Protein AF-E0U6F4-F1 (afdb_monomer)

Solvent-accessible surface area (backbone atoms only — not comparable to full-atom values): 63112 Å² total; per-residue (Å²): 134,92,77,87,82,88,82,84,79,82,86,85,80,95,78,66,59,63,45,90,44,36,33,41,37,25,64,38,93,84,60,49,73,65,60,54,51,50,53,28,57,75,46,37,35,45,78,77,49,63,48,92,89,78,60,41,27,37,28,41,39,76,64,57,58,63,68,59,51,50,57,51,46,71,68,35,89,57,45,70,44,67,48,76,34,64,51,83,83,76,87,81,72,73,57,19,74,41,46,86,61,33,36,54,38,57,22,83,30,82,89,71,41,43,56,75,39,32,19,46,38,73,66,26,58,81,78,39,46,3,49,85,30,28,34,35,38,47,30,32,6,26,37,57,82,24,78,43,30,40,89,25,42,32,64,43,91,56,42,64,78,83,46,76,31,42,61,66,66,86,82,52,42,28,31,25,46,26,32,14,53,67,82,72,43,38,66,15,55,24,76,62,32,69,24,20,26,31,47,21,40,20,17,9,38,57,61,73,64,41,53,45,58,18,68,6,38,47,19,24,38,31,18,25,10,22,21,42,70,81,79,49,67,51,72,64,30,51,34,50,52,47,48,48,50,38,42,38,33,75,77,67,69,42,55,44,44,34,37,39,30,51,50,57,56,74,70,96,48,70,66,52,52,52,44,56,51,48,26,36,75,74,42,22,26,35,30,18,6,39,29,69,75,50,41,51,30,73,81,56,63,37,27,71,20,50,59,98,49,72,26,57,44,13,16,17,16,17,33,47,67,56,36,64,32,89,41,30,14,37,7,48,84,38,16,43,35,26,19,57,15,51,65,47,57,26,38,27,52,88,74,39,70,47,64,48,68,36,14,28,50,8,19,23,49,52,47,9,44,48,30,27,49,35,47,76,42,78,84,58,47,23,48,54,54,48,50,14,45,54,53,14,32,47,80,28,83,65,33,58,78,36,18,56,54,14,17,32,46,21,39,32,41,21,72,56,10,68,9,51,7,30,45,29,30,40,30,31,42,33,87,85,57,80,41,67,96,53,100,84,54,52,30,43,53,70,46,49,35,35,41,32,83,86,70,82,82,64,65,52,81,86,53,60,66,37,56,17,37,84,71,4,40,35,55,48,70,55,34,43,60,43,79,39,32,37,30,65,64,78,50,81,37,49,44,69,45,50,58,94,79,78,58,44,81,41,80,34,53,71,62,31,77,50,72,72,58,61,44,26,32,38,80,53,81,57,19,34,42,30,30,38,31,32,39,34,87,83,69,77,57,63,96,53,100,82,52,50,38,40,50,75,43,46,36,32,37,37,86,87,72,82,85,64,91,57,60,74,52,63,63,48,60,18,36,90,67,3,37,44,68,50,73,58,34,56,61,44,77,41,34,39,37,62,68,84,52,94,60,51,44,78,45,18,47,82,76,67,48,44,85,44,79,39,52,80,76,32,76,50,67,77,60,50,38,25,26,39,76,53,57,47,12,32,46,30,24,40,28,32,42,31,79,56,52,83,43,65,96,56,104,80,54,52,30,40,55,69,44,47,37,32,40,45,85,82,77,77,87,62,96,55,101,85,57,59,70,37,58,18,36,88,67,3,40,33,64,50,69,76,36,69,46,80,44,74,44,37,40,39,61,64,81,50,92,76,43,45,77,21,18,63,48,82,71,44,74,38,52,19,35,33,40,44,79,40,61,37,48,51,63,41,41,73,60,97,84,53,91,82,43,78,43,52,44,87,86,60,23,92,48,72,90,65,62,62,63,33,39,38,30,41,41,80,59,80,91,87,73,88,92,82,94,80,83,88,77,88,54,49,44,42,42,36,42,49,84,46,74,31,65,84,34,77,47,23,30,38,35,29,34,34,36,48,48,72,75,87,85,79,95,56,67,42,35,34,64,28,38,16,57,70,83,49,74,72,41,70,57,93,73,99,56,89,46,58,73,86,40,91,76,41,72,40,80,52,76,43,85,36,44,95,48,45,66,34,38,34,27,51,30,44,42,36,37,44,69,81,88,75,87,94,71,55,43,35,41,37,41,32,67,40,29,30,38,47,86,64,93,70,55,62,47,79,48,72,37,51,79,51,35,72,50,68,77,57,50,36,24,25,26,56,47,59,45,71,56,52,84,40,63,40,79,47,73,43,26,74,43,57,29,34,38,35,30,53,19,31,45,24,40,40,36,33,49,25,44,49,23,38,40,33,32,42,32,35,46,19,38,40,34,33,38,34,30,50,19,39,39,36,30,40,40,27,51,20,37,40,34,30,51,13,15,53,20,39,40,35,30,41,31,48,45,22,38,41,35,32,41,17,16,49,20,38,41,34,29,37,28,42,48,22,37,42,35,35,36,34,30,53,20,39,40,35,26,47,37,25,49,22,40,41,36,33,39,44,37,53,22,39,40,36,33,32,36,41,50,23,38,39,35,31,45,30,45,49,26,39,40,37,26,47,38,39,47,26,38,41,36,31,40,37,34,49,19,37,41,35,30,44,31,41,43,18,39,40,35,33,44,36,31,53,20,39,40,36,28,32,44,28,46,19,38,40,35,33,41,33,47,48,21,39,42,33,31,43,35,48,46,25,39,40,35,31,44,28,46,48,22,38,40,35,32,35,44,27,53,20,37,41,35,34,36,41,38,46,21,39,40,36,32,36,35,46,46,23,40,40,34,32,34,40,34,50,20,37,41,33,31,37,46,26,53,18,38,43,29,46,37,45,29,51,17,41,39,35,48,72,43,80,40,26,32,44,51,44,52,88,78,27,36,51,23,36,36,60,64,80,48,87,93,57,30,35,40,27,24,26,95,83,47,53,80,92,47,53,45,76,47,71,57,95,50,19,22,36,38,21,38,62,89,77,72,43,52,43,34,33,37,44,74,38,52,55,90,73,69,54,85,81,40,45,45,76,100

Mean predicted aligned error: 22.3 Å

Structure (mmCIF, N/CA/C/O backbone):
data_AF-E0U6F4-F1
#
_entry.id   AF-E0U6F4-F1
#
loop_
_atom_site.group_PDB
_atom_site.id
_atom_site.type_symbol
_atom_site.label_atom_id
_atom_site.label_alt_id
_atom_site.label_comp_id
_atom_site.label_asym_id
_atom_site.label_entity_id
_atom_site.label_seq_id
_atom_site.pdbx_PDB_ins_code
_atom_site.Cartn_x
_atom_site.Cartn_y
_atom_site.Cartn_z
_atom_site.occupancy
_atom_site.B_iso_or_equiv
_atom_site.auth_seq_id
_atom_site.auth_comp_id
_atom_site.auth_asym_id
_atom_site.auth_atom_id
_atom_site.pdbx_PDB_model_num
ATOM 1 N N . MET A 1 1 ? -0.241 -56.692 47.247 1.00 28.78 1 MET A N 1
ATOM 2 C CA . MET A 1 1 ? -0.516 -56.316 45.843 1.00 28.78 1 MET A CA 1
ATOM 3 C C . MET A 1 1 ? -1.581 -55.247 45.913 1.00 28.78 1 MET A C 1
ATOM 5 O O . MET A 1 1 ? -2.548 -55.461 46.632 1.00 28.78 1 MET A O 1
ATOM 9 N N . ILE A 1 2 ? -1.262 -54.060 45.407 1.00 29.03 2 ILE A N 1
ATOM 10 C CA . ILE A 1 2 ? -1.659 -52.799 46.048 1.00 29.03 2 ILE A CA 1
ATOM 11 C C . ILE A 1 2 ? -3.108 -52.418 45.709 1.00 29.03 2 ILE A C 1
ATOM 13 O O . ILE A 1 2 ? -3.594 -52.671 44.612 1.00 29.03 2 ILE A O 1
ATOM 17 N N . THR A 1 3 ? -3.787 -51.848 46.700 1.00 27.48 3 THR A N 1
ATOM 18 C CA . THR A 1 3 ? -5.198 -51.449 46.700 1.00 27.48 3 THR A CA 1
ATOM 19 C C . THR A 1 3 ? -5.327 -50.032 47.235 1.00 27.48 3 THR A C 1
ATOM 21 O O . THR A 1 3 ? -4.679 -49.746 48.240 1.00 27.48 3 THR A O 1
ATOM 24 N N . MET A 1 4 ? -6.296 -49.280 46.689 1.00 25.78 4 MET A N 1
ATOM 25 C CA . MET A 1 4 ? -6.926 -48.083 47.285 1.00 25.78 4 MET A CA 1
ATOM 26 C C . MET A 1 4 ? -6.038 -46.816 47.368 1.00 25.78 4 MET A C 1
ATOM 28 O O . MET A 1 4 ? -4.841 -46.922 47.582 1.00 25.78 4 MET A O 1
ATOM 32 N N . ASN A 1 5 ? -6.551 -45.588 47.199 1.00 26.80 5 ASN A N 1
ATOM 33 C CA . ASN A 1 5 ? -7.936 -45.105 47.028 1.00 26.80 5 ASN A CA 1
ATOM 34 C C . ASN A 1 5 ? -8.022 -44.016 45.944 1.00 26.80 5 ASN A C 1
ATOM 36 O O . ASN A 1 5 ? -7.051 -43.310 45.703 1.00 26.80 5 ASN A O 1
ATOM 40 N N . ALA A 1 6 ? -9.212 -43.836 45.366 1.00 29.08 6 ALA A N 1
ATOM 41 C CA . ALA A 1 6 ? -9.537 -42.654 44.572 1.00 29.08 6 ALA A CA 1
ATOM 42 C C . ALA A 1 6 ? -10.033 -41.512 45.475 1.00 29.08 6 ALA A C 1
ATOM 44 O O . ALA A 1 6 ? -10.888 -41.744 46.334 1.00 29.08 6 ALA A O 1
ATOM 45 N N . THR A 1 7 ? -9.580 -40.287 45.204 1.00 25.05 7 THR A N 1
ATOM 46 C CA . THR A 1 7 ? -10.229 -39.051 45.660 1.00 25.05 7 THR A CA 1
ATOM 47 C C . THR A 1 7 ? -10.696 -38.301 44.420 1.00 25.05 7 THR A C 1
ATOM 49 O O . THR A 1 7 ? -9.898 -37.700 43.713 1.00 25.05 7 THR A O 1
ATOM 52 N N . ILE A 1 8 ? -11.994 -38.383 44.128 1.00 28.98 8 ILE A N 1
ATOM 53 C CA . ILE A 1 8 ? -12.619 -37.613 43.049 1.00 28.98 8 ILE A CA 1
ATOM 54 C C . ILE A 1 8 ? -12.890 -36.212 43.600 1.00 28.98 8 ILE A C 1
ATOM 56 O O . ILE A 1 8 ? -13.782 -36.053 44.440 1.00 28.98 8 ILE A O 1
ATOM 60 N N . TYR A 1 9 ? -12.143 -35.210 43.137 1.00 27.20 9 TYR A N 1
ATOM 61 C CA . TYR A 1 9 ? -12.512 -33.816 43.366 1.00 27.20 9 TYR A CA 1
ATOM 62 C C . TYR A 1 9 ? -13.683 -33.437 42.458 1.00 27.20 9 TYR A C 1
ATOM 64 O O . TYR A 1 9 ? -13.777 -33.851 41.304 1.00 27.20 9 TYR A O 1
ATOM 72 N N . ARG A 1 10 ? -14.648 -32.717 43.032 1.00 27.98 10 ARG A N 1
ATOM 73 C CA . ARG A 1 10 ? -15.892 -32.354 42.355 1.00 27.98 10 ARG A CA 1
ATOM 74 C C . ARG A 1 10 ? -15.667 -31.088 41.542 1.00 27.98 10 ARG A C 1
ATOM 76 O O . ARG A 1 10 ? -15.589 -30.017 42.133 1.00 27.98 10 ARG A O 1
ATOM 83 N N . ASN A 1 11 ? -15.659 -31.206 40.219 1.00 27.73 11 ASN A N 1
ATOM 84 C CA . ASN A 1 11 ? -15.976 -30.060 39.380 1.00 27.73 11 ASN A CA 1
ATOM 85 C C . ASN A 1 11 ? -17.477 -29.752 39.542 1.00 27.73 11 ASN A C 1
ATOM 87 O O . ASN A 1 11 ? -18.329 -30.617 39.326 1.00 27.73 11 ASN A O 1
ATOM 91 N N . THR A 1 12 ? -17.787 -28.527 39.957 1.00 33.91 12 THR A N 1
ATOM 92 C CA . THR A 1 12 ? -19.118 -27.939 39.826 1.00 33.91 12 THR A CA 1
ATOM 93 C C . THR A 1 12 ? -18.982 -26.551 39.219 1.00 33.91 12 THR A C 1
ATOM 95 O O . THR A 1 12 ? -18.988 -25.572 39.960 1.00 33.91 12 THR A O 1
ATOM 98 N N . ASN A 1 13 ? -18.887 -26.470 37.890 1.00 29.03 13 ASN A N 1
ATOM 99 C CA . ASN A 1 13 ? -19.859 -25.724 37.088 1.00 29.03 13 ASN A CA 1
ATOM 100 C C . ASN A 1 13 ? -19.804 -26.079 35.588 1.00 29.03 13 ASN A C 1
ATOM 102 O O . ASN A 1 13 ? -18.744 -26.247 35.006 1.00 29.03 13 ASN A O 1
ATOM 106 N N . ALA A 1 14 ? -21.001 -26.157 34.998 1.00 33.69 14 ALA A N 1
ATOM 107 C CA . ALA A 1 14 ? -21.310 -25.838 33.603 1.00 33.69 14 ALA A CA 1
ATOM 108 C C . ALA A 1 14 ? -20.493 -26.459 32.441 1.00 33.69 14 ALA A C 1
ATOM 110 O O . ALA A 1 14 ? -20.108 -25.725 31.545 1.00 33.69 14 ALA A O 1
ATOM 111 N N . ASP A 1 15 ? -20.401 -27.793 32.339 1.00 39.78 15 ASP A N 1
ATOM 112 C CA . ASP A 1 15 ? -20.545 -28.440 31.017 1.00 39.78 15 ASP A CA 1
ATOM 113 C C . ASP A 1 15 ? -20.923 -29.932 31.108 1.00 39.78 15 ASP A C 1
ATOM 115 O O . ASP A 1 15 ? -20.105 -30.811 31.369 1.00 39.78 15 ASP A O 1
ATOM 119 N N . SER A 1 16 ? -22.212 -30.246 30.933 1.00 45.25 16 SER A N 1
ATOM 120 C CA . SER A 1 16 ? -22.666 -31.637 30.768 1.00 45.25 16 SER A CA 1
ATOM 121 C C . SER A 1 16 ? -23.945 -31.706 29.932 1.00 45.25 16 SER A C 1
ATOM 123 O O . SER A 1 16 ? -25.029 -31.277 30.339 1.00 45.25 16 SER A O 1
ATOM 125 N N . ARG A 1 17 ? -23.831 -32.269 28.725 1.00 53.22 17 ARG A N 1
ATOM 126 C CA . ARG A 1 17 ? -24.962 -32.445 27.803 1.00 53.22 17 ARG A CA 1
ATOM 127 C C . ARG A 1 17 ? -25.693 -33.761 28.119 1.00 53.22 17 ARG A C 1
ATOM 129 O O . ARG A 1 17 ? -25.045 -34.808 28.189 1.00 53.22 17 ARG A O 1
ATOM 136 N N . PRO A 1 18 ? -27.026 -33.763 28.318 1.00 63.00 18 PRO A N 1
ATOM 137 C CA . PRO A 1 18 ? -27.768 -34.993 28.575 1.00 63.00 18 PRO A CA 1
ATOM 138 C C . PRO A 1 18 ? -27.880 -35.852 27.308 1.00 63.00 18 PRO A C 1
ATOM 140 O O . PRO A 1 18 ? -28.155 -35.349 26.218 1.00 63.00 18 PRO A O 1
ATOM 143 N N . VAL A 1 19 ? -27.722 -37.168 27.454 1.00 68.06 19 VAL A N 1
ATOM 144 C CA . VAL A 1 19 ? -27.826 -38.133 26.354 1.00 68.06 19 VAL A CA 1
ATOM 145 C C . VAL A 1 19 ? -29.266 -38.162 25.848 1.00 68.06 19 VAL A C 1
ATOM 147 O O . VAL A 1 19 ? -30.196 -38.547 26.566 1.00 68.06 19 VAL A O 1
ATOM 150 N N . SER A 1 20 ? -29.463 -37.769 24.589 1.00 68.75 20 SER A N 1
ATOM 151 C CA . SER A 1 20 ? -30.791 -37.651 23.994 1.00 68.75 20 SER A CA 1
ATOM 152 C C . SER A 1 20 ? -31.535 -38.988 24.048 1.00 68.75 20 SER A C 1
ATOM 154 O O . SER A 1 20 ? -31.150 -39.936 23.367 1.00 68.75 20 SER A O 1
ATOM 156 N N . ASN A 1 21 ? -32.630 -39.017 24.814 1.00 80.44 21 ASN A N 1
ATOM 157 C CA . ASN A 1 21 ? -33.533 -40.147 25.091 1.00 80.44 21 ASN A CA 1
ATOM 158 C C . ASN A 1 21 ? -33.233 -41.062 26.300 1.00 80.44 21 ASN A C 1
ATOM 160 O O . ASN A 1 21 ? -34.048 -41.950 26.551 1.00 80.44 21 ASN A O 1
ATOM 164 N N . GLN A 1 22 ? -32.167 -40.849 27.086 1.00 86.00 22 GLN A N 1
ATOM 165 C CA . GLN A 1 22 ? -31.794 -41.772 28.174 1.00 86.00 22 GLN A CA 1
ATOM 166 C C . GLN A 1 22 ? -31.990 -41.239 29.604 1.00 86.00 22 GLN A C 1
ATOM 168 O O . GLN A 1 22 ? -31.494 -40.173 29.969 1.00 86.00 22 GLN A O 1
ATOM 173 N N . LEU A 1 23 ? -32.648 -42.040 30.448 1.00 86.75 23 LEU A N 1
ATOM 174 C CA . LEU A 1 23 ? -32.844 -41.782 31.879 1.00 86.75 23 LEU A CA 1
ATOM 175 C C . LEU A 1 23 ? -32.221 -42.888 32.734 1.00 86.75 23 LEU A C 1
ATOM 177 O O . LEU A 1 23 ? -32.384 -44.072 32.433 1.00 86.75 23 LEU A O 1
ATOM 181 N N . ILE A 1 24 ? -31.586 -42.514 33.842 1.00 87.00 24 ILE A N 1
ATOM 182 C CA . ILE A 1 24 ? -31.187 -43.454 34.895 1.00 87.00 24 ILE A CA 1
ATOM 183 C C . ILE A 1 24 ? -32.350 -43.541 35.885 1.00 87.00 24 ILE A C 1
ATOM 185 O O . ILE A 1 24 ? -32.788 -42.530 36.434 1.00 87.00 24 ILE A O 1
ATOM 189 N N . VAL A 1 25 ? -32.878 -44.747 36.100 1.00 89.12 25 VAL A N 1
ATOM 190 C CA . VAL A 1 25 ? -34.073 -44.999 36.918 1.00 89.12 25 VAL A CA 1
ATOM 191 C C . VAL A 1 25 ? -33.793 -46.099 37.935 1.00 89.12 25 VAL A C 1
ATOM 193 O O . VAL A 1 25 ? -33.360 -47.198 37.587 1.00 89.12 25 VAL A O 1
ATOM 196 N N . LYS A 1 26 ? -34.107 -45.845 39.205 1.00 91.62 26 LYS A N 1
ATOM 197 C CA . LYS A 1 26 ? -34.155 -46.866 40.254 1.00 91.62 26 LYS A CA 1
ATOM 198 C C . LYS A 1 26 ? -35.589 -47.047 40.726 1.00 91.62 26 LYS A C 1
ATOM 200 O O . LYS A 1 26 ? -36.238 -46.098 41.163 1.00 91.62 26 LYS A O 1
ATOM 205 N N . LEU A 1 27 ? -36.076 -48.279 40.649 1.00 88.12 27 LEU A N 1
ATOM 206 C CA . LEU A 1 27 ? -37.361 -48.680 41.216 1.00 88.12 27 LEU A CA 1
ATOM 207 C C . LEU A 1 27 ? -37.162 -49.149 42.658 1.00 88.12 27 LEU A C 1
ATOM 209 O O . LEU A 1 27 ? -36.120 -49.724 42.978 1.00 88.12 27 LEU A O 1
ATOM 213 N N . LYS A 1 28 ? -38.166 -48.934 43.512 1.00 85.44 28 LYS A N 1
ATOM 214 C CA . LYS A 1 28 ? -38.112 -49.404 44.903 1.00 85.44 28 LYS A CA 1
ATOM 215 C C . LYS A 1 28 ? -38.070 -50.942 44.966 1.00 85.44 28 LYS A C 1
ATOM 217 O O . LYS A 1 28 ? -38.692 -51.589 44.117 1.00 85.44 28 LYS A O 1
ATOM 222 N N . PRO A 1 29 ? -37.398 -51.550 45.964 1.00 77.75 29 PRO A N 1
ATOM 223 C CA . PRO A 1 29 ? -37.215 -53.006 46.048 1.00 77.75 29 PRO A CA 1
ATOM 224 C C . PRO A 1 29 ? -38.507 -53.842 46.016 1.00 77.75 29 PRO A C 1
ATOM 226 O O . PRO A 1 29 ? -38.492 -54.993 45.585 1.00 77.75 29 PRO A O 1
ATOM 229 N N . GLU A 1 30 ? -39.623 -53.282 46.480 1.00 80.94 30 GLU A N 1
ATOM 230 C CA . GLU A 1 30 ? -40.940 -53.920 46.542 1.00 80.94 30 GLU A CA 1
ATOM 231 C C . GLU A 1 30 ? -41.725 -53.933 45.211 1.00 80.94 30 GLU A C 1
ATOM 233 O O . GLU A 1 30 ? -42.730 -54.648 45.100 1.00 80.94 30 GLU A O 1
ATOM 238 N N . VAL A 1 31 ? -41.285 -53.180 44.195 1.00 84.75 31 VAL A N 1
ATOM 239 C CA . VAL A 1 31 ? -41.995 -53.039 42.912 1.00 84.75 31 VAL A CA 1
ATOM 240 C C . VAL A 1 31 ? -41.980 -54.352 42.135 1.00 84.75 31 VAL A C 1
ATOM 242 O O . VAL A 1 31 ? -40.929 -54.894 41.794 1.00 84.75 31 VAL A O 1
ATOM 245 N N . GLN A 1 32 ? -43.166 -54.865 41.810 1.00 84.19 32 GLN A N 1
ATOM 246 C CA . GLN A 1 32 ? -43.292 -56.106 41.051 1.00 84.19 32 GLN A CA 1
ATOM 247 C C . GLN A 1 32 ? -42.926 -55.888 39.578 1.00 84.19 32 GLN A C 1
ATOM 249 O O . GLN A 1 32 ? -43.213 -54.841 38.995 1.00 84.19 32 GLN A O 1
ATOM 254 N N . SER A 1 33 ? -42.349 -56.907 38.937 1.00 77.88 33 SER A N 1
ATOM 255 C CA . SER A 1 33 ? -41.878 -56.825 37.545 1.00 77.88 33 SER A CA 1
ATOM 256 C C . SER A 1 33 ? -42.968 -56.440 36.536 1.00 77.88 33 SER A C 1
ATOM 258 O O . SER A 1 33 ? -42.675 -55.790 35.537 1.00 77.88 33 SER A O 1
ATOM 260 N N . THR A 1 34 ? -44.233 -56.772 36.806 1.00 77.69 34 THR A N 1
ATOM 261 C CA . THR A 1 34 ? -45.381 -56.325 36.002 1.00 77.69 34 THR A CA 1
ATOM 262 C C . THR A 1 34 ? -45.644 -54.823 36.134 1.00 77.69 34 THR A C 1
ATOM 264 O O . THR A 1 34 ? -45.869 -54.162 35.128 1.00 77.69 34 THR A O 1
ATOM 267 N N . GLN A 1 35 ? -45.543 -54.263 37.344 1.00 81.62 35 GLN A N 1
ATOM 268 C CA . GLN A 1 35 ? -45.728 -52.828 37.599 1.00 81.62 35 GLN A CA 1
ATOM 269 C C . GLN A 1 35 ? -44.607 -51.995 36.964 1.00 81.62 35 GLN A C 1
ATOM 271 O O . GLN A 1 35 ? -44.871 -50.933 36.404 1.00 81.62 35 GLN A O 1
ATOM 276 N N . ALA A 1 36 ? -43.370 -52.502 37.003 1.00 81.31 36 ALA A N 1
ATOM 277 C CA . ALA A 1 36 ? -42.236 -51.915 36.291 1.00 81.31 36 ALA A CA 1
ATOM 278 C C . ALA A 1 36 ? -42.485 -51.868 34.773 1.00 81.31 36 ALA A C 1
ATOM 280 O O . ALA A 1 36 ? -42.302 -50.827 34.145 1.00 81.31 36 ALA A O 1
ATOM 281 N N . LEU A 1 37 ? -42.961 -52.977 34.195 1.00 83.38 37 LEU A N 1
ATOM 282 C CA . LEU A 1 37 ? -43.221 -53.093 32.759 1.00 83.38 37 LEU A CA 1
ATOM 283 C C . LEU A 1 37 ? -44.384 -52.201 32.291 1.00 83.38 37 LEU A C 1
ATOM 285 O O . LEU A 1 37 ? -44.343 -51.663 31.186 1.00 83.38 37 LEU A O 1
ATOM 289 N N . ASP A 1 38 ? -45.424 -52.036 33.108 1.00 84.56 38 ASP A N 1
ATOM 290 C CA . ASP A 1 38 ? -46.554 -51.166 32.772 1.00 84.56 38 ASP A CA 1
ATOM 291 C C . ASP A 1 38 ? -46.176 -49.677 32.872 1.00 84.56 38 ASP A C 1
ATOM 293 O O . ASP A 1 38 ? -46.557 -48.897 31.997 1.00 84.56 38 ASP A O 1
ATOM 297 N N . LEU A 1 39 ? -45.336 -49.293 33.845 1.00 86.00 39 LEU A N 1
ATOM 298 C CA . LEU A 1 39 ? -44.743 -47.950 33.919 1.00 86.00 39 LEU A CA 1
ATOM 299 C C . LEU A 1 39 ? -43.857 -47.659 32.696 1.00 86.00 39 LEU A C 1
ATOM 301 O O . LEU A 1 39 ? -44.018 -46.619 32.058 1.00 86.00 39 LEU A O 1
ATOM 305 N N . GLN A 1 40 ? -42.996 -48.605 32.310 1.00 88.06 40 GLN A N 1
ATOM 306 C CA . GLN A 1 40 ? -42.169 -48.505 31.102 1.00 88.06 40 GLN A CA 1
ATOM 307 C C . GLN A 1 40 ? -43.028 -48.296 29.847 1.00 88.06 40 GLN A C 1
ATOM 309 O O . GLN A 1 40 ? -42.814 -47.339 29.105 1.00 88.06 40 GLN A O 1
ATOM 314 N N . LYS A 1 41 ? -44.074 -49.110 29.649 1.00 84.81 41 LYS A N 1
ATOM 315 C CA . LYS A 1 41 ? -45.011 -48.942 28.522 1.00 84.81 41 LYS A CA 1
ATOM 316 C C . LYS A 1 41 ? -45.724 -47.593 28.530 1.00 84.81 41 LYS A C 1
ATOM 318 O O . LYS A 1 41 ? -45.882 -47.010 27.464 1.00 84.81 41 LYS A O 1
ATOM 323 N N . SER A 1 42 ? -46.146 -47.098 29.697 1.00 83.12 42 SER A N 1
ATOM 324 C CA . SER A 1 42 ? -46.877 -45.826 29.800 1.00 83.12 42 SER A CA 1
ATOM 325 C C . SER A 1 42 ? -46.049 -44.607 29.372 1.00 83.12 42 SER A C 1
ATOM 327 O O . SER A 1 42 ? -46.614 -43.613 28.927 1.00 83.12 42 SER A O 1
ATOM 329 N N . LEU A 1 43 ? -44.717 -44.715 29.439 1.00 82.88 43 LEU A N 1
ATOM 330 C CA . LEU A 1 43 ? -43.769 -43.681 29.017 1.00 82.88 43 LEU A CA 1
ATOM 331 C C . LEU A 1 43 ? -43.159 -43.950 27.625 1.00 82.88 43 LEU A C 1
ATOM 333 O O . LEU A 1 43 ? -42.388 -43.138 27.120 1.00 82.88 43 LEU A O 1
ATOM 337 N N . GLY A 1 44 ? -43.462 -45.093 26.997 1.00 85.25 44 GLY A N 1
ATOM 338 C CA . GLY A 1 44 ? -42.767 -45.544 25.785 1.00 85.25 44 GLY A CA 1
ATOM 339 C C . GLY A 1 44 ? -41.279 -45.832 26.026 1.00 85.25 44 GLY A C 1
ATOM 340 O O . GLY A 1 44 ? -40.446 -45.534 25.167 1.00 85.25 44 GLY A O 1
ATOM 341 N N . ALA A 1 45 ? -40.948 -46.350 27.211 1.00 86.06 45 ALA A N 1
ATOM 342 C CA . ALA A 1 45 ? -39.591 -46.615 27.667 1.00 86.06 45 ALA A CA 1
ATOM 343 C C . ALA A 1 45 ? -39.200 -48.101 27.564 1.00 86.06 45 ALA A C 1
ATOM 345 O O . ALA A 1 45 ? -40.038 -48.992 27.718 1.00 86.06 45 ALA A O 1
ATOM 346 N N . SER A 1 46 ? -37.912 -48.375 27.357 1.00 88.25 46 SER A N 1
ATOM 347 C CA . SER A 1 46 ? -37.318 -49.718 27.357 1.00 88.25 46 SER A CA 1
ATOM 348 C C . SER A 1 46 ? -36.004 -49.738 28.144 1.00 88.25 46 SER A C 1
ATOM 350 O O . SER A 1 46 ? -35.258 -48.762 28.144 1.00 88.25 46 SER A O 1
ATOM 352 N N . VAL A 1 47 ? -35.711 -50.842 28.840 1.00 91.44 47 VAL A N 1
ATOM 353 C CA . VAL A 1 47 ? -34.451 -50.990 29.590 1.00 91.44 47 VAL A CA 1
ATOM 354 C C . VAL A 1 47 ? -33.320 -51.345 28.628 1.00 91.44 47 VAL A C 1
ATOM 356 O O . VAL A 1 47 ? -33.386 -52.380 27.965 1.00 91.44 47 VAL A O 1
ATOM 359 N N . ILE A 1 48 ? -32.280 -50.513 28.591 1.00 88.75 48 ILE A N 1
ATOM 360 C CA . ILE A 1 48 ? -31.021 -50.775 27.884 1.00 88.75 48 ILE A CA 1
ATOM 361 C C . ILE A 1 48 ? -30.170 -51.738 28.719 1.00 88.75 48 ILE A C 1
ATOM 363 O O . ILE A 1 48 ? -29.790 -52.810 28.255 1.00 88.75 48 ILE A O 1
ATOM 367 N N . GLU A 1 49 ? -29.910 -51.379 29.979 1.00 79.75 49 GLU A N 1
ATOM 368 C CA . GLU A 1 49 ? -29.095 -52.174 30.899 1.00 79.75 49 GLU A CA 1
ATOM 369 C C . GLU A 1 49 ? -29.471 -51.964 32.374 1.00 79.75 49 GLU A C 1
ATOM 371 O O . GLU A 1 49 ? -30.320 -51.144 32.723 1.00 79.75 49 GLU A O 1
ATOM 376 N N . THR A 1 50 ? -28.871 -52.758 33.266 1.00 86.69 50 THR A N 1
ATOM 377 C CA . THR A 1 50 ? -29.051 -52.660 34.722 1.00 86.69 50 THR A CA 1
ATOM 378 C C . THR A 1 50 ? -27.731 -52.879 35.446 1.00 86.69 50 THR A C 1
ATOM 380 O O . THR A 1 50 ? -27.040 -53.872 35.209 1.00 86.69 50 THR A O 1
ATOM 383 N N . THR A 1 51 ? -27.407 -51.991 36.384 1.00 67.12 51 THR A N 1
ATOM 384 C CA . THR A 1 51 ? -26.201 -52.102 37.212 1.00 67.12 51 THR A CA 1
ATOM 385 C C . THR A 1 51 ? -26.248 -53.354 38.096 1.00 67.12 51 THR A C 1
ATOM 387 O O . THR A 1 51 ? -27.174 -53.564 38.882 1.00 67.12 51 THR A O 1
ATOM 390 N N . LYS A 1 52 ? -25.214 -54.198 37.988 1.00 61.69 52 LYS A N 1
ATOM 391 C CA . LYS A 1 52 ? -25.188 -55.554 38.575 1.00 61.69 52 LYS A CA 1
ATOM 392 C C . LYS A 1 52 ? -25.249 -55.598 40.107 1.00 61.69 52 LYS A C 1
ATOM 394 O O . LYS A 1 52 ? -25.646 -56.622 40.652 1.00 61.69 52 LYS A O 1
ATOM 399 N N . GLN A 1 53 ? -24.831 -54.528 40.788 1.00 62.50 53 GLN A N 1
ATOM 400 C CA . GLN A 1 53 ? -24.734 -54.476 42.252 1.00 62.50 53 GLN A CA 1
ATOM 401 C C . GLN A 1 53 ? -25.829 -53.626 42.917 1.00 62.50 53 GLN A C 1
ATOM 403 O O . GLN A 1 53 ? -26.204 -53.916 44.052 1.00 62.50 53 GLN A O 1
ATOM 408 N N . TRP A 1 54 ? -26.345 -52.597 42.236 1.00 67.44 54 TRP A N 1
ATOM 409 C CA . TRP A 1 54 ? -27.192 -51.570 42.863 1.00 67.44 54 TRP A CA 1
ATOM 410 C C . TRP A 1 54 ? -28.591 -51.424 42.246 1.00 67.44 54 TRP A C 1
ATOM 412 O O . TRP A 1 54 ? -29.438 -50.743 42.823 1.00 67.44 54 TRP A O 1
ATOM 422 N N . GLY A 1 55 ? -28.862 -52.080 41.113 1.00 74.88 55 GLY A N 1
ATOM 423 C CA . GLY A 1 55 ? -30.204 -52.164 40.529 1.00 74.88 55 GLY A CA 1
ATOM 424 C C . GLY A 1 55 ? -30.696 -50.914 39.792 1.00 74.88 55 GLY A C 1
ATOM 425 O O . GLY A 1 55 ? -31.837 -50.919 39.336 1.00 74.88 55 GLY A O 1
ATOM 426 N N . TYR A 1 56 ? -29.866 -49.876 39.627 1.00 87.25 56 TYR A N 1
ATOM 427 C CA . TYR A 1 56 ? -30.149 -48.773 38.698 1.00 87.25 56 TYR A CA 1
ATOM 428 C C . TYR A 1 56 ? -30.302 -49.320 37.279 1.00 87.25 56 TYR A C 1
ATOM 430 O O . TYR A 1 56 ? -29.456 -50.101 36.834 1.00 87.25 56 TYR A O 1
ATOM 438 N N . GLN A 1 57 ? -31.359 -48.908 36.591 1.00 91.31 57 GLN A N 1
ATOM 439 C CA . GLN A 1 57 ? -31.683 -49.279 35.220 1.00 91.31 57 GLN A CA 1
ATOM 440 C C . GLN A 1 57 ? -31.476 -48.070 34.307 1.00 91.31 57 GLN A C 1
ATOM 442 O O . GLN A 1 57 ? -31.925 -46.975 34.635 1.00 91.31 57 GLN A O 1
ATOM 447 N N . LEU A 1 58 ? -30.854 -48.274 33.150 1.00 92.06 58 LEU A N 1
ATOM 448 C CA . LEU A 1 58 ? -30.781 -47.260 32.100 1.00 92.06 58 LEU A CA 1
ATOM 449 C C . LEU A 1 58 ? -31.965 -47.464 31.149 1.00 92.06 58 LEU A C 1
ATOM 451 O O . LEU A 1 58 ? -32.116 -48.549 30.585 1.00 92.06 58 LEU A O 1
ATOM 455 N N . TRP A 1 59 ? -32.837 -46.467 31.013 1.00 91.88 59 TRP A N 1
ATOM 456 C CA . TRP A 1 59 ? -34.053 -46.525 30.193 1.00 91.88 59 TRP A CA 1
ATOM 457 C C . TRP A 1 59 ? -33.911 -45.624 28.961 1.00 91.88 59 TRP A C 1
ATOM 459 O O . TRP A 1 59 ? -33.589 -44.449 29.109 1.00 91.88 59 TRP A O 1
ATOM 469 N N . SER A 1 60 ? -34.214 -46.139 27.766 1.00 89.56 60 SER A N 1
ATOM 470 C CA . SER A 1 60 ? -34.420 -45.326 26.556 1.00 89.56 60 SER A CA 1
ATOM 471 C C . SER A 1 60 ? -35.903 -44.999 26.404 1.00 89.56 60 SER A C 1
ATOM 473 O O . SER A 1 60 ? -36.732 -45.906 26.462 1.00 89.56 60 SER A O 1
ATOM 475 N N . VAL A 1 61 ? -36.248 -43.726 26.212 1.00 88.06 61 VAL A N 1
ATOM 476 C CA . VAL A 1 61 ? -37.627 -43.219 26.118 1.00 88.06 61 VAL A CA 1
ATOM 477 C C . VAL A 1 61 ? -37.919 -42.750 24.695 1.00 88.06 61 VAL A C 1
ATOM 479 O O . VAL A 1 61 ? -37.260 -41.849 24.190 1.00 88.06 61 VAL A O 1
ATOM 482 N N . THR A 1 62 ? -38.935 -43.324 24.049 1.00 77.19 62 THR A N 1
ATOM 483 C CA . THR A 1 62 ? -39.278 -43.018 22.641 1.00 77.19 62 THR A CA 1
ATOM 484 C C . THR A 1 62 ? -40.705 -42.497 22.437 1.00 77.19 62 THR A C 1
ATOM 486 O O . THR A 1 62 ? -41.049 -42.084 21.333 1.00 77.19 62 THR A O 1
ATOM 489 N N . GLY A 1 63 ? -41.541 -42.492 23.484 1.00 60.25 63 GLY A N 1
ATOM 490 C CA . GLY A 1 63 ? -42.954 -42.092 23.404 1.00 60.25 63 GLY A CA 1
ATOM 491 C C . GLY A 1 63 ? -43.275 -40.642 23.794 1.00 60.25 63 GLY A C 1
ATOM 492 O O . GLY A 1 63 ? -44.405 -40.208 23.587 1.00 60.25 63 GLY A O 1
ATOM 493 N N . MET A 1 64 ? -42.329 -39.902 24.383 1.00 76.25 64 MET A N 1
ATOM 494 C CA . MET A 1 64 ? -42.510 -38.519 24.857 1.00 76.25 64 MET A CA 1
ATOM 495 C C . MET A 1 64 ? -41.159 -37.815 25.065 1.00 76.25 64 MET A C 1
ATOM 497 O O . MET A 1 64 ? -40.112 -38.458 24.994 1.00 76.25 64 MET A O 1
ATOM 501 N N . SER A 1 65 ? -41.170 -36.504 25.342 1.00 78.50 65 SER A N 1
ATOM 502 C CA . SER A 1 65 ? -39.944 -35.760 25.659 1.00 78.50 65 SER A CA 1
ATOM 503 C C . SER A 1 65 ? -39.322 -36.208 26.985 1.00 78.50 65 SER A C 1
ATOM 505 O O . SER A 1 65 ? -40.007 -36.657 27.911 1.00 78.50 65 SER A O 1
ATOM 507 N N . ILE A 1 66 ? -38.001 -36.065 27.092 1.00 77.12 66 ILE A N 1
ATOM 508 C CA . ILE A 1 66 ? -37.246 -36.605 28.223 1.00 77.12 66 ILE A CA 1
ATOM 509 C C . ILE A 1 66 ? -37.538 -35.868 29.540 1.00 77.12 66 ILE A C 1
ATOM 511 O O . ILE A 1 66 ? -37.658 -36.518 30.579 1.00 77.12 66 ILE A O 1
ATOM 515 N N . GLN A 1 67 ? -37.768 -34.546 29.508 1.00 73.69 67 GLN A N 1
ATOM 516 C CA . GLN A 1 67 ? -38.230 -33.801 30.687 1.00 73.69 67 GLN A CA 1
ATOM 517 C C . GLN A 1 67 ? -39.631 -34.243 31.140 1.00 73.69 67 GLN A C 1
ATOM 519 O O . GLN A 1 67 ? -39.869 -34.330 32.343 1.00 73.69 67 GLN A O 1
ATOM 524 N N . ALA A 1 68 ? -40.547 -34.560 30.214 1.00 80.12 68 ALA A N 1
ATOM 525 C CA . ALA A 1 68 ? -41.888 -35.032 30.568 1.00 80.12 68 ALA A CA 1
ATOM 526 C C . ALA A 1 68 ? -41.837 -36.415 31.239 1.00 80.12 68 ALA A C 1
ATOM 528 O O . ALA A 1 68 ? -42.425 -36.603 32.306 1.00 80.12 68 ALA A O 1
ATOM 529 N N . ALA A 1 69 ? -41.060 -37.348 30.679 1.00 81.19 69 ALA A N 1
ATOM 530 C CA . ALA A 1 69 ? -40.844 -38.663 31.282 1.00 81.19 69 ALA A CA 1
ATOM 531 C C . ALA A 1 69 ? -40.180 -38.563 32.666 1.00 81.19 69 ALA A C 1
ATOM 533 O O . ALA A 1 69 ? -40.616 -39.222 33.610 1.00 81.19 69 ALA A O 1
ATOM 534 N N . LEU A 1 70 ? -39.173 -37.696 32.820 1.00 84.06 70 LEU A N 1
ATOM 535 C CA . LEU A 1 70 ? -38.504 -37.457 34.100 1.00 84.06 70 LEU A CA 1
ATOM 536 C C . LEU A 1 70 ? -39.446 -36.849 35.151 1.00 84.06 70 LEU A C 1
ATOM 538 O O . LEU A 1 70 ? -39.426 -37.267 36.310 1.00 84.06 70 LEU A O 1
ATOM 542 N N . ALA A 1 71 ? -40.282 -35.883 34.762 1.00 81.56 71 ALA A N 1
ATOM 543 C CA . ALA A 1 71 ? -41.256 -35.258 35.652 1.00 81.56 71 ALA A CA 1
ATOM 544 C C . ALA A 1 71 ? -42.326 -36.250 36.134 1.00 81.56 71 ALA A C 1
ATOM 546 O O . ALA A 1 71 ? -42.751 -36.173 37.287 1.00 81.56 71 ALA A O 1
ATOM 547 N N . GLU A 1 72 ? -42.739 -37.192 35.283 1.00 83.88 72 GLU A N 1
ATOM 548 C CA . GLU A 1 72 ? -43.714 -38.222 35.645 1.00 83.88 72 GLU A CA 1
ATOM 549 C C . GLU A 1 72 ? -43.090 -39.330 36.508 1.00 83.88 72 GLU A C 1
ATOM 551 O O . GLU A 1 72 ? -43.677 -39.748 37.508 1.00 83.88 72 GLU A O 1
ATOM 556 N N . LEU A 1 73 ? -41.848 -39.737 36.215 1.00 84.81 73 LEU A N 1
ATOM 557 C CA . LEU A 1 73 ? -41.091 -40.674 37.052 1.00 84.81 73 LEU A CA 1
ATOM 558 C C . LEU A 1 73 ? -40.837 -40.115 38.458 1.00 84.81 73 LEU A C 1
ATOM 560 O O . LEU A 1 73 ? -41.050 -40.833 39.432 1.00 84.81 73 LEU A O 1
ATOM 564 N N . LYS A 1 74 ? -40.474 -38.831 38.591 1.00 78.81 74 LYS A N 1
ATOM 565 C CA . LYS A 1 74 ? -40.272 -38.170 39.899 1.00 78.81 74 LYS A CA 1
ATOM 566 C C . LYS A 1 74 ? -41.543 -38.087 40.758 1.00 78.81 74 LYS A C 1
ATOM 568 O O . LYS A 1 74 ? -41.436 -37.960 41.974 1.00 78.81 74 LYS A O 1
ATOM 573 N N . LYS A 1 75 ? -42.736 -38.172 40.157 1.00 80.88 75 LYS A N 1
ATOM 574 C CA . LYS A 1 75 ? -44.029 -38.217 40.870 1.00 80.88 75 LYS A CA 1
ATOM 575 C C . LYS A 1 75 ? -44.498 -39.640 41.180 1.00 80.88 75 LYS A C 1
ATOM 577 O O . LYS A 1 75 ? -45.413 -39.819 41.984 1.00 80.88 75 LYS A O 1
ATOM 582 N N . ASN A 1 76 ? -43.928 -40.655 40.531 1.00 79.56 76 ASN A N 1
ATOM 583 C CA . ASN A 1 76 ? -44.442 -42.014 40.609 1.00 79.56 76 ASN A CA 1
ATOM 584 C C . ASN A 1 76 ? -44.021 -42.698 41.927 1.00 79.56 76 ASN A C 1
ATOM 586 O O . ASN A 1 76 ? -42.826 -42.842 42.185 1.00 79.56 76 ASN A O 1
ATOM 590 N N . PRO A 1 77 ? -44.958 -43.206 42.752 1.00 80.94 77 PRO A N 1
ATOM 591 C CA . PRO A 1 77 ? -44.633 -43.760 44.068 1.00 80.94 77 PRO A CA 1
ATOM 592 C C . PRO A 1 77 ? -43.772 -45.033 44.025 1.00 80.94 77 PRO A C 1
ATOM 594 O O . PRO A 1 77 ? -43.217 -45.406 45.059 1.00 80.94 77 PRO A O 1
ATOM 597 N N . ASN A 1 78 ? -43.644 -45.686 42.864 1.00 83.56 78 ASN A N 1
ATOM 598 C CA . ASN A 1 78 ? -42.816 -46.880 42.660 1.00 83.56 78 ASN A CA 1
ATOM 599 C C . ASN A 1 78 ? -41.348 -46.548 42.323 1.00 83.56 78 ASN A C 1
ATOM 601 O O . ASN A 1 78 ? -40.486 -47.426 42.374 1.00 83.56 78 ASN A O 1
ATOM 605 N N . VAL A 1 79 ? -41.047 -45.297 41.976 1.00 86.69 79 VAL A N 1
ATOM 606 C CA . VAL A 1 79 ? -39.690 -44.841 41.660 1.00 86.69 79 VAL A CA 1
ATOM 607 C C . VAL A 1 79 ? -38.999 -44.416 42.958 1.00 86.69 79 VAL A C 1
ATOM 609 O O . VAL A 1 79 ? -39.560 -43.691 43.778 1.00 86.69 79 VAL A O 1
ATOM 612 N N . GLU A 1 80 ? -37.790 -44.925 43.180 1.00 84.44 80 GLU A N 1
ATOM 613 C CA . GLU A 1 80 ? -36.890 -44.490 44.256 1.00 84.44 80 GLU A CA 1
ATOM 614 C C . GLU A 1 80 ? -36.070 -43.279 43.795 1.00 84.44 80 GLU A C 1
ATOM 616 O O . GLU A 1 80 ? -35.843 -42.350 44.566 1.00 84.44 80 GLU A O 1
ATOM 621 N N . TYR A 1 81 ? -35.645 -43.290 42.527 1.00 79.00 81 TYR A N 1
ATOM 622 C CA . TYR A 1 81 ? -34.787 -42.268 41.940 1.00 79.00 81 TYR A CA 1
ATOM 623 C C . TYR A 1 81 ? -34.943 -42.209 40.414 1.00 79.00 81 TYR A C 1
ATOM 625 O O . TYR A 1 81 ? -35.085 -43.254 39.776 1.00 79.00 81 TYR A O 1
ATOM 633 N N . ALA A 1 82 ? -34.902 -41.010 39.829 1.00 85.88 82 ALA A N 1
ATOM 634 C CA . ALA A 1 82 ? -34.849 -40.813 38.381 1.00 85.88 82 ALA A CA 1
ATOM 635 C C . ALA A 1 82 ? -34.096 -39.523 38.019 1.00 85.88 82 ALA A C 1
ATOM 637 O O . ALA A 1 82 ? -34.395 -38.456 38.570 1.00 85.88 82 ALA A O 1
ATOM 638 N N . GLU A 1 83 ? -33.166 -39.620 37.069 1.00 80.69 83 GLU A N 1
ATOM 639 C CA . GLU A 1 83 ? -32.334 -38.518 36.564 1.00 80.69 83 GLU A CA 1
ATOM 640 C C . GLU A 1 83 ? -32.012 -38.668 35.066 1.00 80.69 83 GLU A C 1
ATOM 642 O O . GLU A 1 83 ? -32.252 -39.719 34.465 1.00 80.69 83 GLU A O 1
ATOM 647 N N . LEU A 1 84 ? -31.485 -37.600 34.458 1.00 80.81 84 LEU A N 1
ATOM 648 C CA . LEU A 1 84 ? -30.944 -37.626 33.096 1.00 80.81 84 LEU A CA 1
ATOM 649 C C . LEU A 1 84 ? -29.607 -38.378 33.087 1.00 80.81 84 LEU A C 1
ATOM 651 O O . LEU A 1 84 ? -28.805 -38.208 34.000 1.00 80.81 84 LEU A O 1
ATOM 655 N N . ASN A 1 85 ? -29.351 -39.171 32.045 1.00 81.06 85 ASN A N 1
ATOM 656 C CA . ASN A 1 85 ? -27.997 -39.653 31.776 1.00 81.06 85 ASN A CA 1
ATOM 657 C C . ASN A 1 85 ? -27.188 -38.519 31.120 1.00 81.06 85 ASN A C 1
ATOM 659 O O . ASN A 1 85 ? -27.670 -37.934 30.150 1.00 81.06 85 ASN A O 1
ATOM 663 N N . TYR A 1 86 ? -25.990 -38.210 31.616 1.00 64.06 86 TYR A N 1
ATOM 664 C CA . TYR A 1 86 ? -25.159 -37.096 31.140 1.00 64.06 86 TYR A CA 1
ATOM 665 C C . TYR A 1 86 ? -23.861 -37.584 30.490 1.00 64.06 86 TYR A C 1
ATOM 667 O O . TYR A 1 86 ? -23.273 -38.572 30.926 1.00 64.06 86 TYR A O 1
ATOM 675 N N . LEU A 1 87 ? -23.408 -36.865 29.461 1.00 48.25 87 LEU A N 1
ATOM 676 C CA . LEU A 1 87 ? -22.031 -36.941 28.977 1.00 48.25 87 LEU A CA 1
ATOM 677 C C . LEU A 1 87 ? -21.100 -36.217 29.961 1.00 48.25 87 LEU A C 1
ATOM 679 O O . LEU A 1 87 ? -21.495 -35.222 30.572 1.00 48.25 87 LEU A O 1
ATOM 683 N N . LEU A 1 88 ? -19.879 -36.733 30.101 1.00 41.19 88 LEU A N 1
ATOM 684 C CA . LEU A 1 88 ? -18.802 -36.165 30.909 1.00 41.19 88 LEU A CA 1
ATOM 685 C C . LEU A 1 88 ? -17.565 -36.037 30.017 1.00 41.19 88 LEU A C 1
ATOM 687 O O . LEU A 1 88 ? -17.165 -37.025 29.398 1.00 41.19 88 LEU A O 1
ATOM 691 N N . GLU A 1 89 ? -16.974 -34.849 29.973 1.00 39.94 89 GLU A N 1
ATOM 692 C CA . GLU A 1 89 ? -15.769 -34.533 29.197 1.00 39.94 89 GLU A CA 1
ATOM 693 C C . GLU A 1 89 ? -14.657 -34.045 30.148 1.00 39.94 89 GLU A C 1
ATOM 695 O O . GLU A 1 89 ? -14.924 -33.672 31.294 1.00 39.94 89 GLU A O 1
ATOM 700 N N . THR A 1 90 ? -13.398 -34.138 29.719 1.00 35.19 90 THR A N 1
ATOM 701 C CA . THR A 1 90 ? -12.207 -33.797 30.519 1.00 35.19 90 THR A CA 1
ATOM 702 C C . THR A 1 90 ? -11.562 -32.517 30.006 1.00 35.19 90 THR A C 1
ATOM 704 O O . THR A 1 90 ? -11.540 -32.309 28.795 1.00 35.19 90 THR A O 1
ATOM 707 N N . SER A 1 91 ? -10.984 -31.714 30.903 1.00 47.19 91 SER A N 1
ATOM 708 C CA . SER A 1 91 ? -10.188 -30.532 30.547 1.00 47.19 91 SER A CA 1
ATOM 709 C C . SER A 1 91 ? -9.110 -30.866 29.509 1.00 47.19 91 SER A C 1
ATOM 711 O O . SER A 1 91 ? -8.456 -31.910 29.580 1.00 47.19 91 SER A O 1
ATOM 713 N N . SER A 1 92 ? -8.955 -29.989 28.518 1.00 54.72 92 SER A N 1
ATOM 714 C CA . SER A 1 92 ? -7.989 -30.147 27.435 1.00 54.72 92 SER A CA 1
ATOM 715 C C . SER A 1 92 ? -6.567 -29.910 27.936 1.00 54.72 92 SER A C 1
ATOM 717 O O . SER A 1 92 ? -6.250 -28.832 28.432 1.00 54.72 92 SER A O 1
ATOM 719 N N . ILE A 1 93 ? -5.707 -30.914 27.769 1.00 69.38 93 ILE A N 1
ATOM 720 C CA . ILE A 1 93 ? -4.253 -30.744 27.863 1.00 69.38 93 ILE A CA 1
ATOM 721 C C . ILE A 1 93 ? -3.824 -29.815 26.709 1.00 69.38 93 ILE A C 1
ATOM 723 O O . ILE A 1 93 ? -4.341 -30.017 25.603 1.00 69.38 93 ILE A O 1
ATOM 727 N N . PRO A 1 94 ? -2.912 -28.845 26.929 1.00 81.62 94 PRO A N 1
ATOM 728 C CA . PRO A 1 94 ? -2.377 -28.011 25.859 1.00 81.62 94 PRO A CA 1
ATOM 729 C C . PRO A 1 94 ? -1.834 -28.846 24.695 1.00 81.62 94 PRO A C 1
ATOM 731 O O . PRO A 1 94 ? -1.293 -29.938 24.896 1.00 81.62 94 PRO A O 1
ATOM 734 N N . ASN A 1 95 ? -2.052 -28.374 23.468 1.00 84.06 95 ASN A N 1
ATOM 735 C CA . ASN A 1 95 ? -1.794 -29.163 22.257 1.00 84.06 95 ASN A CA 1
ATOM 736 C C . ASN A 1 95 ? -0.328 -29.097 21.763 1.00 84.06 95 ASN A C 1
ATOM 738 O O . ASN A 1 95 ? 0.014 -29.743 20.769 1.00 84.06 95 ASN A O 1
ATOM 742 N N . ASP A 1 96 ? 0.514 -28.362 22.488 1.00 91.81 96 ASP A N 1
ATOM 743 C CA . ASP A 1 96 ? 1.891 -28.005 22.148 1.00 91.81 96 ASP A CA 1
ATOM 744 C C . ASP A 1 96 ? 2.817 -29.235 22.194 1.00 91.81 96 ASP A C 1
ATOM 746 O O . ASP A 1 96 ? 2.809 -30.038 23.138 1.00 91.81 96 ASP A O 1
ATOM 750 N N . VAL A 1 97 ? 3.618 -29.436 21.147 1.00 89.75 97 VAL A N 1
ATOM 751 C CA . VAL A 1 97 ? 4.227 -30.740 20.826 1.00 89.75 97 VAL A CA 1
ATOM 752 C C . VAL A 1 97 ? 5.288 -31.195 21.827 1.00 89.75 97 VAL A C 1
ATOM 754 O O . VAL A 1 97 ? 5.574 -32.394 21.910 1.00 89.75 97 VAL A O 1
ATOM 757 N N . ASN A 1 98 ? 5.856 -30.273 22.609 1.00 93.44 98 ASN A N 1
ATOM 758 C CA . ASN A 1 98 ? 6.800 -30.570 23.686 1.00 93.44 98 ASN A CA 1
ATOM 759 C C . ASN A 1 98 ? 6.216 -30.387 25.096 1.00 93.44 98 ASN A C 1
ATOM 761 O O . ASN A 1 98 ? 6.987 -30.463 26.054 1.00 93.44 98 ASN A O 1
ATOM 765 N N . PHE A 1 99 ? 4.896 -30.208 25.267 1.00 92.69 99 PHE A N 1
ATOM 766 C CA . PHE A 1 99 ? 4.265 -30.039 26.589 1.00 92.69 99 PHE A CA 1
ATOM 767 C C . PHE A 1 99 ? 4.693 -31.123 27.597 1.00 92.69 99 PHE A C 1
ATOM 769 O O . PHE A 1 99 ? 4.967 -30.851 28.763 1.00 92.69 99 PHE A O 1
ATOM 776 N N . ASN A 1 100 ? 4.866 -32.363 27.130 1.00 89.62 100 ASN A N 1
ATOM 777 C CA . ASN A 1 100 ? 5.317 -33.487 27.955 1.00 89.62 100 ASN A CA 1
ATOM 778 C C . ASN A 1 100 ? 6.751 -33.363 28.520 1.00 89.62 100 ASN A C 1
ATOM 780 O O . ASN A 1 100 ? 7.111 -34.157 29.387 1.00 89.62 100 ASN A O 1
ATOM 784 N N . LYS A 1 101 ? 7.569 -32.407 28.060 1.00 93.12 101 LYS A N 1
ATOM 785 C CA . LYS A 1 101 ? 8.901 -32.097 28.613 1.00 93.12 101 LYS A CA 1
ATOM 786 C C . LYS A 1 101 ? 8.854 -31.035 29.717 1.00 93.12 101 LYS A C 1
ATOM 788 O O . LYS A 1 101 ? 9.824 -30.903 30.461 1.00 93.12 101 LYS A O 1
ATOM 793 N N . LEU A 1 102 ? 7.746 -30.303 29.847 1.00 95.12 102 LEU A N 1
ATOM 794 C CA . LEU A 1 102 ? 7.590 -29.152 30.743 1.00 95.12 102 LEU A CA 1
ATOM 795 C C . LEU A 1 102 ? 7.251 -29.593 32.172 1.00 95.12 102 LEU A C 1
ATOM 797 O O . LEU A 1 102 ? 6.202 -29.256 32.716 1.00 95.12 102 LEU A O 1
ATOM 801 N N . TRP A 1 103 ? 8.150 -30.371 32.785 1.00 95.38 103 TRP A N 1
ATOM 802 C CA . TRP A 1 103 ? 7.950 -30.906 34.135 1.00 95.38 103 TRP A CA 1
ATOM 803 C C . TRP A 1 103 ? 7.641 -29.803 35.149 1.00 95.38 103 TRP A C 1
ATOM 805 O O . TRP A 1 103 ? 6.733 -29.964 35.943 1.00 95.38 103 TRP A O 1
ATOM 815 N N . ALA A 1 104 ? 8.302 -28.650 35.057 1.00 94.75 104 ALA A N 1
ATOM 816 C CA . ALA A 1 104 ? 8.086 -27.530 35.967 1.00 94.75 104 ALA A CA 1
ATOM 817 C C . ALA A 1 104 ? 6.691 -26.876 35.860 1.00 94.75 104 ALA A C 1
ATOM 819 O O . ALA A 1 104 ? 6.300 -26.171 36.785 1.00 94.75 104 ALA A O 1
ATOM 820 N N . ILE A 1 105 ? 5.939 -27.116 34.777 1.00 93.88 105 ILE A N 1
ATOM 821 C CA . ILE A 1 105 ? 4.537 -26.684 34.614 1.00 93.88 105 ILE A CA 1
ATOM 822 C C . ILE A 1 105 ? 3.561 -27.781 35.068 1.00 93.88 105 ILE A C 1
ATOM 824 O O . ILE A 1 105 ? 2.490 -27.464 35.581 1.00 93.88 105 ILE A O 1
ATOM 828 N N . ASN A 1 106 ? 3.917 -29.055 34.864 1.00 92.25 106 ASN A N 1
ATOM 829 C CA . ASN A 1 106 ? 3.129 -30.229 35.249 1.00 92.25 106 ASN A CA 1
ATOM 830 C C . ASN A 1 106 ? 4.042 -31.470 35.354 1.00 92.25 106 ASN A C 1
ATOM 832 O O . ASN A 1 106 ? 4.432 -32.058 34.334 1.00 92.25 106 ASN A O 1
ATOM 836 N N . ASN A 1 107 ? 4.384 -31.891 36.573 1.00 89.25 107 ASN A N 1
ATOM 837 C CA . ASN A 1 107 ? 5.273 -33.013 36.853 1.00 89.25 107 ASN A CA 1
ATOM 838 C C . ASN A 1 107 ? 4.461 -34.259 37.218 1.00 89.25 107 ASN A C 1
ATOM 840 O O . ASN A 1 107 ? 4.117 -34.540 38.364 1.00 89.25 107 ASN A O 1
ATOM 844 N N . THR A 1 108 ? 4.236 -35.093 36.212 1.00 88.38 108 THR A N 1
ATOM 845 C CA . THR A 1 108 ? 3.675 -36.444 36.349 1.00 88.38 108 THR A CA 1
ATOM 846 C C . THR A 1 108 ? 4.735 -37.504 36.702 1.00 88.38 108 THR A C 1
ATOM 848 O O . THR A 1 108 ? 4.437 -38.702 36.719 1.00 88.38 108 THR A O 1
ATOM 851 N N . GLY A 1 109 ? 5.979 -37.090 36.975 1.00 84.81 109 GLY A N 1
ATOM 852 C CA . GLY A 1 109 ? 7.156 -37.949 37.141 1.00 84.81 109 GLY A CA 1
ATOM 853 C C . GLY A 1 109 ? 7.885 -38.278 35.831 1.00 84.81 109 GLY A C 1
ATOM 854 O O . GLY A 1 109 ? 8.662 -39.234 35.790 1.00 84.81 109 GLY A O 1
ATOM 855 N N . GLN A 1 110 ? 7.639 -37.536 34.742 1.00 85.88 110 GLN A N 1
ATOM 856 C CA . GLN A 1 110 ? 8.144 -37.856 33.394 1.00 85.88 110 GLN A CA 1
ATOM 857 C C . GLN A 1 110 ? 9.676 -37.832 33.255 1.00 85.88 110 GLN A C 1
ATOM 859 O O . GLN A 1 110 ? 10.223 -38.549 32.417 1.00 85.88 110 GLN A O 1
ATOM 864 N N . THR A 1 111 ? 10.371 -37.046 34.077 1.00 85.12 111 THR A N 1
ATOM 865 C CA . THR A 1 111 ? 11.841 -36.948 34.133 1.00 85.12 111 THR A CA 1
ATOM 866 C C . THR A 1 111 ? 12.476 -38.014 35.031 1.00 85.12 111 THR A C 1
ATOM 868 O O . THR A 1 111 ? 13.691 -38.202 35.008 1.00 85.12 111 THR A O 1
ATOM 871 N N . GLY A 1 112 ? 11.668 -38.748 35.806 1.00 84.44 112 GLY A N 1
ATOM 872 C CA . GLY A 1 112 ? 12.122 -39.606 36.904 1.00 84.44 112 GLY A CA 1
ATOM 873 C C . GLY A 1 112 ? 12.139 -38.917 38.274 1.00 84.44 112 GLY A C 1
ATOM 874 O O . GLY A 1 112 ? 12.467 -39.578 39.262 1.00 84.44 112 GLY A O 1
ATOM 875 N N . GLY A 1 113 ? 11.767 -37.635 38.330 1.00 86.69 113 GLY A N 1
ATOM 876 C CA . GLY A 1 113 ? 11.590 -36.859 39.552 1.00 86.69 113 GLY A CA 1
ATOM 877 C C . GLY A 1 113 ? 10.342 -37.214 40.369 1.00 86.69 113 GLY A C 1
ATOM 878 O O . GLY A 1 113 ? 9.651 -38.208 40.120 1.00 86.69 113 GLY A O 1
ATOM 879 N N . THR A 1 114 ? 10.058 -36.392 41.378 1.00 90.12 114 THR A N 1
ATOM 880 C CA . THR A 1 114 ? 8.886 -36.532 42.254 1.00 90.12 114 THR A CA 1
ATOM 881 C C . THR A 1 114 ? 7.653 -35.949 41.553 1.00 90.12 114 THR A C 1
ATOM 883 O O . THR A 1 114 ? 7.674 -34.766 41.235 1.00 90.12 114 THR A O 1
ATOM 886 N N . PRO A 1 115 ? 6.569 -36.712 41.313 1.00 89.88 115 PRO A N 1
ATOM 887 C CA . PRO A 1 115 ? 5.329 -36.126 40.805 1.00 89.88 115 PRO A CA 1
ATOM 888 C C . PRO A 1 115 ? 4.781 -35.066 41.772 1.00 89.88 115 PRO A C 1
ATOM 890 O O . PRO A 1 115 ? 4.943 -35.255 42.980 1.00 89.88 115 PRO A O 1
ATOM 893 N N . ASP A 1 116 ? 4.108 -34.022 41.270 1.00 87.94 116 ASP A N 1
ATOM 894 C CA . ASP A 1 116 ? 3.631 -32.845 42.044 1.00 87.94 116 ASP A CA 1
ATOM 895 C C . ASP A 1 116 ? 4.769 -31.877 42.487 1.00 87.94 116 ASP A C 1
ATOM 897 O O . ASP A 1 116 ? 4.539 -30.873 43.170 1.00 87.94 116 ASP A O 1
ATOM 901 N N . ALA A 1 117 ? 6.027 -32.154 42.104 1.00 90.81 117 ALA A N 1
ATOM 902 C CA . ALA A 1 117 ? 7.143 -31.212 42.231 1.00 90.81 117 ALA A CA 1
ATOM 903 C C . ALA A 1 117 ? 7.192 -30.292 40.998 1.00 90.81 117 ALA A C 1
ATOM 905 O O . ALA A 1 117 ? 8.024 -30.478 40.108 1.00 90.81 117 ALA A O 1
ATOM 906 N N . ASP A 1 118 ? 6.252 -29.348 40.929 1.00 93.81 118 ASP A N 1
ATOM 907 C CA . ASP A 1 118 ? 6.066 -28.368 39.847 1.00 93.81 118 ASP A CA 1
ATOM 908 C C . ASP A 1 118 ? 5.276 -27.134 40.327 1.00 93.81 118 ASP A C 1
ATOM 910 O O . ASP A 1 118 ? 5.071 -26.954 41.524 1.00 93.81 118 ASP A O 1
ATOM 914 N N . ILE A 1 119 ? 4.883 -26.220 39.439 1.00 95.81 119 ILE A N 1
ATOM 915 C CA . ILE A 1 119 ? 4.165 -24.999 39.836 1.00 95.81 119 ILE A CA 1
ATOM 916 C C . ILE A 1 119 ? 2.627 -25.120 39.834 1.00 95.81 119 ILE A C 1
ATOM 918 O O . ILE A 1 119 ? 1.988 -24.090 39.996 1.00 95.81 119 ILE A O 1
ATOM 922 N N . ASP A 1 120 ? 1.997 -26.276 39.626 1.00 93.12 120 ASP A N 1
ATOM 923 C CA . ASP A 1 120 ? 0.546 -26.400 39.364 1.00 93.12 120 ASP A CA 1
ATOM 924 C C . ASP A 1 120 ? 0.107 -25.492 38.180 1.00 93.12 120 ASP A C 1
ATOM 926 O O . ASP A 1 120 ? -0.859 -24.720 38.253 1.00 93.12 120 ASP A O 1
ATOM 930 N N . GLY A 1 121 ? 0.883 -25.477 37.090 1.00 85.62 121 GLY A N 1
ATOM 931 C CA . GLY A 1 121 ? 0.683 -24.534 35.982 1.00 85.62 121 GLY A CA 1
ATOM 932 C C . GLY A 1 121 ? -0.545 -24.854 35.123 1.00 85.62 121 GLY A C 1
ATOM 933 O O . GLY A 1 121 ? -1.258 -23.950 34.688 1.00 85.62 121 GLY A O 1
ATOM 934 N N . LEU A 1 122 ? -0.846 -26.143 34.934 1.00 83.88 122 LEU A N 1
ATOM 935 C CA . LEU A 1 122 ? -2.018 -26.591 34.172 1.00 83.88 122 LEU A CA 1
ATOM 936 C C . LEU A 1 122 ? -3.338 -26.209 34.867 1.00 83.88 122 LEU A C 1
ATOM 938 O O . LEU A 1 122 ? -4.329 -25.869 34.217 1.00 83.88 122 LEU A O 1
ATOM 942 N N . GLU A 1 123 ? -3.347 -26.241 36.195 1.00 83.12 123 GLU A N 1
ATOM 943 C CA . GLU A 1 123 ? -4.446 -25.818 37.051 1.00 83.12 123 GLU A CA 1
ATOM 944 C C . GLU A 1 123 ? -4.656 -24.299 36.948 1.00 83.12 123 GLU A C 1
ATOM 946 O O . GLU A 1 123 ? -5.800 -23.847 36.813 1.00 83.12 123 GLU A O 1
ATOM 951 N N . ALA A 1 124 ? -3.562 -23.526 36.937 1.00 80.31 124 ALA A N 1
ATOM 952 C CA . ALA A 1 124 ? -3.557 -22.065 36.843 1.00 80.31 124 ALA A CA 1
ATOM 953 C C . ALA A 1 124 ? -4.173 -21.519 35.538 1.00 80.31 124 ALA A C 1
ATOM 955 O O . ALA A 1 124 ? -4.914 -20.535 35.599 1.00 80.31 124 ALA A O 1
ATOM 956 N N . TYR A 1 125 ? -3.965 -22.178 34.388 1.00 81.12 125 TYR A N 1
ATOM 957 C CA . TYR A 1 125 ? -4.515 -21.737 33.090 1.00 81.12 125 TYR A CA 1
ATOM 958 C C . TYR A 1 125 ? -6.052 -21.641 33.045 1.00 81.12 125 TYR A C 1
ATOM 960 O O . TYR A 1 125 ? -6.605 -20.940 32.203 1.00 81.12 125 TYR A O 1
ATOM 968 N N . ASN A 1 126 ? -6.767 -22.321 33.950 1.00 72.69 126 ASN A N 1
ATOM 969 C CA . ASN A 1 126 ? -8.231 -22.227 34.047 1.00 72.69 126 ASN A CA 1
ATOM 970 C C . ASN A 1 126 ? -8.707 -20.961 34.786 1.00 72.69 126 ASN A C 1
ATOM 972 O O . ASN A 1 126 ? -9.912 -20.725 34.876 1.00 72.69 126 ASN A O 1
ATOM 976 N N . LEU A 1 127 ? -7.782 -20.196 35.376 1.00 71.50 127 LEU A N 1
ATOM 977 C CA . LEU A 1 127 ? -8.058 -18.981 36.141 1.00 71.50 127 LEU A CA 1
ATOM 978 C C . LEU A 1 127 ? -7.597 -17.721 35.403 1.00 71.50 127 LEU A C 1
ATOM 980 O O . LEU A 1 127 ? -8.300 -16.717 35.451 1.00 71.50 127 LEU A O 1
ATOM 984 N N . ALA A 1 128 ? -6.433 -17.770 34.751 1.00 80.19 128 ALA A N 1
ATOM 985 C CA . ALA A 1 128 ? -5.802 -16.634 34.082 1.00 80.19 128 ALA A CA 1
ATOM 986 C C . ALA A 1 128 ? -4.876 -17.097 32.943 1.00 80.19 128 ALA A C 1
ATOM 988 O O . ALA A 1 128 ? -4.362 -18.214 32.974 1.00 80.19 128 ALA A O 1
ATOM 989 N N . ASN A 1 129 ? -4.628 -16.220 31.967 1.00 84.56 129 ASN A N 1
ATOM 990 C CA . ASN A 1 129 ? -3.768 -16.465 30.797 1.00 84.56 129 ASN A CA 1
ATOM 991 C C . ASN A 1 129 ? -2.613 -15.444 30.641 1.00 84.56 129 ASN A C 1
ATOM 993 O O . ASN A 1 129 ? -1.735 -15.659 29.806 1.00 84.56 129 ASN A O 1
ATOM 997 N N . GLY A 1 130 ? -2.596 -14.361 31.432 1.00 90.00 130 GLY A N 1
ATOM 998 C CA . GLY A 1 130 ? -1.584 -13.300 31.354 1.00 90.00 130 GLY A CA 1
ATOM 999 C C . GLY A 1 130 ? -1.874 -12.190 30.337 1.00 90.00 130 GLY A C 1
ATOM 1000 O O . GLY A 1 130 ? -0.996 -11.370 30.072 1.00 90.00 130 GLY A O 1
ATOM 1001 N N . GLU A 1 131 ? -3.073 -12.167 29.759 1.00 91.75 131 GLU A N 1
ATOM 1002 C CA . GLU A 1 131 ? -3.491 -11.194 28.748 1.00 91.75 131 GLU A CA 1
ATOM 1003 C C . GLU A 1 131 ? -3.455 -9.746 29.264 1.00 91.75 131 GLU A C 1
ATOM 1005 O O . GLU A 1 131 ? -3.722 -9.467 30.436 1.00 91.75 131 GLU A O 1
ATOM 1010 N N . GLY A 1 132 ? -3.078 -8.819 28.379 1.00 90.44 132 GLY A N 1
ATOM 1011 C CA . GLY A 1 132 ? -2.962 -7.389 28.680 1.00 90.44 132 GLY A CA 1
ATOM 1012 C C . GLY A 1 132 ? -1.744 -6.984 29.521 1.00 90.44 132 GLY A C 1
ATOM 1013 O O . GLY A 1 132 ? -1.570 -5.794 29.769 1.00 90.44 132 GLY A O 1
ATOM 1014 N N . VAL A 1 133 ? -0.894 -7.922 29.956 1.00 97.19 133 VAL A N 1
ATOM 1015 C CA . VAL A 1 133 ? 0.332 -7.642 30.727 1.00 97.19 133 VAL A CA 1
ATOM 1016 C C . VAL A 1 133 ? 1.555 -7.620 29.808 1.00 97.19 133 VAL A C 1
ATOM 1018 O O . VAL A 1 133 ? 1.721 -8.531 28.996 1.00 97.19 133 VAL A O 1
ATOM 1021 N N . VAL A 1 134 ? 2.434 -6.625 29.974 1.00 98.44 134 VAL A N 1
ATOM 1022 C CA . VAL A 1 134 ? 3.774 -6.596 29.362 1.00 98.44 134 VAL A CA 1
ATOM 1023 C C . VAL A 1 134 ? 4.839 -6.893 30.427 1.00 98.44 134 VAL A C 1
ATOM 1025 O O . VAL A 1 134 ? 4.765 -6.394 31.558 1.00 98.44 134 VAL A O 1
ATOM 1028 N N . VAL A 1 135 ? 5.835 -7.704 30.066 1.00 98.75 135 VAL A N 1
ATOM 1029 C CA . VAL A 1 135 ? 7.017 -8.025 30.880 1.00 98.75 135 VAL A CA 1
ATOM 1030 C C . VAL A 1 135 ? 8.268 -7.557 30.146 1.00 98.75 135 VAL A C 1
ATOM 1032 O O . VAL A 1 135 ? 8.538 -8.025 29.042 1.00 98.75 135 VAL A O 1
ATOM 1035 N N . GLY A 1 136 ? 9.046 -6.676 30.775 1.00 98.50 136 GLY A N 1
ATOM 1036 C CA . GLY A 1 136 ? 10.391 -6.331 30.311 1.00 98.50 136 GLY A CA 1
ATOM 1037 C C . GLY A 1 136 ? 11.374 -7.426 30.717 1.00 98.50 136 GLY A C 1
ATOM 1038 O O . GLY A 1 136 ? 11.535 -7.691 31.911 1.00 98.50 136 GLY A O 1
ATOM 1039 N N . VAL A 1 137 ? 12.010 -8.086 29.750 1.00 98.62 137 VAL A N 1
ATOM 1040 C CA . VAL A 1 137 ? 13.026 -9.126 29.975 1.00 98.62 137 VAL A CA 1
ATOM 1041 C C . VAL A 1 137 ? 14.405 -8.495 29.824 1.00 98.62 137 VAL A C 1
ATOM 1043 O O . VAL A 1 137 ? 14.875 -8.300 28.709 1.00 98.62 137 VAL A O 1
ATOM 1046 N N . ILE A 1 138 ? 15.027 -8.161 30.958 1.00 97.88 138 ILE A N 1
ATOM 1047 C CA . ILE A 1 138 ? 16.338 -7.505 31.036 1.00 97.88 138 ILE A CA 1
ATOM 1048 C C . ILE A 1 138 ? 17.417 -8.591 31.067 1.00 97.88 138 ILE A C 1
ATOM 1050 O O . ILE A 1 138 ? 17.686 -9.165 32.125 1.00 97.88 138 ILE A O 1
ATOM 1054 N N . ASP A 1 139 ? 17.976 -8.928 29.902 1.00 96.94 139 ASP A N 1
ATOM 1055 C CA . ASP A 1 139 ? 18.833 -10.107 29.706 1.00 96.94 139 ASP A CA 1
ATOM 1056 C C . ASP A 1 139 ? 19.781 -9.968 28.480 1.00 96.94 139 ASP A C 1
ATOM 1058 O O . ASP A 1 139 ? 20.339 -8.901 28.234 1.00 96.94 139 ASP A O 1
ATOM 1062 N N . THR A 1 140 ? 20.002 -11.050 27.729 1.00 96.06 140 THR A N 1
ATOM 1063 C CA . THR A 1 140 ? 20.847 -11.180 26.522 1.00 96.06 140 THR A CA 1
ATOM 1064 C C . THR A 1 140 ? 20.128 -10.849 25.209 1.00 96.06 140 THR A C 1
ATOM 1066 O O . THR A 1 140 ? 20.707 -11.005 24.137 1.00 96.06 140 THR A O 1
ATOM 1069 N N . GLY A 1 141 ? 18.877 -10.390 25.296 1.00 96.56 141 GLY A N 1
ATOM 1070 C CA . GLY A 1 141 ? 17.960 -10.253 24.165 1.00 96.56 141 GLY A CA 1
ATOM 1071 C C . GLY A 1 141 ? 16.921 -11.368 24.101 1.00 96.56 141 GLY A C 1
ATOM 1072 O O . GLY A 1 141 ? 16.877 -12.245 24.964 1.00 96.56 141 GLY A O 1
ATOM 1073 N N . VAL A 1 142 ? 16.068 -11.342 23.081 1.00 98.25 142 VAL A N 1
ATOM 1074 C CA . VAL A 1 142 ? 15.076 -12.385 22.789 1.00 98.25 142 VAL A CA 1
ATOM 1075 C C . VAL A 1 142 ? 15.048 -12.625 21.282 1.00 98.25 142 VAL A C 1
ATOM 1077 O O . VAL A 1 142 ? 14.964 -11.678 20.510 1.00 98.25 142 VAL A O 1
ATOM 1080 N N . ASP A 1 143 ? 15.071 -13.886 20.844 1.00 97.88 143 ASP A N 1
ATOM 1081 C CA . ASP A 1 143 ? 14.750 -14.258 19.461 1.00 97.88 143 ASP A CA 1
ATOM 1082 C C . ASP A 1 143 ? 13.261 -13.990 19.185 1.00 97.88 143 ASP A C 1
ATOM 1084 O O . ASP A 1 143 ? 12.407 -14.870 19.316 1.00 97.88 143 ASP A O 1
ATOM 1088 N N . TYR A 1 144 ? 12.948 -12.745 18.822 1.00 95.88 144 TYR A N 1
ATOM 1089 C CA . TYR A 1 144 ? 11.602 -12.286 18.481 1.00 95.88 144 TYR A CA 1
ATOM 1090 C C . TYR A 1 144 ? 11.059 -12.936 17.197 1.00 95.88 144 TYR A C 1
ATOM 1092 O O . TYR A 1 144 ? 9.847 -12.962 16.983 1.00 95.88 144 TYR A O 1
ATOM 1100 N N . THR A 1 145 ? 11.932 -13.537 16.377 1.00 96.50 145 THR A N 1
ATOM 1101 C CA . THR A 1 145 ? 11.550 -14.318 15.188 1.00 96.50 145 THR A CA 1
ATOM 1102 C C . THR A 1 145 ? 11.143 -15.756 15.525 1.00 96.50 145 THR A C 1
ATOM 1104 O O . THR A 1 145 ? 10.587 -16.468 14.681 1.00 96.50 145 THR A O 1
ATOM 1107 N N . HIS A 1 146 ? 11.398 -16.209 16.757 1.00 97.62 146 HIS A N 1
ATOM 1108 C CA . HIS A 1 146 ? 11.109 -17.569 17.183 1.00 97.62 146 HIS A CA 1
ATOM 1109 C C . HIS A 1 146 ? 9.594 -17.852 17.076 1.00 97.62 146 HIS A C 1
ATOM 1111 O O . HIS A 1 146 ? 8.805 -17.170 17.732 1.00 97.62 146 HIS A O 1
ATOM 1117 N N . PRO A 1 147 ? 9.139 -18.878 16.323 1.00 96.25 147 PRO A N 1
ATOM 1118 C CA . PRO A 1 147 ? 7.709 -19.055 16.020 1.00 96.25 147 PRO A CA 1
ATOM 1119 C C . PRO A 1 147 ? 6.793 -19.237 17.238 1.00 96.25 147 PRO A C 1
ATOM 1121 O O . PRO A 1 147 ? 5.607 -18.941 17.182 1.00 96.25 147 PRO A O 1
ATOM 1124 N N . ASP A 1 148 ? 7.358 -19.726 18.340 1.00 95.94 148 ASP A N 1
ATOM 1125 C CA . ASP A 1 148 ? 6.672 -19.935 19.621 1.00 95.94 148 ASP A CA 1
ATOM 1126 C C . ASP A 1 148 ? 6.598 -18.665 20.492 1.00 95.94 148 ASP A C 1
ATOM 1128 O O . ASP A 1 148 ? 6.002 -18.689 21.564 1.00 95.94 148 ASP A O 1
ATOM 1132 N N . LEU A 1 149 ? 7.244 -17.573 20.067 1.00 97.44 149 LEU A N 1
ATOM 1133 C CA . LEU A 1 149 ? 7.317 -16.288 20.773 1.00 97.44 149 LEU A CA 1
ATOM 1134 C C . LEU A 1 149 ? 6.784 -15.118 19.947 1.00 97.44 149 LEU A C 1
ATOM 1136 O O . LEU A 1 149 ? 6.213 -14.215 20.541 1.00 97.44 149 LEU A O 1
ATOM 1140 N N . VAL A 1 150 ? 6.913 -15.135 18.615 1.00 96.69 150 VAL A N 1
ATOM 1141 C CA . VAL A 1 150 ? 6.589 -14.001 17.724 1.00 96.69 150 VAL A CA 1
ATOM 1142 C C . VAL A 1 150 ? 5.217 -13.361 18.001 1.00 96.69 150 VAL A C 1
ATOM 1144 O O . VAL A 1 150 ? 5.114 -12.146 18.140 1.00 96.69 150 VAL A O 1
ATOM 1147 N N . ASN A 1 151 ? 4.167 -14.163 18.218 1.00 95.75 151 ASN A N 1
ATOM 1148 C CA . ASN A 1 151 ? 2.815 -13.665 18.523 1.00 95.75 151 ASN A CA 1
ATOM 1149 C C . ASN A 1 151 ? 2.683 -13.039 19.927 1.00 95.75 151 ASN A C 1
ATOM 1151 O O . ASN A 1 151 ? 1.773 -12.244 20.179 1.00 95.75 151 ASN A O 1
ATOM 1155 N N . ASN A 1 152 ? 3.596 -13.372 20.839 1.00 98.00 152 ASN A N 1
ATOM 1156 C CA . ASN A 1 152 ? 3.687 -12.868 22.207 1.00 98.00 152 ASN A CA 1
ATOM 1157 C C . ASN A 1 152 ? 4.846 -11.877 22.410 1.00 98.00 152 ASN A C 1
ATOM 1159 O O . ASN A 1 152 ? 5.025 -11.380 23.520 1.00 98.00 152 ASN A O 1
ATOM 1163 N N . MET A 1 153 ? 5.579 -11.495 21.364 1.00 98.25 153 MET A N 1
ATOM 1164 C CA . MET A 1 153 ? 6.438 -10.317 21.441 1.00 98.25 153 MET A CA 1
ATOM 1165 C C . MET A 1 153 ? 5.572 -9.067 21.618 1.00 98.25 153 MET A C 1
ATOM 1167 O O . MET A 1 153 ? 4.493 -8.935 21.022 1.00 98.25 153 MET A O 1
ATOM 1171 N N . TRP A 1 154 ? 6.004 -8.187 22.516 1.00 97.94 154 TRP A N 1
ATOM 1172 C CA . TRP A 1 154 ? 5.539 -6.810 22.554 1.00 97.94 154 TRP A CA 1
ATOM 1173 C C . TRP A 1 154 ? 6.081 -6.112 21.312 1.00 97.94 154 TRP A C 1
ATOM 1175 O O . TRP A 1 154 ? 7.239 -6.307 20.962 1.00 97.94 154 TRP A O 1
ATOM 1185 N N . THR A 1 155 ? 5.219 -5.347 20.659 1.00 96.94 155 THR A N 1
ATOM 1186 C CA . THR A 1 155 ? 5.578 -4.436 19.578 1.00 96.94 155 THR A CA 1
ATOM 1187 C C . THR A 1 155 ? 5.368 -3.025 20.108 1.00 96.94 155 THR A C 1
ATOM 1189 O O . THR A 1 155 ? 4.280 -2.782 20.649 1.00 96.94 155 THR A O 1
ATOM 1192 N N . ASN A 1 156 ? 6.340 -2.122 19.986 1.00 95.12 156 ASN A N 1
ATOM 1193 C CA . ASN A 1 156 ? 6.137 -0.730 20.365 1.00 95.12 156 ASN A CA 1
ATOM 1194 C C . ASN A 1 156 ? 5.064 -0.123 19.443 1.00 95.12 156 ASN A C 1
ATOM 1196 O O . ASN A 1 156 ? 5.272 -0.075 18.234 1.00 95.12 156 ASN A O 1
ATOM 1200 N N . PRO A 1 157 ? 3.884 0.283 19.957 1.00 90.44 157 PRO A N 1
ATOM 1201 C CA . PRO A 1 157 ? 2.853 0.892 19.120 1.00 90.44 157 PRO A CA 1
ATOM 1202 C C . PRO A 1 157 ? 3.214 2.311 18.659 1.00 90.44 157 PRO A C 1
ATOM 1204 O O . PRO A 1 157 ? 2.435 2.888 17.904 1.00 90.44 157 PRO A O 1
ATOM 1207 N N . GLY A 1 158 ? 4.318 2.877 19.157 1.00 89.44 158 GLY A N 1
ATOM 1208 C CA . GLY A 1 158 ? 4.850 4.166 18.732 1.00 89.44 158 GLY A CA 1
ATOM 1209 C C . GLY A 1 158 ? 5.898 4.102 17.613 1.00 89.44 158 GLY A C 1
ATOM 1210 O O . GLY A 1 158 ? 6.133 5.137 17.010 1.00 89.44 158 GLY A O 1
ATOM 1211 N N . GLU A 1 159 ? 6.451 2.923 17.295 1.00 91.31 159 GLU A N 1
ATOM 1212 C CA . GLU A 1 159 ? 7.554 2.758 16.327 1.00 91.31 159 GLU A CA 1
ATOM 1213 C C . GLU A 1 159 ? 7.109 2.191 14.972 1.00 91.31 159 GLU A C 1
ATOM 1215 O O . GLU A 1 159 ? 6.300 1.251 14.904 1.00 91.31 159 GLU A O 1
ATOM 1220 N N . VAL A 1 160 ? 7.722 2.682 13.892 1.00 89.81 160 VAL A N 1
ATOM 1221 C CA . VAL A 1 160 ? 7.637 2.138 12.531 1.00 89.81 160 VAL A CA 1
ATOM 1222 C C . VAL A 1 160 ? 8.891 1.292 12.250 1.00 89.81 160 VAL A C 1
ATOM 1224 O O . VAL A 1 160 ? 9.978 1.824 12.071 1.00 89.81 160 VAL A O 1
ATOM 1227 N N . PRO A 1 161 ? 8.782 -0.045 12.165 1.00 88.38 161 PRO A N 1
ATOM 1228 C CA . PRO A 1 161 ? 9.951 -0.917 12.252 1.00 88.38 161 PRO A CA 1
ATOM 1229 C C . PRO A 1 161 ? 10.888 -0.856 11.035 1.00 88.38 161 PRO A C 1
ATOM 1231 O O . PRO A 1 161 ? 10.494 -1.199 9.915 1.00 88.38 161 PRO A O 1
ATOM 1234 N N . ASN A 1 162 ? 12.178 -0.674 11.316 1.00 87.31 162 ASN A N 1
ATOM 1235 C CA . ASN A 1 162 ? 13.329 -0.591 10.406 1.00 87.31 162 ASN A CA 1
ATOM 1236 C C . ASN A 1 162 ? 13.413 0.721 9.597 1.00 87.31 162 ASN A C 1
ATOM 1238 O O . ASN A 1 162 ? 13.896 0.694 8.458 1.00 87.31 162 ASN A O 1
ATOM 1242 N N . ASN A 1 163 ? 12.948 1.850 10.140 1.00 91.44 163 ASN A N 1
ATOM 1243 C CA . ASN A 1 163 ? 13.072 3.159 9.484 1.00 91.44 163 ASN A CA 1
ATOM 1244 C C . ASN A 1 163 ? 14.334 3.951 9.888 1.00 91.44 163 ASN A C 1
ATOM 1246 O O . ASN A 1 163 ? 14.716 4.891 9.186 1.00 91.44 163 ASN A O 1
ATOM 1250 N N . GLY A 1 164 ? 15.023 3.548 10.959 1.00 86.88 164 GLY A N 1
ATOM 1251 C CA . GLY A 1 164 ? 16.195 4.222 11.518 1.00 86.88 164 GLY A CA 1
ATOM 1252 C C . GLY A 1 164 ? 15.881 5.450 12.380 1.00 86.88 164 GLY A C 1
ATOM 1253 O O . GLY A 1 164 ? 16.791 6.250 12.618 1.00 86.88 164 GLY A O 1
ATOM 1254 N N . ILE A 1 165 ? 14.633 5.614 12.826 1.00 89.25 165 ILE A N 1
ATOM 1255 C CA . ILE A 1 165 ? 14.111 6.756 13.592 1.00 89.25 165 ILE A CA 1
ATOM 1256 C C . ILE A 1 165 ? 13.638 6.275 14.982 1.00 89.25 165 ILE A C 1
ATOM 1258 O O . ILE A 1 165 ? 13.382 5.100 15.194 1.00 89.25 165 ILE A O 1
ATOM 1262 N N . ASP A 1 166 ? 13.621 7.187 15.952 1.00 88.44 166 ASP A N 1
ATOM 1263 C CA . ASP A 1 166 ? 13.006 7.057 17.286 1.00 88.44 166 ASP A CA 1
ATOM 1264 C C . ASP A 1 166 ? 11.640 7.756 17.191 1.00 88.44 166 ASP A C 1
ATOM 1266 O O . ASP A 1 166 ? 11.541 8.962 17.438 1.00 88.44 166 ASP A O 1
ATOM 1270 N N . ASP A 1 167 ? 10.632 7.052 16.667 1.00 91.38 167 ASP A N 1
ATOM 1271 C CA . ASP A 1 167 ? 9.360 7.643 16.217 1.00 91.38 167 ASP A CA 1
ATOM 1272 C C . ASP A 1 167 ? 8.488 8.103 17.392 1.00 91.38 167 ASP A C 1
ATOM 1274 O O . ASP A 1 167 ? 7.799 9.128 17.307 1.00 91.38 167 ASP A O 1
ATOM 1278 N N . ASP A 1 168 ? 8.525 7.378 18.513 1.00 89.62 168 ASP A N 1
ATOM 1279 C CA . ASP A 1 168 ? 7.845 7.800 19.740 1.00 89.62 168 ASP A CA 1
ATOM 1280 C C . ASP A 1 168 ? 8.664 8.823 20.563 1.00 89.62 168 ASP A C 1
ATOM 1282 O O . ASP A 1 168 ? 8.139 9.460 21.490 1.00 89.62 168 ASP A O 1
ATOM 1286 N N . GLY A 1 169 ? 9.925 9.056 20.184 1.00 89.94 169 GLY A N 1
ATOM 1287 C CA . GLY A 1 169 ? 10.824 10.026 20.803 1.00 89.94 169 GLY A CA 1
ATOM 1288 C C . GLY A 1 169 ? 11.202 9.662 22.240 1.00 89.94 169 GLY A C 1
ATOM 1289 O O . GLY A 1 169 ? 11.383 10.557 23.081 1.00 89.94 169 GLY A O 1
ATOM 1290 N N . ASN A 1 170 ? 11.234 8.371 22.570 1.00 88.00 170 ASN A N 1
ATOM 1291 C CA . ASN A 1 170 ? 11.616 7.852 23.879 1.00 88.00 170 ASN A CA 1
ATOM 1292 C C . ASN A 1 170 ? 13.145 7.851 24.106 1.00 88.00 170 ASN A C 1
ATOM 1294 O O . ASN A 1 170 ? 13.601 7.729 25.251 1.00 88.00 170 ASN A O 1
ATOM 1298 N N . GLY A 1 171 ? 13.928 8.085 23.051 1.00 89.94 171 GLY A N 1
ATOM 1299 C CA . GLY A 1 171 ? 15.389 8.143 23.048 1.00 89.94 171 GLY A CA 1
ATOM 1300 C C . GLY A 1 171 ? 16.061 6.896 22.470 1.00 89.94 171 GLY A C 1
ATOM 1301 O O . GLY A 1 171 ? 17.286 6.783 22.594 1.00 89.94 171 GLY A O 1
ATOM 1302 N N . TYR A 1 172 ? 15.293 5.968 21.893 1.00 91.50 172 TYR A N 1
ATOM 1303 C CA . TYR A 1 172 ? 15.741 4.647 21.464 1.00 91.50 172 TYR A CA 1
ATOM 1304 C C . TYR A 1 172 ? 15.177 4.328 20.070 1.00 91.50 172 TYR A C 1
ATOM 1306 O O . TYR A 1 172 ? 14.035 3.923 19.921 1.00 91.50 172 TYR A O 1
ATOM 1314 N N . ILE A 1 173 ? 16.021 4.512 19.051 1.00 91.00 173 ILE A N 1
ATOM 1315 C CA . ILE A 1 173 ? 15.695 4.301 17.630 1.00 91.00 173 ILE A CA 1
ATOM 1316 C C . ILE A 1 173 ? 15.192 2.873 17.370 1.00 91.00 173 ILE A C 1
ATOM 1318 O O . ILE A 1 173 ? 15.793 1.929 17.886 1.00 91.00 173 ILE A O 1
ATOM 1322 N N . ASP A 1 174 ? 14.183 2.724 16.505 1.00 88.69 174 ASP A N 1
ATOM 1323 C CA . ASP A 1 174 ? 13.657 1.470 15.944 1.00 88.69 174 ASP A CA 1
ATOM 1324 C C . ASP A 1 174 ? 13.287 0.410 17.005 1.00 88.69 174 ASP A C 1
ATOM 1326 O O . ASP A 1 174 ? 13.297 -0.793 16.720 1.00 88.69 174 ASP A O 1
ATOM 1330 N N . ASP A 1 175 ? 12.971 0.805 18.245 1.00 93.69 175 ASP A N 1
ATOM 1331 C CA . ASP A 1 175 ? 12.916 -0.081 19.425 1.00 93.69 175 ASP A CA 1
ATOM 1332 C C . ASP A 1 175 ? 11.682 -1.008 19.485 1.00 93.69 175 ASP A C 1
ATOM 1334 O O . ASP A 1 175 ? 11.207 -1.444 20.539 1.00 93.69 175 ASP A O 1
ATOM 1338 N N . TYR A 1 176 ? 11.183 -1.372 18.309 1.00 96.25 176 TYR A N 1
ATOM 1339 C CA . TYR A 1 176 ? 9.940 -2.061 18.030 1.00 96.25 176 TYR A CA 1
ATOM 1340 C C . TYR A 1 176 ? 9.719 -3.328 18.862 1.00 96.25 176 TYR A C 1
ATOM 1342 O O . TYR A 1 176 ? 8.587 -3.594 19.246 1.00 96.25 176 TYR A O 1
ATOM 1350 N N . TYR A 1 177 ? 10.752 -4.113 19.185 1.00 97.44 177 TYR A N 1
ATOM 1351 C CA . TYR A 1 177 ? 10.635 -5.281 20.083 1.00 97.44 177 TYR A CA 1
ATOM 1352 C C . TYR A 1 177 ? 11.224 -5.043 21.491 1.00 97.44 177 TYR A C 1
ATOM 1354 O O . TYR A 1 177 ? 11.207 -5.944 22.339 1.00 97.44 177 TYR A O 1
ATOM 1362 N N . GLY A 1 178 ? 11.713 -3.833 21.754 1.00 96.38 178 GLY A N 1
ATOM 1363 C CA . GLY A 1 178 ? 12.641 -3.425 22.806 1.00 96.38 178 GLY A CA 1
ATOM 1364 C C . GLY A 1 178 ? 14.021 -3.073 22.218 1.00 96.38 178 GLY A C 1
ATOM 1365 O O . GLY A 1 178 ? 14.144 -2.913 21.010 1.00 96.38 178 GLY A O 1
ATOM 1366 N N . TYR A 1 179 ? 15.064 -2.968 23.053 1.00 97.62 179 TYR A N 1
ATOM 1367 C CA . TYR A 1 179 ? 16.342 -2.332 22.679 1.00 97.62 179 TYR A CA 1
ATOM 1368 C C . TYR A 1 179 ? 17.602 -3.095 23.135 1.00 97.62 179 TYR A C 1
ATOM 1370 O O . TYR A 1 179 ? 17.581 -3.783 24.168 1.00 97.62 179 TYR A O 1
ATOM 1378 N N . ASP A 1 180 ? 18.717 -2.929 22.410 1.00 96.69 180 ASP A N 1
ATOM 1379 C CA . ASP A 1 180 ? 20.066 -3.402 22.758 1.00 96.69 180 ASP A CA 1
ATOM 1380 C C . ASP A 1 180 ? 20.947 -2.284 23.344 1.00 96.69 180 ASP A C 1
ATOM 1382 O O . ASP A 1 180 ? 21.643 -1.533 22.663 1.00 96.69 180 ASP A O 1
ATOM 1386 N N . PHE A 1 181 ? 20.994 -2.244 24.673 1.00 94.62 181 PHE A N 1
ATOM 1387 C CA . PHE A 1 181 ? 21.822 -1.347 25.479 1.00 94.62 181 PHE A CA 1
ATOM 1388 C C . PHE A 1 181 ? 23.318 -1.720 25.499 1.00 94.62 181 PHE A C 1
ATOM 1390 O O . PHE A 1 181 ? 24.094 -1.040 26.170 1.00 94.62 181 PHE A O 1
ATOM 1397 N N . VAL A 1 182 ? 23.739 -2.807 24.841 1.00 91.12 182 VAL A N 1
ATOM 1398 C CA . VAL A 1 182 ? 25.155 -3.205 24.719 1.00 91.12 182 VAL A CA 1
ATOM 1399 C C . VAL A 1 182 ? 25.785 -2.641 23.459 1.00 91.12 182 VAL A C 1
ATOM 1401 O O . VAL A 1 182 ? 26.921 -2.162 23.503 1.00 91.12 182 VAL A O 1
ATOM 1404 N N . ASN A 1 183 ? 25.062 -2.743 22.347 1.00 91.12 183 ASN A N 1
ATOM 1405 C CA . ASN A 1 183 ? 25.484 -2.193 21.062 1.00 91.12 183 ASN A CA 1
ATOM 1406 C C . ASN A 1 183 ? 24.978 -0.757 20.855 1.00 91.12 183 ASN A C 1
ATOM 1408 O O . ASN A 1 183 ? 25.493 -0.065 19.982 1.00 9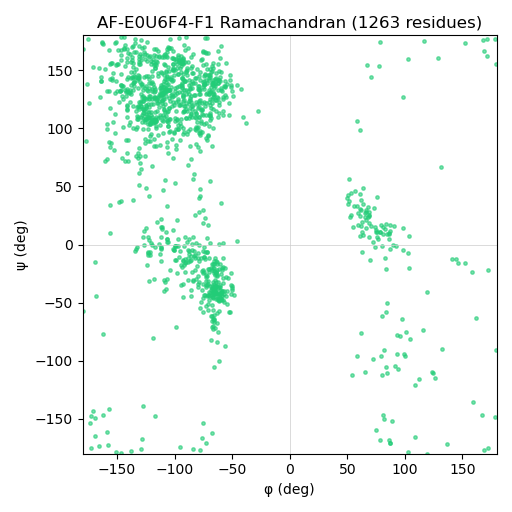1.12 183 ASN A O 1
ATOM 1412 N N . GLU A 1 184 ? 24.045 -0.316 21.706 1.00 91.12 184 GLU A N 1
ATOM 1413 C CA . GLU A 1 184 ? 23.309 0.944 21.599 1.00 91.12 184 GLU A CA 1
ATOM 1414 C C . GLU A 1 184 ? 22.479 0.994 20.300 1.00 91.12 184 GLU A C 1
ATOM 1416 O O . GLU A 1 184 ? 22.438 2.027 19.637 1.00 91.12 184 GLU A O 1
ATOM 1421 N N . ASP A 1 185 ? 21.806 -0.115 19.957 1.00 93.25 185 ASP A N 1
ATOM 1422 C CA . ASP A 1 185 ? 20.989 -0.275 18.743 1.00 93.25 185 ASP A CA 1
ATOM 1423 C C . ASP A 1 185 ? 19.612 -0.933 18.988 1.00 93.25 185 ASP A C 1
ATOM 1425 O O . ASP A 1 185 ? 19.275 -1.368 20.093 1.00 93.25 185 ASP A O 1
ATOM 1429 N N . SER A 1 186 ? 18.808 -0.958 17.926 1.00 92.38 186 SER A N 1
ATOM 1430 C CA . SER A 1 186 ? 17.405 -1.370 17.900 1.00 92.38 186 SER A CA 1
ATOM 1431 C C . SER A 1 186 ? 17.164 -2.879 17.837 1.00 92.38 186 SER A C 1
ATOM 1433 O O . SER A 1 186 ? 16.012 -3.310 17.776 1.00 92.38 186 SER A O 1
ATOM 1435 N N . ASP A 1 187 ? 18.221 -3.701 17.829 1.00 94.94 187 ASP A N 1
ATOM 1436 C CA . ASP A 1 187 ? 18.113 -5.143 17.611 1.00 94.94 187 ASP A CA 1
ATOM 1437 C C . ASP A 1 187 ? 18.341 -5.942 18.913 1.00 94.94 187 ASP A C 1
ATOM 1439 O O . ASP A 1 187 ? 19.431 -6.480 19.167 1.00 94.94 187 ASP A O 1
ATOM 1443 N N . PRO A 1 188 ? 17.305 -6.118 19.761 1.00 96.19 188 PRO A N 1
ATOM 1444 C CA . PRO A 1 188 ? 17.402 -6.924 20.967 1.00 96.19 188 PRO A CA 1
ATOM 1445 C C . PRO A 1 188 ? 17.444 -8.436 20.667 1.00 96.19 188 PRO A C 1
ATOM 1447 O O . PRO A 1 188 ? 17.092 -9.228 21.545 1.00 96.19 188 PRO A O 1
ATOM 1450 N N . LEU A 1 189 ? 17.849 -8.882 19.469 1.00 96.56 189 LEU A N 1
ATOM 1451 C CA . LEU A 1 189 ? 17.988 -10.298 19.131 1.00 96.56 189 LEU A CA 1
ATOM 1452 C C . LEU A 1 189 ? 19.003 -11.003 20.044 1.00 96.56 189 LEU A C 1
ATOM 1454 O O . LEU A 1 189 ? 20.116 -10.531 20.305 1.00 96.56 189 LEU A O 1
ATOM 1458 N N . ASP A 1 190 ? 18.614 -12.188 20.513 1.00 95.19 190 ASP A N 1
ATOM 1459 C CA . ASP A 1 190 ? 19.450 -13.054 21.341 1.00 95.19 190 ASP A CA 1
ATOM 1460 C C . ASP A 1 190 ? 20.438 -13.864 20.492 1.00 95.19 190 ASP A C 1
ATOM 1462 O O . ASP A 1 190 ? 20.113 -14.908 19.920 1.00 95.19 190 ASP A O 1
ATOM 1466 N N . GLU A 1 191 ? 21.685 -13.405 20.461 1.00 87.19 191 GLU A N 1
ATOM 1467 C CA . GLU A 1 191 ? 22.791 -14.087 19.784 1.00 87.19 191 GLU A CA 1
ATOM 1468 C C . GLU A 1 191 ? 23.294 -15.349 20.517 1.00 87.19 191 GLU A C 1
ATOM 1470 O O . GLU A 1 191 ? 24.177 -16.048 20.008 1.00 87.19 191 GLU A O 1
ATOM 1475 N N . ASN A 1 192 ? 22.796 -15.637 21.726 1.00 83.81 192 ASN A N 1
ATOM 1476 C CA . ASN A 1 192 ? 23.298 -16.707 22.588 1.00 83.81 192 ASN A CA 1
ATOM 1477 C C . ASN A 1 192 ? 22.219 -17.761 22.883 1.00 83.81 192 ASN A C 1
ATOM 1479 O O . ASN A 1 192 ? 22.258 -18.834 22.274 1.00 83.81 192 ASN A O 1
ATOM 1483 N N . TYR A 1 193 ? 21.314 -17.483 23.834 1.00 91.88 193 TYR A N 1
ATOM 1484 C CA . TYR A 1 193 ? 20.118 -18.280 24.178 1.00 91.88 193 TYR A CA 1
ATOM 1485 C C . TYR A 1 193 ? 19.370 -17.804 25.432 1.00 91.88 193 TYR A C 1
ATOM 1487 O O . TYR A 1 193 ? 18.239 -18.245 25.665 1.00 91.88 193 TYR A O 1
ATOM 1495 N N . HIS A 1 194 ? 20.031 -17.068 26.328 1.00 94.94 194 HIS A N 1
ATOM 1496 C CA . HIS A 1 194 ? 19.628 -17.033 27.734 1.00 94.94 194 HIS A CA 1
ATOM 1497 C C . HIS A 1 194 ? 18.313 -16.260 27.934 1.00 94.94 194 HIS A C 1
ATOM 1499 O O . HIS A 1 194 ? 17.405 -16.765 28.603 1.00 94.94 194 HIS A O 1
ATOM 1505 N N . GLY A 1 195 ? 18.157 -15.111 27.276 1.00 96.12 195 GLY A N 1
ATOM 1506 C CA . GLY A 1 195 ? 16.948 -14.297 27.343 1.00 96.12 195 GLY A CA 1
ATOM 1507 C C . GLY A 1 195 ? 15.796 -14.881 26.522 1.00 96.12 195 GLY A C 1
ATOM 1508 O O . GLY A 1 195 ? 14.661 -14.886 26.999 1.00 96.12 195 GLY A O 1
ATOM 1509 N N . THR A 1 196 ? 16.071 -15.526 25.381 1.00 98.25 196 THR A N 1
ATOM 1510 C CA . THR A 1 196 ? 15.067 -16.313 24.634 1.00 98.25 196 THR A CA 1
ATOM 1511 C C . THR A 1 196 ? 14.511 -17.454 25.473 1.00 98.25 196 THR A C 1
ATOM 1513 O O . THR A 1 196 ? 13.304 -17.698 25.472 1.00 98.25 196 THR A O 1
ATOM 1516 N N . HIS A 1 197 ? 15.375 -18.161 26.208 1.00 98.38 197 HIS A N 1
ATOM 1517 C CA . HIS A 1 197 ? 14.984 -19.280 27.069 1.00 98.38 197 HIS A CA 1
ATOM 1518 C C . HIS A 1 197 ? 14.082 -18.811 28.216 1.00 98.38 197 HIS A C 1
ATOM 1520 O O . HIS A 1 197 ? 13.046 -19.430 28.484 1.00 98.38 197 HIS A O 1
ATOM 1526 N N . VAL A 1 198 ? 14.434 -17.677 28.832 1.00 97.94 198 VAL A N 1
ATOM 1527 C CA . VAL A 1 198 ? 13.641 -16.968 29.850 1.00 97.94 198 VAL A CA 1
ATOM 1528 C C . VAL A 1 198 ? 12.290 -16.506 29.291 1.00 97.94 198 VAL A C 1
ATOM 1530 O O . VAL A 1 198 ? 11.260 -16.778 29.913 1.00 97.94 198 VAL A O 1
ATOM 1533 N N . ALA A 1 199 ? 12.261 -15.884 28.109 1.00 98.50 199 ALA A N 1
ATOM 1534 C CA . ALA A 1 199 ? 11.037 -15.421 27.455 1.00 98.50 199 ALA A CA 1
ATOM 1535 C C . ALA A 1 199 ? 10.050 -16.572 27.195 1.00 98.50 199 ALA A C 1
ATOM 1537 O O . ALA A 1 199 ? 8.867 -16.442 27.512 1.00 98.50 199 ALA A O 1
ATOM 1538 N N . GLY A 1 200 ? 10.526 -17.732 26.725 1.00 98.12 200 GLY A N 1
ATOM 1539 C CA . GLY A 1 200 ? 9.679 -18.913 26.514 1.00 98.12 200 GLY A CA 1
ATOM 1540 C C . GLY A 1 200 ? 9.066 -19.481 27.792 1.00 98.12 200 GLY A C 1
ATOM 1541 O O . GLY A 1 200 ? 7.905 -19.890 27.785 1.00 98.12 200 GLY A O 1
ATOM 1542 N N . ILE A 1 201 ? 9.793 -19.440 28.916 1.00 98.62 201 ILE A N 1
ATOM 1543 C CA . ILE A 1 201 ? 9.250 -19.847 30.223 1.00 98.62 201 ILE A CA 1
ATOM 1544 C C . ILE A 1 201 ? 8.109 -18.907 30.629 1.00 98.62 201 ILE A C 1
ATOM 1546 O O . ILE A 1 201 ? 7.091 -19.364 31.150 1.00 98.62 201 ILE A O 1
ATOM 1550 N N . ILE A 1 202 ? 8.257 -17.603 30.386 1.00 98.62 202 ILE A N 1
ATOM 1551 C CA . ILE A 1 202 ? 7.248 -16.601 30.740 1.00 98.62 202 ILE A CA 1
ATOM 1552 C C . ILE A 1 202 ? 6.025 -16.735 29.822 1.00 98.62 202 ILE A C 1
ATOM 1554 O O . ILE A 1 202 ? 4.923 -16.939 30.330 1.00 98.62 202 ILE A O 1
ATOM 1558 N N . ALA A 1 203 ? 6.209 -16.658 28.500 1.00 97.81 203 ALA A N 1
ATOM 1559 C CA . ALA A 1 203 ? 5.122 -16.437 27.546 1.00 97.81 203 ALA A CA 1
ATOM 1560 C C . ALA A 1 203 ? 5.306 -17.103 26.163 1.00 97.81 203 ALA A C 1
ATOM 1562 O O . ALA A 1 203 ? 4.856 -16.543 25.165 1.00 97.81 203 ALA A O 1
ATOM 1563 N N . ALA A 1 204 ? 5.891 -18.305 26.061 1.00 97.88 204 ALA A N 1
ATOM 1564 C CA . ALA A 1 204 ? 5.710 -19.093 24.833 1.00 97.88 204 ALA A CA 1
ATOM 1565 C C . ALA A 1 204 ? 4.208 -19.309 24.545 1.00 97.88 204 ALA A C 1
ATOM 1567 O O . ALA A 1 204 ? 3.421 -19.565 25.468 1.00 97.88 204 ALA A O 1
ATOM 1568 N N . GLU A 1 205 ? 3.798 -19.152 23.286 1.00 94.94 205 GLU A N 1
ATOM 1569 C CA . GLU A 1 205 ? 2.391 -19.198 22.895 1.00 94.94 205 GLU A CA 1
ATOM 1570 C C . GLU A 1 205 ? 1.793 -20.593 23.108 1.00 94.94 205 GLU A C 1
ATOM 1572 O O . GLU A 1 205 ? 2.298 -21.593 22.620 1.00 94.94 205 GLU A O 1
ATOM 1577 N N . GLY A 1 206 ? 0.669 -20.647 23.823 1.00 88.88 206 GLY A N 1
ATOM 1578 C CA . GLY A 1 206 ? -0.016 -21.897 24.130 1.00 88.88 206 GLY A CA 1
ATOM 1579 C C . GLY A 1 206 ? -1.124 -22.267 23.152 1.00 88.88 206 GLY A C 1
ATOM 1580 O O . GLY A 1 206 ? -1.946 -21.429 22.779 1.00 88.88 206 GLY A O 1
ATOM 1581 N N . ASN A 1 207 ? -1.250 -23.566 22.893 1.00 87.12 207 ASN A N 1
ATOM 1582 C CA . ASN A 1 207 ? -2.210 -24.211 21.995 1.00 87.12 207 ASN A CA 1
ATOM 1583 C C . ASN A 1 207 ? -1.998 -23.935 20.494 1.00 87.12 207 ASN A C 1
ATOM 1585 O O . ASN A 1 207 ? -2.951 -24.054 19.712 1.00 87.12 207 ASN A O 1
ATOM 1589 N N . ASN A 1 208 ? -0.770 -23.620 20.080 1.00 88.50 208 ASN A N 1
ATOM 1590 C CA . ASN A 1 208 ? -0.412 -23.281 18.695 1.00 88.50 208 ASN A CA 1
ATOM 1591 C C . ASN A 1 208 ? -0.008 -24.504 17.831 1.00 88.50 208 ASN A C 1
ATOM 1593 O O . ASN A 1 208 ? 0.312 -24.345 16.655 1.00 88.50 208 ASN A O 1
ATOM 1597 N N . LEU A 1 209 ? -0.052 -25.728 18.382 1.00 88.50 209 LEU A N 1
ATOM 1598 C CA . LEU A 1 209 ? 0.449 -26.984 17.786 1.00 88.50 209 LEU A CA 1
ATOM 1599 C C . LEU A 1 209 ? 1.966 -26.989 17.505 1.00 88.50 209 LEU A C 1
ATOM 1601 O O . LEU A 1 209 ? 2.461 -27.857 16.778 1.00 88.50 209 LEU A O 1
ATOM 1605 N N . GLN A 1 210 ? 2.698 -26.054 18.101 1.00 88.62 210 GLN A N 1
ATOM 1606 C CA . GLN A 1 210 ? 4.141 -25.886 18.024 1.00 88.62 210 GLN A CA 1
ATOM 1607 C C . GLN A 1 210 ? 4.748 -26.065 19.426 1.00 88.62 210 GLN A C 1
ATOM 1609 O O . GLN A 1 210 ? 4.346 -26.977 20.144 1.00 88.62 210 GLN A O 1
ATOM 1614 N N . GLY A 1 211 ? 5.826 -25.363 19.744 1.00 93.50 211 GLY A N 1
ATOM 1615 C CA . GLY A 1 211 ? 6.910 -25.789 20.611 1.00 93.50 211 GLY A CA 1
ATOM 1616 C C . GLY A 1 211 ? 6.521 -26.227 22.015 1.00 93.50 211 GLY A C 1
ATOM 1617 O O . GLY A 1 211 ? 6.432 -27.429 22.291 1.00 93.50 211 GLY A O 1
ATOM 1618 N N . VAL A 1 212 ? 6.450 -25.260 22.916 1.00 96.25 212 VAL A N 1
ATOM 1619 C CA . VAL A 1 212 ? 6.202 -25.355 24.356 1.00 96.25 212 VAL A CA 1
ATOM 1620 C C . VAL A 1 212 ? 5.070 -24.383 24.720 1.00 96.25 212 VAL A C 1
ATOM 1622 O O . VAL A 1 212 ? 4.468 -23.776 23.852 1.00 96.25 212 VAL A O 1
ATOM 1625 N N . ILE A 1 213 ? 4.744 -24.246 26.004 1.00 96.19 213 ILE A N 1
ATOM 1626 C CA . ILE A 1 213 ? 3.786 -23.244 26.484 1.00 96.19 213 ILE A CA 1
ATOM 1627 C C . ILE A 1 213 ? 4.398 -22.516 27.678 1.00 96.19 213 ILE A C 1
ATOM 1629 O O . ILE A 1 213 ? 4.981 -23.153 28.560 1.00 96.19 213 ILE A O 1
ATOM 1633 N N . GLY A 1 214 ? 4.282 -21.190 27.696 1.00 97.00 214 GLY A N 1
ATOM 1634 C CA . GLY A 1 214 ? 4.731 -20.355 28.804 1.00 97.00 214 GLY A CA 1
ATOM 1635 C C . GLY A 1 214 ? 3.788 -20.430 30.004 1.00 97.00 214 GLY A C 1
ATOM 1636 O O . GLY A 1 214 ? 2.648 -20.891 29.915 1.00 97.00 214 GLY A O 1
ATOM 1637 N N . VAL A 1 215 ? 4.238 -19.938 31.155 1.00 97.69 215 VAL A N 1
ATOM 1638 C CA . VAL A 1 215 ? 3.395 -19.811 32.358 1.00 97.69 215 VAL A CA 1
ATOM 1639 C C . VAL A 1 215 ? 2.221 -18.851 32.125 1.00 97.69 215 VAL A C 1
ATOM 1641 O O . VAL A 1 215 ? 1.148 -19.054 32.683 1.00 97.69 215 VAL A O 1
ATOM 1644 N N . ALA A 1 216 ? 2.411 -17.830 31.291 1.00 97.31 216 ALA A N 1
ATOM 1645 C CA . ALA A 1 216 ? 1.439 -16.795 30.970 1.00 97.31 216 ALA A CA 1
ATOM 1646 C C . ALA A 1 216 ? 1.331 -16.628 29.434 1.00 97.31 216 ALA A C 1
ATOM 1648 O O . ALA A 1 216 ? 1.886 -15.692 28.862 1.00 97.31 216 ALA A O 1
ATOM 1649 N N . PRO A 1 217 ? 0.648 -17.553 28.729 1.00 96.06 217 PRO A N 1
ATOM 1650 C CA . PRO A 1 217 ? 0.726 -17.709 27.270 1.00 96.06 217 PRO A CA 1
ATOM 1651 C C . PRO A 1 217 ? 0.048 -16.601 26.440 1.00 96.06 217 PRO A C 1
ATOM 1653 O O . PRO A 1 217 ? -0.038 -16.740 25.218 1.00 96.06 217 PRO A O 1
ATOM 1656 N N . LYS A 1 218 ? -0.458 -15.532 27.072 1.00 95.69 218 LYS A N 1
ATOM 1657 C CA . LYS A 1 218 ? -0.952 -14.302 26.418 1.00 95.69 218 LYS A CA 1
ATOM 1658 C C . LYS A 1 218 ? -0.315 -13.012 26.958 1.00 95.69 218 LYS A C 1
ATOM 1660 O O . LYS A 1 218 ? -0.773 -11.918 26.638 1.00 95.69 218 LYS A O 1
ATOM 1665 N N . THR A 1 219 ? 0.743 -13.132 27.758 1.00 98.06 219 THR A N 1
ATOM 1666 C CA . THR A 1 219 ? 1.593 -12.005 28.164 1.00 98.06 219 THR A CA 1
ATOM 1667 C C . THR A 1 219 ? 2.495 -11.568 27.015 1.00 98.06 219 THR A C 1
ATOM 1669 O O . THR A 1 219 ? 2.951 -12.397 26.232 1.00 98.06 219 THR A O 1
ATOM 1672 N N . LYS A 1 220 ? 2.759 -10.262 26.926 1.00 98.38 220 LYS A N 1
ATOM 1673 C CA . LYS A 1 220 ? 3.654 -9.672 25.929 1.00 98.38 220 LYS A CA 1
ATOM 1674 C C . LYS A 1 220 ? 5.076 -9.496 26.479 1.00 98.38 220 LYS A C 1
ATOM 1676 O O . LYS A 1 220 ? 5.242 -9.064 27.619 1.00 98.38 220 LYS A O 1
ATOM 1681 N N . ILE A 1 221 ? 6.089 -9.817 25.677 1.00 98.75 221 ILE A N 1
ATOM 1682 C CA . ILE A 1 221 ? 7.514 -9.738 26.038 1.00 98.75 221 ILE A CA 1
ATOM 1683 C C . ILE A 1 221 ? 8.175 -8.536 25.364 1.00 98.75 221 ILE A C 1
ATOM 1685 O O . ILE A 1 221 ? 8.260 -8.502 24.144 1.00 98.75 221 ILE A O 1
ATOM 1689 N N . MET A 1 222 ? 8.671 -7.592 26.160 1.00 98.56 222 MET A N 1
ATOM 1690 C CA . MET A 1 222 ? 9.542 -6.491 25.735 1.00 98.56 222 MET A CA 1
ATOM 1691 C C . MET A 1 222 ? 10.995 -6.927 25.974 1.00 98.56 222 MET A C 1
ATOM 1693 O O . MET A 1 222 ? 11.355 -7.267 27.106 1.00 98.56 222 MET A O 1
ATOM 1697 N N . ALA A 1 223 ? 11.812 -6.987 24.924 1.00 98.38 223 ALA A N 1
ATOM 1698 C CA . ALA A 1 223 ? 13.165 -7.539 24.963 1.00 98.38 223 ALA A CA 1
ATOM 1699 C C . ALA A 1 223 ? 14.200 -6.446 25.270 1.00 98.38 223 ALA A C 1
ATOM 1701 O O . ALA A 1 223 ? 14.385 -5.524 24.491 1.00 98.38 223 ALA A O 1
ATOM 1702 N N . LEU A 1 224 ? 14.879 -6.533 26.415 1.00 98.12 224 LEU A N 1
ATOM 1703 C CA . LEU A 1 224 ? 15.791 -5.488 26.889 1.00 98.12 224 LEU A CA 1
ATOM 1704 C C . LEU A 1 224 ? 17.185 -6.083 27.052 1.00 98.12 224 LEU A C 1
ATOM 1706 O O . LEU A 1 224 ? 17.511 -6.721 28.057 1.00 98.12 224 LEU A O 1
ATOM 1710 N N . LYS A 1 225 ? 18.005 -5.929 26.020 1.00 97.44 225 LYS A N 1
ATOM 1711 C CA . LYS A 1 225 ? 19.304 -6.581 25.925 1.00 97.44 225 LYS A CA 1
ATOM 1712 C C . LYS A 1 225 ? 20.381 -5.705 26.550 1.00 97.44 225 LYS A C 1
ATOM 1714 O O . LYS A 1 225 ? 20.661 -4.614 26.084 1.00 97.44 225 LYS A O 1
ATOM 1719 N N . PHE A 1 226 ? 20.980 -6.184 27.634 1.00 94.62 226 PHE A N 1
ATOM 1720 C CA . PHE A 1 226 ? 22.087 -5.512 28.329 1.00 94.62 226 PHE A CA 1
ATOM 1721 C C . PHE A 1 226 ? 23.309 -6.436 28.511 1.00 94.62 226 PHE A C 1
ATOM 1723 O O . PHE A 1 226 ? 24.326 -6.035 29.077 1.00 94.62 226 PHE A O 1
ATOM 1730 N N . LEU A 1 227 ? 23.220 -7.684 28.039 1.00 92.44 227 LEU A N 1
ATOM 1731 C CA . LEU A 1 227 ? 24.309 -8.657 27.981 1.00 92.44 227 LEU A CA 1
ATOM 1732 C C . LEU A 1 227 ? 24.544 -9.065 26.520 1.00 92.44 227 LEU A C 1
ATOM 1734 O O . LEU A 1 227 ? 23.605 -9.428 25.820 1.00 92.44 227 LEU A O 1
ATOM 1738 N N . ASN A 1 228 ? 25.795 -9.058 26.063 1.00 87.25 228 ASN A N 1
ATOM 1739 C CA . ASN A 1 228 ? 26.142 -9.531 24.718 1.00 87.25 228 ASN A CA 1
ATOM 1740 C C . ASN A 1 228 ? 26.074 -11.062 24.591 1.00 87.25 228 ASN A C 1
ATOM 1742 O O . ASN A 1 228 ? 25.923 -11.789 25.580 1.00 87.25 228 ASN A O 1
ATOM 1746 N N . GLY A 1 229 ? 26.331 -11.568 23.379 1.00 78.81 229 GLY A N 1
ATOM 1747 C CA . GLY A 1 229 ? 26.444 -12.997 23.078 1.00 78.81 229 GLY A CA 1
ATOM 1748 C C . GLY A 1 229 ? 27.514 -13.792 23.859 1.00 78.81 229 GLY A C 1
ATOM 1749 O O . GLY A 1 229 ? 27.676 -14.987 23.619 1.00 78.81 229 GLY A O 1
ATOM 1750 N N . GLN A 1 230 ? 28.264 -13.179 24.788 1.00 82.94 230 GLN A N 1
ATOM 1751 C CA . GLN A 1 230 ? 29.131 -13.877 25.754 1.00 82.94 230 GLN A CA 1
ATOM 1752 C C . GLN A 1 230 ? 28.637 -13.791 27.214 1.00 82.94 230 GLN A C 1
ATOM 1754 O O . GLN A 1 230 ? 29.413 -14.083 28.126 1.00 82.94 230 GLN A O 1
ATOM 1759 N N . GLU A 1 231 ? 27.380 -13.394 27.448 1.00 82.06 231 GLU A N 1
ATOM 1760 C CA . GLU A 1 231 ? 26.790 -13.144 28.779 1.00 82.06 231 GLU A CA 1
ATOM 1761 C C . GLU A 1 231 ? 27.560 -12.064 29.567 1.00 82.06 231 GLU A C 1
ATOM 1763 O O . GLU A 1 231 ? 27.669 -12.110 30.796 1.00 82.06 231 GLU A O 1
ATOM 1768 N N . THR A 1 232 ? 28.125 -11.075 28.861 1.00 81.75 232 THR A N 1
ATOM 1769 C CA . THR A 1 232 ? 28.841 -9.946 29.472 1.00 81.75 232 THR A CA 1
ATOM 1770 C C . THR A 1 232 ? 28.190 -8.612 29.134 1.00 81.75 232 THR A C 1
ATOM 1772 O O . THR A 1 232 ? 27.803 -8.362 28.001 1.00 81.75 232 THR A O 1
ATOM 1775 N N . GLY A 1 233 ? 28.097 -7.748 30.136 1.00 85.00 233 GLY A N 1
ATOM 1776 C CA . GLY A 1 233 ? 27.504 -6.418 30.054 1.00 85.00 233 GLY A CA 1
ATOM 1777 C C . GLY A 1 233 ? 27.749 -5.674 31.358 1.00 85.00 233 GLY A C 1
ATOM 1778 O O . GLY A 1 233 ? 28.475 -6.182 32.230 1.00 85.00 233 GLY A O 1
ATOM 1779 N N . ASN A 1 234 ? 27.200 -4.469 31.509 1.00 86.44 234 ASN A N 1
ATOM 1780 C CA . ASN A 1 234 ? 27.519 -3.634 32.661 1.00 86.44 234 ASN A CA 1
ATOM 1781 C C . ASN A 1 234 ? 26.288 -3.074 33.400 1.00 86.44 234 ASN A C 1
ATOM 1783 O O . ASN A 1 234 ? 25.150 -3.143 32.950 1.00 86.44 234 ASN A O 1
ATOM 1787 N N . ILE A 1 235 ? 26.517 -2.591 34.628 1.00 86.56 235 ILE A N 1
ATOM 1788 C CA . ILE A 1 235 ? 25.439 -2.158 35.535 1.00 86.56 235 ILE A CA 1
ATOM 1789 C C . ILE A 1 235 ? 24.759 -0.870 35.045 1.00 86.56 235 ILE A C 1
ATOM 1791 O O . ILE A 1 235 ? 23.624 -0.619 35.433 1.00 86.56 235 ILE A O 1
ATOM 1795 N N . PHE A 1 236 ? 25.429 -0.053 34.229 1.00 87.94 236 PHE A N 1
ATOM 1796 C CA . PHE A 1 236 ? 24.823 1.128 33.619 1.00 87.94 236 PHE A CA 1
ATOM 1797 C C . PHE A 1 236 ? 23.788 0.721 32.565 1.00 87.94 236 PHE A C 1
ATOM 1799 O O . PHE A 1 236 ? 22.651 1.153 32.668 1.00 87.94 236 PHE A O 1
ATOM 1806 N N . ASP A 1 237 ? 24.121 -0.209 31.672 1.00 91.00 237 ASP A N 1
ATOM 1807 C CA . ASP A 1 237 ? 23.208 -0.766 30.660 1.00 91.00 237 ASP A CA 1
ATOM 1808 C C . ASP A 1 237 ? 21.963 -1.379 31.329 1.00 91.00 237 ASP A C 1
ATOM 1810 O O . ASP A 1 237 ? 20.831 -1.107 30.942 1.00 91.00 237 ASP A O 1
ATOM 1814 N N . ALA A 1 238 ? 22.161 -2.112 32.433 1.00 90.12 238 ALA A N 1
ATOM 1815 C CA . ALA A 1 238 ? 21.064 -2.627 33.254 1.00 90.12 238 ALA A CA 1
ATOM 1816 C C . ALA A 1 238 ? 20.210 -1.525 33.913 1.00 90.12 238 ALA A C 1
ATOM 1818 O O . ALA A 1 238 ? 19.018 -1.725 34.129 1.00 90.12 238 ALA A O 1
ATOM 1819 N N . ILE A 1 239 ? 20.798 -0.375 34.270 1.00 93.00 239 ILE A N 1
ATOM 1820 C CA . ILE A 1 239 ? 20.051 0.791 34.767 1.00 93.00 239 ILE A CA 1
ATOM 1821 C C . ILE A 1 239 ? 19.242 1.416 33.630 1.00 93.00 239 ILE A C 1
ATOM 1823 O O . ILE A 1 239 ? 18.065 1.681 33.846 1.00 93.00 239 ILE A O 1
ATOM 1827 N N . GLN A 1 240 ? 19.831 1.586 32.443 1.00 94.38 240 GLN A N 1
ATOM 1828 C CA . GLN A 1 240 ? 19.146 2.129 31.266 1.00 94.38 240 GLN A CA 1
ATOM 1829 C C . GLN A 1 240 ? 17.960 1.243 30.862 1.00 94.38 240 GLN A C 1
ATOM 1831 O O . GLN A 1 240 ? 16.865 1.757 30.689 1.00 94.38 240 GLN A O 1
ATOM 1836 N N . ALA A 1 241 ? 18.110 -0.085 30.867 1.00 96.44 241 ALA A N 1
ATOM 1837 C CA . ALA A 1 241 ? 17.005 -1.018 30.624 1.00 96.44 241 ALA A CA 1
ATOM 1838 C C . ALA A 1 241 ? 15.855 -0.899 31.652 1.00 96.44 241 ALA A C 1
ATOM 1840 O O . ALA A 1 241 ? 14.680 -1.022 31.303 1.00 96.44 241 ALA A O 1
ATOM 1841 N N . ILE A 1 242 ? 16.167 -0.641 32.930 1.00 97.50 242 ILE A N 1
ATOM 1842 C CA . ILE A 1 242 ? 15.153 -0.394 33.973 1.00 97.50 242 ILE A CA 1
ATOM 1843 C C . ILE A 1 242 ? 14.493 0.972 33.775 1.00 97.50 242 ILE A C 1
ATOM 1845 O O . ILE A 1 242 ? 13.275 1.086 33.907 1.00 97.50 242 ILE A O 1
ATOM 1849 N N . GLU A 1 243 ? 15.286 2.003 33.485 1.00 96.00 243 GLU A N 1
ATOM 1850 C CA . GLU A 1 243 ? 14.830 3.371 33.246 1.00 96.00 243 GLU A CA 1
ATOM 1851 C C . GLU A 1 243 ? 13.904 3.425 32.031 1.00 96.00 243 GLU A C 1
ATOM 1853 O O . GLU A 1 243 ? 12.783 3.907 32.166 1.00 96.00 243 GLU A O 1
ATOM 1858 N N . TYR A 1 244 ? 14.300 2.797 30.924 1.00 97.38 244 TYR A N 1
ATOM 1859 C CA . TYR A 1 244 ? 13.492 2.584 29.731 1.00 97.38 244 TYR A CA 1
ATOM 1860 C C . TYR A 1 244 ? 12.146 1.931 30.060 1.00 97.38 244 TYR A C 1
ATOM 1862 O O . TYR A 1 244 ? 11.089 2.523 29.861 1.00 97.38 244 TYR A O 1
ATOM 1870 N N . ALA A 1 245 ? 12.150 0.749 30.678 1.00 97.44 245 ALA A N 1
ATOM 1871 C CA . ALA A 1 245 ? 10.907 0.042 30.978 1.00 97.44 245 ALA A CA 1
ATOM 1872 C C . ALA A 1 245 ? 10.011 0.790 31.990 1.00 97.44 245 ALA A C 1
ATOM 1874 O O . ALA A 1 245 ? 8.787 0.620 31.994 1.00 97.44 245 ALA A O 1
ATOM 1875 N N . THR A 1 246 ? 10.600 1.625 32.853 1.00 96.69 246 THR A N 1
ATOM 1876 C CA . THR A 1 246 ? 9.875 2.524 33.769 1.00 96.69 246 THR A CA 1
ATOM 1877 C C . THR A 1 246 ? 9.267 3.706 33.008 1.00 96.69 246 THR A C 1
ATOM 1879 O O . THR A 1 246 ? 8.106 4.054 33.228 1.00 96.69 246 THR A O 1
ATOM 1882 N N . MET A 1 247 ? 10.030 4.297 32.090 1.00 95.19 247 MET A N 1
ATOM 1883 C CA . MET A 1 247 ? 9.634 5.391 31.208 1.00 95.19 247 MET A CA 1
ATOM 1884 C C . MET A 1 247 ? 8.489 4.967 30.286 1.00 95.19 247 MET A C 1
ATOM 1886 O O . MET A 1 247 ? 7.467 5.651 30.261 1.00 95.19 247 MET A O 1
ATOM 1890 N N . MET A 1 248 ? 8.579 3.804 29.635 1.00 95.06 248 MET A N 1
ATOM 1891 C CA . MET A 1 248 ? 7.514 3.280 28.771 1.00 95.06 248 MET A CA 1
ATOM 1892 C C . MET A 1 248 ? 6.184 3.114 29.514 1.00 95.06 248 MET A C 1
ATOM 1894 O O . MET A 1 248 ? 5.116 3.369 28.957 1.00 95.06 248 MET A O 1
ATOM 1898 N N . LYS A 1 249 ? 6.224 2.786 30.811 1.00 94.50 249 LYS A N 1
ATOM 1899 C CA . LYS A 1 249 ? 5.024 2.744 31.658 1.00 94.50 249 LYS A CA 1
ATOM 1900 C C . LYS A 1 249 ? 4.505 4.127 32.054 1.00 94.50 249 LYS A C 1
ATOM 1902 O O . LYS A 1 249 ? 3.295 4.348 32.040 1.00 94.50 249 LYS A O 1
ATOM 1907 N N . LEU A 1 250 ? 5.388 5.027 32.489 1.00 92.56 250 LEU A N 1
ATOM 1908 C CA . LEU A 1 250 ? 4.997 6.324 33.058 1.00 92.56 250 LEU A CA 1
ATOM 1909 C C . LEU A 1 250 ? 4.634 7.372 32.002 1.00 92.56 250 LEU A C 1
ATOM 1911 O O . LEU A 1 250 ? 3.734 8.177 32.243 1.00 92.56 250 LEU A O 1
ATOM 1915 N N . ASN A 1 251 ? 5.336 7.362 30.871 1.00 90.75 251 ASN A N 1
ATOM 1916 C CA . ASN A 1 251 ? 5.287 8.408 29.854 1.00 90.75 251 ASN A CA 1
ATOM 1917 C C . ASN A 1 251 ? 4.542 7.937 28.593 1.00 90.75 251 ASN A C 1
ATOM 1919 O O . ASN A 1 251 ? 3.750 8.704 28.054 1.00 90.75 251 ASN A O 1
ATOM 1923 N N . TYR A 1 252 ? 4.723 6.671 28.193 1.00 88.94 252 TYR A N 1
ATOM 1924 C CA . TYR A 1 252 ? 4.189 6.104 26.940 1.00 88.94 252 TYR A CA 1
ATOM 1925 C C . TYR A 1 252 ? 2.996 5.149 27.138 1.00 88.94 252 TYR A C 1
ATOM 1927 O O . TYR A 1 252 ? 2.488 4.549 26.197 1.00 88.94 252 TYR A O 1
ATOM 1935 N N . GLY A 1 253 ? 2.504 5.005 28.374 1.00 87.38 253 GLY A N 1
ATOM 1936 C CA . GLY A 1 253 ? 1.280 4.253 28.683 1.00 87.38 253 GLY A CA 1
ATOM 1937 C C . GLY A 1 253 ? 1.367 2.730 28.501 1.00 87.38 253 GLY A C 1
ATOM 1938 O O . GLY A 1 253 ? 0.358 2.040 28.666 1.00 87.38 253 GLY A O 1
ATOM 1939 N N . VAL A 1 254 ? 2.548 2.179 28.209 1.00 92.75 254 VAL A N 1
ATOM 1940 C CA . VAL A 1 254 ? 2.752 0.741 28.005 1.00 92.75 254 VAL A CA 1
ATOM 1941 C C . VAL A 1 254 ? 2.529 -0.005 29.322 1.00 92.75 254 VAL A C 1
ATOM 1943 O O . VAL A 1 254 ? 3.092 0.338 30.363 1.00 92.75 254 VAL A O 1
ATOM 1946 N N . ASN A 1 255 ? 1.737 -1.083 29.309 1.00 92.94 255 ASN A N 1
ATOM 1947 C CA . ASN A 1 255 ? 1.408 -1.829 30.530 1.00 92.94 255 ASN A CA 1
ATOM 1948 C C . ASN A 1 255 ? 2.539 -2.770 31.009 1.00 92.94 255 ASN A C 1
ATOM 1950 O O . ASN A 1 255 ? 2.297 -3.936 31.338 1.00 92.94 255 ASN A O 1
ATOM 1954 N N . VAL A 1 256 ? 3.779 -2.271 31.070 1.00 96.38 256 VAL A N 1
ATOM 1955 C CA . VAL A 1 256 ? 4.927 -2.983 31.645 1.00 96.38 256 VAL A CA 1
ATOM 1956 C C . VAL A 1 256 ? 4.734 -3.064 33.155 1.00 96.38 256 VAL A C 1
ATOM 1958 O O . VAL A 1 256 ? 4.899 -2.076 33.874 1.00 96.38 256 VAL A O 1
ATOM 1961 N N . GLN A 1 257 ? 4.305 -4.222 33.655 1.00 96.88 257 GLN A N 1
ATOM 1962 C CA . GLN A 1 257 ? 4.031 -4.441 35.085 1.00 96.88 257 GLN A CA 1
ATOM 1963 C C . GLN A 1 257 ? 5.192 -5.120 35.812 1.00 96.88 257 GLN A C 1
ATOM 1965 O O . GLN A 1 257 ? 5.317 -4.988 37.029 1.00 96.88 257 GLN A O 1
ATOM 1970 N N . ILE A 1 258 ? 6.032 -5.861 35.088 1.00 98.62 258 ILE A N 1
ATOM 1971 C CA . ILE A 1 258 ? 7.077 -6.709 35.665 1.00 98.62 258 ILE A CA 1
ATOM 1972 C C . ILE A 1 258 ? 8.374 -6.525 34.884 1.00 98.62 258 ILE A C 1
ATOM 1974 O O . ILE A 1 258 ? 8.368 -6.560 33.655 1.00 98.62 258 ILE A O 1
ATOM 1978 N N . LEU A 1 259 ? 9.482 -6.408 35.613 1.00 98.62 259 LEU A N 1
ATOM 1979 C CA . LEU A 1 259 ? 10.841 -6.461 35.086 1.00 98.62 259 LEU A CA 1
ATOM 1980 C C . LEU A 1 259 ? 11.476 -7.797 35.503 1.00 98.62 259 LEU A C 1
ATOM 1982 O O . LEU A 1 259 ? 11.748 -8.039 36.690 1.00 98.62 259 LEU A O 1
ATOM 1986 N N . ASN A 1 260 ? 11.694 -8.690 34.538 1.00 98.69 260 ASN A N 1
ATOM 1987 C CA . ASN A 1 260 ? 12.447 -9.923 34.739 1.00 98.69 260 ASN A CA 1
ATOM 1988 C C . ASN A 1 260 ? 13.948 -9.630 34.658 1.00 98.69 260 ASN A C 1
ATOM 1990 O O . ASN A 1 260 ? 14.432 -9.115 33.658 1.00 98.69 260 ASN A O 1
ATOM 1994 N N . ASN A 1 261 ? 14.668 -9.963 35.728 1.00 97.50 261 ASN A N 1
ATOM 1995 C CA . ASN A 1 261 ? 16.098 -9.729 35.876 1.00 97.50 261 ASN A CA 1
ATOM 1996 C C . ASN A 1 261 ? 16.771 -11.057 36.227 1.00 97.50 261 ASN A C 1
ATOM 1998 O O . ASN A 1 261 ? 17.120 -11.347 37.378 1.00 97.50 261 ASN A O 1
ATOM 2002 N N . SER A 1 262 ? 16.922 -11.897 35.206 1.00 95.75 262 SER A N 1
ATOM 2003 C CA . SER A 1 262 ? 17.465 -13.257 35.305 1.00 95.75 262 SER A CA 1
ATOM 2004 C C .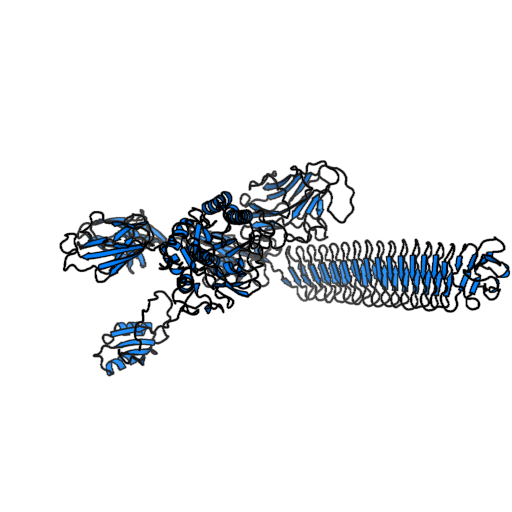 SER A 1 262 ? 19.001 -13.303 35.409 1.00 95.75 262 SER A C 1
ATOM 2006 O O . SER A 1 262 ? 19.638 -14.292 35.062 1.00 95.75 262 SER A O 1
ATOM 2008 N N . TRP A 1 263 ? 19.598 -12.247 35.961 1.00 93.25 263 TRP A N 1
ATOM 2009 C CA . TRP A 1 263 ? 21.036 -12.025 36.105 1.00 93.25 263 TRP A CA 1
ATOM 2010 C C . TRP A 1 263 ? 21.401 -11.680 37.555 1.00 93.25 263 TRP A C 1
ATOM 2012 O O . TRP A 1 263 ? 20.548 -11.332 38.375 1.00 93.25 263 TRP A O 1
ATOM 2022 N N . SER A 1 264 ? 22.683 -11.816 37.904 1.00 86.12 264 SER A N 1
ATOM 2023 C CA . SER A 1 264 ? 23.189 -11.510 39.248 1.00 86.12 264 SER A CA 1
ATOM 2024 C C . SER A 1 264 ? 24.691 -11.215 39.205 1.00 86.12 264 SER A C 1
ATOM 2026 O O . SER A 1 264 ? 25.447 -12.004 38.633 1.00 86.12 264 SER A O 1
ATOM 2028 N N . GLY A 1 265 ? 25.154 -10.131 39.828 1.00 78.44 265 GLY A N 1
ATOM 2029 C CA . GLY A 1 265 ? 26.578 -9.794 39.851 1.00 78.44 265 GLY A CA 1
ATOM 2030 C C . GLY A 1 265 ? 26.902 -8.388 40.361 1.00 78.44 265 GLY A C 1
ATOM 2031 O O . GLY A 1 265 ? 26.041 -7.524 40.484 1.00 78.44 265 GLY A O 1
ATOM 2032 N N . GLY A 1 266 ? 28.185 -8.156 40.652 1.00 73.94 266 GLY A N 1
ATOM 2033 C CA . GLY A 1 266 ? 28.698 -6.847 41.071 1.00 73.94 266 GLY A CA 1
ATOM 2034 C C . GLY A 1 266 ? 28.632 -6.563 42.578 1.00 73.94 266 GLY A C 1
ATOM 2035 O O . GLY A 1 266 ? 28.401 -7.444 43.404 1.00 73.94 266 GLY A O 1
ATOM 2036 N N . GLN A 1 267 ? 28.916 -5.310 42.938 1.00 82.00 267 GLN A N 1
ATOM 2037 C CA . GLN A 1 267 ? 28.797 -4.776 44.302 1.00 82.00 267 GLN A CA 1
ATOM 2038 C C . GLN A 1 267 ? 27.563 -3.868 44.407 1.00 82.00 267 GLN A C 1
ATOM 2040 O O . GLN A 1 267 ? 26.972 -3.515 43.390 1.00 82.00 267 GLN A O 1
ATOM 2045 N N . TYR A 1 268 ? 27.200 -3.462 45.629 1.00 90.38 268 TYR A N 1
ATOM 2046 C CA . TYR A 1 268 ? 26.116 -2.502 45.861 1.00 90.38 268 TYR A CA 1
ATOM 2047 C C . TYR A 1 268 ? 26.335 -1.230 45.027 1.00 90.38 268 TYR A C 1
ATOM 2049 O O . TYR A 1 268 ? 27.351 -0.548 45.186 1.00 90.38 268 TYR A O 1
ATOM 2057 N N . SER A 1 269 ? 25.364 -0.897 44.179 1.00 90.00 269 SER A N 1
ATOM 2058 C CA . SER A 1 269 ? 25.306 0.338 43.401 1.00 90.00 269 SER A CA 1
ATOM 2059 C C . SER A 1 269 ? 24.098 1.149 43.854 1.00 90.00 269 SER A C 1
ATOM 2061 O O . SER A 1 269 ? 22.964 0.685 43.766 1.00 90.00 269 SER A O 1
ATOM 2063 N N . GLN A 1 270 ? 24.330 2.381 44.316 1.00 91.69 270 GLN A N 1
ATOM 2064 C CA . GLN A 1 270 ? 23.229 3.269 44.697 1.00 91.69 270 GLN A CA 1
ATOM 2065 C C . GLN A 1 270 ? 22.357 3.628 43.484 1.00 91.69 270 GLN A C 1
ATOM 2067 O O . GLN A 1 270 ? 21.146 3.694 43.618 1.00 91.69 270 GLN A O 1
ATOM 2072 N N . ALA A 1 271 ? 22.949 3.785 42.295 1.00 82.94 271 ALA A N 1
ATOM 2073 C CA . ALA A 1 271 ? 22.196 4.112 41.085 1.00 82.94 271 ALA A CA 1
ATOM 2074 C C . ALA A 1 271 ? 21.260 2.967 40.657 1.00 82.94 271 ALA A C 1
ATOM 2076 O O . ALA A 1 271 ? 20.105 3.214 40.337 1.00 82.94 271 ALA A O 1
ATOM 2077 N N . LEU A 1 272 ? 21.718 1.709 40.741 1.00 92.44 272 LEU A N 1
ATOM 2078 C CA . LEU A 1 272 ? 20.871 0.546 40.445 1.00 92.44 272 LEU A CA 1
ATOM 2079 C C . LEU A 1 272 ? 19.766 0.375 41.496 1.00 92.44 272 LEU A C 1
ATOM 2081 O O . LEU A 1 272 ? 18.630 0.082 41.147 1.00 92.44 272 LEU A O 1
ATOM 2085 N N . HIS A 1 273 ? 20.076 0.606 42.774 1.00 94.44 273 HIS A N 1
ATOM 2086 C CA . HIS A 1 273 ? 19.062 0.665 43.825 1.00 94.44 273 HIS A CA 1
ATOM 2087 C C . HIS A 1 273 ? 17.998 1.738 43.534 1.00 94.44 273 HIS A C 1
ATOM 2089 O O . HIS A 1 273 ? 16.804 1.464 43.625 1.00 94.44 273 HIS A O 1
ATOM 2095 N N . ASP A 1 274 ? 18.418 2.948 43.167 1.00 90.94 274 ASP A N 1
ATOM 2096 C CA . ASP A 1 274 ? 17.512 4.077 42.958 1.00 90.94 274 ASP A CA 1
ATOM 2097 C C . ASP A 1 274 ? 16.660 3.904 41.686 1.00 90.94 274 ASP A C 1
ATOM 2099 O O . ASP A 1 274 ? 15.478 4.243 41.711 1.00 90.94 274 ASP A O 1
ATOM 2103 N N . ALA A 1 275 ? 17.194 3.277 40.631 1.00 92.44 275 ALA A N 1
ATOM 2104 C CA . ALA A 1 275 ? 16.429 2.872 39.447 1.00 92.44 275 ALA A CA 1
ATOM 2105 C C . ALA A 1 275 ? 15.341 1.833 39.786 1.00 92.44 275 ALA A C 1
ATOM 2107 O O . ALA A 1 275 ? 14.178 2.003 39.425 1.00 92.44 275 ALA A O 1
ATOM 2108 N N . ILE A 1 276 ? 15.667 0.798 40.572 1.00 96.62 276 ILE A N 1
ATOM 2109 C CA . ILE A 1 276 ? 14.675 -0.202 41.014 1.00 96.62 276 ILE A CA 1
ATOM 2110 C C . ILE A 1 276 ? 13.628 0.428 41.954 1.00 96.62 276 ILE A C 1
ATOM 2112 O O . ILE A 1 276 ? 12.457 0.040 41.940 1.00 96.62 276 ILE A O 1
ATOM 2116 N N . ALA A 1 277 ? 14.018 1.432 42.746 1.00 92.75 277 ALA A N 1
ATOM 2117 C CA . ALA A 1 277 ? 13.099 2.211 43.573 1.00 92.75 277 ALA A CA 1
ATOM 2118 C C . ALA A 1 277 ? 12.195 3.148 42.745 1.00 92.75 277 ALA A C 1
ATOM 2120 O O . ALA A 1 277 ? 11.046 3.368 43.132 1.00 92.75 277 ALA A O 1
ATOM 2121 N N . ALA A 1 278 ? 12.664 3.660 41.602 1.00 93.00 278 ALA A N 1
ATOM 2122 C CA . ALA A 1 278 ? 11.837 4.392 40.642 1.00 93.00 278 ALA A CA 1
ATOM 2123 C C . ALA A 1 278 ? 10.806 3.463 39.977 1.00 93.00 278 ALA A C 1
ATOM 2125 O O . ALA A 1 278 ? 9.616 3.778 39.990 1.00 93.00 278 ALA A O 1
ATOM 2126 N N . ALA A 1 279 ? 11.223 2.270 39.539 1.00 95.62 279 ALA A N 1
ATOM 2127 C CA . ALA A 1 279 ? 10.318 1.223 39.060 1.00 95.62 279 ALA A CA 1
ATOM 2128 C C . ALA A 1 279 ? 9.265 0.840 40.128 1.00 95.62 279 ALA A C 1
ATOM 2130 O O . ALA A 1 279 ? 8.079 0.715 39.823 1.00 95.62 279 ALA A O 1
ATOM 2131 N N . ASN A 1 280 ? 9.649 0.754 41.412 1.00 92.81 280 ASN A N 1
ATOM 2132 C CA . ASN A 1 280 ? 8.706 0.552 42.526 1.00 92.81 280 ASN A CA 1
ATOM 2133 C C . ASN A 1 280 ? 7.663 1.680 42.609 1.00 92.81 280 ASN A C 1
ATOM 2135 O O . ASN A 1 280 ? 6.467 1.420 42.733 1.00 92.81 280 ASN A O 1
ATOM 2139 N N . ALA A 1 281 ? 8.106 2.938 42.515 1.00 92.56 281 ALA A N 1
ATOM 2140 C CA . ALA A 1 281 ? 7.227 4.106 42.545 1.00 92.56 281 ALA A CA 1
ATOM 2141 C C . ALA A 1 281 ? 6.282 4.167 41.330 1.00 92.56 281 ALA A C 1
ATOM 2143 O O . ALA A 1 281 ? 5.151 4.631 41.468 1.00 92.56 281 ALA A O 1
ATOM 2144 N N . ALA A 1 282 ? 6.709 3.638 40.179 1.00 93.00 282 ALA A N 1
ATOM 2145 C CA . ALA A 1 282 ? 5.878 3.420 38.995 1.00 93.00 282 ALA A CA 1
ATOM 2146 C C . ALA A 1 282 ? 4.921 2.214 39.119 1.00 93.00 282 ALA A C 1
ATOM 2148 O O . ALA A 1 282 ? 4.094 1.987 38.239 1.00 93.00 282 ALA A O 1
ATOM 2149 N N . GLY A 1 283 ? 5.007 1.434 40.202 1.00 94.19 283 GLY A N 1
ATOM 2150 C CA . GLY A 1 283 ? 4.170 0.259 40.445 1.00 94.19 283 GLY A CA 1
ATOM 2151 C C . GLY A 1 283 ? 4.657 -1.027 39.772 1.00 94.19 283 GLY A C 1
ATOM 2152 O O . GLY A 1 283 ? 3.874 -1.967 39.659 1.00 94.19 283 GLY A O 1
ATOM 2153 N N . GLN A 1 284 ? 5.920 -1.095 39.342 1.00 97.50 284 GLN A N 1
ATOM 2154 C CA . GLN A 1 284 ? 6.503 -2.263 38.674 1.00 97.50 284 GLN A CA 1
ATOM 2155 C C . GLN A 1 284 ? 7.142 -3.252 39.654 1.00 97.50 284 GLN A C 1
ATOM 2157 O O . GLN A 1 284 ? 7.930 -2.886 40.536 1.00 97.50 284 GLN A O 1
ATOM 2162 N N . LEU A 1 285 ? 6.825 -4.532 39.463 1.00 98.25 285 LEU A N 1
ATOM 2163 C CA . LEU A 1 285 ? 7.434 -5.649 40.177 1.00 98.25 285 LEU A CA 1
ATOM 2164 C C . LEU A 1 285 ? 8.806 -5.982 39.586 1.00 98.25 285 LEU A C 1
ATOM 2166 O O . LEU A 1 285 ? 8.956 -6.082 38.373 1.00 98.25 285 LEU A O 1
ATOM 2170 N N . PHE A 1 286 ? 9.798 -6.218 40.440 1.00 98.38 286 PHE A N 1
ATOM 2171 C CA . PHE A 1 286 ? 11.165 -6.513 40.024 1.00 98.38 286 PHE A CA 1
ATOM 2172 C C . PHE A 1 286 ? 11.550 -7.932 40.454 1.00 98.38 286 PHE A C 1
ATOM 2174 O O . PHE A 1 286 ? 11.770 -8.206 41.628 1.00 98.38 286 PHE A O 1
ATOM 2181 N N . THR A 1 287 ? 11.625 -8.878 39.525 1.00 98.38 287 THR A N 1
ATOM 2182 C CA . THR A 1 287 ? 11.982 -10.276 39.845 1.00 98.38 287 THR A CA 1
ATOM 2183 C C . THR A 1 287 ? 13.458 -10.518 39.553 1.00 98.38 287 THR A C 1
ATOM 2185 O O . THR A 1 287 ? 13.875 -10.297 38.421 1.00 98.38 287 THR A O 1
ATOM 2188 N N . ALA A 1 288 ? 14.239 -10.956 40.545 1.00 97.44 288 ALA A N 1
ATOM 2189 C CA . ALA A 1 288 ? 15.701 -11.018 40.497 1.00 97.44 288 ALA A CA 1
ATOM 2190 C C . ALA A 1 288 ? 16.261 -12.397 40.884 1.00 97.44 288 ALA A C 1
ATOM 2192 O O . ALA A 1 288 ? 15.841 -13.002 41.874 1.00 97.44 288 ALA A O 1
ATOM 2193 N N . SER A 1 289 ? 17.274 -12.867 40.154 1.00 96.69 289 SER A N 1
ATOM 2194 C CA . SER A 1 289 ? 17.897 -14.168 40.424 1.00 96.69 289 SER A CA 1
ATOM 2195 C C . SER A 1 289 ? 18.890 -14.123 41.602 1.00 96.69 289 SER A C 1
ATOM 2197 O O . SER A 1 289 ? 19.744 -13.240 41.686 1.00 96.69 289 SER A O 1
ATOM 2199 N N . ALA A 1 290 ? 18.812 -15.087 42.529 1.00 96.25 290 ALA A N 1
ATOM 2200 C CA . ALA A 1 290 ? 19.662 -15.108 43.730 1.00 96.25 290 ALA A CA 1
ATOM 2201 C C . ALA A 1 290 ? 21.159 -15.349 43.430 1.00 96.25 290 ALA A C 1
ATOM 2203 O O . ALA A 1 290 ? 22.017 -15.008 44.255 1.00 96.25 290 ALA A O 1
ATOM 2204 N N . GLY A 1 291 ? 21.462 -15.940 42.269 1.00 94.31 291 GLY A N 1
ATOM 2205 C CA . GLY A 1 291 ? 22.797 -16.243 41.755 1.00 94.31 291 GLY A CA 1
ATOM 2206 C C . GLY A 1 291 ? 23.213 -17.713 41.898 1.00 94.31 291 GLY A C 1
ATOM 2207 O O . GLY A 1 291 ? 22.688 -18.460 42.720 1.00 94.31 291 GLY A O 1
ATOM 2208 N N . ASN A 1 292 ? 24.198 -18.127 41.095 1.00 94.88 292 ASN A N 1
ATOM 2209 C CA . ASN A 1 292 ? 24.559 -19.537 40.868 1.00 94.88 292 ASN A CA 1
ATOM 2210 C C . ASN A 1 292 ? 25.881 -19.972 41.553 1.00 94.88 292 ASN A C 1
ATOM 2212 O O . ASN A 1 292 ? 26.644 -20.767 41.004 1.00 94.88 292 ASN A O 1
ATOM 2216 N N . GLY A 1 293 ? 26.205 -19.415 42.728 1.00 92.12 293 GLY A N 1
ATOM 2217 C CA . GLY A 1 293 ? 27.479 -19.652 43.427 1.00 92.12 293 GLY A CA 1
ATOM 2218 C C . GLY A 1 293 ? 27.419 -20.544 44.676 1.00 92.12 293 GLY A C 1
ATOM 2219 O O . GLY A 1 293 ? 28.446 -20.701 45.336 1.00 92.12 293 GLY A O 1
ATOM 2220 N N . HIS A 1 294 ? 26.248 -21.080 45.030 1.00 93.94 294 HIS A N 1
ATOM 2221 C CA . HIS A 1 294 ? 25.959 -21.790 46.286 1.00 93.94 294 HIS A CA 1
ATOM 2222 C C . HIS A 1 294 ? 26.380 -21.035 47.571 1.00 93.94 294 HIS A C 1
ATOM 2224 O O . HIS A 1 294 ? 26.821 -21.620 48.565 1.00 93.94 294 HIS A O 1
ATOM 2230 N N . ASN A 1 295 ? 26.265 -19.704 47.550 1.00 93.19 295 ASN A N 1
ATOM 2231 C CA . ASN A 1 295 ? 26.603 -18.817 48.664 1.00 93.19 295 ASN A CA 1
ATOM 2232 C C . ASN A 1 295 ? 25.374 -18.446 49.504 1.00 93.19 295 ASN A C 1
ATOM 2234 O O . ASN A 1 295 ? 24.241 -18.478 49.030 1.00 93.19 295 ASN A O 1
ATOM 2238 N N . ASN A 1 296 ? 25.626 -18.035 50.751 1.00 95.62 296 ASN A N 1
ATOM 2239 C CA . ASN A 1 296 ? 24.621 -17.395 51.594 1.00 95.62 296 ASN A CA 1
ATOM 2240 C C . ASN A 1 296 ? 24.660 -15.868 51.390 1.00 95.62 296 ASN A C 1
ATOM 2242 O O . ASN A 1 296 ? 25.593 -15.210 51.866 1.00 95.62 296 ASN A O 1
ATOM 2246 N N . ASN A 1 297 ? 23.642 -15.318 50.734 1.00 95.50 297 ASN A N 1
ATOM 2247 C CA . ASN A 1 297 ? 23.499 -13.899 50.414 1.00 95.50 297 ASN A CA 1
ATOM 2248 C C . ASN A 1 297 ? 23.336 -13.012 51.668 1.00 95.50 297 ASN A C 1
ATOM 2250 O O . ASN A 1 297 ? 23.752 -11.857 51.639 1.00 95.50 297 ASN A O 1
ATOM 2254 N N . ASP A 1 298 ? 22.887 -13.549 52.814 1.00 94.88 298 ASP A N 1
ATOM 2255 C CA . ASP A 1 298 ? 22.865 -12.803 54.090 1.00 94.88 298 ASP A CA 1
ATOM 2256 C C . ASP A 1 298 ? 24.290 -12.484 54.603 1.00 94.88 298 ASP A C 1
ATOM 2258 O O . ASP A 1 298 ? 24.484 -11.614 55.454 1.00 94.88 298 ASP A O 1
ATOM 2262 N N . LEU A 1 299 ? 25.300 -13.227 54.127 1.00 94.12 299 LEU A N 1
ATOM 2263 C CA . LEU A 1 299 ? 26.717 -13.057 54.478 1.00 94.12 299 LEU A CA 1
ATOM 2264 C C . LEU A 1 299 ? 27.544 -12.467 53.329 1.00 94.12 299 LEU A C 1
ATOM 2266 O O . LEU A 1 299 ? 28.530 -11.772 53.580 1.00 94.12 299 LEU A O 1
ATOM 2270 N N . LEU A 1 300 ? 27.169 -12.778 52.088 1.00 92.56 300 LEU A N 1
ATOM 2271 C CA . LEU A 1 300 ? 27.826 -12.357 50.853 1.00 92.56 300 LEU A CA 1
ATOM 2272 C C . LEU A 1 300 ? 26.762 -11.849 49.858 1.00 92.56 300 LEU A C 1
ATOM 2274 O O . LEU A 1 300 ? 26.423 -12.583 48.932 1.00 92.56 300 LEU A O 1
ATOM 2278 N N . PRO A 1 301 ? 26.219 -10.630 50.049 1.00 91.31 301 PRO A N 1
ATOM 2279 C CA . PRO A 1 301 ? 25.136 -10.106 49.218 1.00 91.31 301 PRO A CA 1
ATOM 2280 C C . PRO A 1 301 ? 25.481 -10.085 47.727 1.00 91.31 301 PRO A C 1
ATOM 2282 O O . PRO A 1 301 ? 26.563 -9.634 47.341 1.00 91.31 301 PRO A O 1
ATOM 2285 N N . VAL A 1 302 ? 24.529 -10.522 46.904 1.00 91.56 302 VAL A N 1
ATOM 2286 C CA . VAL A 1 302 ? 24.594 -10.493 45.437 1.00 91.56 302 VAL A CA 1
ATOM 2287 C C . VAL A 1 302 ? 23.468 -9.606 44.914 1.00 91.56 302 VAL A C 1
ATOM 2289 O O . VAL A 1 302 ? 22.306 -9.782 45.280 1.00 91.56 302 VAL A O 1
ATOM 2292 N N . TYR A 1 303 ? 23.812 -8.635 44.073 1.00 92.88 303 TYR A N 1
ATOM 2293 C CA . TYR A 1 303 ? 22.877 -7.649 43.533 1.00 92.88 303 TYR A CA 1
ATOM 2294 C C . TYR A 1 303 ? 22.440 -8.041 42.107 1.00 92.88 303 TYR A C 1
ATOM 2296 O O . TYR A 1 303 ? 23.205 -8.725 41.423 1.00 92.88 303 TYR A O 1
ATOM 2304 N N . PRO A 1 304 ? 21.220 -7.674 41.665 1.00 95.19 304 PRO A N 1
ATOM 2305 C CA . PRO A 1 304 ? 20.237 -6.828 42.355 1.00 95.19 304 PRO A CA 1
ATOM 2306 C C . PRO A 1 304 ? 19.434 -7.541 43.458 1.00 95.19 304 PRO A C 1
ATOM 2308 O O . PRO A 1 304 ? 18.849 -6.876 44.306 1.00 95.19 304 PRO A O 1
ATOM 2311 N N . ALA A 1 305 ? 19.461 -8.874 43.508 1.00 94.62 305 ALA A N 1
ATOM 2312 C CA . ALA A 1 305 ? 18.612 -9.696 44.376 1.00 94.62 305 ALA A CA 1
ATOM 2313 C C . ALA A 1 305 ? 18.712 -9.430 45.897 1.00 94.62 305 ALA A C 1
ATOM 2315 O O . ALA A 1 305 ? 17.803 -9.794 46.633 1.00 94.62 305 ALA A O 1
ATOM 2316 N N . SER A 1 306 ? 19.790 -8.799 46.379 1.00 94.69 306 SER A N 1
ATOM 2317 C CA . SER A 1 306 ? 19.990 -8.464 47.803 1.00 94.69 306 SER A CA 1
ATOM 2318 C C . SER A 1 306 ? 19.700 -6.995 48.168 1.00 94.69 306 SER A C 1
ATOM 2320 O O . SER A 1 306 ? 20.104 -6.559 49.247 1.00 94.69 306 SER A O 1
ATOM 2322 N N . TYR A 1 307 ? 19.067 -6.199 47.296 1.00 95.12 307 TYR A N 1
ATOM 2323 C CA . TYR A 1 307 ? 18.579 -4.864 47.677 1.00 95.12 307 TYR A CA 1
ATOM 2324 C C . TYR A 1 307 ? 17.307 -4.959 48.538 1.00 95.12 307 TYR A C 1
ATOM 2326 O O . TYR A 1 307 ? 16.416 -5.758 48.267 1.00 95.12 307 TYR A O 1
ATOM 2334 N N . ASP A 1 308 ? 17.211 -4.104 49.558 1.00 90.75 308 ASP A N 1
ATOM 2335 C CA . ASP A 1 308 ? 16.086 -4.043 50.503 1.00 90.75 308 ASP A CA 1
ATOM 2336 C C . ASP A 1 308 ? 14.978 -3.111 49.970 1.00 90.75 308 ASP A C 1
ATOM 2338 O O . ASP A 1 308 ? 14.786 -1.995 50.456 1.00 90.75 308 ASP A O 1
ATOM 2342 N N . LEU A 1 309 ? 14.307 -3.541 48.894 1.00 93.62 309 LEU A N 1
ATOM 2343 C CA . LEU A 1 309 ? 13.218 -2.810 48.233 1.00 93.62 309 LEU A CA 1
ATOM 2344 C C . LEU A 1 309 ? 11.955 -3.676 48.128 1.00 93.62 309 LEU A C 1
ATOM 2346 O O . LEU A 1 309 ? 12.008 -4.841 47.736 1.00 93.62 309 LEU A O 1
ATOM 2350 N N . GLU A 1 310 ? 10.799 -3.092 48.456 1.00 89.19 310 GLU A N 1
ATOM 2351 C CA . GLU A 1 310 ? 9.531 -3.829 48.607 1.00 89.19 310 GLU A CA 1
ATOM 2352 C C . GLU A 1 310 ? 8.990 -4.445 47.300 1.00 89.19 310 GLU A C 1
ATOM 2354 O O . GLU A 1 310 ? 8.198 -5.387 47.362 1.00 89.19 310 GLU A O 1
ATOM 2359 N N . ASN A 1 311 ? 9.424 -3.964 46.127 1.00 95.12 311 ASN A N 1
ATOM 2360 C CA . ASN A 1 311 ? 9.069 -4.536 44.823 1.00 95.12 311 ASN A CA 1
ATOM 2361 C C . ASN A 1 311 ? 9.986 -5.671 44.347 1.00 95.12 311 ASN A C 1
ATOM 2363 O O . ASN A 1 311 ? 9.668 -6.285 43.328 1.00 95.12 311 ASN A O 1
ATOM 2367 N N . ILE A 1 312 ? 11.101 -5.955 45.027 1.00 97.50 312 ILE A N 1
ATOM 2368 C CA . ILE A 1 312 ? 12.021 -7.014 44.597 1.00 97.50 312 ILE A CA 1
ATOM 2369 C C . ILE A 1 312 ? 11.519 -8.375 45.072 1.00 97.50 312 ILE A C 1
ATOM 2371 O O . ILE A 1 312 ? 11.292 -8.551 46.265 1.00 97.50 312 ILE A O 1
ATOM 2375 N N . ILE A 1 313 ? 11.423 -9.361 44.178 1.00 98.12 313 ILE A N 1
ATOM 2376 C CA . ILE A 1 313 ? 11.331 -10.783 44.537 1.00 98.12 313 ILE A CA 1
ATOM 2377 C C . ILE A 1 313 ? 12.647 -11.471 44.172 1.00 98.12 313 ILE A C 1
ATOM 2379 O O . ILE A 1 313 ? 12.979 -11.593 42.996 1.00 98.12 313 ILE A O 1
ATOM 2383 N N . SER A 1 314 ? 13.379 -11.931 45.182 1.00 97.94 314 SER A N 1
ATOM 2384 C CA . SER A 1 314 ? 14.665 -12.625 45.068 1.00 97.94 314 SER A CA 1
ATOM 2385 C C . SER A 1 314 ? 14.462 -14.146 45.012 1.00 97.94 314 SER A C 1
ATOM 2387 O O . SER A 1 314 ? 13.822 -14.719 45.900 1.00 97.94 314 SER A O 1
ATOM 2389 N N . VAL A 1 315 ? 14.970 -14.808 43.963 1.00 98.38 315 VAL A N 1
ATOM 2390 C CA . VAL A 1 315 ? 14.558 -16.176 43.582 1.00 98.38 315 VAL A CA 1
ATOM 2391 C C . VAL A 1 315 ? 15.727 -17.172 43.527 1.00 98.38 315 VAL A C 1
ATOM 2393 O O . VAL A 1 315 ? 16.670 -17.015 42.750 1.00 98.38 315 VAL A O 1
ATOM 2396 N N . ALA A 1 316 ? 15.637 -18.237 44.329 1.00 98.06 316 ALA A N 1
ATOM 2397 C CA . ALA A 1 316 ? 16.500 -19.424 44.285 1.00 98.06 316 ALA A CA 1
ATOM 2398 C C . ALA A 1 316 ? 15.972 -20.512 43.320 1.00 98.06 316 ALA A C 1
ATOM 2400 O O . ALA A 1 316 ? 14.827 -20.466 42.874 1.00 98.06 316 ALA A O 1
ATOM 2401 N N . ALA A 1 317 ? 16.793 -21.525 43.033 1.00 98.12 317 ALA A N 1
ATOM 2402 C CA . ALA A 1 317 ? 16.451 -22.634 42.137 1.00 98.12 317 ALA A CA 1
ATOM 2403 C C . ALA A 1 317 ? 16.214 -23.962 42.871 1.00 98.12 317 ALA A C 1
ATOM 2405 O O . ALA A 1 317 ? 16.955 -24.314 43.794 1.00 98.12 317 ALA A O 1
ATOM 2406 N N . THR A 1 318 ? 15.235 -24.738 42.398 1.00 97.75 318 THR A N 1
ATOM 2407 C CA . THR A 1 318 ? 14.992 -26.137 42.791 1.00 97.75 318 THR A CA 1
ATOM 2408 C C . THR A 1 318 ? 15.095 -27.119 41.625 1.00 97.75 318 THR A C 1
ATOM 2410 O O . THR A 1 318 ? 14.918 -26.754 40.460 1.00 97.75 318 THR A O 1
ATOM 2413 N N . ASP A 1 319 ? 15.365 -28.384 41.945 1.00 95.94 319 ASP A N 1
ATOM 2414 C CA . ASP A 1 319 ? 15.306 -29.510 41.008 1.00 95.94 319 ASP A CA 1
ATOM 2415 C C . ASP A 1 319 ? 13.923 -30.188 40.952 1.00 95.94 319 ASP A C 1
ATOM 2417 O O . ASP A 1 319 ? 12.995 -29.825 41.679 1.00 95.94 319 ASP A O 1
ATOM 2421 N N . ASP A 1 320 ? 13.788 -31.200 40.090 1.00 93.56 320 ASP A N 1
ATOM 2422 C CA . ASP A 1 320 ? 12.578 -32.015 39.930 1.00 93.56 320 ASP A CA 1
ATOM 2423 C C . ASP A 1 320 ? 12.374 -33.038 41.071 1.00 93.56 320 ASP A C 1
ATOM 2425 O O . ASP A 1 320 ? 11.656 -34.031 40.926 1.00 93.56 320 ASP A O 1
ATOM 2429 N N . GLN A 1 321 ? 13.036 -32.843 42.216 1.00 93.00 321 GLN A N 1
ATOM 2430 C CA . GLN A 1 321 ? 12.842 -33.567 43.474 1.00 93.00 321 GLN A CA 1
ATOM 2431 C C . GLN A 1 321 ? 12.540 -32.617 44.656 1.00 93.00 321 GLN A C 1
ATOM 2433 O O . GLN A 1 321 ? 12.610 -33.055 45.811 1.00 93.00 321 GLN A O 1
ATOM 2438 N N . ASP A 1 322 ? 12.206 -31.344 44.408 1.00 92.00 322 ASP A N 1
ATOM 2439 C CA . ASP A 1 322 ? 12.035 -30.300 45.437 1.00 92.00 322 ASP A CA 1
ATOM 2440 C C . ASP A 1 322 ? 13.281 -30.120 46.338 1.00 92.00 322 ASP A C 1
ATOM 2442 O O . ASP A 1 322 ? 13.193 -29.822 47.536 1.00 92.00 322 ASP A O 1
ATOM 2446 N N . GLN A 1 323 ? 14.487 -30.321 45.806 1.00 94.38 323 GLN A N 1
ATOM 2447 C CA . GLN A 1 323 ? 15.723 -29.945 46.498 1.00 94.38 323 GLN A CA 1
ATOM 2448 C C . GLN A 1 323 ? 16.213 -28.588 45.997 1.00 94.38 323 GLN A C 1
ATOM 2450 O O . GLN A 1 323 ? 16.042 -28.260 44.825 1.00 94.38 323 GLN A O 1
ATOM 2455 N N . LEU A 1 324 ? 16.835 -27.794 46.877 1.00 95.69 324 LEU A N 1
ATOM 2456 C CA . LEU A 1 324 ? 17.627 -26.639 46.450 1.00 95.69 324 LEU A CA 1
ATOM 2457 C C . LEU A 1 324 ? 18.693 -27.128 45.462 1.00 95.69 324 LEU A C 1
ATOM 2459 O O . LEU A 1 324 ? 19.453 -28.039 45.790 1.00 95.69 324 LEU A O 1
ATOM 2463 N N . ALA A 1 325 ? 18.769 -26.514 44.284 1.00 96.50 325 ALA A N 1
ATOM 2464 C CA . ALA A 1 325 ? 19.766 -26.875 43.290 1.00 96.50 325 ALA A CA 1
ATOM 2465 C C . ALA A 1 325 ? 21.190 -26.626 43.825 1.00 96.50 325 ALA A C 1
ATOM 2467 O O . ALA A 1 325 ? 21.460 -25.583 44.423 1.00 96.50 325 ALA A O 1
ATOM 2468 N N . ASP A 1 326 ? 22.122 -27.548 43.554 1.00 94.94 326 ASP A N 1
ATOM 2469 C CA . ASP A 1 326 ? 23.506 -27.514 44.069 1.00 94.94 326 ASP A CA 1
ATOM 2470 C C . ASP A 1 326 ? 24.284 -26.223 43.728 1.00 94.94 326 ASP A C 1
ATOM 2472 O O . ASP A 1 326 ? 25.274 -25.909 44.385 1.00 94.94 326 ASP A O 1
ATOM 2476 N N . PHE A 1 327 ? 23.857 -25.462 42.714 1.00 96.19 327 PHE A N 1
ATOM 2477 C CA . PHE A 1 327 ? 24.435 -24.162 42.353 1.00 96.19 327 PHE A CA 1
ATOM 2478 C C . PHE A 1 327 ? 23.726 -22.963 43.002 1.00 96.19 327 PHE A C 1
ATOM 2480 O O . PHE A 1 327 ? 24.309 -21.883 43.064 1.00 96.19 327 PHE A O 1
ATOM 2487 N N . SER A 1 328 ? 22.486 -23.102 43.476 1.00 97.44 328 SER A N 1
ATOM 2488 C CA . SER A 1 328 ? 21.679 -21.958 43.911 1.00 97.44 328 SER A CA 1
ATOM 2489 C C . SER A 1 328 ? 22.278 -21.299 45.148 1.00 97.44 328 SER A C 1
ATOM 2491 O O . SER A 1 328 ? 22.477 -21.945 46.180 1.00 97.44 328 SER A O 1
ATOM 2493 N N . ASN A 1 329 ? 22.498 -19.989 45.071 1.00 97.56 329 ASN A N 1
ATOM 2494 C CA . ASN A 1 329 ? 22.602 -19.148 46.255 1.00 97.56 329 ASN A CA 1
ATOM 2495 C C . ASN A 1 329 ? 21.285 -19.202 47.049 1.00 97.56 329 ASN A C 1
ATOM 2497 O O . ASN A 1 329 ? 20.224 -19.570 46.532 1.00 97.56 329 ASN A O 1
ATOM 2501 N N . TYR A 1 330 ? 21.372 -18.826 48.317 1.00 96.81 330 TYR A N 1
ATOM 2502 C CA . TYR A 1 330 ? 20.269 -18.810 49.271 1.00 96.81 330 TYR A CA 1
ATOM 2503 C C . TYR A 1 330 ? 20.490 -17.683 50.291 1.00 96.81 330 TYR A C 1
ATOM 2505 O O . TYR A 1 330 ? 21.580 -17.125 50.376 1.00 96.81 330 TYR A O 1
ATOM 2513 N N . GLY A 1 331 ? 19.486 -17.340 51.086 1.00 96.06 331 GLY A N 1
ATOM 2514 C CA . GLY A 1 331 ? 19.577 -16.322 52.130 1.00 96.06 331 GLY A CA 1
ATOM 2515 C C . GLY A 1 331 ? 18.286 -16.274 52.935 1.00 96.06 331 GLY A C 1
ATOM 2516 O O . GLY A 1 331 ? 17.215 -16.044 52.381 1.00 96.06 331 GLY A O 1
ATOM 2517 N N . ALA A 1 332 ? 18.369 -16.486 54.247 1.00 92.25 332 ALA A N 1
ATOM 2518 C CA . ALA A 1 332 ? 17.209 -16.544 55.135 1.00 92.25 332 ALA A CA 1
ATOM 2519 C C . ALA A 1 332 ? 16.499 -15.187 55.289 1.00 92.25 332 ALA A C 1
ATOM 2521 O O . ALA A 1 332 ? 15.366 -15.143 55.766 1.00 92.25 332 ALA A O 1
ATOM 2522 N N . THR A 1 333 ? 17.166 -14.091 54.911 1.00 91.62 333 THR A N 1
ATOM 2523 C CA . THR A 1 333 ? 16.597 -12.733 54.873 1.00 91.62 333 THR A CA 1
ATOM 2524 C C . THR A 1 333 ? 16.693 -12.052 53.507 1.00 91.62 333 THR A C 1
ATOM 2526 O O . THR A 1 333 ? 15.979 -11.086 53.276 1.00 91.62 333 THR A O 1
ATOM 2529 N N . THR A 1 334 ? 17.553 -12.544 52.611 1.00 92.50 334 THR A N 1
ATOM 2530 C CA . THR A 1 334 ? 17.888 -11.912 51.316 1.00 92.50 334 THR A CA 1
ATOM 2531 C C . THR A 1 334 ? 17.390 -12.676 50.082 1.00 92.50 334 THR A C 1
ATOM 2533 O O . THR A 1 334 ? 17.569 -12.202 48.961 1.00 92.50 334 THR A O 1
ATOM 2536 N N . VAL A 1 335 ? 16.780 -13.855 50.253 1.00 97.25 335 VAL A N 1
ATOM 2537 C CA . VAL A 1 335 ? 16.183 -14.639 49.158 1.00 97.25 335 VAL A CA 1
ATOM 2538 C C . VAL A 1 335 ? 14.771 -15.056 49.538 1.00 97.25 335 VAL A C 1
ATOM 2540 O O . VAL A 1 335 ? 14.570 -15.760 50.527 1.00 97.25 335 VAL A O 1
ATOM 2543 N N . ASP A 1 336 ? 13.781 -14.616 48.767 1.00 97.81 336 ASP A N 1
ATOM 2544 C CA . ASP A 1 336 ? 12.381 -14.677 49.174 1.00 97.81 336 ASP A CA 1
ATOM 2545 C C . ASP A 1 336 ? 11.783 -16.086 49.035 1.00 97.81 336 ASP A C 1
ATOM 2547 O O . ASP A 1 336 ? 11.191 -16.615 49.981 1.00 97.81 336 ASP A O 1
ATOM 2551 N N . LEU A 1 337 ? 11.966 -16.728 47.879 1.00 97.81 337 LEU A N 1
ATOM 2552 C CA . LEU A 1 337 ? 11.498 -18.091 47.590 1.00 97.81 337 LEU A CA 1
ATOM 2553 C C . LEU A 1 337 ? 12.456 -18.839 46.656 1.00 97.81 337 LEU A C 1
ATOM 2555 O O . LEU A 1 337 ? 13.461 -18.286 46.213 1.00 97.81 337 LEU A O 1
ATOM 2559 N N . ALA A 1 338 ? 12.122 -20.086 46.325 1.00 97.88 338 ALA A N 1
ATOM 2560 C CA . ALA A 1 338 ? 12.704 -20.771 45.174 1.00 97.88 338 ALA A CA 1
ATOM 2561 C C . ALA A 1 338 ? 11.637 -21.147 44.133 1.00 97.88 338 ALA A C 1
ATOM 2563 O O . ALA A 1 338 ? 10.450 -21.196 44.449 1.00 97.88 338 ALA A O 1
ATOM 2564 N N . ALA A 1 339 ? 12.045 -21.454 42.907 1.00 98.19 339 ALA A N 1
ATOM 2565 C CA . ALA A 1 339 ? 11.189 -22.024 41.864 1.00 98.19 339 ALA A CA 1
ATOM 2566 C C . ALA A 1 339 ? 11.975 -23.079 41.054 1.00 98.19 339 ALA A C 1
ATOM 2568 O O . ALA A 1 339 ? 13.198 -23.150 41.195 1.00 98.19 339 ALA A O 1
ATOM 2569 N N . PRO A 1 340 ? 11.328 -23.901 40.205 1.00 98.31 340 PRO A N 1
ATOM 2570 C CA . PRO A 1 340 ? 12.030 -24.847 39.337 1.00 98.31 340 PRO A CA 1
ATOM 2571 C C . PRO A 1 340 ? 13.156 -24.189 38.525 1.00 98.31 340 PRO A C 1
ATOM 2573 O O . PRO A 1 340 ? 12.988 -23.097 37.987 1.00 98.31 340 PRO A O 1
ATOM 2576 N N . GLY A 1 341 ? 14.327 -24.823 38.457 1.00 96.75 341 GLY A N 1
ATOM 2577 C CA . GLY A 1 341 ? 15.516 -24.233 37.827 1.00 96.75 341 GLY A CA 1
ATOM 2578 C C . GLY A 1 341 ? 16.559 -25.223 37.318 1.00 96.75 341 GLY A C 1
ATOM 2579 O O . GLY A 1 341 ? 17.653 -24.800 36.955 1.00 96.75 341 GLY A O 1
ATOM 2580 N N . VAL A 1 342 ? 16.263 -26.525 37.285 1.00 97.50 342 VAL A N 1
ATOM 2581 C CA . VAL A 1 342 ? 17.183 -27.565 36.788 1.00 97.50 342 VAL A CA 1
ATOM 2582 C C . VAL A 1 342 ? 16.586 -28.262 35.568 1.00 97.50 342 VAL A C 1
ATOM 2584 O O . VAL A 1 342 ? 15.469 -28.762 35.615 1.00 97.50 342 VAL A O 1
ATOM 2587 N N . GLN A 1 343 ? 17.343 -28.323 34.472 1.00 95.88 343 GLN A N 1
ATOM 2588 C CA . GLN A 1 343 ? 16.929 -28.931 33.199 1.00 95.88 343 GLN A CA 1
ATOM 2589 C C . GLN A 1 343 ? 15.563 -28.425 32.691 1.00 95.88 343 GLN A C 1
ATOM 2591 O O . GLN A 1 343 ? 14.739 -29.197 32.198 1.00 95.88 343 GLN A O 1
ATOM 2596 N N . ILE A 1 344 ? 15.324 -27.118 32.795 1.00 98.06 344 ILE A N 1
ATOM 2597 C CA . ILE A 1 344 ? 14.099 -26.475 32.314 1.00 98.06 344 ILE A CA 1
ATOM 2598 C C . ILE A 1 344 ? 14.136 -26.420 30.789 1.00 98.06 344 ILE A C 1
ATOM 2600 O O . ILE A 1 344 ? 15.056 -25.835 30.222 1.00 98.06 344 ILE A O 1
ATOM 2604 N N . TYR A 1 345 ? 13.165 -27.055 30.130 1.00 97.69 345 TYR A N 1
ATOM 2605 C CA . TYR A 1 345 ? 13.031 -27.053 28.673 1.00 97.69 345 TYR A CA 1
ATOM 2606 C C . TYR A 1 345 ? 12.238 -25.824 28.222 1.00 97.69 345 TYR A C 1
ATOM 2608 O O . TYR A 1 345 ? 11.133 -25.613 28.713 1.00 97.69 345 TYR A O 1
ATOM 2616 N N . SER A 1 346 ? 12.796 -25.036 27.306 1.00 98.38 346 SER A N 1
ATOM 2617 C CA . SER A 1 346 ? 12.173 -23.823 26.761 1.00 98.38 346 SER A CA 1
ATOM 2618 C C . SER A 1 346 ? 12.667 -23.571 25.332 1.00 98.38 346 SER A C 1
ATOM 2620 O O . SER A 1 346 ? 13.450 -24.364 24.793 1.00 98.38 346 SER A O 1
ATOM 2622 N N . THR A 1 347 ? 12.199 -22.480 24.735 1.00 98.00 347 THR A N 1
ATOM 2623 C CA . THR A 1 347 ? 12.653 -21.899 23.464 1.00 98.00 347 THR A CA 1
ATOM 2624 C C . THR A 1 347 ? 14.158 -21.609 23.461 1.00 98.00 347 THR A C 1
ATOM 2626 O O . THR A 1 347 ? 14.798 -21.475 24.506 1.00 98.00 347 THR A O 1
ATOM 2629 N N . TRP A 1 348 ? 14.742 -21.559 22.268 1.00 96.56 348 TRP A N 1
ATOM 2630 C CA . TRP A 1 348 ? 16.170 -21.349 22.028 1.00 96.56 348 TRP A CA 1
ATOM 2631 C C . TRP A 1 348 ? 16.349 -20.740 20.626 1.00 96.56 348 TRP A C 1
ATOM 2633 O O . TRP A 1 348 ? 15.622 -21.162 19.720 1.00 96.56 348 TRP A O 1
ATOM 2643 N N . PRO A 1 349 ? 17.299 -19.811 20.403 1.00 94.94 349 PRO A N 1
ATOM 2644 C CA . PRO A 1 349 ? 17.413 -19.090 19.139 1.00 94.94 349 PRO A CA 1
ATOM 2645 C C . PRO A 1 349 ? 17.456 -19.971 17.882 1.00 94.94 349 PRO A C 1
ATOM 2647 O O . PRO A 1 349 ? 17.996 -21.090 17.875 1.00 94.94 349 PRO A O 1
ATOM 2650 N N . GLY A 1 350 ? 16.874 -19.456 16.800 1.00 92.25 350 GLY A N 1
ATOM 2651 C CA . GLY A 1 350 ? 16.802 -20.115 15.498 1.00 92.25 350 GLY A CA 1
ATOM 2652 C C . GLY A 1 350 ? 15.770 -21.245 15.437 1.00 92.25 350 GLY A C 1
ATOM 2653 O O . GLY A 1 350 ? 16.055 -22.290 14.847 1.00 92.25 350 GLY A O 1
ATOM 2654 N N . ASN A 1 351 ? 14.591 -21.054 16.048 1.00 93.56 351 ASN A N 1
ATOM 2655 C CA . ASN A 1 351 ? 13.494 -22.042 16.115 1.00 93.56 351 ASN A CA 1
ATOM 2656 C C . ASN A 1 351 ? 13.925 -23.386 16.750 1.00 93.56 351 ASN A C 1
ATOM 2658 O O . ASN A 1 351 ? 13.653 -24.471 16.223 1.00 93.56 351 ASN A O 1
ATOM 2662 N N . ASN A 1 352 ? 14.642 -23.317 17.875 1.00 95.31 352 ASN A N 1
ATOM 2663 C CA . ASN A 1 352 ? 15.145 -24.473 18.615 1.00 95.31 352 ASN A CA 1
ATOM 2664 C C . ASN A 1 352 ? 14.550 -24.544 20.029 1.00 95.31 352 ASN A C 1
ATOM 2666 O O . ASN A 1 352 ? 13.932 -23.613 20.526 1.00 95.31 352 ASN A O 1
ATOM 2670 N N . TYR A 1 353 ? 14.752 -25.676 20.708 1.00 97.44 353 TYR A N 1
ATOM 2671 C CA . TYR A 1 353 ? 14.285 -25.868 22.084 1.00 97.44 353 TYR A CA 1
ATOM 2672 C C . TYR A 1 353 ? 15.277 -26.726 22.862 1.00 97.44 353 TYR A C 1
ATOM 2674 O O . TYR A 1 353 ? 15.574 -27.859 22.451 1.00 97.44 353 TYR A O 1
ATOM 2682 N N . ALA A 1 354 ? 15.758 -26.233 24.001 1.00 97.00 354 ALA A N 1
ATOM 2683 C CA . ALA A 1 354 ? 16.750 -26.935 24.810 1.00 97.00 354 ALA A CA 1
ATOM 2684 C C . ALA A 1 354 ? 16.545 -26.753 26.322 1.00 97.00 354 ALA A C 1
ATOM 2686 O O . ALA A 1 354 ? 15.719 -25.967 26.790 1.00 97.00 354 ALA A O 1
ATOM 2687 N N . SER A 1 355 ? 17.286 -27.553 27.091 1.00 96.62 355 SER A N 1
ATOM 2688 C CA . SER A 1 355 ? 17.258 -27.539 28.553 1.00 96.62 355 SER A CA 1
ATOM 2689 C C . SER A 1 355 ? 18.392 -26.690 29.119 1.00 96.62 355 SER A C 1
ATOM 2691 O O . SER A 1 355 ? 19.553 -27.003 28.862 1.00 96.62 355 SER A O 1
ATOM 2693 N N . SER A 1 356 ? 18.069 -25.706 29.961 1.00 96.50 356 SER A N 1
ATOM 2694 C CA . SER A 1 356 ? 19.053 -24.950 30.754 1.00 96.50 356 SER A CA 1
ATOM 2695 C C . SER A 1 356 ? 18.861 -25.175 32.261 1.00 96.50 356 SER A C 1
ATOM 2697 O O . SER A 1 356 ? 17.886 -25.798 32.690 1.00 96.50 356 SER A O 1
ATOM 2699 N N . SER A 1 357 ? 19.829 -24.753 33.077 1.00 97.12 357 SER A N 1
ATOM 2700 C CA . SER A 1 357 ? 19.760 -24.815 34.546 1.00 97.12 357 SER A CA 1
ATOM 2701 C C . SER A 1 357 ? 20.390 -23.574 35.177 1.00 97.12 357 SER A C 1
ATOM 2703 O O . SER A 1 357 ? 21.545 -23.269 34.894 1.00 97.12 357 SER A O 1
ATOM 2705 N N . GLY A 1 358 ? 19.663 -22.902 36.068 1.00 96.38 358 GLY A N 1
ATOM 2706 C CA . GLY A 1 358 ? 20.108 -21.680 36.740 1.00 96.38 358 GLY A CA 1
ATOM 2707 C C . GLY A 1 358 ? 18.989 -21.024 37.551 1.00 96.38 358 GLY A C 1
ATOM 2708 O O . GLY A 1 358 ? 17.809 -21.281 37.311 1.00 96.38 358 GLY A O 1
ATOM 2709 N N . THR A 1 359 ? 19.342 -20.131 38.484 1.00 96.50 359 THR A N 1
ATOM 2710 C CA . THR A 1 359 ? 18.364 -19.256 39.170 1.00 96.50 359 THR A CA 1
ATOM 2711 C C . THR A 1 359 ? 17.631 -18.323 38.200 1.00 96.50 359 THR A C 1
ATOM 2713 O O . THR A 1 359 ? 16.530 -17.865 38.497 1.00 96.50 359 THR A O 1
ATOM 2716 N N . SER A 1 360 ? 18.209 -18.085 37.023 1.00 96.38 360 SER A N 1
ATOM 2717 C CA . SER A 1 360 ? 17.616 -17.405 35.871 1.00 96.38 360 SER A CA 1
ATOM 2718 C C . SER A 1 360 ? 16.262 -18.009 35.471 1.00 96.38 360 SER A C 1
ATOM 2720 O O . SER A 1 360 ? 15.226 -17.354 35.567 1.00 96.38 360 SER A O 1
ATOM 2722 N N . MET A 1 361 ? 16.237 -19.309 35.150 1.00 97.38 361 MET A N 1
ATOM 2723 C CA . MET A 1 361 ? 15.015 -20.027 34.764 1.00 97.38 361 MET A CA 1
ATOM 2724 C C . MET A 1 361 ? 13.963 -20.002 35.884 1.00 97.38 361 MET A C 1
ATOM 2726 O O . MET A 1 361 ? 12.770 -19.882 35.620 1.00 97.38 361 MET A O 1
ATOM 2730 N N . SER A 1 362 ? 14.396 -20.047 37.146 1.00 97.75 362 SER A N 1
ATOM 2731 C CA . SER A 1 362 ? 13.511 -19.929 38.312 1.00 97.75 362 SER A CA 1
ATOM 2732 C C . SER A 1 362 ? 12.883 -18.541 38.440 1.00 97.75 362 SER A C 1
ATOM 2734 O O . SER A 1 362 ? 11.708 -18.425 38.785 1.00 97.75 362 SER A O 1
ATOM 2736 N N . THR A 1 363 ? 13.636 -17.488 38.119 1.00 98.44 363 THR A N 1
ATOM 2737 C CA . THR A 1 363 ? 13.143 -16.102 38.116 1.00 98.44 363 THR A CA 1
ATOM 2738 C C . THR A 1 363 ? 12.067 -15.915 37.045 1.00 98.44 363 THR A C 1
ATOM 2740 O O . THR A 1 363 ? 11.022 -15.333 37.329 1.00 98.44 363 THR A O 1
ATOM 2743 N N . ALA A 1 364 ? 12.265 -16.497 35.856 1.00 98.38 364 ALA A N 1
ATOM 2744 C CA . ALA A 1 364 ? 11.288 -16.503 34.764 1.00 98.38 364 ALA A CA 1
ATOM 2745 C C . ALA A 1 364 ? 9.922 -17.087 35.180 1.00 98.38 364 ALA A C 1
ATOM 2747 O O . ALA A 1 364 ? 8.883 -16.473 34.933 1.00 98.38 364 ALA A O 1
ATOM 2748 N N . TYR A 1 365 ? 9.909 -18.215 35.904 1.00 98.56 365 TYR A N 1
ATOM 2749 C CA . TYR A 1 365 ? 8.669 -18.786 36.449 1.00 98.56 365 TYR A CA 1
ATOM 2750 C C . TYR A 1 365 ? 7.929 -17.820 37.390 1.00 98.56 365 TYR A C 1
ATOM 2752 O O . TYR A 1 365 ? 6.702 -17.723 37.330 1.00 98.56 365 TYR A O 1
ATOM 2760 N N . VAL A 1 366 ? 8.652 -17.074 38.233 1.00 98.38 366 VAL A N 1
ATOM 2761 C CA . VAL A 1 366 ? 8.053 -16.082 39.145 1.00 98.38 366 VAL A CA 1
ATOM 2762 C C . VAL A 1 366 ? 7.441 -14.910 38.370 1.00 98.38 366 VAL A C 1
ATOM 2764 O O . VAL A 1 366 ? 6.331 -14.492 38.703 1.00 98.38 366 VAL A O 1
ATOM 2767 N N . SER A 1 367 ? 8.094 -14.416 37.312 1.00 98.56 367 SER A N 1
ATOM 2768 C CA . SER A 1 367 ? 7.538 -13.362 36.443 1.00 98.56 367 SER A CA 1
ATOM 2769 C C . SER A 1 367 ? 6.277 -13.826 35.705 1.00 98.56 367 SER A C 1
ATOM 2771 O O . SER A 1 367 ? 5.295 -13.087 35.633 1.00 98.56 367 SER A O 1
ATOM 2773 N N . GLY A 1 368 ? 6.255 -15.069 35.217 1.00 98.00 368 GLY A N 1
ATOM 2774 C CA . GLY A 1 368 ? 5.063 -15.663 34.608 1.00 98.00 368 GLY A CA 1
ATOM 2775 C C . GLY A 1 368 ? 3.878 -15.726 35.579 1.00 98.00 368 GLY A C 1
ATOM 2776 O O . GLY A 1 368 ? 2.787 -15.258 35.261 1.00 98.00 368 GLY A O 1
ATOM 2777 N N . VAL A 1 369 ? 4.094 -16.207 36.809 1.00 97.81 369 VAL A N 1
ATOM 2778 C CA . VAL A 1 369 ? 3.040 -16.244 37.843 1.00 97.81 369 VAL A CA 1
ATOM 2779 C C . VAL A 1 369 ? 2.586 -14.840 38.251 1.00 97.81 369 VAL A C 1
ATOM 2781 O O . VAL A 1 369 ? 1.389 -14.616 38.433 1.00 97.81 369 VAL A O 1
ATOM 2784 N N . ALA A 1 370 ? 3.504 -13.876 38.343 1.00 97.44 370 ALA A N 1
ATOM 2785 C CA . ALA A 1 370 ? 3.144 -12.478 38.561 1.00 97.44 370 ALA A CA 1
ATOM 2786 C C . ALA A 1 370 ? 2.257 -11.937 37.426 1.00 97.44 370 ALA A C 1
ATOM 2788 O O . ALA A 1 370 ? 1.288 -11.235 37.706 1.00 97.44 370 ALA A O 1
ATOM 2789 N N . SER A 1 371 ? 2.521 -12.308 36.169 1.00 97.75 371 SER A N 1
ATOM 2790 C CA . SER A 1 371 ? 1.717 -11.880 35.014 1.00 97.75 371 SER A CA 1
ATOM 2791 C C . SER A 1 371 ? 0.292 -12.432 35.079 1.00 97.75 371 SER A C 1
ATOM 2793 O O . SER A 1 371 ? -0.668 -11.695 34.856 1.00 97.75 371 SER A O 1
ATOM 2795 N N . LEU A 1 372 ? 0.126 -13.694 35.497 1.00 94.31 372 LEU A N 1
ATOM 2796 C CA . LEU A 1 372 ? -1.197 -14.265 35.772 1.00 94.31 372 LEU A CA 1
ATOM 2797 C C . LEU A 1 372 ? -1.942 -13.465 36.861 1.00 94.31 372 LEU A C 1
ATOM 2799 O O . LEU A 1 372 ? -3.113 -13.134 36.681 1.00 94.31 372 LEU A O 1
ATOM 2803 N N . ILE A 1 373 ? -1.265 -13.091 37.954 1.00 92.12 373 ILE A N 1
ATOM 2804 C CA . ILE A 1 373 ? -1.849 -12.280 39.040 1.00 92.12 373 ILE A CA 1
ATOM 2805 C C . ILE A 1 373 ? -2.248 -10.878 38.544 1.00 92.12 373 ILE A C 1
ATOM 2807 O O . ILE A 1 373 ? -3.368 -10.436 38.810 1.00 92.12 373 ILE A O 1
ATOM 2811 N N . TYR A 1 374 ? -1.377 -10.192 37.798 1.00 91.50 374 TYR A N 1
ATOM 2812 C CA . TYR A 1 374 ? -1.664 -8.863 37.245 1.00 91.50 374 TYR A CA 1
ATOM 2813 C C . TYR A 1 374 ? -2.794 -8.887 36.204 1.00 91.50 374 TYR A C 1
ATOM 2815 O O . TYR A 1 374 ? -3.595 -7.957 36.184 1.00 91.50 374 TYR A O 1
ATOM 2823 N N . SER A 1 375 ? -2.937 -9.954 35.407 1.00 88.12 375 SER A N 1
ATOM 2824 C CA . SER A 1 375 ? -4.068 -10.091 34.469 1.00 88.12 375 SER A CA 1
ATOM 2825 C C . SER A 1 375 ? -5.432 -10.226 35.172 1.00 88.12 375 SER A C 1
ATOM 2827 O O . SER A 1 375 ? -6.455 -9.839 34.615 1.00 88.12 375 SER A O 1
ATOM 2829 N N . LEU A 1 376 ? -5.460 -10.700 36.427 1.00 82.50 376 LEU A N 1
ATOM 2830 C CA . LEU A 1 376 ? -6.673 -10.729 37.257 1.00 82.50 376 LEU A CA 1
ATOM 2831 C C . LEU A 1 376 ? -6.943 -9.407 37.986 1.00 82.50 376 LEU A C 1
ATOM 2833 O O . LEU A 1 376 ? -8.098 -9.083 38.267 1.00 82.50 376 LEU A O 1
ATOM 2837 N N . ASN A 1 377 ? -5.896 -8.661 38.344 1.00 81.44 377 ASN A N 1
ATOM 2838 C CA . ASN A 1 377 ? -6.022 -7.342 38.956 1.00 81.44 377 ASN A CA 1
ATOM 2839 C C . ASN A 1 377 ? -4.799 -6.459 38.629 1.00 81.44 377 ASN A C 1
ATOM 2841 O O . ASN A 1 377 ? -3.803 -6.502 39.359 1.00 81.44 377 ASN A O 1
ATOM 2845 N N . PRO A 1 378 ? -4.879 -5.603 37.592 1.00 83.38 378 PRO A N 1
ATOM 2846 C CA . PRO A 1 378 ? -3.750 -4.783 37.149 1.00 83.38 378 PRO A CA 1
ATOM 2847 C C . PRO A 1 378 ? -3.404 -3.632 38.110 1.00 83.38 378 PRO A C 1
ATOM 2849 O O . PRO A 1 378 ? -2.397 -2.957 37.915 1.00 83.38 378 PRO A O 1
ATOM 2852 N N . ASN A 1 379 ? -4.217 -3.404 39.151 1.00 82.88 379 ASN A N 1
ATOM 2853 C CA . ASN A 1 379 ? -4.054 -2.312 40.118 1.00 82.88 379 ASN A CA 1
ATOM 2854 C C . ASN A 1 379 ? -3.327 -2.729 41.413 1.00 82.88 379 ASN A C 1
ATOM 2856 O O . ASN A 1 379 ? -3.273 -1.944 42.363 1.00 82.88 379 ASN A O 1
ATOM 2860 N N . LEU A 1 380 ? -2.827 -3.967 41.507 1.00 84.88 380 LEU A N 1
ATOM 2861 C CA . LEU A 1 380 ? -2.067 -4.425 42.674 1.00 84.88 380 LEU A CA 1
ATOM 2862 C C . LEU A 1 380 ? -0.699 -3.741 42.742 1.00 84.88 380 LEU A C 1
ATOM 2864 O O . LEU A 1 380 ? -0.019 -3.581 41.731 1.00 84.88 380 LEU A O 1
ATOM 2868 N N . THR A 1 381 ? -0.253 -3.389 43.948 1.00 90.31 381 THR A N 1
ATOM 2869 C CA . THR A 1 381 ? 1.121 -2.904 44.128 1.00 90.31 381 THR A CA 1
ATOM 2870 C C . THR A 1 381 ? 2.120 -4.067 44.053 1.00 90.31 381 THR A C 1
ATOM 2872 O O . THR A 1 381 ? 1.774 -5.197 44.419 1.00 90.31 381 THR A O 1
ATOM 2875 N N . PRO A 1 382 ? 3.387 -3.817 43.674 1.00 91.50 382 PRO A N 1
ATOM 2876 C CA . PRO A 1 382 ? 4.431 -4.843 43.666 1.00 91.50 382 PRO A CA 1
ATOM 2877 C C . PRO A 1 382 ? 4.548 -5.619 44.982 1.00 91.50 382 PRO A C 1
ATOM 2879 O O . PRO A 1 382 ? 4.626 -6.846 44.983 1.00 91.50 382 PRO A O 1
ATOM 2882 N N . ALA A 1 383 ? 4.468 -4.917 46.117 1.00 88.25 383 ALA A N 1
ATOM 2883 C CA . ALA A 1 383 ? 4.499 -5.528 47.442 1.00 88.25 383 ALA A CA 1
ATOM 2884 C C . ALA A 1 383 ? 3.319 -6.494 47.680 1.00 88.25 383 ALA A C 1
ATOM 2886 O O . ALA A 1 383 ? 3.500 -7.544 48.294 1.00 88.25 383 ALA A O 1
ATOM 2887 N N . GLN A 1 384 ? 2.122 -6.189 47.161 1.00 87.06 384 GLN A N 1
ATOM 2888 C CA . GLN A 1 384 ? 0.960 -7.082 47.254 1.00 87.06 384 GLN A CA 1
ATOM 2889 C C . GLN A 1 384 ? 1.143 -8.342 46.400 1.00 87.06 384 GLN A C 1
ATOM 2891 O O . GLN A 1 384 ? 0.878 -9.443 46.883 1.00 87.06 384 GLN A O 1
ATOM 2896 N N . VAL A 1 385 ? 1.645 -8.205 45.167 1.00 91.12 385 VAL A N 1
ATOM 2897 C CA . VAL A 1 385 ? 1.928 -9.355 44.287 1.00 91.12 385 VAL A CA 1
ATOM 2898 C C . VAL A 1 385 ? 3.039 -10.231 44.872 1.00 91.12 385 VAL A C 1
ATOM 2900 O O . VAL A 1 385 ? 2.887 -11.454 44.924 1.00 91.12 385 VAL A O 1
ATOM 2903 N N . LYS A 1 386 ? 4.098 -9.624 45.428 1.00 93.31 386 LYS A N 1
ATOM 2904 C CA . LYS A 1 386 ? 5.128 -10.323 46.211 1.00 93.31 386 LYS A CA 1
ATOM 2905 C C . LYS A 1 386 ? 4.511 -11.122 47.361 1.00 93.31 386 LYS A C 1
ATOM 2907 O O . LYS A 1 386 ? 4.770 -12.319 47.464 1.00 93.31 386 LYS A O 1
ATOM 2912 N N . SER A 1 387 ? 3.655 -10.517 48.188 1.00 88.50 387 SER A N 1
ATOM 2913 C CA . SER A 1 387 ? 2.972 -11.233 49.277 1.00 88.50 387 SER A CA 1
ATOM 2914 C C . SER A 1 387 ? 2.116 -12.406 48.781 1.00 88.50 387 SER A C 1
ATOM 2916 O O . SER A 1 387 ? 2.132 -13.473 49.394 1.00 88.50 387 SER A O 1
ATOM 2918 N N . TYR A 1 388 ? 1.398 -12.265 47.662 1.00 86.00 388 TYR A N 1
ATOM 2919 C CA . TYR A 1 388 ? 0.568 -13.350 47.110 1.00 86.00 388 TYR A CA 1
ATOM 2920 C C . TYR A 1 388 ? 1.410 -14.540 46.632 1.00 86.00 388 TYR A C 1
ATOM 2922 O O . TYR A 1 388 ? 1.065 -15.692 46.897 1.00 86.00 388 TYR A O 1
ATOM 2930 N N . ILE A 1 389 ? 2.552 -14.269 45.997 1.00 93.38 389 ILE A N 1
ATOM 2931 C CA . ILE A 1 389 ? 3.501 -15.301 45.565 1.00 93.38 389 ILE A CA 1
ATOM 2932 C C . ILE A 1 389 ? 4.132 -16.004 46.776 1.00 93.38 389 ILE A C 1
ATOM 2934 O O . ILE A 1 389 ? 4.168 -17.233 46.817 1.00 93.38 389 ILE A O 1
ATOM 2938 N N . LEU A 1 390 ? 4.582 -15.255 47.790 1.00 91.19 390 LEU A N 1
ATOM 2939 C CA . LEU A 1 390 ? 5.272 -15.821 48.959 1.00 91.19 390 LEU A CA 1
ATOM 2940 C C . LEU A 1 390 ? 4.358 -16.579 49.921 1.00 91.19 390 LEU A C 1
ATOM 2942 O O . LEU A 1 390 ? 4.795 -17.553 50.529 1.00 91.19 390 LEU A O 1
ATOM 2946 N N . SER A 1 391 ? 3.095 -16.179 50.045 1.00 83.75 391 SER A N 1
ATOM 2947 C CA . SER A 1 391 ? 2.105 -16.943 50.811 1.00 83.75 391 SER A CA 1
ATOM 2948 C C . SER A 1 391 ? 1.622 -18.198 50.074 1.00 83.75 391 SER A C 1
ATOM 2950 O O . SER A 1 391 ? 1.193 -19.152 50.724 1.00 83.75 391 SER A O 1
ATOM 2952 N N . GLY A 1 392 ? 1.718 -18.214 48.738 1.00 84.50 392 GLY A N 1
ATOM 2953 C CA . GLY A 1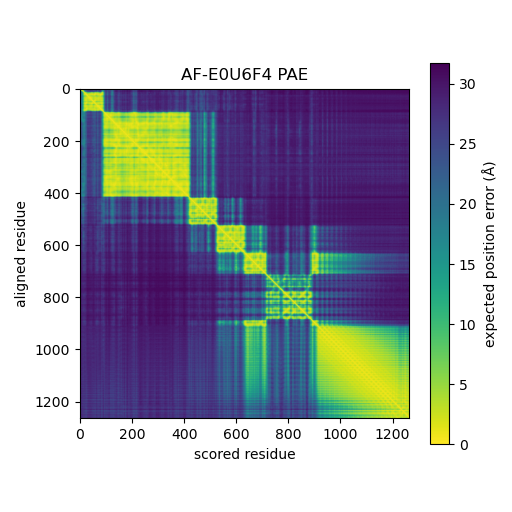 392 ? 1.265 -19.311 47.881 1.00 84.50 392 GLY A CA 1
ATOM 2954 C C . GLY A 1 392 ? 2.262 -20.449 47.681 1.00 84.50 392 GLY A C 1
ATOM 2955 O O . GLY A 1 392 ? 1.911 -21.436 47.040 1.00 84.50 392 GLY A O 1
ATOM 2956 N N . VAL A 1 393 ? 3.485 -20.343 48.207 1.00 90.75 393 VAL A N 1
ATOM 2957 C CA . VAL A 1 393 ? 4.519 -21.371 48.018 1.00 90.75 393 VAL A CA 1
ATOM 2958 C C . VAL A 1 393 ? 4.122 -22.735 48.598 1.00 90.75 393 VAL A C 1
ATOM 2960 O O . VAL A 1 393 ? 3.460 -22.832 49.633 1.00 90.75 393 VAL A O 1
ATOM 2963 N N . GLU A 1 394 ? 4.610 -23.809 47.981 1.00 91.62 394 GLU A N 1
ATOM 2964 C CA . GLU A 1 394 ? 4.649 -25.132 48.599 1.00 91.62 394 GLU A CA 1
ATOM 2965 C C . GLU A 1 394 ? 5.798 -25.187 49.624 1.00 91.62 394 GLU A C 1
ATOM 2967 O O . GLU A 1 394 ? 6.953 -24.968 49.245 1.00 91.62 394 GLU A O 1
ATOM 2972 N N . PRO A 1 395 ? 5.556 -25.479 50.916 1.00 90.56 395 PRO A N 1
ATOM 2973 C CA . PRO A 1 395 ? 6.628 -25.569 51.904 1.00 90.56 395 PRO A CA 1
ATOM 2974 C C . PRO A 1 395 ? 7.536 -26.778 51.652 1.00 90.56 395 PRO A C 1
ATOM 2976 O O . PRO A 1 395 ? 7.126 -27.931 51.794 1.00 90.56 395 PRO A O 1
ATOM 2979 N N . VAL A 1 396 ? 8.812 -26.519 51.373 1.00 90.06 396 VAL A N 1
ATOM 2980 C CA . VAL A 1 396 ? 9.780 -27.538 50.956 1.00 90.06 396 VAL A CA 1
ATOM 2981 C C . VAL A 1 396 ? 10.885 -27.666 52.003 1.00 90.06 396 VAL A C 1
ATOM 2983 O O . VAL A 1 396 ? 11.546 -26.698 52.374 1.00 90.06 396 VAL A O 1
ATOM 2986 N N . SER A 1 397 ? 11.123 -28.884 52.502 1.00 87.56 397 SER A N 1
ATOM 2987 C CA . SER A 1 397 ? 12.024 -29.105 53.647 1.00 87.56 397 SER A CA 1
ATOM 2988 C C . SER A 1 397 ? 13.486 -28.728 53.396 1.00 87.56 397 SER A C 1
ATOM 2990 O O . SER A 1 397 ? 14.207 -28.478 54.358 1.00 87.56 397 SER A O 1
ATOM 2992 N N . SER A 1 398 ? 13.928 -28.706 52.135 1.00 87.06 398 SER A N 1
ATOM 2993 C CA . SER A 1 398 ? 15.288 -28.308 51.747 1.00 87.06 398 SER A CA 1
ATOM 2994 C C . SER A 1 398 ? 15.509 -26.787 51.820 1.00 87.06 398 SER A C 1
ATOM 2996 O O . SER A 1 398 ? 16.648 -26.360 51.978 1.00 87.06 398 SER A O 1
ATOM 2998 N N . LEU A 1 399 ? 14.437 -25.983 51.776 1.00 93.06 399 LEU A N 1
ATOM 2999 C CA . LEU A 1 399 ? 14.472 -24.513 51.734 1.00 93.06 399 LEU A CA 1
ATOM 3000 C C . LEU A 1 399 ? 14.240 -23.846 53.105 1.00 93.06 399 LEU A C 1
ATOM 3002 O O . LEU A 1 399 ? 14.484 -22.650 53.278 1.00 93.06 399 LEU A O 1
ATOM 3006 N N . GLN A 1 400 ? 13.775 -24.599 54.106 1.00 92.38 400 GLN A N 1
ATOM 3007 C CA . GLN A 1 400 ? 13.412 -24.046 55.416 1.00 92.38 400 GLN A CA 1
ATOM 3008 C C . GLN A 1 400 ? 14.602 -23.399 56.137 1.00 92.38 400 GLN A C 1
ATOM 3010 O O . GLN A 1 400 ? 15.580 -24.060 56.484 1.00 92.38 400 GLN A O 1
ATOM 3015 N N . GLY A 1 401 ? 14.478 -22.102 56.433 1.00 89.19 401 GLY A N 1
ATOM 3016 C CA . GLY A 1 401 ? 15.508 -21.334 57.137 1.00 89.19 401 GLY A CA 1
ATOM 3017 C C . GLY A 1 401 ? 16.724 -20.972 56.281 1.00 89.19 401 GLY A C 1
ATOM 3018 O O . GLY A 1 401 ? 17.720 -20.513 56.839 1.00 89.19 401 GLY A O 1
ATOM 3019 N N . ILE A 1 402 ? 16.647 -21.174 54.961 1.00 92.81 402 ILE A N 1
ATOM 3020 C CA . ILE A 1 402 ? 17.622 -20.681 53.978 1.00 92.81 402 ILE A CA 1
ATOM 3021 C C . ILE A 1 402 ? 16.987 -19.799 52.888 1.00 92.81 402 ILE A C 1
ATOM 3023 O O . ILE A 1 402 ? 17.717 -19.193 52.118 1.00 92.81 402 ILE A O 1
ATOM 3027 N N . THR A 1 403 ? 15.661 -19.677 52.849 1.00 96.00 403 THR A N 1
ATOM 3028 C CA . THR A 1 403 ? 14.913 -18.608 52.163 1.00 96.00 403 THR A CA 1
ATOM 3029 C C . THR A 1 403 ? 13.874 -18.025 53.127 1.00 96.00 403 THR A C 1
ATOM 3031 O O . THR A 1 403 ? 13.556 -18.659 54.140 1.00 96.00 403 THR A O 1
ATOM 3034 N N . VAL A 1 404 ? 13.343 -16.832 52.838 1.00 92.50 404 VAL A N 1
ATOM 3035 C CA . VAL A 1 404 ? 12.344 -16.141 53.679 1.00 92.50 404 VAL A CA 1
ATOM 3036 C C . VAL A 1 404 ? 11.057 -16.963 53.800 1.00 92.50 404 VAL A C 1
ATOM 3038 O O . VAL A 1 404 ? 10.563 -17.180 54.906 1.00 92.50 404 VAL A O 1
ATOM 3041 N N . SER A 1 405 ? 10.526 -17.453 52.676 1.00 92.88 405 SER A N 1
ATOM 3042 C CA . SER A 1 405 ? 9.298 -18.264 52.638 1.00 92.88 405 SER A CA 1
ATOM 3043 C C . SER A 1 405 ? 9.518 -19.734 53.019 1.00 92.88 405 SER A C 1
ATOM 3045 O O . SER A 1 405 ? 8.601 -20.393 53.509 1.00 92.88 405 SER A O 1
ATOM 3047 N N . GLY A 1 406 ? 10.725 -20.274 52.807 1.00 92.12 406 GLY A N 1
ATOM 3048 C CA . GLY A 1 406 ? 11.022 -21.694 53.012 1.00 92.12 406 GLY A CA 1
ATOM 3049 C C . GLY A 1 406 ? 10.276 -22.639 52.060 1.00 92.12 406 GLY A C 1
ATOM 3050 O O . GLY A 1 406 ? 10.074 -23.806 52.408 1.00 92.12 406 GLY A O 1
ATOM 3051 N N . GLY A 1 407 ? 9.842 -22.154 50.890 1.00 93.62 407 GLY A N 1
ATOM 3052 C CA . GLY A 1 407 ? 9.039 -22.921 49.937 1.00 93.62 407 GLY A CA 1
ATOM 3053 C C . GLY A 1 407 ? 9.335 -22.650 48.459 1.00 93.62 407 GLY A C 1
ATOM 3054 O O . GLY A 1 407 ? 10.054 -21.711 48.105 1.00 93.62 407 GLY A O 1
ATOM 3055 N N . ARG A 1 408 ? 8.784 -23.526 47.613 1.00 96.19 408 ARG A N 1
ATOM 3056 C CA . ARG A 1 408 ? 8.823 -23.472 46.147 1.00 96.19 408 ARG A CA 1
ATOM 3057 C C . ARG A 1 408 ? 7.595 -22.730 45.616 1.00 96.19 408 ARG A C 1
ATOM 3059 O O . ARG A 1 408 ? 6.491 -22.952 46.102 1.00 96.19 408 ARG A O 1
ATOM 3066 N N . LEU A 1 409 ? 7.766 -21.914 44.581 1.00 97.69 409 LEU A N 1
ATOM 3067 C CA . LEU A 1 409 ? 6.683 -21.343 43.784 1.00 97.69 409 LEU A CA 1
ATOM 3068 C C . LEU A 1 409 ? 5.620 -22.390 43.412 1.00 97.69 409 LEU A C 1
ATOM 3070 O O . LEU A 1 409 ? 5.933 -23.505 42.991 1.00 97.69 409 LEU A O 1
ATOM 3074 N N . ASN A 1 410 ? 4.361 -21.984 43.518 1.00 95.56 410 ASN A N 1
ATOM 3075 C CA . ASN A 1 410 ? 3.209 -22.707 43.010 1.00 95.56 410 ASN A CA 1
ATOM 3076 C C . ASN A 1 410 ? 2.235 -21.654 42.450 1.00 95.56 410 ASN A C 1
ATOM 3078 O O . ASN A 1 410 ? 1.798 -20.771 43.179 1.00 95.56 410 ASN A O 1
ATOM 3082 N N . ALA A 1 411 ? 1.976 -21.693 41.145 1.00 92.38 411 ALA A N 1
ATOM 3083 C CA . ALA A 1 411 ? 1.166 -20.765 40.366 1.00 92.38 411 ALA A CA 1
ATOM 3084 C C . ALA A 1 411 ? -0.316 -20.833 40.743 1.00 92.38 411 ALA A C 1
ATOM 3086 O O . ALA A 1 411 ? -0.907 -19.807 41.078 1.00 92.38 411 ALA A O 1
ATOM 3087 N N . TYR A 1 412 ? -0.913 -22.030 40.745 1.00 85.25 412 TYR A N 1
ATOM 3088 C CA . TYR A 1 412 ? -2.314 -22.202 41.134 1.00 85.25 412 TYR A CA 1
ATOM 3089 C C . TYR A 1 412 ? -2.534 -21.744 42.572 1.00 85.25 412 TYR A C 1
ATOM 3091 O O . TYR A 1 412 ? -3.444 -20.962 42.847 1.00 85.25 412 TYR A O 1
ATOM 3099 N N . LYS A 1 413 ? -1.652 -22.145 43.493 1.00 82.75 413 LYS A N 1
ATOM 3100 C CA . LYS A 1 413 ? -1.688 -21.654 44.867 1.00 82.75 413 LYS A CA 1
ATOM 3101 C C . LYS A 1 413 ? -1.390 -20.175 44.956 1.00 82.75 413 LYS A C 1
ATOM 3103 O O . LYS A 1 413 ? -2.090 -19.557 45.726 1.00 82.75 413 LYS A O 1
ATOM 3108 N N . ALA A 1 414 ? -0.477 -19.574 44.199 1.00 84.19 414 ALA A N 1
ATOM 3109 C CA . ALA A 1 414 ? -0.252 -18.123 44.224 1.00 84.19 414 ALA A CA 1
ATOM 3110 C C . ALA A 1 414 ? -1.481 -17.330 43.742 1.00 84.19 414 ALA A C 1
ATOM 3112 O O . ALA A 1 414 ? -1.806 -16.310 44.341 1.00 84.19 414 ALA A O 1
ATOM 3113 N N . LEU A 1 415 ? -2.225 -17.837 42.752 1.00 74.06 415 LEU A N 1
ATOM 3114 C CA . LEU A 1 415 ? -3.520 -17.292 42.308 1.00 74.06 415 LEU A CA 1
ATOM 3115 C C . LEU A 1 415 ? -4.652 -17.551 43.318 1.00 74.06 415 LEU A C 1
ATOM 3117 O O . LEU A 1 415 ? -5.588 -16.761 43.431 1.00 74.06 415 LEU A O 1
ATOM 3121 N N . LEU A 1 416 ? -4.546 -18.620 44.112 1.00 67.00 416 LEU A N 1
ATOM 3122 C CA . LEU A 1 416 ? -5.377 -18.868 45.293 1.00 67.00 416 LEU A CA 1
ATOM 3123 C C . LEU A 1 416 ? -4.829 -18.225 46.584 1.00 67.00 416 LEU A C 1
ATOM 3125 O O . LEU A 1 416 ? -5.506 -18.304 47.604 1.00 67.00 416 LEU A O 1
ATOM 3129 N N . SER A 1 417 ? -3.643 -17.611 46.570 1.00 53.25 417 SER A N 1
ATOM 3130 C CA . SER A 1 417 ? -2.918 -17.058 47.716 1.00 53.25 417 SER A CA 1
ATOM 3131 C C . SER A 1 417 ? -2.782 -15.525 47.763 1.00 53.25 417 SER A C 1
ATOM 3133 O O . SER A 1 417 ? -2.181 -15.018 48.710 1.00 53.25 417 SER A O 1
ATOM 3135 N N . PRO A 1 418 ? -3.642 -14.752 47.078 1.00 48.12 418 PRO A N 1
ATOM 3136 C CA . PRO A 1 418 ? -4.391 -13.697 47.762 1.00 48.12 418 PRO A CA 1
ATOM 3137 C C . PRO A 1 418 ? -5.030 -14.103 49.109 1.00 48.12 418 PRO A C 1
ATOM 3139 O O . PRO A 1 418 ? -5.768 -13.307 49.683 1.00 48.12 418 PRO A O 1
ATOM 3142 N N . LEU A 1 419 ? -4.846 -15.328 49.618 1.00 47.88 419 LEU A N 1
ATOM 3143 C CA . LEU A 1 419 ? -5.688 -15.942 50.619 1.00 47.88 419 LEU A CA 1
ATOM 3144 C C . LEU A 1 419 ? -5.027 -17.065 51.488 1.00 47.88 419 LEU A C 1
ATOM 3146 O O . LEU A 1 419 ? -5.740 -17.984 51.831 1.00 47.88 419 LEU A O 1
ATOM 3150 N N . ALA A 1 420 ? -3.753 -17.129 51.900 1.00 52.62 420 ALA A N 1
ATOM 3151 C CA . ALA A 1 420 ? -3.255 -18.360 52.596 1.00 52.62 420 ALA A CA 1
ATOM 3152 C C . ALA A 1 420 ? -3.877 -18.769 53.979 1.00 52.62 420 ALA A C 1
ATOM 3154 O O . ALA A 1 420 ? -3.705 -19.909 54.422 1.00 52.62 420 ALA A O 1
ATOM 3155 N N . ALA A 1 421 ? -4.583 -17.898 54.712 1.00 55.34 421 ALA A N 1
ATOM 3156 C CA . ALA A 1 421 ? -4.978 -18.098 56.122 1.00 55.34 421 ALA A CA 1
ATOM 3157 C C . ALA A 1 421 ? -6.366 -18.760 56.342 1.00 55.34 421 ALA A C 1
ATOM 3159 O O . ALA A 1 421 ? -7.132 -18.969 55.401 1.00 55.34 421 ALA A O 1
ATOM 3160 N N . LYS A 1 422 ? -6.733 -19.127 57.586 1.00 69.88 422 LYS A N 1
ATOM 3161 C CA . LYS A 1 422 ? -8.072 -19.690 57.882 1.00 69.88 422 LYS A CA 1
ATOM 3162 C C . LYS A 1 422 ? -8.673 -19.318 59.236 1.00 69.88 422 LYS A C 1
ATOM 3164 O O . LYS A 1 422 ? -8.037 -19.447 60.281 1.00 69.88 422 LYS A O 1
ATOM 3169 N N . ILE A 1 423 ? -9.963 -18.988 59.226 1.00 83.12 423 ILE A N 1
ATOM 3170 C CA . ILE A 1 423 ? -10.785 -18.844 60.436 1.00 83.12 423 ILE A CA 1
ATOM 3171 C C . ILE A 1 423 ? -11.665 -20.086 60.581 1.00 83.12 423 ILE A C 1
ATOM 3173 O O . ILE A 1 423 ? -12.362 -20.467 59.641 1.00 83.12 423 ILE A O 1
ATOM 3177 N N . THR A 1 424 ? -11.654 -20.726 61.751 1.00 81.94 424 THR A N 1
ATOM 3178 C CA . THR A 1 424 ? -12.449 -21.930 62.031 1.00 81.94 424 THR A CA 1
ATOM 3179 C C . THR A 1 424 ? -13.298 -21.783 63.287 1.00 81.94 424 THR A C 1
ATOM 3181 O O . THR A 1 424 ? -12.906 -21.159 64.280 1.00 81.94 424 THR A O 1
ATOM 3184 N N . GLY A 1 425 ? -14.486 -22.376 63.238 1.00 87.56 425 GLY A N 1
ATOM 3185 C CA . GLY A 1 425 ? -15.526 -22.103 64.212 1.00 87.56 425 GLY A CA 1
ATOM 3186 C C . GLY A 1 425 ? -16.634 -23.139 64.251 1.00 87.56 425 GLY A C 1
ATOM 3187 O O . GLY A 1 425 ? -16.681 -24.052 63.426 1.00 87.56 425 GLY A O 1
ATOM 3188 N N . SER A 1 426 ? -17.535 -22.995 65.218 1.00 86.50 426 SER A N 1
ATOM 3189 C CA . SER A 1 426 ? -18.738 -23.818 65.320 1.00 86.50 426 SER A CA 1
ATOM 3190 C C . SER A 1 426 ? -19.948 -23.009 65.779 1.00 86.50 426 SER A C 1
ATOM 3192 O O . SER A 1 426 ? -19.828 -22.116 66.617 1.00 86.50 426 SER A O 1
ATOM 3194 N N . LEU A 1 427 ? -21.109 -23.331 65.213 1.00 89.12 427 LEU A N 1
ATOM 3195 C CA . LEU A 1 427 ? -22.395 -22.705 65.496 1.00 89.12 427 LEU A CA 1
ATOM 3196 C C . LEU A 1 427 ? -23.364 -23.762 66.038 1.00 89.12 427 LEU A C 1
ATOM 3198 O O . LEU A 1 427 ? -23.570 -24.811 65.417 1.00 89.12 427 LEU A O 1
ATOM 3202 N N . TRP A 1 428 ? -23.946 -23.519 67.208 1.00 87.88 428 TRP A N 1
ATOM 3203 C CA . TRP A 1 428 ? -24.867 -24.445 67.869 1.00 87.88 428 TRP A CA 1
ATOM 3204 C C . TRP A 1 428 ? -26.146 -23.750 68.322 1.00 87.88 428 TRP A C 1
ATOM 3206 O O . TRP A 1 428 ? -26.202 -22.534 68.506 1.00 87.88 428 TRP A O 1
ATOM 3216 N N . ASN A 1 429 ? -27.191 -24.559 68.471 1.00 84.75 429 ASN A N 1
ATOM 3217 C CA . ASN A 1 429 ? -28.429 -24.127 69.096 1.00 84.75 429 ASN A CA 1
ATOM 3218 C C . ASN A 1 429 ? -28.186 -24.102 70.604 1.00 84.75 429 ASN A C 1
ATOM 3220 O O . ASN A 1 429 ? -28.060 -25.170 71.205 1.00 84.75 429 ASN A O 1
ATOM 3224 N N . ASP A 1 430 ? -28.071 -22.903 71.166 1.00 81.88 430 ASP A N 1
ATOM 3225 C CA . ASP A 1 430 ? -27.891 -22.692 72.598 1.00 81.88 430 ASP A CA 1
ATOM 3226 C C . ASP A 1 430 ? -29.269 -22.784 73.262 1.00 81.88 430 ASP A C 1
ATOM 3228 O O . ASP A 1 430 ? -30.103 -21.873 73.186 1.00 81.88 430 ASP A O 1
ATOM 3232 N N . LEU A 1 431 ? -29.545 -23.960 73.823 1.00 75.75 431 LEU A N 1
ATOM 3233 C CA . LEU A 1 431 ? -30.882 -24.352 74.260 1.00 75.75 431 LEU A CA 1
ATOM 3234 C C . LEU A 1 431 ? -31.237 -23.809 75.646 1.00 75.75 431 LEU A C 1
ATOM 3236 O O . LEU A 1 431 ? -32.428 -23.733 75.967 1.00 75.75 431 LEU A O 1
ATOM 3240 N N . ASP A 1 432 ? -30.244 -23.460 76.465 1.00 77.12 432 ASP A N 1
ATOM 3241 C CA . ASP A 1 432 ? -30.440 -22.882 77.800 1.00 77.12 432 ASP A CA 1
ATOM 3242 C C . ASP A 1 432 ? -30.002 -21.406 77.913 1.00 77.12 432 ASP A C 1
ATOM 3244 O O . ASP A 1 432 ? -30.265 -20.768 78.936 1.00 77.12 432 ASP A O 1
ATOM 3248 N N . GLN A 1 433 ? -29.468 -20.850 76.821 1.00 77.31 433 GLN A N 1
ATOM 3249 C CA . GLN A 1 433 ? -29.038 -19.464 76.629 1.00 77.31 433 GLN A CA 1
ATOM 3250 C C . GLN A 1 433 ? -27.842 -19.070 77.508 1.00 77.31 433 GLN A C 1
ATOM 3252 O O . GLN A 1 433 ? -27.701 -17.899 77.876 1.00 77.31 433 GLN A O 1
ATOM 3257 N N . ASN A 1 434 ? -26.990 -20.035 77.876 1.00 78.56 434 ASN A N 1
ATOM 3258 C CA . ASN A 1 434 ? -25.861 -19.808 78.783 1.00 78.56 434 ASN A CA 1
ATOM 3259 C C . ASN A 1 434 ? -24.578 -19.296 78.088 1.00 78.56 434 ASN A C 1
ATOM 3261 O O . ASN A 1 434 ? -23.676 -18.795 78.768 1.00 78.56 434 ASN A O 1
ATOM 3265 N N . GLY A 1 435 ? -24.507 -19.372 76.757 1.00 74.94 435 GLY A N 1
ATOM 3266 C CA . GLY A 1 435 ? -23.390 -18.903 75.936 1.00 74.94 435 GLY A CA 1
ATOM 3267 C C . GLY A 1 435 ? -22.226 -19.895 75.783 1.00 74.94 435 GLY A C 1
ATOM 3268 O O . GLY A 1 435 ? -21.171 -19.530 75.259 1.00 74.94 435 GLY A O 1
ATOM 3269 N N . VAL A 1 436 ? -22.367 -21.141 76.233 1.00 81.44 436 VAL A N 1
ATOM 3270 C CA . VAL A 1 436 ? -21.325 -22.179 76.219 1.00 81.44 436 VAL A CA 1
ATOM 3271 C C . VAL A 1 436 ? -21.878 -23.446 75.574 1.00 81.44 436 VAL A C 1
ATOM 3273 O O . VAL A 1 436 ? -22.986 -23.862 75.870 1.00 81.44 436 VAL A O 1
ATOM 3276 N N . ARG A 1 437 ? -21.094 -24.087 74.696 1.00 80.75 437 ARG A N 1
ATOM 3277 C CA . ARG A 1 437 ? -21.518 -25.313 74.005 1.00 80.75 437 ARG A CA 1
ATOM 3278 C C . ARG A 1 437 ? -21.483 -26.524 74.936 1.00 80.75 437 ARG A C 1
ATOM 3280 O O . ARG A 1 437 ? -20.409 -27.085 75.179 1.00 80.75 437 ARG A O 1
ATOM 3287 N N . ASP A 1 438 ? -22.648 -26.960 75.398 1.00 80.75 438 ASP A N 1
ATOM 3288 C CA . ASP A 1 438 ? -22.795 -28.067 76.345 1.00 80.75 438 ASP A CA 1
ATOM 3289 C C . ASP A 1 438 ? -23.048 -29.438 75.682 1.00 80.75 438 ASP A C 1
ATOM 3291 O O . ASP A 1 438 ? -23.415 -29.583 74.509 1.00 80.75 438 ASP A O 1
ATOM 3295 N N . ALA A 1 439 ? -22.820 -30.509 76.450 1.00 70.69 439 ALA A N 1
ATOM 3296 C CA . ALA A 1 439 ? -22.915 -31.887 75.965 1.00 70.69 439 ALA A CA 1
ATOM 3297 C C . ALA A 1 439 ? -24.373 -32.327 75.716 1.00 70.69 439 ALA A C 1
ATOM 3299 O O . ALA A 1 439 ? -25.029 -32.910 76.581 1.00 70.69 439 ALA A O 1
ATOM 3300 N N . GLY A 1 440 ? -24.854 -32.099 74.496 1.00 69.31 440 GLY A N 1
ATOM 3301 C CA . GLY A 1 440 ? -26.215 -32.420 74.053 1.00 69.31 440 GLY A CA 1
ATOM 3302 C C . GLY A 1 440 ? -26.790 -31.394 73.079 1.00 69.31 440 GLY A C 1
ATOM 3303 O O . GLY A 1 440 ? -27.798 -31.674 72.431 1.00 69.31 440 GLY A O 1
ATOM 3304 N N . GLU A 1 441 ? -26.137 -30.241 72.943 1.00 85.56 441 GLU A N 1
ATOM 3305 C CA . GLU A 1 441 ? -26.575 -29.162 72.069 1.00 85.56 441 GLU A CA 1
ATOM 3306 C C . GLU A 1 441 ? -26.241 -29.449 70.597 1.00 85.56 441 GLU A C 1
ATOM 3308 O O . GLU A 1 441 ? -25.082 -29.728 70.252 1.00 85.56 441 GLU A O 1
ATOM 3313 N N . PRO A 1 442 ? -27.242 -29.431 69.698 1.00 79.88 442 PRO A N 1
ATOM 3314 C CA . PRO A 1 442 ? -27.024 -29.749 68.301 1.00 79.88 442 PRO A CA 1
ATOM 3315 C C . PRO A 1 442 ? -26.319 -28.593 67.588 1.00 79.88 442 PRO A C 1
ATOM 3317 O O . PRO A 1 442 ? -26.682 -27.425 67.737 1.00 79.88 442 PRO A O 1
ATOM 3320 N N . GLY A 1 443 ? -25.349 -28.941 66.743 1.00 82.00 443 GLY A N 1
ATOM 3321 C CA . GLY A 1 443 ? -24.823 -28.005 65.758 1.00 82.00 443 GLY A CA 1
ATOM 3322 C C . GLY A 1 443 ? -25.914 -27.575 64.780 1.00 82.00 443 GLY A C 1
ATOM 3323 O O . GLY A 1 443 ? -26.723 -28.398 64.339 1.00 82.00 443 GLY A O 1
ATOM 3324 N N . LEU A 1 444 ? -25.939 -26.291 64.442 1.00 80.81 444 LEU A N 1
ATOM 3325 C CA . LEU A 1 444 ? -26.881 -25.722 63.485 1.00 80.81 444 LEU A CA 1
ATOM 3326 C C . LEU A 1 444 ? -26.245 -25.764 62.096 1.00 80.81 444 LEU A C 1
ATOM 3328 O O . LEU A 1 444 ? -25.225 -25.127 61.859 1.00 80.81 444 LEU A O 1
ATOM 3332 N N . ALA A 1 445 ? -26.831 -26.554 61.196 1.00 80.38 445 ALA A N 1
ATOM 3333 C CA . ALA A 1 445 ? -26.288 -26.846 59.870 1.00 80.38 445 ALA A CA 1
ATOM 3334 C C . ALA A 1 445 ? -26.895 -25.952 58.778 1.00 80.38 445 ALA A C 1
ATOM 3336 O O . ALA A 1 445 ? -28.085 -25.641 58.827 1.00 80.38 445 ALA A O 1
ATOM 3337 N N . GLY A 1 446 ? -26.104 -25.606 57.760 1.00 78.44 446 GLY A N 1
ATOM 3338 C CA . GLY A 1 446 ? -26.530 -24.773 56.631 1.00 78.44 446 GLY A CA 1
ATOM 3339 C C . GLY A 1 446 ? -26.647 -23.278 56.945 1.00 78.44 446 GLY A C 1
ATOM 3340 O O . GLY A 1 446 ? -27.183 -22.534 56.130 1.00 78.44 446 GLY A O 1
ATOM 3341 N N . TRP A 1 447 ? -26.157 -22.833 58.103 1.00 84.00 447 TRP A N 1
ATOM 3342 C CA . TRP A 1 447 ? -26.117 -21.420 58.474 1.00 84.00 447 TRP A CA 1
ATOM 3343 C C . TRP A 1 447 ? -24.945 -20.737 57.779 1.00 84.00 447 TRP A C 1
ATOM 3345 O O . TRP A 1 447 ? -23.838 -21.279 57.770 1.00 84.00 447 TRP A O 1
ATOM 3355 N N . LYS A 1 448 ? -25.190 -19.560 57.195 1.00 86.69 448 LYS A N 1
ATOM 3356 C CA . LYS A 1 448 ? -24.164 -18.784 56.499 1.00 86.69 448 LYS A CA 1
ATOM 3357 C C . LYS A 1 448 ? -23.401 -17.908 57.492 1.00 86.69 448 LYS A C 1
ATOM 3359 O O . LYS A 1 448 ? -23.993 -17.067 58.165 1.00 86.69 448 LYS A O 1
ATOM 3364 N N . ILE A 1 449 ? -22.087 -18.089 57.533 1.00 88.81 449 ILE A N 1
ATOM 3365 C CA . ILE A 1 449 ? -21.137 -17.170 58.164 1.00 88.81 449 ILE A CA 1
ATOM 3366 C C . ILE A 1 449 ? -20.464 -16.388 57.039 1.00 88.81 449 ILE A C 1
ATOM 3368 O O . ILE A 1 449 ? -20.196 -16.959 55.980 1.00 88.81 449 ILE A O 1
ATOM 3372 N N . TYR A 1 450 ? -20.159 -15.116 57.258 1.00 88.94 450 TYR A N 1
ATOM 3373 C CA . TYR A 1 450 ? -19.446 -14.267 56.309 1.00 88.94 450 TYR A CA 1
ATOM 3374 C C . TYR A 1 450 ? -18.362 -13.421 56.982 1.00 88.94 450 TYR A C 1
ATOM 3376 O O . TYR A 1 450 ? -18.216 -13.405 58.211 1.00 88.94 450 TYR A O 1
ATOM 3384 N N . LEU A 1 451 ? -17.563 -12.775 56.140 1.00 86.56 451 LEU A N 1
ATOM 3385 C CA . LEU A 1 451 ? -16.544 -11.816 56.526 1.00 86.56 451 LEU A CA 1
ATOM 3386 C C . LEU A 1 451 ? -17.011 -10.449 56.051 1.00 86.56 451 LEU A C 1
ATOM 3388 O O . LEU A 1 451 ? -16.995 -10.191 54.855 1.00 86.56 451 LEU A O 1
ATOM 3392 N N . ASP A 1 452 ? -17.430 -9.637 57.013 1.00 81.44 452 ASP A N 1
ATOM 3393 C CA . ASP A 1 452 ? -17.888 -8.261 56.859 1.00 81.44 452 ASP A CA 1
ATOM 3394 C C . ASP A 1 452 ? -16.668 -7.384 56.532 1.00 81.44 452 ASP A C 1
ATOM 3396 O O . ASP A 1 452 ? -15.893 -7.003 57.420 1.00 81.44 452 ASP A O 1
ATOM 3400 N N . GLN A 1 453 ? -16.417 -7.170 55.239 1.00 76.69 453 GLN A N 1
ATOM 3401 C CA . GLN A 1 453 ? -15.218 -6.493 54.735 1.00 76.69 453 GLN A CA 1
ATOM 3402 C C . GLN A 1 453 ? -15.330 -4.972 54.870 1.00 76.69 453 GLN A C 1
ATOM 3404 O O . GLN A 1 453 ? -14.324 -4.298 55.102 1.00 76.69 453 GLN A O 1
ATOM 3409 N N . ASN A 1 454 ? -16.542 -4.427 54.762 1.00 76.81 454 ASN A N 1
ATOM 3410 C CA . ASN A 1 454 ? -16.806 -2.989 54.865 1.00 76.81 454 ASN A CA 1
ATOM 3411 C C . ASN A 1 454 ? -17.230 -2.546 56.288 1.00 76.81 454 ASN A C 1
ATOM 3413 O O . ASN A 1 454 ? -17.281 -1.348 56.568 1.00 76.81 454 ASN A O 1
ATOM 3417 N N . ASN A 1 455 ? -17.414 -3.493 57.214 1.00 79.56 455 ASN A N 1
ATOM 3418 C CA . ASN A 1 455 ? -17.847 -3.315 58.605 1.00 79.56 455 ASN A CA 1
ATOM 3419 C C . ASN A 1 455 ? -19.293 -2.791 58.777 1.00 79.56 455 ASN A C 1
ATOM 3421 O O . ASN A 1 455 ? -19.621 -2.255 59.844 1.00 79.56 455 ASN A O 1
ATOM 3425 N N . ASN A 1 456 ? -20.166 -2.938 57.771 1.00 78.69 456 ASN A N 1
ATOM 3426 C CA . ASN A 1 456 ? -21.553 -2.451 57.812 1.00 78.69 456 ASN A CA 1
ATOM 3427 C C . ASN A 1 456 ? -22.492 -3.338 58.662 1.00 78.69 456 ASN A C 1
ATOM 3429 O O . ASN A 1 456 ? -23.483 -2.841 59.201 1.00 78.69 456 ASN A O 1
ATOM 3433 N N . GLY A 1 457 ? -22.149 -4.614 58.869 1.00 75.25 457 GLY A N 1
ATOM 3434 C CA . GLY A 1 457 ? -22.946 -5.581 59.627 1.00 75.25 457 GLY A CA 1
ATOM 3435 C C . GLY A 1 457 ? -24.040 -6.326 58.855 1.00 75.25 457 GLY A C 1
ATOM 3436 O O . GLY A 1 457 ? -24.822 -7.045 59.488 1.00 75.25 457 GLY A O 1
ATOM 3437 N N . THR A 1 458 ? -24.072 -6.200 57.531 1.00 74.38 458 THR A N 1
ATOM 3438 C CA . THR A 1 458 ? -24.893 -6.969 56.584 1.00 74.38 458 THR A CA 1
ATOM 3439 C C . THR A 1 458 ? -23.996 -7.793 55.657 1.00 74.38 458 THR A C 1
ATOM 3441 O O . THR A 1 458 ? -22.812 -7.518 55.541 1.00 74.38 458 THR A O 1
ATOM 3444 N N . PHE A 1 459 ? -24.533 -8.857 55.051 1.00 77.88 459 PHE A N 1
ATOM 3445 C CA . PHE A 1 459 ? -23.774 -9.692 54.113 1.00 77.88 459 PHE A CA 1
ATOM 3446 C C . PHE A 1 459 ? -24.015 -9.220 52.682 1.00 77.88 459 PHE A C 1
ATOM 3448 O O . PHE A 1 459 ? -25.158 -9.278 52.227 1.00 77.88 459 PHE A O 1
ATOM 3455 N N . ASP A 1 460 ? -22.950 -8.838 51.982 1.00 74.69 460 ASP A N 1
ATOM 3456 C CA . ASP A 1 460 ? -23.036 -8.180 50.674 1.00 74.69 460 ASP A CA 1
ATOM 3457 C C . ASP A 1 460 ? -22.578 -9.092 49.505 1.00 74.69 460 ASP A C 1
ATOM 3459 O O . ASP A 1 460 ? -21.800 -10.040 49.693 1.00 74.69 460 ASP A O 1
ATOM 3463 N N . PRO A 1 461 ? -23.041 -8.859 48.257 1.00 59.62 461 PRO A N 1
ATOM 3464 C CA . PRO A 1 461 ? -22.596 -9.643 47.105 1.00 59.62 461 PRO A CA 1
ATOM 3465 C C . PRO A 1 461 ? -21.106 -9.431 46.822 1.00 59.62 461 PRO A C 1
ATOM 3467 O O . PRO A 1 461 ? -20.655 -8.315 46.592 1.00 59.62 461 PRO A O 1
ATOM 3470 N N . GLY A 1 462 ? -20.351 -10.530 46.795 1.00 55.44 462 GLY A N 1
ATOM 3471 C CA . GLY A 1 462 ? -18.891 -10.522 46.659 1.00 55.44 462 GLY A CA 1
ATOM 3472 C C . GLY A 1 462 ? -18.163 -10.785 47.978 1.00 55.44 462 GLY A C 1
ATOM 3473 O O . GLY A 1 462 ? -17.035 -11.278 47.952 1.00 55.44 462 GLY A O 1
ATOM 3474 N N . GLU A 1 463 ? -18.817 -10.585 49.127 1.00 78.50 463 GLU A N 1
ATOM 3475 C CA . GLU A 1 463 ? -18.221 -10.943 50.409 1.00 78.50 463 GLU A CA 1
ATOM 3476 C C . GLU A 1 463 ? -18.052 -12.456 50.556 1.00 78.50 463 GLU A C 1
ATOM 3478 O O . GLU A 1 463 ? -18.891 -13.289 50.179 1.00 78.50 463 GLU A O 1
ATOM 3483 N N . ARG A 1 464 ? -16.930 -12.836 51.164 1.00 76.75 464 ARG A N 1
ATOM 3484 C CA . ARG A 1 464 ? -16.577 -14.241 51.332 1.00 76.75 464 ARG A CA 1
ATOM 3485 C C . ARG A 1 464 ? -17.444 -14.865 52.424 1.00 76.75 464 ARG A C 1
ATOM 3487 O O . ARG A 1 464 ? -17.425 -14.430 53.574 1.00 76.75 464 ARG A O 1
ATOM 3494 N N . SER A 1 465 ? -18.168 -15.929 52.078 1.00 83.31 465 SER A N 1
ATOM 3495 C CA . SER A 1 465 ? -19.037 -16.668 53.001 1.00 83.31 465 SER A CA 1
ATOM 3496 C C . SER A 1 465 ? -18.786 -18.176 52.988 1.00 83.31 465 SER A C 1
ATOM 3498 O O . SER A 1 465 ? -18.218 -18.736 52.053 1.00 83.31 465 SER A O 1
ATOM 3500 N N . THR A 1 466 ? -19.196 -18.844 54.063 1.00 80.62 466 THR A N 1
ATOM 3501 C CA . THR A 1 466 ? -19.121 -20.299 54.247 1.00 80.62 466 THR A CA 1
ATOM 3502 C C . THR A 1 466 ? -20.382 -20.789 54.958 1.00 80.62 466 THR A C 1
ATOM 3504 O O . THR A 1 466 ? -21.090 -20.002 55.590 1.00 80.62 466 THR A O 1
ATOM 3507 N N . VAL A 1 467 ? -20.690 -22.083 54.858 1.00 80.44 467 VAL A N 1
ATOM 3508 C CA . VAL A 1 467 ? -21.880 -22.681 55.484 1.00 80.44 467 VAL A CA 1
ATOM 3509 C C . VAL A 1 467 ? -21.513 -23.778 56.473 1.00 80.44 467 VAL A C 1
ATOM 3511 O O . VAL A 1 467 ? -20.641 -24.609 56.216 1.00 80.44 467 VAL A O 1
ATOM 3514 N N . THR A 1 468 ? -22.202 -23.799 57.611 1.00 83.00 468 THR A N 1
ATOM 3515 C CA . THR A 1 468 ? -21.964 -24.776 58.678 1.00 83.00 468 THR A CA 1
ATOM 3516 C C . THR A 1 468 ? -22.339 -26.201 58.258 1.00 83.00 468 THR A C 1
ATOM 3518 O O . THR A 1 468 ? -23.357 -26.453 57.603 1.00 83.00 468 THR A O 1
ATOM 3521 N N . ASN A 1 469 ? -21.521 -27.173 58.661 1.00 73.19 469 ASN A N 1
ATOM 3522 C CA . ASN A 1 469 ? -21.749 -28.592 58.395 1.00 73.19 469 ASN A CA 1
ATOM 3523 C C . ASN A 1 469 ? -22.821 -29.197 59.340 1.00 73.19 469 ASN A C 1
ATOM 3525 O O . ASN A 1 469 ? -23.400 -28.519 60.188 1.00 73.19 469 ASN A O 1
ATOM 3529 N N . LYS A 1 470 ? -23.077 -30.513 59.243 1.00 70.00 470 LYS A N 1
ATOM 3530 C CA . LYS A 1 470 ? -24.063 -31.225 60.093 1.00 70.00 470 LYS A CA 1
ATOM 3531 C C . LYS A 1 470 ? -23.741 -31.245 61.596 1.00 70.00 470 LYS A C 1
ATOM 3533 O O . LYS A 1 470 ? -24.607 -31.602 62.389 1.00 70.00 470 LYS A O 1
ATOM 3538 N N . GLN A 1 471 ? -22.512 -30.923 61.976 1.00 79.50 471 GLN A N 1
ATOM 3539 C CA . GLN A 1 471 ? -22.016 -30.833 63.346 1.00 79.50 471 GLN A CA 1
ATOM 3540 C C . GLN A 1 471 ? -21.988 -29.378 63.850 1.00 79.50 471 GLN A C 1
ATOM 3542 O O . GLN A 1 471 ? -21.684 -29.155 65.024 1.00 79.50 471 GLN A O 1
ATOM 3547 N N . GLY A 1 472 ? -22.377 -28.415 63.004 1.00 79.88 472 GLY A N 1
ATOM 3548 C CA . GLY A 1 472 ? -22.343 -26.977 63.268 1.00 79.88 472 GLY A CA 1
ATOM 3549 C C . GLY A 1 472 ? -21.010 -26.316 62.921 1.00 79.88 472 GLY A C 1
ATOM 3550 O O . GLY A 1 472 ? -20.892 -25.101 63.032 1.00 79.88 472 GLY A O 1
ATOM 3551 N N . ASP A 1 473 ? -20.001 -27.079 62.502 1.00 86.06 473 ASP A N 1
ATOM 3552 C CA . ASP A 1 473 ? -18.654 -26.550 62.300 1.00 86.06 473 ASP A CA 1
ATOM 3553 C C . ASP A 1 473 ? -18.532 -25.873 60.930 1.00 86.06 473 ASP A C 1
ATOM 3555 O O . ASP A 1 473 ? -19.097 -26.341 59.935 1.00 86.06 473 ASP A O 1
ATOM 3559 N N . TYR A 1 474 ? -17.767 -24.787 60.871 1.00 84.56 474 TYR A N 1
ATOM 3560 C CA . TYR A 1 474 ? -17.478 -24.043 59.652 1.00 84.56 474 TYR A CA 1
ATOM 3561 C C . TYR A 1 474 ? -15.998 -23.658 59.572 1.00 84.56 474 TYR A C 1
ATOM 3563 O O . TYR A 1 474 ? -15.278 -23.584 60.573 1.00 84.56 474 TYR A O 1
ATOM 3571 N N . ALA A 1 475 ? -15.550 -23.391 58.350 1.00 77.12 475 ALA A N 1
ATOM 3572 C CA . ALA A 1 475 ? -14.231 -22.849 58.087 1.00 77.12 475 ALA A CA 1
ATOM 3573 C C . ALA A 1 475 ? -14.307 -21.839 56.945 1.00 77.12 475 ALA A C 1
ATOM 3575 O O . ALA A 1 475 ? -14.854 -22.133 55.879 1.00 77.12 475 ALA A O 1
ATOM 3576 N N . PHE A 1 476 ? -13.708 -20.677 57.165 1.00 70.00 476 PHE A N 1
ATOM 3577 C CA . PHE A 1 476 ? -13.179 -19.862 56.089 1.00 70.00 476 PHE A CA 1
ATOM 3578 C C . PHE A 1 476 ? -11.818 -20.421 55.757 1.00 70.00 476 PHE A C 1
ATOM 3580 O O . PHE A 1 476 ? -10.853 -20.192 56.483 1.00 70.00 476 PHE A O 1
ATOM 3587 N N . LEU A 1 477 ? -11.778 -21.220 54.700 1.00 61.34 477 LEU A N 1
ATOM 3588 C CA . LEU A 1 477 ? -10.523 -21.607 54.097 1.00 61.34 477 LEU A CA 1
ATOM 3589 C C . LEU A 1 477 ? -10.116 -20.524 53.120 1.00 61.34 477 LEU A C 1
ATOM 3591 O O . LEU A 1 477 ? -10.940 -19.997 52.365 1.00 61.34 477 LEU A O 1
ATOM 3595 N N . LEU A 1 478 ? -8.822 -20.276 53.145 1.00 61.25 478 LEU A N 1
ATOM 3596 C CA . LEU A 1 478 ? -8.137 -19.303 52.346 1.00 61.25 478 LEU A CA 1
ATOM 3597 C C . LEU A 1 478 ? -8.639 -17.861 52.623 1.00 61.25 478 LEU A C 1
ATOM 3599 O O . LEU A 1 478 ? -9.662 -17.451 52.077 1.00 61.25 478 LEU A O 1
ATOM 3603 N N . LEU A 1 479 ? -7.920 -17.094 53.451 1.00 62.38 479 LEU A N 1
ATOM 3604 C CA . LEU A 1 479 ? -8.074 -15.654 53.718 1.00 62.38 479 LEU A CA 1
ATOM 3605 C C . LEU A 1 479 ? -6.730 -14.926 53.625 1.00 62.38 479 LEU A C 1
ATOM 3607 O O . LEU A 1 479 ? -5.708 -15.476 54.021 1.00 62.38 479 LEU A O 1
ATOM 3611 N N . SER A 1 480 ? -6.711 -13.699 53.111 1.00 56.69 480 SER A N 1
ATOM 3612 C CA . SER A 1 480 ? -5.503 -12.862 53.055 1.00 56.69 480 SER A CA 1
ATOM 3613 C C . SER A 1 480 ? -4.975 -12.560 54.471 1.00 56.69 480 SER A C 1
ATOM 3615 O O . SER A 1 480 ? -5.703 -12.732 55.452 1.00 56.69 480 SER A O 1
ATOM 3617 N N . PRO A 1 481 ? -3.742 -12.055 54.629 1.00 64.25 481 PRO A N 1
ATOM 3618 C CA . PRO A 1 481 ? -3.358 -11.365 55.856 1.00 64.25 481 PRO A CA 1
ATOM 3619 C C . PRO A 1 481 ? -4.245 -10.121 56.021 1.00 64.25 481 PRO A C 1
ATOM 3621 O O . PRO A 1 481 ? -4.338 -9.303 55.106 1.00 64.25 481 PRO A O 1
ATOM 3624 N N . GLY A 1 482 ? -4.919 -9.957 57.159 1.00 67.75 482 GLY A N 1
ATOM 3625 C CA . GLY A 1 482 ? -5.825 -8.828 57.349 1.00 67.75 482 GLY A CA 1
ATOM 3626 C C . GLY A 1 482 ? -6.736 -8.901 58.569 1.00 67.75 482 GLY A C 1
ATOM 3627 O O . GLY A 1 482 ? -6.689 -9.815 59.396 1.00 67.75 482 GLY A O 1
ATOM 3628 N N . ASN A 1 483 ? -7.589 -7.884 58.670 1.00 79.75 483 ASN A N 1
ATOM 3629 C CA . ASN A 1 483 ? -8.482 -7.671 59.799 1.00 79.75 483 ASN A CA 1
ATOM 3630 C C . ASN A 1 483 ? -9.906 -8.036 59.398 1.00 79.75 483 ASN A C 1
ATOM 3632 O O . ASN A 1 483 ? -10.584 -7.267 58.724 1.00 79.75 483 ASN A O 1
ATOM 3636 N N . TYR A 1 484 ? -10.351 -9.210 59.828 1.00 84.44 484 TYR A N 1
ATOM 3637 C CA . TYR A 1 484 ? -11.634 -9.774 59.442 1.00 84.44 484 TYR A CA 1
ATOM 3638 C C . TYR A 1 484 ? -12.672 -9.568 60.527 1.00 84.44 484 TYR A C 1
ATOM 3640 O O . TYR A 1 484 ? -12.530 -10.095 61.630 1.00 84.44 484 TYR A O 1
ATOM 3648 N N . THR A 1 485 ? -13.754 -8.872 60.207 1.00 89.62 485 THR A N 1
ATOM 3649 C CA . THR A 1 485 ? -14.945 -8.854 61.053 1.00 89.62 485 THR A CA 1
ATOM 3650 C C . THR A 1 485 ? -15.811 -10.049 60.664 1.00 89.62 485 THR A C 1
ATOM 3652 O O . THR A 1 485 ? -16.493 -10.060 59.649 1.00 89.62 485 THR A O 1
ATOM 3655 N N . VAL A 1 486 ? -15.726 -11.129 61.439 1.00 89.00 486 VAL A N 1
ATOM 3656 C CA . VAL A 1 486 ? -16.494 -12.356 61.199 1.00 89.00 486 VAL A CA 1
ATOM 3657 C C . VAL A 1 486 ? -17.883 -12.191 61.790 1.00 89.00 486 VAL A C 1
ATOM 3659 O O . VAL A 1 486 ? -18.016 -11.882 62.980 1.00 89.00 486 VAL A O 1
ATOM 3662 N N . ARG A 1 487 ? -18.908 -12.462 60.984 1.00 87.56 487 ARG A N 1
ATOM 3663 C CA . ARG A 1 487 ? -20.313 -12.420 61.393 1.00 87.56 487 ARG A CA 1
ATOM 3664 C C . ARG A 1 487 ? -21.067 -13.632 60.886 1.00 87.56 487 ARG A C 1
ATOM 3666 O O . ARG A 1 487 ? -20.789 -14.157 59.814 1.00 87.56 487 ARG A O 1
ATOM 3673 N N . GLU A 1 488 ? -22.063 -14.070 61.636 1.00 87.50 488 GLU A N 1
ATOM 3674 C CA . GLU A 1 488 ? -23.141 -14.863 61.051 1.00 87.50 488 GLU A CA 1
ATOM 3675 C C . GLU A 1 488 ? -24.116 -13.957 60.292 1.00 87.50 488 GLU A C 1
ATOM 3677 O O . GLU A 1 488 ? -24.369 -12.819 60.695 1.00 87.50 488 GLU A O 1
ATOM 3682 N N . VAL A 1 489 ? -24.725 -14.470 59.221 1.00 84.56 489 VAL A N 1
ATOM 3683 C CA . VAL A 1 489 ? -25.931 -13.841 58.675 1.00 84.56 489 VAL A CA 1
ATOM 3684 C C . VAL A 1 489 ? -27.045 -14.068 59.684 1.00 84.56 489 VAL A C 1
ATOM 3686 O O . VAL A 1 489 ? -27.534 -15.195 59.820 1.00 84.56 489 VAL A O 1
ATOM 3689 N N . LYS A 1 490 ? -27.427 -13.004 60.395 1.00 73.50 490 LYS A N 1
ATOM 3690 C CA . LYS A 1 490 ? -28.456 -13.035 61.435 1.00 73.50 490 LYS A CA 1
ATOM 3691 C C . LYS A 1 490 ? -29.736 -13.660 60.887 1.00 73.50 490 LYS A C 1
ATOM 3693 O O . LYS A 1 490 ? -30.423 -13.080 60.050 1.00 73.50 490 LYS A O 1
ATOM 3698 N N . GLN A 1 491 ? -30.072 -14.851 61.371 1.00 73.69 491 GLN A N 1
ATOM 3699 C CA . GLN A 1 491 ? -31.285 -15.529 60.933 1.00 73.69 491 GLN A CA 1
ATOM 3700 C C . GLN A 1 491 ? -32.507 -14.868 61.567 1.00 73.69 491 GLN A C 1
ATOM 3702 O O . GLN A 1 491 ? -32.539 -14.600 62.768 1.00 73.69 491 GLN A O 1
ATOM 3707 N N . LEU A 1 492 ? -33.530 -14.606 60.757 1.00 55.47 492 LEU A N 1
ATOM 3708 C CA . LEU A 1 492 ? -34.740 -13.911 61.184 1.00 55.47 492 LEU A CA 1
ATOM 3709 C C . LEU A 1 492 ? -35.415 -14.660 62.350 1.00 55.47 492 LEU A C 1
ATOM 3711 O O . LEU A 1 492 ? -35.673 -15.861 62.276 1.00 55.47 492 LEU A O 1
ATOM 3715 N N . GLY A 1 493 ? -35.643 -13.946 63.454 1.00 59.56 493 GLY A N 1
ATOM 3716 C CA . GLY A 1 493 ? -36.125 -14.504 64.721 1.00 59.56 493 GLY A CA 1
ATOM 3717 C C . GLY A 1 493 ? -35.038 -15.095 65.631 1.00 59.56 493 GLY A C 1
ATOM 3718 O O . GLY A 1 493 ? -35.268 -15.182 66.836 1.00 59.56 493 GLY A O 1
ATOM 3719 N N . TRP A 1 494 ? -33.857 -15.463 65.131 1.00 72.44 494 TRP A N 1
ATOM 3720 C CA . TRP A 1 494 ? -32.769 -15.959 65.979 1.00 72.44 494 TRP A CA 1
ATOM 3721 C C . TRP A 1 494 ? -32.002 -14.819 66.667 1.00 72.44 494 TRP A C 1
ATOM 3723 O O . TRP A 1 494 ? -31.958 -13.679 66.201 1.00 72.44 494 TRP A O 1
ATOM 3733 N N . THR A 1 495 ? -31.452 -15.124 67.840 1.00 77.56 495 THR A N 1
ATOM 3734 C CA . THR A 1 495 ? -30.734 -14.206 68.727 1.00 77.56 495 THR A CA 1
ATOM 3735 C C . THR A 1 495 ? -29.516 -14.917 69.310 1.00 77.56 495 THR A C 1
ATOM 3737 O O . THR A 1 495 ? -29.640 -16.019 69.850 1.00 77.56 495 THR A O 1
ATOM 3740 N N . GLN A 1 496 ? -28.360 -14.261 69.226 1.00 80.44 496 GLN A N 1
ATOM 3741 C CA . GLN A 1 496 ? -27.093 -14.754 69.761 1.00 80.44 496 GLN A CA 1
ATOM 3742 C C . GLN A 1 496 ? -27.075 -14.716 71.294 1.00 80.44 496 GLN A C 1
ATOM 3744 O O . GLN A 1 496 ? -27.644 -13.815 71.914 1.00 80.44 496 GLN A O 1
ATOM 3749 N N . THR A 1 497 ? -26.398 -15.686 71.904 1.00 78.12 497 THR A N 1
ATOM 3750 C CA . THR A 1 497 ? -26.338 -15.878 73.364 1.00 78.12 497 THR A CA 1
ATOM 3751 C C . THR A 1 497 ? -24.929 -15.741 73.932 1.00 78.12 497 THR A C 1
ATOM 3753 O O . THR A 1 497 ? -24.763 -15.328 75.078 1.00 78.12 497 THR A O 1
ATOM 3756 N N . ASN A 1 498 ? -23.903 -16.070 73.144 1.00 66.50 498 ASN A N 1
ATOM 3757 C CA . ASN A 1 498 ? -22.522 -16.188 73.612 1.00 66.50 498 ASN A CA 1
ATOM 3758 C C . ASN A 1 498 ? -21.633 -14.967 73.318 1.00 66.50 498 ASN A C 1
ATOM 3760 O O . ASN A 1 498 ? -20.461 -14.967 73.698 1.00 66.50 498 ASN A O 1
ATOM 3764 N N . GLN A 1 499 ? -22.166 -13.933 72.662 1.00 60.28 499 GLN A N 1
ATOM 3765 C CA . GLN A 1 499 ? -21.426 -12.717 72.332 1.00 60.28 499 GLN A CA 1
ATOM 3766 C C . GLN A 1 499 ? -22.331 -11.479 72.392 1.00 60.28 499 GLN A C 1
ATOM 3768 O O . GLN A 1 499 ? -23.462 -11.500 71.916 1.00 60.28 499 GLN A O 1
ATOM 3773 N N . THR A 1 500 ? -21.840 -10.389 72.989 1.00 57.03 500 THR A N 1
ATOM 3774 C CA . THR A 1 500 ? -22.599 -9.133 73.145 1.00 57.03 500 THR A CA 1
ATOM 3775 C C . THR A 1 500 ? -22.525 -8.210 71.934 1.00 57.03 500 THR A C 1
ATOM 3777 O O . THR A 1 500 ? -23.413 -7.381 71.751 1.00 57.03 500 THR A O 1
ATOM 3780 N N . ASP A 1 501 ? -21.472 -8.346 71.127 1.00 57.16 501 ASP A N 1
ATOM 3781 C CA . ASP A 1 501 ? -21.069 -7.312 70.168 1.00 57.16 501 ASP A CA 1
ATOM 3782 C C . ASP A 1 501 ? -21.515 -7.632 68.725 1.00 57.16 501 ASP A C 1
ATOM 3784 O O . ASP A 1 501 ? -21.361 -6.801 67.839 1.00 57.16 501 ASP A O 1
ATOM 3788 N N . LEU A 1 502 ? -22.130 -8.802 68.492 1.00 71.38 502 LEU A N 1
ATOM 3789 C CA . LEU A 1 502 ? -22.632 -9.304 67.196 1.00 71.38 502 LEU A CA 1
ATOM 3790 C C . LEU A 1 502 ? -21.574 -9.564 66.101 1.00 71.38 502 LEU A C 1
ATOM 3792 O O . LEU A 1 502 ? -21.935 -9.835 64.954 1.00 71.38 502 LEU A O 1
ATOM 3796 N N . TYR A 1 503 ? -20.282 -9.482 66.425 1.00 79.25 503 TYR A N 1
ATOM 3797 C CA . TYR A 1 503 ? -19.179 -9.803 65.517 1.00 79.25 503 TYR A CA 1
ATOM 3798 C C . TYR A 1 503 ? -17.907 -10.208 66.268 1.00 79.25 503 TYR A C 1
ATOM 3800 O O . TYR A 1 503 ? -17.665 -9.780 67.396 1.00 79.25 503 TYR A O 1
ATOM 3808 N N . TYR A 1 504 ? -17.035 -10.967 65.604 1.00 82.69 504 TYR A N 1
ATOM 3809 C CA . TYR A 1 504 ? -15.644 -11.147 66.022 1.00 82.69 504 TYR A CA 1
ATOM 3810 C C . TYR A 1 504 ? -14.721 -10.345 65.108 1.00 82.69 504 TYR A C 1
ATOM 3812 O O . TYR A 1 504 ? -14.570 -10.706 63.946 1.00 82.69 504 TYR A O 1
ATOM 3820 N N . THR A 1 505 ? -14.026 -9.325 65.618 1.00 84.19 505 THR A N 1
ATOM 3821 C CA . THR A 1 505 ? -12.861 -8.787 64.896 1.00 84.19 505 THR A CA 1
ATOM 3822 C C . THR A 1 505 ? -11.676 -9.712 65.124 1.00 84.19 505 THR A C 1
ATOM 3824 O O . THR A 1 505 ? -11.125 -9.803 66.222 1.00 84.19 505 THR A O 1
ATOM 3827 N N . VAL A 1 506 ? -11.286 -10.408 64.067 1.00 82.75 506 VAL A N 1
ATOM 3828 C CA . VAL A 1 506 ? -10.191 -11.362 64.035 1.00 82.75 506 VAL A CA 1
ATOM 3829 C C . VAL A 1 506 ? -9.053 -10.752 63.229 1.00 82.75 506 VAL A C 1
ATOM 3831 O O . VAL A 1 506 ? -9.145 -10.603 62.015 1.00 82.75 506 VAL A O 1
ATOM 3834 N N . GLN A 1 507 ? -7.966 -10.392 63.910 1.00 81.56 507 GLN A N 1
ATOM 3835 C CA . GLN A 1 507 ? -6.692 -10.169 63.229 1.00 81.56 507 GLN A CA 1
ATOM 3836 C C . GLN A 1 507 ? -6.207 -11.539 62.745 1.00 81.56 507 GLN A C 1
ATOM 3838 O O . GLN A 1 507 ? -6.029 -12.446 63.564 1.00 81.56 507 GLN A O 1
ATOM 3843 N N . VAL A 1 508 ? -6.033 -11.699 61.439 1.00 69.62 508 VAL A N 1
ATOM 3844 C CA . VAL A 1 508 ? -5.500 -12.912 60.822 1.00 69.62 508 VAL A CA 1
ATOM 3845 C C . VAL A 1 508 ? -4.201 -12.527 60.135 1.00 69.62 508 VAL A C 1
ATOM 3847 O O . VAL A 1 508 ? -4.204 -11.843 59.118 1.00 69.62 508 VAL A O 1
ATOM 3850 N N . ALA A 1 509 ? -3.079 -12.936 60.711 1.00 65.62 509 ALA A N 1
ATOM 3851 C CA . ALA A 1 509 ? -1.790 -12.843 60.047 1.00 65.62 509 ALA A CA 1
ATOM 3852 C C . ALA A 1 509 ? -1.698 -13.857 58.894 1.00 65.62 509 ALA A C 1
ATOM 3854 O O . ALA A 1 509 ? -2.476 -14.811 58.803 1.00 65.62 509 ALA A O 1
ATOM 3855 N N . GLU A 1 510 ? -0.708 -13.659 58.033 1.00 55.72 510 GLU A N 1
ATOM 3856 C CA . GLU A 1 510 ? -0.386 -14.551 56.923 1.00 55.72 510 GLU A CA 1
ATOM 3857 C C . GLU A 1 510 ? -0.281 -16.014 57.381 1.00 55.72 510 GLU A C 1
ATOM 3859 O O . GLU A 1 510 ? 0.310 -16.323 58.420 1.00 55.72 510 GLU A O 1
ATOM 3864 N N . SER A 1 511 ? -0.941 -16.914 56.646 1.00 56.09 511 SER A N 1
ATOM 3865 C CA . SER A 1 511 ? -1.011 -18.357 56.935 1.00 56.09 511 SER A CA 1
ATOM 3866 C C . SER A 1 511 ? -1.525 -18.743 58.342 1.00 56.09 511 SER A C 1
ATOM 3868 O O . SER A 1 511 ? -1.404 -19.897 58.768 1.00 56.09 511 SER A O 1
ATOM 3870 N N . GLN A 1 512 ? -2.153 -17.823 59.087 1.00 69.12 512 GLN A N 1
ATOM 3871 C CA . GLN A 1 512 ? -2.637 -18.088 60.443 1.00 69.12 512 GLN A CA 1
ATOM 3872 C C . GLN A 1 512 ? -3.922 -18.934 60.452 1.00 69.12 512 GLN A C 1
ATOM 3874 O O . GLN A 1 512 ? -4.894 -18.656 59.754 1.00 69.12 512 GLN A O 1
ATOM 3879 N N . THR A 1 513 ? -3.977 -19.935 61.337 1.00 73.56 513 THR A N 1
ATOM 3880 C CA . THR A 1 513 ? -5.247 -20.559 61.745 1.00 73.56 513 THR A CA 1
ATOM 3881 C C . THR A 1 513 ? -5.782 -19.871 62.996 1.00 73.56 513 THR A C 1
ATOM 3883 O O . THR A 1 513 ? -5.188 -20.016 64.065 1.00 73.56 513 THR A O 1
ATOM 3886 N N . VAL A 1 514 ? -6.922 -19.184 62.899 1.00 77.12 514 VAL A N 1
ATOM 3887 C CA . VAL A 1 514 ? -7.650 -18.682 64.072 1.00 77.12 514 VAL A CA 1
ATOM 3888 C C . VAL A 1 514 ? -8.873 -19.552 64.331 1.00 77.12 514 VAL A C 1
ATOM 3890 O O . VAL A 1 514 ? -9.852 -19.515 63.592 1.00 77.12 514 VAL A O 1
ATOM 3893 N N . SER A 1 515 ? -8.806 -20.354 65.390 1.00 82.56 515 SER A N 1
ATOM 3894 C CA . SER A 1 515 ? -9.855 -21.297 65.780 1.00 82.56 515 SER A CA 1
ATOM 3895 C C . SER A 1 515 ? -10.617 -20.847 67.021 1.00 82.56 515 SER A C 1
ATOM 3897 O O . SER A 1 515 ? -10.018 -20.285 67.937 1.00 82.56 515 SER A O 1
ATOM 3899 N N . GLY A 1 516 ? -11.895 -21.215 67.113 1.00 78.19 516 GLY A N 1
ATOM 3900 C CA . GLY A 1 516 ? -12.733 -20.953 68.291 1.00 78.19 516 GLY A CA 1
ATOM 3901 C C . GLY A 1 516 ? -13.624 -19.719 68.159 1.00 78.19 516 GLY A C 1
ATOM 3902 O O . GLY A 1 516 ? -14.183 -19.270 69.157 1.00 78.19 516 GLY A O 1
ATOM 3903 N N . ILE A 1 517 ? -13.774 -19.203 66.937 1.00 89.12 517 ILE A N 1
ATOM 3904 C CA . ILE A 1 517 ? -14.786 -18.206 66.581 1.00 89.12 517 ILE A CA 1
ATOM 3905 C C . ILE A 1 517 ? -16.129 -18.941 66.566 1.00 89.12 517 ILE A C 1
ATOM 3907 O O . ILE A 1 517 ? -16.367 -19.799 65.727 1.00 89.12 517 ILE A O 1
ATOM 3911 N N . ASN A 1 518 ? -16.946 -18.736 67.588 1.00 88.50 518 ASN A N 1
ATOM 3912 C CA . ASN A 1 518 ? -17.966 -19.697 67.999 1.00 88.50 518 ASN A CA 1
ATOM 3913 C C . ASN A 1 518 ? -19.283 -18.962 68.248 1.00 88.50 518 ASN A C 1
ATOM 3915 O O . ASN A 1 518 ? -19.255 -17.854 68.765 1.00 88.50 518 ASN A O 1
ATOM 3919 N N . TRP A 1 519 ? -20.425 -19.571 67.933 1.00 84.88 519 TRP A N 1
ATOM 3920 C CA . TRP A 1 519 ? -21.725 -18.888 67.972 1.00 84.88 519 TRP A CA 1
ATOM 3921 C C . TRP A 1 519 ? -22.805 -19.768 68.614 1.00 84.88 519 TRP A C 1
ATOM 3923 O O . TRP A 1 519 ? -23.135 -20.841 68.103 1.00 84.88 519 TRP A O 1
ATOM 3933 N N . GLY A 1 520 ? -23.379 -19.295 69.716 1.00 83.88 520 GLY A N 1
ATOM 3934 C CA . GLY A 1 520 ? -24.575 -19.854 70.343 1.00 83.88 520 GLY A CA 1
ATOM 3935 C C . GLY A 1 520 ? -25.794 -19.022 69.955 1.00 83.88 520 GLY A C 1
ATOM 3936 O O . GLY A 1 520 ? -25.743 -17.793 70.024 1.00 83.88 520 GLY A O 1
ATOM 3937 N N . ASN A 1 521 ? -26.874 -19.676 69.524 1.00 80.19 521 ASN A N 1
ATOM 3938 C CA . ASN A 1 521 ? -28.084 -19.011 69.030 1.00 80.19 521 ASN A CA 1
ATOM 3939 C C . ASN A 1 521 ? -29.377 -19.666 69.523 1.00 80.19 521 ASN A C 1
ATOM 3941 O O . ASN A 1 521 ? -29.476 -20.892 69.532 1.00 80.19 521 ASN A O 1
ATOM 3945 N N . PHE A 1 522 ? -30.402 -18.853 69.806 1.00 77.94 522 PHE A N 1
ATOM 3946 C CA . PHE A 1 522 ? -31.768 -19.299 70.130 1.00 77.94 522 PHE A CA 1
ATOM 3947 C C . PHE A 1 522 ? -32.838 -18.566 69.294 1.00 77.94 522 PHE A C 1
ATOM 3949 O O . PHE A 1 522 ? -32.611 -17.447 68.848 1.00 77.94 522 PHE A O 1
ATOM 3956 N N . LEU A 1 523 ? -34.020 -19.168 69.093 1.00 68.31 523 LEU A N 1
ATOM 3957 C CA . LEU A 1 523 ? -35.107 -18.632 68.246 1.00 68.31 523 LEU A CA 1
ATOM 3958 C C . LEU A 1 523 ? -36.263 -17.983 69.043 1.00 68.31 523 LEU A C 1
ATOM 3960 O O . LEU A 1 523 ? -36.851 -18.615 69.924 1.00 68.31 523 LEU A O 1
ATOM 3964 N N . ALA A 1 524 ? -36.647 -16.760 68.663 1.00 56.06 524 ALA A N 1
ATOM 3965 C CA . ALA A 1 524 ? -37.829 -15.999 69.091 1.00 56.06 524 ALA A CA 1
ATOM 3966 C C . ALA A 1 524 ? -38.877 -15.845 67.948 1.00 56.06 524 ALA A C 1
ATOM 3968 O O . ALA A 1 524 ? -38.574 -16.079 66.782 1.00 56.06 524 ALA A O 1
ATOM 3969 N N . GLN A 1 525 ? -40.140 -15.523 68.276 1.00 56.91 525 GLN A N 1
ATOM 3970 C CA . GLN A 1 525 ? -41.323 -15.809 67.421 1.00 56.91 525 GLN A CA 1
ATOM 3971 C C . GLN A 1 525 ? -41.834 -14.612 66.555 1.00 56.91 525 GLN A C 1
ATOM 3973 O O . GLN A 1 525 ? -41.497 -13.476 66.894 1.00 56.91 525 GLN A O 1
ATOM 3978 N N . PRO A 1 526 ? -42.611 -14.821 65.452 1.00 57.03 526 PRO A N 1
ATOM 3979 C CA . PRO A 1 526 ? -42.599 -13.888 64.300 1.00 57.03 526 PRO A CA 1
ATOM 3980 C C . PRO A 1 526 ? -43.963 -13.324 63.749 1.00 57.03 526 PRO A C 1
ATOM 3982 O O . PRO A 1 526 ? -45.034 -13.819 64.086 1.00 57.03 526 PRO A O 1
ATOM 3985 N N . ALA A 1 527 ? -43.911 -12.309 62.856 1.00 65.62 527 ALA A N 1
ATOM 3986 C CA . ALA A 1 527 ? -44.979 -11.380 62.373 1.00 65.62 527 ALA A CA 1
ATOM 3987 C C . ALA A 1 527 ? -45.118 -11.279 60.809 1.00 65.62 527 ALA A C 1
ATOM 3989 O O . ALA A 1 527 ? -44.596 -12.147 60.106 1.00 65.62 527 ALA A O 1
ATOM 3990 N N . THR A 1 528 ? -45.853 -10.315 60.195 1.00 83.69 528 THR A N 1
ATOM 3991 C CA . THR A 1 528 ? -46.091 -10.247 58.704 1.00 83.69 528 THR A CA 1
ATOM 3992 C C . THR A 1 528 ? -46.383 -8.846 58.084 1.00 83.69 528 THR A C 1
ATOM 3994 O O . THR A 1 528 ? -47.073 -8.026 58.684 1.00 83.69 528 THR A O 1
ATOM 3997 N N . ILE A 1 529 ? -45.957 -8.610 56.825 1.00 90.00 529 ILE A N 1
ATOM 3998 C CA . ILE A 1 529 ? -46.332 -7.467 55.939 1.00 90.00 529 ILE A CA 1
ATOM 3999 C C . ILE A 1 529 ? -46.936 -7.976 54.608 1.00 90.00 529 ILE A C 1
ATOM 4001 O O . ILE A 1 529 ? -46.467 -8.981 54.076 1.00 90.00 529 ILE A O 1
ATOM 4005 N N . SER A 1 530 ? -47.920 -7.289 54.007 1.00 90.50 530 SER A N 1
ATOM 4006 C CA . SER A 1 530 ? -48.420 -7.597 52.650 1.00 90.50 530 SER A CA 1
ATOM 4007 C C . SER A 1 530 ? -48.893 -6.389 51.823 1.00 90.50 530 SER A C 1
ATOM 4009 O O . SER A 1 530 ? -49.207 -5.316 52.349 1.00 90.50 530 SER A O 1
ATOM 4011 N N . GLY A 1 531 ? -49.005 -6.591 50.505 1.00 92.56 531 GLY A N 1
ATOM 4012 C CA . GLY A 1 531 ? -49.227 -5.508 49.548 1.00 92.56 531 GLY A CA 1
ATOM 4013 C C . GLY A 1 531 ? -49.666 -5.923 48.141 1.00 92.56 531 GLY A C 1
ATOM 4014 O O . GLY A 1 531 ? -49.976 -7.088 47.875 1.00 92.56 531 GLY A O 1
ATOM 4015 N N . THR A 1 532 ? -49.737 -4.954 47.226 1.00 93.06 532 THR A N 1
ATOM 4016 C CA . THR A 1 532 ? -50.074 -5.158 45.802 1.00 93.06 532 THR A CA 1
ATOM 4017 C C . THR A 1 532 ? -49.324 -4.179 44.892 1.00 93.06 532 THR A C 1
ATOM 4019 O O . THR A 1 532 ? -49.389 -2.967 45.082 1.00 93.06 532 THR A O 1
ATOM 4022 N N . LYS A 1 533 ? -48.637 -4.699 43.873 1.00 93.31 533 LYS A N 1
ATOM 4023 C CA . LYS A 1 533 ? -48.071 -3.966 42.735 1.00 93.31 533 LYS A CA 1
ATOM 4024 C C . LYS A 1 533 ? -49.122 -3.861 41.630 1.00 93.31 533 LYS A C 1
ATOM 4026 O O . LYS A 1 533 ? -49.697 -4.876 41.243 1.00 93.31 533 LYS A O 1
ATOM 4031 N N . TRP A 1 534 ? -49.330 -2.674 41.067 1.00 93.00 534 TRP A N 1
ATOM 4032 C CA . TRP A 1 534 ? -50.237 -2.483 39.930 1.00 93.00 534 TRP A CA 1
ATOM 4033 C C . TRP A 1 534 ? -49.653 -1.586 38.837 1.00 93.00 534 TRP A C 1
ATOM 4035 O O . TRP A 1 534 ? -48.624 -0.926 39.040 1.00 93.00 534 TRP A O 1
ATOM 4045 N N . ASN A 1 535 ? -50.308 -1.624 37.675 1.00 90.56 535 ASN A N 1
ATOM 4046 C CA . ASN A 1 535 ? -50.085 -0.720 36.555 1.00 90.56 535 ASN A CA 1
ATOM 4047 C C . ASN A 1 535 ? -51.019 0.486 36.709 1.00 90.56 535 ASN A C 1
ATOM 4049 O O . ASN A 1 535 ? -52.232 0.342 36.565 1.00 90.56 535 ASN A O 1
ATOM 4053 N N . ASP A 1 536 ? -50.447 1.640 37.032 1.00 88.25 536 ASP A N 1
ATOM 4054 C CA . ASP A 1 536 ? -51.146 2.914 37.181 1.00 88.25 536 ASP A CA 1
ATOM 4055 C C . ASP A 1 536 ? -51.387 3.502 35.784 1.00 88.25 536 ASP A C 1
ATOM 4057 O O . ASP A 1 536 ? -50.597 4.284 35.246 1.00 88.25 536 ASP A O 1
ATOM 4061 N N . LEU A 1 537 ? -52.468 3.039 35.154 1.00 83.88 537 LEU A N 1
ATOM 4062 C CA . LEU A 1 537 ? -52.771 3.290 33.743 1.00 83.88 537 LEU A CA 1
ATOM 4063 C C . LEU A 1 537 ? -53.147 4.750 33.478 1.00 83.88 537 LEU A C 1
ATOM 4065 O O . LEU A 1 537 ? -53.104 5.199 32.331 1.00 83.88 537 LEU A O 1
ATOM 4069 N N . ASN A 1 538 ? -53.563 5.473 34.517 1.00 81.75 538 ASN A N 1
ATOM 4070 C CA . ASN A 1 538 ? -53.997 6.863 34.427 1.00 81.75 538 ASN A CA 1
ATOM 4071 C C . ASN A 1 538 ? -53.030 7.854 35.122 1.00 81.75 538 ASN A C 1
ATOM 4073 O O . ASN A 1 538 ? -53.227 9.065 35.005 1.00 81.75 538 ASN A O 1
ATOM 4077 N N . GLN A 1 539 ? -51.968 7.341 35.756 1.00 83.00 539 GLN A N 1
ATOM 4078 C CA . GLN A 1 539 ? -50.893 8.063 36.446 1.00 83.00 539 GLN A CA 1
ATOM 4079 C C . GLN A 1 539 ? -51.367 8.914 37.640 1.00 83.00 539 GLN A C 1
ATOM 4081 O O . GLN A 1 539 ? -50.770 9.951 37.943 1.00 83.00 539 GLN A O 1
ATOM 4086 N N . ASN A 1 540 ? -52.447 8.512 38.323 1.00 86.88 540 ASN A N 1
ATOM 4087 C CA . ASN A 1 540 ? -53.015 9.263 39.452 1.00 86.88 540 ASN A CA 1
ATOM 4088 C C . ASN A 1 540 ? -52.478 8.845 40.838 1.00 86.88 540 ASN A C 1
ATOM 4090 O O . ASN A 1 540 ? -52.868 9.463 41.833 1.00 86.88 540 ASN A O 1
ATOM 4094 N N . ALA A 1 541 ? -51.592 7.842 40.911 1.00 84.81 541 ALA A N 1
ATOM 4095 C CA . ALA A 1 541 ? -51.020 7.269 42.135 1.00 84.81 541 ALA A CA 1
ATOM 4096 C C . ALA A 1 541 ? -52.035 6.592 43.092 1.00 84.81 541 ALA A C 1
ATOM 4098 O O . ALA A 1 541 ? -51.738 6.366 44.272 1.00 84.81 541 ALA A O 1
ATOM 4099 N N . VAL A 1 542 ? -53.225 6.225 42.603 1.00 86.56 542 VAL A N 1
ATOM 4100 C CA . VAL A 1 542 ? -54.313 5.569 43.348 1.00 86.56 542 VAL A CA 1
ATOM 4101 C C . VAL A 1 542 ? -54.725 4.281 42.636 1.00 86.56 542 VAL A C 1
ATOM 4103 O O . VAL A 1 542 ? -55.101 4.310 41.478 1.00 86.56 542 VAL A O 1
ATOM 4106 N N . LEU A 1 543 ? -54.720 3.152 43.353 1.00 85.12 543 LEU A N 1
ATOM 4107 C CA . LEU A 1 543 ? -55.180 1.866 42.817 1.00 85.12 543 LEU A CA 1
ATOM 4108 C C . LEU A 1 543 ? -56.692 1.897 42.532 1.00 85.12 543 LEU A C 1
ATOM 4110 O O . LEU A 1 543 ? -57.511 1.737 43.445 1.00 85.12 543 LEU A O 1
ATOM 4114 N N . ASP A 1 544 ? -57.049 2.085 41.263 1.00 85.62 544 ASP A N 1
ATOM 4115 C CA . ASP A 1 544 ? -58.427 2.218 40.792 1.00 85.62 544 ASP A CA 1
ATOM 4116 C C . ASP A 1 544 ? -59.054 0.879 40.352 1.00 85.62 544 ASP A C 1
ATOM 4118 O O . ASP A 1 544 ? -58.397 -0.087 39.953 1.00 85.62 544 ASP A O 1
ATOM 4122 N N . SER A 1 545 ? -60.390 0.809 40.391 1.00 78.44 545 SER A N 1
ATOM 4123 C CA . SER A 1 545 ? -61.137 -0.383 39.967 1.00 78.44 545 SER A CA 1
ATOM 4124 C C . SER A 1 545 ? -61.090 -0.568 38.445 1.00 78.44 545 SER A C 1
ATOM 4126 O O . SER A 1 545 ? -61.953 -0.066 37.723 1.00 78.44 545 SER A O 1
ATOM 4128 N N . GLY A 1 546 ? -60.132 -1.363 37.977 1.00 76.56 546 GLY A N 1
ATOM 4129 C CA . GLY A 1 546 ? -59.896 -1.655 36.560 1.00 76.56 546 GLY A CA 1
ATOM 4130 C C . GLY A 1 546 ? -58.411 -1.731 36.209 1.00 76.56 546 GLY A C 1
ATOM 4131 O O . GLY A 1 546 ? -58.069 -2.222 35.136 1.00 76.56 546 GLY A O 1
ATOM 4132 N N . GLU A 1 547 ? -57.541 -1.287 37.113 1.00 89.62 547 GLU A N 1
ATOM 4133 C CA . GLU A 1 547 ? -56.096 -1.349 36.937 1.00 89.62 547 GLU A CA 1
ATOM 4134 C C . GLU A 1 547 ? -55.559 -2.759 37.230 1.00 89.62 547 GLU A C 1
ATOM 4136 O O . GLU A 1 547 ? -55.909 -3.354 38.257 1.00 89.62 547 GLU A O 1
ATOM 4141 N N . PRO A 1 548 ? -54.745 -3.345 36.333 1.00 88.19 548 PRO A N 1
ATOM 4142 C CA . PRO A 1 548 ? -54.242 -4.696 36.516 1.00 88.19 548 PRO A CA 1
ATOM 4143 C C . PRO A 1 548 ? -53.090 -4.726 37.526 1.00 88.19 548 PRO A C 1
ATOM 4145 O O . PRO A 1 548 ? -52.202 -3.870 37.521 1.00 88.19 548 PRO A O 1
ATOM 4148 N N . GLY A 1 549 ? -53.073 -5.771 38.354 1.00 87.38 549 GLY A N 1
ATOM 4149 C CA . GLY A 1 549 ? -51.888 -6.128 39.126 1.00 87.38 549 GLY A CA 1
ATOM 4150 C C . GLY A 1 549 ? -50.733 -6.508 38.196 1.00 87.38 549 GLY A C 1
ATOM 4151 O O . GLY A 1 549 ? -50.953 -7.145 37.165 1.00 87.38 549 GLY A O 1
ATOM 4152 N N . LEU A 1 550 ? -49.509 -6.114 38.546 1.00 88.81 550 LEU A N 1
ATOM 4153 C CA . LEU A 1 550 ? -48.311 -6.446 37.772 1.00 88.81 550 LEU A CA 1
ATOM 4154 C C . LEU A 1 550 ? -47.597 -7.640 38.407 1.00 88.81 550 LEU A C 1
ATOM 4156 O O . LEU A 1 550 ? -47.094 -7.540 39.527 1.00 88.81 550 LEU A O 1
ATOM 4160 N N . ALA A 1 551 ? -47.559 -8.754 37.682 1.00 88.31 551 ALA A N 1
ATOM 4161 C CA . ALA A 1 551 ? -46.918 -10.004 38.084 1.00 88.31 551 ALA A CA 1
ATOM 4162 C C . ALA A 1 551 ? -45.417 -10.012 37.760 1.00 88.31 551 ALA A C 1
ATOM 4164 O O . ALA A 1 551 ? -44.990 -9.356 36.811 1.00 88.31 551 ALA A O 1
ATOM 4165 N N . GLY A 1 552 ? -44.623 -10.784 38.505 1.00 87.94 552 GLY A N 1
ATOM 4166 C CA . GLY A 1 552 ? -43.187 -10.929 38.234 1.00 87.94 552 GLY A CA 1
ATOM 4167 C C . GLY A 1 552 ? -42.316 -9.760 38.712 1.00 87.94 552 GLY A C 1
ATOM 4168 O O . GLY A 1 552 ? -41.141 -9.703 38.363 1.00 87.94 552 GLY A O 1
ATOM 4169 N N . TRP A 1 553 ? -42.861 -8.833 39.504 1.00 92.00 553 TRP A N 1
ATOM 4170 C CA . TRP A 1 553 ? -42.113 -7.708 40.067 1.00 92.00 553 TRP A CA 1
ATOM 4171 C C . TRP A 1 553 ? -41.510 -8.082 41.417 1.00 92.00 553 TRP A C 1
ATOM 4173 O O . TRP A 1 553 ? -42.217 -8.566 42.302 1.00 92.00 553 TRP A O 1
ATOM 4183 N N . THR A 1 554 ? -40.214 -7.825 41.584 1.00 93.44 554 THR A N 1
ATOM 4184 C CA . THR A 1 554 ? -39.502 -8.075 42.840 1.00 93.44 554 THR A CA 1
ATOM 4185 C C . THR A 1 554 ? -39.723 -6.921 43.811 1.00 93.44 554 THR A C 1
ATOM 4187 O O . THR A 1 554 ? -39.285 -5.796 43.569 1.00 93.44 554 THR A O 1
ATOM 4190 N N . ILE A 1 555 ? -40.394 -7.216 44.920 1.00 93.00 555 ILE A N 1
ATOM 4191 C CA . ILE A 1 555 ? -40.541 -6.331 46.077 1.00 93.00 555 ILE A CA 1
ATOM 4192 C C . ILE A 1 555 ? -39.572 -6.818 47.150 1.00 93.00 555 ILE A C 1
ATOM 4194 O O . ILE A 1 555 ? -39.436 -8.027 47.344 1.00 93.00 555 ILE A O 1
ATOM 4198 N N . TYR A 1 556 ? -38.924 -5.909 47.868 1.00 93.50 556 TYR A N 1
ATOM 4199 C CA . TYR A 1 556 ? -37.938 -6.250 48.889 1.00 93.50 556 TYR A CA 1
ATOM 4200 C C . TYR A 1 556 ? -38.041 -5.364 50.129 1.00 93.50 556 TYR A C 1
ATOM 4202 O O . TYR A 1 556 ? -38.750 -4.351 50.139 1.00 93.50 556 TYR A O 1
ATOM 4210 N N . LEU A 1 557 ? -37.394 -5.815 51.201 1.00 91.06 557 LEU A N 1
ATOM 4211 C CA . LEU A 1 557 ? -37.206 -5.056 52.427 1.00 91.06 557 LEU A CA 1
ATOM 4212 C C . LEU A 1 557 ? -35.810 -4.435 52.390 1.00 91.06 557 LEU A C 1
ATOM 4214 O O . LEU A 1 557 ? -34.828 -5.155 52.506 1.00 91.06 557 LEU A O 1
ATOM 4218 N N . ASP A 1 558 ? -35.780 -3.121 52.191 1.00 87.31 558 ASP A N 1
ATOM 4219 C CA . ASP A 1 558 ? -34.589 -2.283 52.022 1.00 87.31 558 ASP A CA 1
ATOM 4220 C C . ASP A 1 558 ? -33.993 -2.019 53.422 1.00 87.31 558 ASP A C 1
ATOM 4222 O O . ASP A 1 558 ? -34.511 -1.208 54.202 1.00 87.31 558 ASP A O 1
ATOM 4226 N N . GLU A 1 559 ? -33.000 -2.819 53.821 1.00 79.81 559 GLU A N 1
ATOM 4227 C CA . GLU A 1 559 ? -32.467 -2.837 55.193 1.00 79.81 559 GLU A CA 1
ATOM 4228 C C . GLU A 1 559 ? -31.458 -1.707 55.438 1.00 79.81 559 GLU A C 1
ATOM 4230 O O . GLU A 1 559 ? -31.362 -1.205 56.563 1.00 79.81 559 GLU A O 1
ATOM 4235 N N . ASN A 1 560 ? -30.743 -1.269 54.396 1.00 78.69 560 ASN A N 1
ATOM 4236 C CA . ASN A 1 560 ? -29.721 -0.221 54.484 1.00 78.69 560 ASN A CA 1
ATOM 4237 C C . ASN A 1 560 ? -30.210 1.173 54.021 1.00 78.69 560 ASN A C 1
ATOM 4239 O O . ASN A 1 560 ? -29.579 2.184 54.345 1.00 78.69 560 ASN A O 1
ATOM 4243 N N . GLY A 1 561 ? -31.361 1.260 53.347 1.00 79.56 561 GLY A N 1
ATOM 4244 C CA . GLY A 1 561 ? -31.980 2.501 52.882 1.00 79.56 561 GLY A CA 1
ATOM 4245 C C . GLY A 1 561 ? -31.434 3.039 51.554 1.00 79.56 561 GLY A C 1
ATOM 4246 O O . GLY A 1 561 ? -31.687 4.209 51.248 1.00 79.56 561 GLY A O 1
ATOM 4247 N N . ASN A 1 562 ? -30.666 2.256 50.788 1.00 81.88 562 ASN A N 1
ATOM 4248 C CA . ASN A 1 562 ? -29.998 2.705 49.559 1.00 81.88 562 ASN A CA 1
ATOM 4249 C C . ASN A 1 562 ? -30.901 2.687 48.305 1.00 81.88 562 ASN A C 1
ATOM 4251 O O . ASN A 1 562 ? -30.525 3.257 47.278 1.00 81.88 562 ASN A O 1
ATOM 4255 N N . SER A 1 563 ? -32.097 2.090 48.388 1.00 81.19 563 SER A N 1
ATOM 4256 C CA . SER A 1 563 ? -33.027 1.901 47.263 1.00 81.19 563 SER A CA 1
ATOM 4257 C C . SER A 1 563 ? -32.509 1.054 46.087 1.00 81.19 563 SER A C 1
ATOM 4259 O O . SER A 1 563 ? -32.951 1.235 44.948 1.00 81.19 563 SER A O 1
ATOM 4261 N N . GLN A 1 564 ? -31.628 0.097 46.367 1.00 84.00 564 GLN A N 1
ATOM 4262 C CA . GLN A 1 564 ? -31.235 -1.025 45.512 1.00 84.00 564 GLN A CA 1
ATOM 4263 C C . GLN A 1 564 ? -31.551 -2.346 46.227 1.00 84.00 564 GLN A C 1
ATOM 4265 O O . GLN A 1 564 ? -31.628 -2.376 47.445 1.00 84.00 564 GLN A O 1
ATOM 4270 N N . LEU A 1 565 ? -31.754 -3.434 45.474 1.00 84.75 565 LEU A N 1
ATOM 4271 C CA . LEU A 1 565 ? -31.915 -4.766 46.067 1.00 84.75 565 LEU A CA 1
ATOM 4272 C C . LEU A 1 565 ? -30.541 -5.404 46.274 1.00 84.75 565 LEU A C 1
ATOM 4274 O O . LEU A 1 565 ? -29.909 -5.820 45.298 1.00 84.75 565 LEU A O 1
ATOM 4278 N N . ASP A 1 566 ? -30.130 -5.551 47.528 1.00 82.44 566 ASP A N 1
ATOM 4279 C CA . ASP A 1 566 ? -28.841 -6.138 47.890 1.00 82.44 566 ASP A CA 1
ATOM 4280 C C . ASP A 1 566 ? -28.923 -7.647 48.200 1.00 82.44 566 ASP A C 1
ATOM 4282 O O . ASP A 1 566 ? -29.970 -8.218 48.529 1.00 82.44 566 ASP A O 1
ATOM 4286 N N . THR A 1 567 ? -27.791 -8.350 48.058 1.00 71.81 567 THR A N 1
ATOM 4287 C CA . THR A 1 567 ? -27.738 -9.826 48.148 1.00 71.81 567 THR A CA 1
ATOM 4288 C C . THR A 1 567 ? -27.790 -10.331 49.588 1.00 71.81 567 THR A C 1
ATOM 4290 O O . THR A 1 567 ? -26.804 -10.757 50.176 1.00 71.81 567 THR A O 1
ATOM 4293 N N . GLY A 1 568 ? -28.998 -10.383 50.127 1.00 69.94 568 GLY A N 1
ATOM 4294 C CA . GLY A 1 568 ? -29.271 -10.835 51.490 1.00 69.94 568 GLY A CA 1
ATOM 4295 C C . GLY A 1 568 ? -30.604 -10.309 52.004 1.00 69.94 568 GLY A C 1
ATOM 4296 O O . GLY A 1 568 ? -31.223 -10.945 52.857 1.00 69.94 568 GLY A O 1
ATOM 4297 N N . GLU A 1 569 ? -31.071 -9.205 51.423 1.00 86.38 569 GLU A N 1
ATOM 4298 C CA . GLU A 1 569 ? -32.351 -8.591 51.734 1.00 86.38 569 GLU A CA 1
ATOM 4299 C C . GLU A 1 569 ? -33.527 -9.512 51.414 1.00 86.38 569 GLU A C 1
ATOM 4301 O O . GLU A 1 569 ? -33.564 -10.239 50.410 1.00 86.38 569 GLU A O 1
ATOM 4306 N N . LEU A 1 570 ? -34.534 -9.477 52.287 1.00 83.62 570 LEU A N 1
ATOM 4307 C CA . LEU A 1 570 ? -35.709 -10.312 52.121 1.00 83.62 570 LEU A CA 1
ATOM 4308 C C . LEU A 1 570 ? -36.557 -9.780 50.962 1.00 83.62 570 LEU A C 1
ATOM 4310 O O . LEU A 1 570 ? -37.192 -8.733 51.069 1.00 83.62 570 LEU A O 1
ATOM 4314 N N . SER A 1 571 ? -36.610 -10.543 49.873 1.00 90.88 571 SER A N 1
ATOM 4315 C CA . SER A 1 571 ? -37.380 -10.222 48.673 1.00 90.88 571 SER A CA 1
ATOM 4316 C C . SER A 1 571 ? -38.456 -11.264 48.363 1.00 90.88 571 SER A C 1
ATOM 4318 O O . SER A 1 571 ? -38.448 -12.398 48.847 1.00 90.88 571 SER A O 1
ATOM 4320 N N . THR A 1 572 ? -39.447 -10.849 47.581 1.00 91.12 572 THR A N 1
ATOM 4321 C CA . THR A 1 572 ? -40.557 -11.675 47.109 1.00 91.12 572 THR A CA 1
ATOM 4322 C C . THR A 1 572 ? -41.016 -11.178 45.741 1.00 91.12 572 THR A C 1
ATOM 4324 O O . THR A 1 572 ? -40.826 -10.011 45.399 1.00 91.12 572 THR A O 1
ATOM 4327 N N . VAL A 1 573 ? -41.622 -12.055 44.947 1.00 91.00 573 VAL A N 1
ATOM 4328 C CA . VAL A 1 573 ? -42.073 -11.738 43.587 1.00 91.00 573 VAL A CA 1
ATOM 4329 C C . VAL A 1 573 ? -43.595 -11.702 43.557 1.00 91.00 573 VAL A C 1
ATOM 4331 O O . VAL A 1 573 ? -44.252 -12.573 44.128 1.00 91.00 573 VAL A O 1
ATOM 4334 N N . THR A 1 574 ? -44.161 -10.692 42.901 1.00 92.62 574 THR A N 1
ATOM 4335 C CA . THR A 1 574 ? -45.613 -10.509 42.825 1.00 92.62 574 THR A CA 1
ATOM 4336 C C . THR A 1 574 ? -46.304 -11.607 42.016 1.00 92.62 574 THR A C 1
ATOM 4338 O O . THR A 1 574 ? -45.826 -12.021 40.956 1.00 92.62 574 THR A O 1
ATOM 4341 N N . ASP A 1 575 ? -47.457 -12.064 42.510 1.00 86.31 575 ASP A N 1
ATOM 4342 C CA . ASP A 1 575 ? -48.276 -13.083 41.846 1.00 86.31 575 ASP A CA 1
ATOM 4343 C C . ASP A 1 575 ? -48.998 -12.559 40.586 1.00 86.31 575 ASP A C 1
ATOM 4345 O O . ASP A 1 575 ? -48.933 -11.379 40.243 1.00 86.31 575 ASP A O 1
ATOM 4349 N N . GLU A 1 576 ? -49.731 -13.438 39.895 1.00 84.12 576 GLU A N 1
ATOM 4350 C CA . GLU A 1 576 ? -50.545 -13.109 38.709 1.00 84.12 576 GLU A CA 1
ATOM 4351 C C . GLU A 1 576 ? -51.619 -12.020 38.943 1.00 84.12 576 GLU A C 1
ATOM 4353 O O . GLU A 1 576 ? -52.245 -11.551 37.992 1.00 84.12 576 GLU A O 1
ATOM 4358 N N . GLN A 1 577 ? -51.893 -11.637 40.193 1.00 85.94 577 GLN A N 1
ATOM 4359 C CA . GLN A 1 577 ? -52.791 -10.543 40.573 1.00 85.94 577 GLN A CA 1
ATOM 4360 C C . GLN A 1 577 ? -52.029 -9.353 41.187 1.00 85.94 577 GLN A C 1
ATOM 4362 O O . GLN A 1 577 ? -52.647 -8.458 41.769 1.00 85.94 577 GLN A O 1
ATOM 4367 N N . GLY A 1 578 ? -50.702 -9.325 41.048 1.00 88.19 578 GLY A N 1
ATOM 4368 C CA . GLY A 1 578 ? -49.810 -8.288 41.555 1.00 88.19 578 GLY A CA 1
ATOM 4369 C C . GLY A 1 578 ? -49.553 -8.343 43.061 1.00 88.19 578 GLY A C 1
ATOM 4370 O O . GLY A 1 578 ? -48.944 -7.423 43.602 1.00 88.19 578 GLY A O 1
ATOM 4371 N N . LYS A 1 579 ? -50.020 -9.361 43.785 1.00 92.12 579 LYS A N 1
ATOM 4372 C CA . LYS A 1 579 ? -49.938 -9.392 45.253 1.00 92.12 579 LYS A CA 1
ATOM 4373 C C . LYS A 1 579 ? -48.612 -9.936 45.743 1.00 92.12 579 LYS A C 1
ATOM 4375 O O . LYS A 1 579 ? -48.003 -10.787 45.104 1.00 92.12 579 LYS A O 1
ATOM 4380 N N . TYR A 1 580 ? -48.211 -9.480 46.924 1.00 93.00 580 TYR A N 1
ATOM 4381 C CA . TYR A 1 580 ? -47.014 -9.958 47.604 1.00 93.00 580 TYR A CA 1
ATOM 4382 C C . TYR A 1 580 ? -47.188 -9.962 49.129 1.00 93.00 580 TYR A C 1
ATOM 4384 O O . TYR A 1 580 ? -48.028 -9.241 49.680 1.00 93.00 580 TYR A O 1
ATOM 4392 N N . SER A 1 581 ? -46.376 -10.762 49.824 1.00 90.94 581 SER A N 1
ATOM 4393 C CA . SER A 1 581 ? -46.343 -10.803 51.290 1.00 90.94 581 SER A CA 1
ATOM 4394 C C . SER A 1 581 ? -45.001 -11.281 51.838 1.00 90.94 581 SER A C 1
ATOM 4396 O O . SER A 1 581 ? -44.442 -12.255 51.336 1.00 90.94 581 SER A O 1
ATOM 4398 N N . PHE A 1 582 ? -44.567 -10.660 52.930 1.00 85.69 582 PHE A N 1
ATOM 4399 C CA . PHE A 1 582 ? -43.433 -11.055 53.756 1.00 85.69 582 PHE A CA 1
ATOM 4400 C C . PHE A 1 582 ? -43.944 -11.642 55.071 1.00 85.69 582 PHE A C 1
ATOM 4402 O O . PHE A 1 582 ? -44.443 -10.918 55.933 1.00 85.69 582 PHE A O 1
ATOM 4409 N N . THR A 1 583 ? -43.843 -12.960 55.226 1.00 78.50 583 THR A N 1
ATOM 4410 C CA . THR A 1 583 ? -44.259 -13.675 56.441 1.00 78.50 583 THR A CA 1
ATOM 4411 C C . THR A 1 583 ? -43.067 -14.031 57.322 1.00 78.50 583 THR A C 1
ATOM 4413 O O . THR A 1 583 ? -41.975 -14.266 56.816 1.00 78.50 583 THR A O 1
ATOM 4416 N N . ASN A 1 584 ? -43.319 -14.203 58.618 1.00 70.38 584 ASN A N 1
ATOM 4417 C CA . ASN A 1 584 ? -42.347 -14.529 59.664 1.00 70.38 584 ASN A CA 1
ATOM 4418 C C . ASN A 1 584 ? -41.327 -13.414 59.994 1.00 70.38 584 ASN A C 1
ATOM 4420 O O . ASN A 1 584 ? -40.200 -13.705 60.387 1.00 70.38 584 ASN A O 1
ATOM 4424 N N . LEU A 1 585 ? -41.729 -12.147 59.884 1.00 70.94 585 LEU A N 1
ATOM 4425 C CA . LEU A 1 585 ? -40.892 -10.986 60.206 1.00 70.94 585 LEU A CA 1
ATOM 4426 C C . LEU A 1 585 ? -40.614 -10.839 61.708 1.00 70.94 585 LEU A C 1
ATOM 4428 O O . LEU A 1 585 ? -41.428 -11.227 62.543 1.00 70.94 585 LEU A O 1
ATOM 4432 N N . ALA A 1 586 ? -39.477 -10.252 62.070 1.00 63.31 586 ALA A N 1
ATOM 4433 C CA . ALA A 1 586 ? -39.233 -9.854 63.451 1.00 63.31 586 ALA A CA 1
ATOM 4434 C C . ALA A 1 586 ? -40.015 -8.560 63.777 1.00 63.31 586 ALA A C 1
ATOM 4436 O O . ALA A 1 586 ? -40.359 -7.801 62.870 1.00 63.31 586 ALA A O 1
ATOM 4437 N N . PRO A 1 587 ? -40.291 -8.257 65.056 1.00 65.88 587 PRO A N 1
ATOM 4438 C CA . PRO A 1 587 ? -40.745 -6.925 65.451 1.00 65.88 587 PRO A CA 1
ATOM 4439 C C . PRO A 1 587 ? -39.649 -5.891 65.153 1.00 65.88 587 PRO A C 1
ATOM 4441 O O . PRO A 1 587 ? -38.509 -6.062 65.590 1.00 65.88 587 PRO A O 1
ATOM 4444 N N . GLY A 1 588 ? -39.974 -4.825 64.423 1.00 73.88 588 GLY A N 1
ATOM 4445 C CA . GLY A 1 588 ? -38.991 -3.865 63.918 1.00 73.88 588 GLY A CA 1
ATOM 4446 C C . GLY A 1 588 ? -39.579 -2.857 62.931 1.00 73.88 588 GLY A C 1
ATOM 4447 O O . GLY A 1 588 ? -40.757 -2.926 62.589 1.00 73.88 588 GLY A O 1
ATOM 4448 N N . ASN A 1 589 ? -38.754 -1.911 62.479 1.00 82.69 589 ASN A N 1
ATOM 4449 C CA . ASN A 1 589 ? -39.099 -1.000 61.388 1.00 82.69 589 ASN A CA 1
ATOM 4450 C C . ASN A 1 589 ? -38.464 -1.514 60.095 1.00 82.69 589 ASN A C 1
ATOM 4452 O O . ASN A 1 589 ? -37.283 -1.845 60.095 1.00 82.69 589 ASN A O 1
ATOM 4456 N N . TYR A 1 590 ? -39.233 -1.517 59.014 1.00 86.00 590 TYR A N 1
ATOM 4457 C CA . TYR A 1 590 ? -38.842 -1.988 57.692 1.00 86.00 590 TYR A CA 1
ATOM 4458 C C . TYR A 1 590 ? -39.065 -0.875 56.670 1.00 86.00 590 TYR A C 1
ATOM 4460 O O . TYR A 1 590 ? -40.123 -0.243 56.693 1.00 86.00 590 TYR A O 1
ATOM 4468 N N . GLN A 1 591 ? -38.121 -0.649 55.756 1.00 90.88 591 GLN A N 1
ATOM 4469 C CA . GLN A 1 591 ? -38.456 -0.010 54.485 1.00 90.88 591 GLN A CA 1
ATOM 4470 C C . GLN A 1 591 ? -38.899 -1.107 53.523 1.00 90.88 591 GLN A C 1
ATOM 4472 O O . GLN A 1 591 ? -38.274 -2.157 53.442 1.00 90.88 591 GLN A O 1
ATOM 4477 N N . VAL A 1 592 ? -39.995 -0.885 52.811 1.00 92.19 592 VAL A N 1
ATOM 4478 C CA . VAL A 1 592 ? -40.439 -1.745 51.715 1.00 92.19 592 VAL A CA 1
ATOM 4479 C C . VAL A 1 592 ? -40.190 -0.981 50.427 1.00 92.19 592 VAL A C 1
ATOM 4481 O O . VAL A 1 592 ? -40.570 0.191 50.331 1.00 92.19 592 VAL A O 1
ATOM 4484 N N . ASN A 1 593 ? -39.563 -1.635 49.455 1.00 92.56 593 ASN A N 1
ATOM 4485 C CA . ASN A 1 593 ? -39.120 -1.036 48.200 1.00 92.56 593 ASN A CA 1
ATOM 4486 C C . ASN A 1 593 ? -39.293 -2.029 47.030 1.00 92.56 593 ASN A C 1
ATOM 4488 O O . ASN A 1 593 ? -39.667 -3.187 47.235 1.00 92.56 593 ASN A O 1
ATOM 4492 N N . VAL A 1 594 ? -39.091 -1.584 45.791 1.00 91.62 594 VAL A N 1
ATOM 4493 C CA . VAL A 1 594 ? -39.319 -2.371 44.567 1.00 91.62 594 VAL A CA 1
ATOM 4494 C C . VAL A 1 594 ? -38.160 -2.206 43.596 1.00 91.62 594 VAL A C 1
ATOM 4496 O O . VAL A 1 594 ? -37.620 -1.115 43.436 1.00 91.62 594 VAL A O 1
ATOM 4499 N N . VAL A 1 595 ? -37.757 -3.299 42.946 1.00 89.50 595 VAL A N 1
ATOM 4500 C CA . VAL A 1 595 ? -36.704 -3.251 41.925 1.00 89.50 595 VAL A CA 1
ATOM 4501 C C . VAL A 1 595 ? -37.241 -2.511 40.703 1.00 89.50 595 VAL A C 1
ATOM 4503 O O . VAL A 1 595 ? -38.152 -2.994 40.024 1.00 89.50 595 VAL A O 1
ATOM 4506 N N . ASN A 1 596 ? -36.677 -1.334 40.429 1.00 80.44 596 ASN A N 1
ATOM 4507 C CA . ASN A 1 596 ? -37.016 -0.540 39.252 1.00 80.44 596 ASN A CA 1
ATOM 4508 C C . ASN A 1 596 ? -36.660 -1.307 37.969 1.00 80.44 596 ASN A C 1
ATOM 4510 O O . ASN A 1 596 ? -35.565 -1.848 37.838 1.00 80.44 596 ASN A O 1
ATOM 4514 N N . GLN A 1 597 ? -37.585 -1.337 37.008 1.00 79.69 597 GLN A N 1
ATOM 4515 C CA . GLN A 1 597 ? -37.381 -1.988 35.712 1.00 79.69 597 GLN A CA 1
ATOM 4516 C C . GLN A 1 597 ? -37.111 -0.946 34.623 1.00 79.69 597 GLN A C 1
ATOM 4518 O O . GLN A 1 597 ? -37.824 0.056 34.524 1.00 79.69 597 GLN A O 1
ATOM 4523 N N . ASN A 1 598 ? -36.114 -1.199 33.769 1.00 66.31 598 ASN A N 1
ATOM 4524 C CA . ASN A 1 598 ? -35.802 -0.324 32.639 1.00 66.31 598 ASN A CA 1
ATOM 4525 C C . ASN A 1 598 ? -37.021 -0.163 31.722 1.00 66.31 598 ASN A C 1
ATOM 4527 O O . ASN A 1 598 ? -37.608 -1.136 31.250 1.00 66.31 598 ASN A O 1
ATOM 4531 N N . GLY A 1 599 ? -37.393 1.088 31.456 1.00 67.56 599 GLY A N 1
ATOM 4532 C CA . GLY A 1 599 ? -38.614 1.409 30.723 1.00 67.56 599 GLY A CA 1
ATOM 4533 C C . GLY A 1 599 ? -39.876 1.518 31.583 1.00 67.56 599 GLY A C 1
ATOM 4534 O O . GLY A 1 599 ? -40.949 1.609 31.006 1.00 67.56 599 GLY A O 1
ATOM 4535 N N . TRP A 1 600 ? -39.791 1.561 32.915 1.00 80.81 600 TRP A N 1
ATOM 4536 C CA . TRP A 1 600 ? -40.924 1.860 33.803 1.00 80.81 600 TRP A CA 1
ATOM 4537 C C . TRP A 1 600 ? -40.606 3.017 34.764 1.00 80.81 600 TRP A C 1
ATOM 4539 O O . TRP A 1 600 ? -39.448 3.365 34.997 1.00 80.81 600 TRP A O 1
ATOM 4549 N N . GLN A 1 601 ? -41.650 3.643 35.307 1.00 84.50 601 GLN A N 1
ATOM 4550 C CA . GLN A 1 601 ? -41.575 4.714 36.304 1.00 84.50 601 GLN A CA 1
ATOM 4551 C C . GLN A 1 601 ? -42.592 4.492 37.416 1.00 84.50 601 GLN A C 1
ATOM 4553 O O . GLN A 1 601 ? -43.747 4.144 37.164 1.00 84.50 601 GLN A O 1
ATOM 4558 N N . GLN A 1 602 ? -42.174 4.749 38.651 1.00 88.56 602 GLN A N 1
ATOM 4559 C CA . GLN A 1 602 ? -43.028 4.657 39.826 1.00 88.56 602 GLN A CA 1
ATOM 4560 C C . GLN A 1 602 ? -43.919 5.895 39.988 1.00 88.56 602 GLN A C 1
ATOM 4562 O O . GLN A 1 602 ? -43.457 7.026 39.873 1.00 88.56 602 GLN A O 1
ATOM 4567 N N . THR A 1 603 ? -45.193 5.679 40.322 1.00 87.12 603 THR A N 1
ATOM 4568 C CA . THR A 1 603 ? -46.143 6.737 40.717 1.00 87.12 603 THR A CA 1
ATOM 4569 C C . THR A 1 603 ? -46.488 6.692 42.197 1.00 87.12 603 THR A C 1
ATOM 4571 O O . THR A 1 603 ? -46.745 7.734 42.795 1.00 87.12 603 THR A O 1
ATOM 4574 N N . GLN A 1 604 ? -46.472 5.504 42.809 1.00 89.25 604 GLN A N 1
ATOM 4575 C CA . GLN A 1 604 ? -46.805 5.322 44.218 1.00 89.25 604 GLN A CA 1
ATOM 4576 C C . GLN A 1 604 ? -45.905 4.245 44.852 1.00 89.25 604 GLN A C 1
ATOM 4578 O O . GLN A 1 604 ? -45.779 3.170 44.260 1.00 89.25 604 GLN A O 1
ATOM 4583 N N . PRO A 1 605 ? -45.313 4.490 46.038 1.00 86.69 605 PRO A N 1
ATOM 4584 C CA . PRO A 1 605 ? -45.313 5.755 46.771 1.00 86.69 605 PRO A CA 1
ATOM 4585 C C . PRO A 1 605 ? -44.451 6.820 46.078 1.00 86.69 605 PRO A C 1
ATOM 4587 O O . PRO A 1 605 ? -43.373 6.525 45.569 1.00 86.69 605 PRO A O 1
ATOM 4590 N N . VAL A 1 606 ? -44.888 8.082 46.109 1.00 78.56 606 VAL A N 1
ATOM 4591 C CA . VAL A 1 606 ? -44.123 9.225 45.553 1.00 78.56 606 VAL A CA 1
ATOM 4592 C C . VAL A 1 606 ? -42.736 9.382 46.212 1.00 78.56 606 VAL A C 1
ATOM 4594 O O . VAL A 1 606 ? -41.829 9.958 45.625 1.00 78.56 606 VAL A O 1
ATOM 4597 N N . SER A 1 607 ? -42.550 8.844 47.422 1.00 77.75 607 SER A N 1
ATOM 4598 C CA . SER A 1 607 ? -41.283 8.819 48.166 1.00 77.75 607 SER A CA 1
ATOM 4599 C C . SER A 1 607 ? -40.278 7.747 47.721 1.00 77.75 607 SER A C 1
ATOM 4601 O O . SER A 1 607 ? -39.227 7.641 48.344 1.00 77.75 607 SER A O 1
ATOM 4603 N N . GLY A 1 608 ? -40.585 6.917 46.720 1.00 80.25 608 GLY A N 1
ATOM 4604 C CA . GLY A 1 608 ? -39.760 5.757 46.349 1.00 80.25 608 GLY A CA 1
ATOM 4605 C C . GLY A 1 608 ? -40.077 4.512 47.188 1.00 80.25 608 GLY A C 1
ATOM 4606 O O . GLY A 1 608 ? -40.403 3.467 46.637 1.00 80.25 608 GLY A O 1
ATOM 4607 N N . SER A 1 609 ? -40.111 4.635 48.515 1.00 88.62 609 SER A N 1
ATOM 4608 C CA . SER A 1 609 ? -40.329 3.507 49.436 1.00 88.62 609 SER A CA 1
ATOM 4609 C C . SER A 1 609 ? -41.406 3.773 50.502 1.00 88.62 609 SER A C 1
ATOM 4611 O O . SER A 1 609 ? -41.911 4.895 50.650 1.00 88.62 609 SER A O 1
ATOM 4613 N N . TYR A 1 610 ? -41.779 2.716 51.236 1.00 90.25 610 TYR A N 1
ATOM 4614 C CA . TYR A 1 610 ? -42.693 2.747 52.386 1.00 90.25 610 TYR A CA 1
ATOM 4615 C C . TYR A 1 610 ? -41.993 2.352 53.686 1.00 90.25 610 TYR A C 1
ATOM 4617 O O . TYR A 1 610 ? -41.529 1.224 53.805 1.00 90.25 610 TYR A O 1
ATOM 4625 N N . SER A 1 611 ? -42.066 3.196 54.716 1.00 89.38 611 SER A N 1
ATOM 4626 C CA . SER A 1 611 ? -41.637 2.826 56.072 1.00 89.38 611 SER A CA 1
ATOM 4627 C C . SER A 1 611 ? -42.775 2.167 56.862 1.00 89.38 611 SER A C 1
ATOM 4629 O O . SER A 1 611 ? -43.836 2.768 57.047 1.00 89.38 611 SER A O 1
ATOM 4631 N N . VAL A 1 612 ? -42.555 0.951 57.364 1.00 87.81 612 VAL A N 1
ATOM 4632 C CA . VAL A 1 612 ? -43.545 0.121 58.073 1.00 87.81 612 VAL A CA 1
ATOM 4633 C C . VAL A 1 612 ? -42.987 -0.343 59.418 1.00 87.81 612 VAL A C 1
ATOM 4635 O O . VAL A 1 612 ? -41.951 -0.996 59.470 1.00 87.81 612 VAL A O 1
ATOM 4638 N N . ALA A 1 613 ? -43.683 -0.039 60.513 1.00 83.12 613 ALA A N 1
ATOM 4639 C CA . ALA A 1 613 ? -43.342 -0.522 61.853 1.00 83.12 613 ALA A CA 1
ATOM 4640 C C . ALA A 1 613 ? -44.168 -1.770 62.212 1.00 83.12 613 ALA A C 1
ATOM 4642 O O . ALA A 1 613 ? -45.376 -1.780 61.975 1.00 83.12 613 ALA A O 1
ATOM 4643 N N . LEU A 1 614 ? -43.531 -2.786 62.803 1.00 77.38 614 LEU A N 1
ATOM 4644 C CA . LEU A 1 614 ? -44.151 -4.030 63.270 1.00 77.38 614 LEU A CA 1
ATOM 4645 C C . LEU A 1 614 ? -43.908 -4.283 64.760 1.00 77.38 614 LEU A C 1
ATOM 4647 O O . LEU A 1 614 ? -42.773 -4.280 65.243 1.00 77.38 614 LEU A O 1
ATOM 4651 N N . SER A 1 615 ? -44.984 -4.616 65.460 1.00 70.25 615 SER A N 1
ATOM 4652 C CA . SER A 1 615 ? -44.992 -5.168 66.816 1.00 70.25 615 SER A CA 1
ATOM 4653 C C . SER A 1 615 ? -44.958 -6.711 66.793 1.00 70.25 615 SER A C 1
ATOM 4655 O O . SER A 1 615 ? -45.209 -7.320 65.750 1.00 70.25 615 SER A O 1
ATOM 4657 N N . PRO A 1 616 ? -44.700 -7.388 67.932 1.00 59.84 616 PRO A N 1
ATOM 4658 C CA . PRO A 1 616 ? -44.918 -8.833 68.045 1.00 59.84 616 PRO A CA 1
ATOM 4659 C C . PRO A 1 616 ? -46.358 -9.222 67.671 1.00 59.84 616 PRO A C 1
ATOM 4661 O O . PRO A 1 616 ? -47.299 -8.534 68.064 1.00 59.84 616 PRO A O 1
ATOM 4664 N N . ASP A 1 617 ? -46.508 -10.322 66.927 1.00 66.44 617 ASP A N 1
ATOM 4665 C CA . ASP A 1 617 ? -47.770 -10.846 66.371 1.00 66.44 617 ASP A CA 1
ATOM 4666 C C . ASP A 1 617 ? -48.544 -9.895 65.414 1.00 66.44 617 ASP A C 1
ATOM 4668 O O . ASP A 1 617 ? -49.730 -10.113 65.149 1.00 66.44 617 ASP A O 1
ATOM 4672 N N . GLU A 1 618 ? -47.917 -8.842 64.867 1.00 75.19 618 GLU A N 1
ATOM 4673 C CA . GLU A 1 618 ? -48.597 -7.862 64.000 1.00 75.19 618 GLU A CA 1
ATOM 4674 C C . GLU A 1 618 ? -48.669 -8.274 62.510 1.00 75.19 618 GLU A C 1
ATOM 4676 O O . GLU A 1 618 ? -47.773 -8.928 61.971 1.00 75.19 618 GLU A O 1
ATOM 4681 N N . VAL A 1 619 ? -49.753 -7.869 61.828 1.00 79.38 619 VAL A N 1
ATOM 4682 C CA . VAL A 1 619 ? -49.963 -8.067 60.382 1.00 79.38 619 VAL A CA 1
ATOM 4683 C C . VAL A 1 619 ? -50.358 -6.742 59.725 1.00 79.38 619 VAL A C 1
ATOM 4685 O O . VAL A 1 619 ? -51.479 -6.266 59.920 1.00 79.38 619 VAL A O 1
ATOM 4688 N N . VAL A 1 620 ? -49.466 -6.165 58.916 1.00 82.44 620 VAL A N 1
ATOM 4689 C CA . VAL A 1 620 ? -49.707 -4.902 58.189 1.00 82.44 620 VAL A CA 1
ATOM 4690 C C . VAL A 1 620 ? -49.981 -5.177 56.711 1.00 82.44 620 VAL A C 1
ATOM 4692 O O . VAL A 1 620 ? -49.254 -5.924 56.070 1.00 82.44 620 VAL A O 1
ATOM 4695 N N . ASN A 1 621 ? -51.026 -4.559 56.155 1.00 86.25 621 ASN A N 1
ATOM 4696 C CA . ASN A 1 621 ? -51.483 -4.775 54.776 1.00 86.25 621 ASN A CA 1
ATOM 4697 C C . ASN A 1 621 ? -51.596 -3.442 54.007 1.00 86.25 621 ASN A C 1
ATOM 4699 O O . ASN A 1 621 ? -51.621 -2.374 54.618 1.00 86.25 621 ASN A O 1
ATOM 4703 N N . ASN A 1 622 ? -51.807 -3.519 52.687 1.00 86.62 622 ASN A N 1
ATOM 4704 C CA . ASN A 1 622 ? -51.994 -2.387 51.758 1.00 86.62 622 ASN A CA 1
ATOM 4705 C C . ASN A 1 622 ? -50.744 -1.521 51.516 1.00 86.62 622 ASN A C 1
ATOM 4707 O O . ASN A 1 622 ? -50.862 -0.340 51.185 1.00 86.62 622 ASN A O 1
ATOM 4711 N N . ILE A 1 623 ? -49.553 -2.104 51.650 1.00 93.00 623 ILE A N 1
ATOM 4712 C CA . ILE A 1 623 ? -48.310 -1.488 51.178 1.00 93.00 623 ILE A CA 1
ATOM 4713 C C . ILE A 1 623 ? -48.271 -1.692 49.657 1.00 93.00 623 ILE A C 1
ATOM 4715 O O . ILE A 1 623 ? -48.005 -2.791 49.194 1.00 93.00 623 ILE A O 1
ATOM 4719 N N . ASN A 1 624 ? -48.673 -0.703 48.858 1.00 93.38 624 ASN A N 1
ATOM 4720 C CA . ASN A 1 624 ? -49.003 -0.943 47.447 1.00 93.38 624 ASN A CA 1
ATOM 4721 C C . ASN A 1 624 ? -48.151 -0.075 46.503 1.00 93.38 624 ASN A C 1
ATOM 4723 O O . ASN A 1 624 ? -48.080 1.135 46.687 1.00 93.38 624 ASN A O 1
ATOM 4727 N N . PHE A 1 625 ? -47.614 -0.658 45.425 1.00 93.25 625 PHE A N 1
ATOM 4728 C CA . PHE A 1 625 ? -46.715 0.025 44.481 1.00 93.25 625 PHE A CA 1
ATOM 4729 C C . PHE A 1 625 ? -47.320 0.230 43.078 1.00 93.25 625 PHE A C 1
ATOM 4731 O O . PHE A 1 625 ? -47.450 -0.723 42.301 1.00 93.25 625 PHE A O 1
ATOM 4738 N N . GLY A 1 626 ? -47.606 1.478 42.702 1.00 90.44 626 GLY A N 1
ATOM 4739 C CA . GLY A 1 626 ? -48.104 1.870 41.373 1.00 90.44 626 GLY A CA 1
ATOM 4740 C C . GLY A 1 626 ? -46.960 2.276 40.443 1.00 90.44 626 GLY A C 1
ATOM 4741 O O . GLY A 1 626 ? -46.038 2.961 40.886 1.00 90.44 626 GLY A O 1
ATOM 4742 N N . HIS A 1 627 ? -46.955 1.807 39.191 1.00 90.12 627 HIS A N 1
ATOM 4743 C CA . HIS A 1 627 ? -46.007 2.231 38.140 1.00 90.12 627 HIS A CA 1
ATOM 4744 C C . HIS A 1 627 ? -46.702 2.339 36.779 1.00 90.12 627 HIS A C 1
ATOM 4746 O O . HIS A 1 627 ? -47.665 1.616 36.545 1.00 90.12 627 HIS A O 1
ATOM 4752 N N . TYR A 1 628 ? -46.134 3.127 35.866 1.00 84.69 628 TYR A N 1
ATOM 4753 C CA . TYR A 1 628 ? -46.475 3.160 34.439 1.00 84.69 628 TYR A CA 1
ATOM 4754 C C . TYR A 1 628 ? -45.234 2.913 33.565 1.00 84.69 628 TYR A C 1
ATOM 4756 O O . TYR A 1 628 ? -44.100 3.025 34.030 1.00 84.69 628 TYR A O 1
ATOM 4764 N N . GLU A 1 629 ? -45.446 2.580 32.293 1.00 81.06 629 GLU A N 1
ATOM 4765 C CA . GLU A 1 629 ? -44.378 2.308 31.324 1.00 81.06 629 GLU A CA 1
ATOM 4766 C C . GLU A 1 629 ? -43.886 3.605 30.642 1.00 81.06 629 GLU A C 1
ATOM 4768 O O . GLU A 1 629 ? -44.682 4.444 30.208 1.00 81.06 629 GLU A O 1
ATOM 4773 N N . LEU A 1 630 ? -42.566 3.785 30.545 1.00 68.69 630 LEU A N 1
ATOM 4774 C CA . LEU A 1 630 ? -41.923 4.888 29.830 1.00 68.69 630 LEU A CA 1
ATOM 4775 C C . LEU A 1 630 ? -42.114 4.761 28.322 1.00 68.69 630 LEU A C 1
ATOM 4777 O O . LEU A 1 630 ? -42.038 3.681 27.739 1.00 68.69 630 LEU A O 1
ATOM 4781 N N . LYS A 1 631 ? -42.240 5.914 27.664 1.00 67.88 631 LYS A N 1
ATOM 4782 C CA . LYS A 1 631 ? -42.214 5.983 26.204 1.00 67.88 631 LYS A CA 1
ATOM 4783 C C . LYS A 1 631 ? -40.805 5.677 25.696 1.00 67.88 631 LYS A C 1
ATOM 4785 O O . LYS A 1 631 ? -39.838 6.316 26.111 1.00 67.88 631 LYS A O 1
ATOM 4790 N N . LYS A 1 632 ? -40.716 4.695 24.802 1.00 77.50 632 LYS A N 1
ATOM 4791 C CA . LYS A 1 632 ? -39.487 4.305 24.107 1.00 77.50 632 LYS A CA 1
ATOM 4792 C C . LYS A 1 632 ? -39.018 5.401 23.141 1.00 77.50 632 LYS A C 1
ATOM 4794 O O . LYS A 1 632 ? -39.837 6.196 22.681 1.00 77.50 632 LYS A O 1
ATOM 4799 N N . GLY A 1 633 ? -37.715 5.440 22.872 1.00 78.00 633 GLY A N 1
ATOM 4800 C CA . GLY A 1 633 ? -37.090 6.363 21.921 1.00 78.00 633 GLY A CA 1
ATOM 4801 C C . GLY A 1 633 ? -36.890 5.750 20.532 1.00 78.00 633 GLY A C 1
ATOM 4802 O O . GLY A 1 633 ? -37.192 4.572 20.304 1.00 78.00 633 GLY A O 1
ATOM 4803 N N . GLU A 1 634 ? -36.368 6.557 19.611 1.00 88.25 634 GLU A N 1
ATOM 4804 C CA . GLU A 1 634 ? -36.057 6.158 18.238 1.00 88.25 634 GLU A CA 1
ATOM 4805 C C . GLU A 1 634 ? -34.737 6.778 17.747 1.00 88.25 634 GLU A C 1
ATOM 4807 O O . GLU A 1 634 ? -34.443 7.937 18.044 1.00 88.25 634 GLU A O 1
ATOM 4812 N N . ILE A 1 635 ? -33.983 6.030 16.939 1.00 90.31 635 ILE A N 1
ATOM 4813 C CA . ILE A 1 635 ? -32.866 6.543 16.127 1.00 90.31 635 ILE A CA 1
ATOM 4814 C C . ILE A 1 635 ? -33.289 6.450 14.665 1.00 90.31 635 ILE A C 1
ATOM 4816 O O . ILE A 1 635 ? -33.811 5.419 14.239 1.00 90.31 635 ILE A O 1
ATOM 4820 N N . ARG A 1 636 ? -33.088 7.523 13.903 1.00 89.06 636 ARG A N 1
ATOM 4821 C CA . ARG A 1 636 ? -33.468 7.634 12.495 1.00 89.06 636 ARG A CA 1
ATOM 4822 C C . ARG A 1 636 ? -32.338 8.221 11.668 1.00 89.06 636 ARG A C 1
ATOM 4824 O O . ARG A 1 636 ? -31.575 9.065 12.141 1.00 89.06 636 ARG A O 1
ATOM 4831 N N . GLY A 1 637 ? -32.307 7.830 10.408 1.00 91.25 637 GLY A N 1
ATOM 4832 C CA . GLY A 1 637 ? -31.266 8.238 9.487 1.00 91.25 637 GLY A CA 1
ATOM 4833 C C . GLY A 1 637 ? -31.647 8.006 8.041 1.00 91.25 637 GLY A C 1
ATOM 4834 O O . GLY A 1 637 ? -32.691 7.415 7.751 1.00 91.25 637 GLY A O 1
ATOM 4835 N N . ILE A 1 638 ? -30.791 8.475 7.143 1.00 91.12 638 ILE A N 1
ATOM 4836 C CA . ILE A 1 638 ? -30.873 8.212 5.709 1.00 91.12 638 ILE A CA 1
ATOM 4837 C C . ILE A 1 638 ? -29.568 7.557 5.275 1.00 91.12 638 ILE A C 1
ATOM 4839 O O . ILE A 1 638 ? -28.494 7.978 5.697 1.00 91.12 638 ILE A O 1
ATOM 4843 N N . LYS A 1 639 ? -29.680 6.550 4.411 1.00 92.06 639 LYS A N 1
ATOM 4844 C CA . LYS A 1 639 ? -28.579 6.089 3.574 1.00 92.06 639 LYS A CA 1
ATOM 4845 C C . LYS A 1 639 ? -28.796 6.565 2.141 1.00 92.06 639 LYS A C 1
ATOM 4847 O O . LYS A 1 639 ? -29.915 6.419 1.643 1.00 92.06 639 LYS A O 1
ATOM 4852 N N . TRP A 1 640 ? -27.793 7.125 1.479 1.00 91.88 640 TRP A N 1
ATOM 4853 C CA . TRP A 1 640 ? -27.909 7.622 0.101 1.00 91.88 640 TRP A CA 1
ATOM 4854 C C . TRP A 1 640 ? -26.777 7.135 -0.790 1.00 91.88 640 TRP A C 1
ATOM 4856 O O . TRP A 1 640 ? -25.749 6.672 -0.306 1.00 91.88 640 TRP A O 1
ATOM 4866 N N . ASN A 1 641 ? -27.046 7.191 -2.093 1.00 89.38 641 ASN A N 1
ATOM 4867 C CA . ASN A 1 641 ? -26.042 7.040 -3.124 1.00 89.38 641 ASN A CA 1
ATOM 4868 C C . ASN A 1 641 ? -25.357 8.393 -3.226 1.00 89.38 641 ASN A C 1
ATOM 4870 O O . ASN A 1 641 ? -25.988 9.345 -3.690 1.00 89.38 641 ASN A O 1
ATOM 4874 N N . ASP A 1 642 ? -24.148 8.440 -2.701 1.00 84.31 642 ASP A N 1
ATOM 4875 C CA . ASP A 1 642 ? -23.226 9.548 -2.826 1.00 84.31 642 ASP A CA 1
ATOM 4876 C C . ASP A 1 642 ? -22.650 9.492 -4.247 1.00 84.31 642 ASP A C 1
ATOM 4878 O O . ASP A 1 642 ? -22.025 8.498 -4.629 1.00 84.31 642 ASP A O 1
ATOM 4882 N N . LEU A 1 643 ? -23.016 10.464 -5.080 1.00 80.62 643 LEU A N 1
ATOM 4883 C CA . LEU A 1 643 ? -22.781 10.409 -6.525 1.00 80.62 643 LEU A CA 1
ATOM 4884 C C . LEU A 1 643 ? -21.450 11.036 -6.944 1.00 80.62 643 LEU A C 1
ATOM 4886 O O . LEU A 1 643 ? -20.953 10.679 -8.012 1.00 80.62 643 LEU A O 1
ATOM 4890 N N . ASP A 1 644 ? -20.904 11.946 -6.140 1.00 71.81 644 ASP A N 1
ATOM 4891 C CA . ASP A 1 644 ? -19.617 12.616 -6.370 1.00 71.81 644 ASP A CA 1
ATOM 4892 C C . ASP A 1 644 ? -18.536 12.234 -5.339 1.00 71.81 644 ASP A C 1
ATOM 4894 O O . ASP A 1 644 ? -17.354 12.511 -5.555 1.00 71.81 644 ASP A O 1
ATOM 4898 N N . GLY A 1 645 ? -18.911 11.505 -4.285 1.00 70.56 645 GLY A N 1
ATOM 4899 C CA . GLY A 1 645 ? -18.022 10.945 -3.273 1.00 70.56 645 GLY A CA 1
ATOM 4900 C C . GLY A 1 645 ? -17.707 11.903 -2.120 1.00 70.56 645 GLY A C 1
ATOM 4901 O O . GLY A 1 645 ? -16.875 11.563 -1.270 1.00 70.56 645 GLY A O 1
ATOM 4902 N N . ASP A 1 646 ? -18.312 13.094 -2.063 1.00 67.75 646 ASP A N 1
ATOM 4903 C CA . ASP A 1 646 ? -17.905 14.154 -1.128 1.00 67.75 646 ASP A CA 1
ATOM 4904 C C . ASP A 1 646 ? -18.299 13.887 0.344 1.00 67.75 646 ASP A C 1
ATOM 4906 O O . ASP A 1 646 ? -17.776 14.521 1.268 1.00 67.75 646 ASP A O 1
ATOM 4910 N N . GLY A 1 647 ? -19.162 12.897 0.595 1.00 73.00 647 GLY A N 1
ATOM 4911 C CA . GLY A 1 647 ? -19.642 12.524 1.925 1.00 73.00 647 GLY A CA 1
ATOM 4912 C C . GLY A 1 647 ? -20.775 13.405 2.460 1.00 73.00 647 GLY A C 1
ATOM 4913 O O . GLY A 1 647 ? -21.150 13.266 3.633 1.00 73.00 647 GLY A O 1
ATOM 4914 N N . ILE A 1 648 ? -21.344 14.292 1.645 1.00 79.06 648 ILE A N 1
ATOM 4915 C CA . ILE A 1 648 ? -22.395 15.258 1.971 1.00 79.06 648 ILE A CA 1
ATOM 4916 C C . ILE A 1 648 ? -23.631 14.948 1.131 1.00 79.06 648 ILE A C 1
ATOM 4918 O O . ILE A 1 648 ? -23.585 14.810 -0.079 1.00 79.06 648 ILE A O 1
ATOM 4922 N N . ARG A 1 649 ? -24.805 14.876 1.773 1.00 81.12 649 ARG A N 1
ATOM 4923 C CA . ARG A 1 649 ? -26.026 14.559 1.027 1.00 81.12 649 ARG A CA 1
ATOM 4924 C C . ARG A 1 649 ? -26.562 15.743 0.219 1.00 81.12 649 ARG A C 1
ATOM 4926 O O . ARG A 1 649 ? -27.262 16.594 0.785 1.00 81.12 649 ARG A O 1
ATOM 4933 N N . ASP A 1 650 ? -26.363 15.716 -1.093 1.00 82.00 650 ASP A N 1
ATOM 4934 C CA . ASP A 1 650 ? -26.587 16.861 -1.974 1.00 82.00 650 ASP A CA 1
ATOM 4935 C C . ASP A 1 650 ? -27.881 16.805 -2.827 1.00 82.00 650 ASP A C 1
ATOM 4937 O O . ASP A 1 650 ? -28.703 15.876 -2.747 1.00 82.00 650 ASP A O 1
ATOM 4941 N N . GLN A 1 651 ? -28.168 17.861 -3.606 1.00 81.62 651 GLN A N 1
ATOM 4942 C CA . GLN A 1 651 ? -29.492 18.076 -4.223 1.00 81.62 651 GLN A CA 1
ATOM 4943 C C . GLN A 1 651 ? -29.715 17.328 -5.552 1.00 81.62 651 GLN A C 1
ATOM 4945 O O . GLN A 1 651 ? -30.143 17.902 -6.559 1.00 81.62 651 GLN A O 1
ATOM 4950 N N . GLY A 1 652 ? -29.557 16.015 -5.507 1.00 78.56 652 GLY A N 1
ATOM 4951 C CA . GLY A 1 652 ? -29.839 15.072 -6.596 1.00 78.56 652 GLY A CA 1
ATOM 4952 C C . GLY A 1 652 ? -29.800 13.615 -6.136 1.00 78.56 652 GLY A C 1
ATOM 4953 O O . GLY A 1 652 ? -30.340 12.732 -6.803 1.00 78.56 652 GLY A O 1
ATOM 4954 N N . GLU A 1 653 ? -29.237 13.390 -4.954 1.00 89.88 653 GLU A N 1
ATOM 4955 C CA . GLU A 1 653 ? -28.786 12.096 -4.481 1.00 89.88 653 GLU A CA 1
ATOM 4956 C C . GLU A 1 653 ? -29.923 11.210 -3.953 1.00 89.88 653 GLU A C 1
ATOM 4958 O O . GLU A 1 653 ? -30.625 11.555 -2.978 1.00 89.88 653 GLU A O 1
ATOM 4963 N N . PRO A 1 654 ? -30.156 10.052 -4.596 1.00 89.75 654 PRO A N 1
ATOM 4964 C CA . PRO A 1 654 ? -31.228 9.156 -4.213 1.00 89.75 654 PRO A CA 1
ATOM 4965 C C . PRO A 1 654 ? -30.871 8.415 -2.924 1.00 89.75 654 PRO A C 1
ATOM 4967 O O . PRO A 1 654 ? -29.753 7.948 -2.730 1.00 89.75 654 PRO A O 1
ATOM 4970 N N . GLY A 1 655 ? -31.857 8.244 -2.046 1.00 90.62 655 GLY A N 1
ATOM 4971 C CA . GLY A 1 655 ? -31.708 7.335 -0.916 1.00 90.62 655 GLY A CA 1
ATOM 4972 C C . GLY A 1 655 ? -31.592 5.879 -1.384 1.00 90.62 655 GLY A C 1
ATOM 4973 O O . GLY A 1 655 ? -32.322 5.472 -2.290 1.00 90.62 655 GLY A O 1
ATOM 4974 N N . LEU A 1 656 ? -30.709 5.092 -0.766 1.00 90.50 656 LEU A N 1
ATOM 4975 C CA . LEU A 1 656 ? -30.458 3.696 -1.138 1.00 90.50 656 LEU A CA 1
ATOM 4976 C C . LEU A 1 656 ? -31.432 2.746 -0.429 1.00 90.50 656 LEU A C 1
ATOM 4978 O O . LEU A 1 656 ? -31.385 2.662 0.800 1.00 90.50 656 LEU A O 1
ATOM 4982 N N . PRO A 1 657 ? -32.295 2.005 -1.150 1.00 91.94 657 PRO A N 1
ATOM 4983 C CA . PRO A 1 657 ? -33.307 1.145 -0.547 1.00 91.94 657 PRO A CA 1
ATOM 4984 C C . PRO A 1 657 ? -32.821 -0.282 -0.271 1.00 91.94 657 PRO A C 1
ATOM 4986 O O . PRO A 1 657 ? -32.108 -0.878 -1.073 1.00 91.94 657 PRO A O 1
ATOM 4989 N N . GLY A 1 658 ? -33.303 -0.889 0.817 1.00 88.94 658 GLY A N 1
ATOM 4990 C CA . GLY A 1 658 ? -33.018 -2.289 1.156 1.00 88.94 658 GLY A CA 1
ATOM 4991 C C . GLY A 1 658 ? -31.606 -2.555 1.689 1.00 88.94 658 GLY A C 1
ATOM 4992 O O . GLY A 1 658 ? -31.199 -3.712 1.758 1.00 88.94 658 GLY A O 1
ATOM 4993 N N . MET A 1 659 ? -30.880 -1.510 2.079 1.00 91.31 659 MET A N 1
ATOM 4994 C CA . MET A 1 659 ? -29.556 -1.586 2.694 1.00 91.31 659 MET A CA 1
ATOM 4995 C C . MET A 1 659 ? -29.695 -1.816 4.202 1.00 91.31 659 MET A C 1
ATOM 4997 O O . MET A 1 659 ? -30.644 -1.322 4.814 1.00 91.31 659 MET A O 1
ATOM 5001 N N . THR A 1 660 ? -28.757 -2.542 4.811 1.00 93.25 660 THR A N 1
ATOM 5002 C CA . THR A 1 660 ? -28.816 -2.888 6.239 1.00 93.25 660 THR A CA 1
ATOM 5003 C C . THR A 1 660 ? -28.000 -1.909 7.074 1.00 93.25 660 THR A C 1
ATOM 5005 O O . THR A 1 660 ? -26.783 -1.837 6.928 1.00 93.25 660 THR A O 1
ATOM 5008 N N . ILE A 1 661 ? -28.663 -1.221 8.001 1.00 93.69 661 ILE A N 1
ATOM 5009 C CA . ILE A 1 661 ? -28.029 -0.502 9.114 1.00 93.69 661 ILE A CA 1
ATOM 5010 C C . ILE A 1 661 ? -28.290 -1.306 10.390 1.00 93.69 661 ILE A C 1
ATOM 5012 O O . ILE A 1 661 ? -29.365 -1.897 10.537 1.00 93.69 661 ILE A O 1
ATOM 5016 N N . TYR A 1 662 ? -27.347 -1.347 11.326 1.00 93.38 662 TYR A N 1
ATOM 5017 C CA . TYR A 1 662 ? -27.492 -2.079 12.583 1.00 93.38 662 TYR A CA 1
ATOM 5018 C C . TYR A 1 662 ? -26.941 -1.314 13.786 1.00 93.38 662 TYR A C 1
ATOM 5020 O O . TYR A 1 662 ? -26.243 -0.310 13.655 1.00 93.38 662 TYR A O 1
ATOM 5028 N N . LEU A 1 663 ? -27.349 -1.772 14.968 1.00 91.06 663 LEU A N 1
ATOM 5029 C CA . LEU A 1 663 ? -26.843 -1.309 16.249 1.00 91.06 663 LEU A CA 1
ATOM 5030 C C . LEU A 1 663 ? -25.760 -2.278 16.709 1.00 91.06 663 LEU A C 1
ATOM 5032 O O . LEU A 1 663 ? -26.100 -3.343 17.229 1.00 91.06 663 LEU A O 1
ATOM 5036 N N . ASP A 1 664 ? -24.508 -1.892 16.489 1.00 82.94 664 ASP A N 1
ATOM 5037 C CA . ASP A 1 664 ? -23.319 -2.644 16.885 1.00 82.94 664 ASP A CA 1
ATOM 5038 C C . ASP A 1 664 ? -23.197 -2.614 18.421 1.00 82.94 664 ASP A C 1
ATOM 5040 O O . ASP A 1 664 ? -23.037 -1.557 19.041 1.00 82.94 664 ASP A O 1
ATOM 5044 N N . GLN A 1 665 ? -23.388 -3.765 19.063 1.00 79.31 665 GLN A N 1
ATOM 5045 C CA . GLN A 1 665 ? -23.415 -3.896 20.523 1.00 79.31 665 GLN A CA 1
ATOM 5046 C C . GLN A 1 665 ? -22.056 -4.276 21.108 1.00 79.31 665 GLN A C 1
ATOM 5048 O O . GLN A 1 665 ? -21.870 -4.119 22.318 1.00 79.31 665 GLN A O 1
ATOM 5053 N N . ASN A 1 666 ? -21.133 -4.785 20.289 1.00 73.06 666 ASN A N 1
ATOM 5054 C CA . ASN A 1 666 ? -19.806 -5.233 20.717 1.00 73.06 666 ASN A CA 1
ATOM 5055 C C . ASN A 1 666 ? -18.650 -4.426 20.093 1.00 73.06 666 ASN A C 1
ATOM 5057 O O . ASN A 1 666 ? -17.505 -4.636 20.486 1.00 73.06 666 ASN A O 1
ATOM 5061 N N . GLN A 1 667 ? -18.968 -3.467 19.220 1.00 70.94 667 GLN A N 1
ATOM 5062 C CA . GLN A 1 667 ? -18.070 -2.521 18.553 1.00 70.94 667 GLN A CA 1
ATOM 5063 C C . GLN A 1 667 ? -17.035 -3.210 17.653 1.00 70.94 667 GLN A C 1
ATOM 5065 O O . GLN A 1 667 ? -15.875 -2.803 17.604 1.00 70.94 667 GLN A O 1
ATOM 5070 N N . ASN A 1 668 ? -17.440 -4.280 16.958 1.00 66.56 668 ASN A N 1
ATOM 5071 C CA . ASN A 1 668 ? -16.555 -5.057 16.084 1.00 66.56 668 ASN A CA 1
ATOM 5072 C C . ASN A 1 668 ? -16.682 -4.718 14.583 1.00 66.56 668 ASN A C 1
ATOM 5074 O O . ASN A 1 668 ? -15.979 -5.325 13.767 1.00 66.56 668 ASN A O 1
ATOM 5078 N N . GLY A 1 669 ? -17.573 -3.793 14.205 1.00 66.94 669 GLY A N 1
ATOM 5079 C CA . GLY A 1 669 ? -17.791 -3.394 12.812 1.00 66.94 669 GLY A CA 1
ATOM 5080 C C . GLY A 1 669 ? -18.445 -4.474 11.940 1.00 66.94 669 GLY A C 1
ATOM 5081 O O . GLY A 1 669 ? -18.360 -4.410 10.710 1.00 66.94 669 GLY A O 1
ATOM 5082 N N . ARG A 1 670 ? -19.089 -5.488 12.534 1.00 77.00 670 ARG A N 1
ATOM 5083 C CA . ARG A 1 670 ? -19.790 -6.576 11.835 1.00 77.00 670 ARG A CA 1
ATOM 5084 C C . ARG A 1 670 ? -21.149 -6.862 12.473 1.00 77.00 670 ARG A C 1
ATOM 5086 O O . ARG A 1 670 ? -21.283 -6.952 13.680 1.00 77.00 670 ARG A O 1
ATOM 5093 N N . LEU A 1 671 ? -22.155 -7.117 11.634 1.00 84.19 671 LEU A N 1
ATOM 5094 C CA . LEU A 1 671 ? -23.484 -7.514 12.105 1.00 84.19 671 LEU A CA 1
ATOM 5095 C C . LEU A 1 671 ? -23.473 -8.935 12.695 1.00 84.19 671 LEU A C 1
ATOM 5097 O O . LEU A 1 671 ? -23.387 -9.920 11.954 1.00 84.19 671 LEU A O 1
ATOM 5101 N N . ASP A 1 672 ? -23.657 -9.037 14.010 1.00 83.12 672 ASP A N 1
ATOM 5102 C CA . ASP A 1 672 ? -23.663 -10.294 14.758 1.00 83.12 672 ASP A CA 1
ATOM 5103 C C . ASP A 1 672 ? -25.069 -10.874 15.018 1.00 83.12 672 ASP A C 1
ATOM 5105 O O . ASP A 1 672 ? -26.107 -10.199 15.033 1.00 83.12 672 ASP A O 1
ATOM 5109 N N . ASN A 1 673 ? -25.128 -12.191 15.253 1.00 79.19 673 ASN A N 1
ATOM 5110 C CA . ASN A 1 673 ? -26.390 -12.900 15.487 1.00 79.19 673 ASN A CA 1
ATOM 5111 C C . ASN A 1 673 ? -26.986 -12.585 16.874 1.00 79.19 673 ASN A C 1
ATOM 5113 O O . ASN A 1 673 ? -26.744 -13.289 17.858 1.00 79.19 673 ASN A O 1
ATOM 5117 N N . GLY A 1 674 ? -27.844 -11.569 16.912 1.00 76.75 674 GLY A N 1
ATOM 5118 C CA . GLY A 1 674 ? -28.553 -11.096 18.104 1.00 76.75 674 GLY A CA 1
ATOM 5119 C C . GLY A 1 674 ? -28.776 -9.584 18.101 1.00 76.75 674 GLY A C 1
ATOM 5120 O O . GLY A 1 674 ? -29.622 -9.088 18.846 1.00 76.75 674 GLY A O 1
ATOM 5121 N N . GLU A 1 675 ? -28.055 -8.868 17.242 1.00 89.44 675 GLU A N 1
ATOM 5122 C CA . GLU A 1 675 ? -28.103 -7.416 17.143 1.00 89.44 675 GLU A CA 1
ATOM 5123 C C . GLU A 1 675 ? -29.351 -6.901 16.423 1.00 89.44 675 GLU A C 1
ATOM 5125 O O . GLU A 1 675 ? -30.041 -7.609 15.681 1.00 89.44 675 GLU A O 1
ATOM 5130 N N . ILE A 1 676 ? -29.666 -5.629 16.668 1.00 90.75 676 ILE A N 1
ATOM 5131 C CA . ILE A 1 676 ? -30.846 -4.979 16.102 1.00 90.75 676 ILE A CA 1
ATOM 5132 C C . ILE A 1 676 ? -30.447 -4.353 14.768 1.00 90.75 676 ILE A C 1
ATOM 5134 O O . ILE A 1 676 ? -29.656 -3.418 14.744 1.00 90.75 676 ILE A O 1
ATOM 5138 N N . SER A 1 677 ? -31.044 -4.820 13.674 1.00 93.44 677 SER A N 1
ATOM 5139 C CA . SER A 1 677 ? -30.855 -4.263 12.331 1.00 93.44 677 SER A CA 1
ATOM 5140 C C . SER A 1 677 ? -32.156 -3.717 11.733 1.00 93.44 677 SER A C 1
ATOM 5142 O O . SER A 1 677 ? -33.264 -4.118 12.103 1.00 93.44 677 SER A O 1
ATOM 5144 N N . ALA A 1 678 ? -32.013 -2.767 10.813 1.00 93.12 678 ALA A N 1
ATOM 5145 C CA . ALA A 1 678 ? -33.079 -2.135 10.054 1.00 93.12 678 ALA A CA 1
ATOM 5146 C C . ALA A 1 678 ? -32.700 -2.092 8.567 1.00 93.12 678 ALA A C 1
ATOM 5148 O O . ALA A 1 678 ? -31.549 -1.841 8.217 1.00 93.12 678 ALA A O 1
ATOM 5149 N N . LEU A 1 679 ? -33.688 -2.311 7.697 1.00 94.50 679 LEU A N 1
ATOM 5150 C CA . LEU A 1 679 ? -33.544 -2.098 6.258 1.00 94.50 679 LEU A CA 1
ATOM 5151 C C . LEU A 1 679 ? -34.026 -0.694 5.893 1.00 94.50 679 LEU A C 1
ATOM 5153 O O . LEU A 1 679 ? -35.067 -0.253 6.388 1.00 94.50 679 LEU A O 1
ATOM 5157 N N . THR A 1 680 ? -33.299 -0.023 5.007 1.00 95.00 680 THR A N 1
ATOM 5158 C CA . THR A 1 680 ? -33.676 1.291 4.474 1.00 95.00 680 THR A CA 1
ATOM 5159 C C . THR A 1 680 ? -34.892 1.209 3.542 1.00 95.00 680 THR A C 1
ATOM 5161 O O . THR A 1 680 ? -35.097 0.226 2.822 1.00 95.00 680 THR A O 1
ATOM 5164 N N . ASP A 1 681 ? -35.727 2.248 3.553 1.00 90.94 681 ASP A N 1
ATOM 5165 C CA . ASP A 1 681 ? -36.916 2.357 2.708 1.00 90.94 681 ASP A CA 1
ATOM 5166 C C . ASP A 1 681 ? -36.612 2.894 1.297 1.00 90.94 681 ASP A C 1
ATOM 5168 O O . ASP A 1 681 ? -35.465 3.116 0.920 1.00 90.94 681 ASP A O 1
ATOM 5172 N N . LYS A 1 682 ? -37.662 3.098 0.488 1.00 89.12 682 LYS A N 1
ATOM 5173 C CA . LYS A 1 682 ? -37.542 3.543 -0.912 1.00 89.12 682 LYS A CA 1
ATOM 5174 C C . LYS A 1 682 ? -36.861 4.908 -1.113 1.00 89.12 682 LYS A C 1
ATOM 5176 O O . LYS A 1 682 ? -36.535 5.228 -2.249 1.00 89.12 682 LYS A O 1
ATOM 5181 N N . ASP A 1 683 ? -36.746 5.714 -0.058 1.00 89.81 683 ASP A N 1
ATOM 5182 C CA . ASP A 1 683 ? -36.092 7.025 -0.060 1.00 89.81 683 ASP A CA 1
ATOM 5183 C C . ASP A 1 683 ? -34.843 7.009 0.847 1.00 89.81 683 ASP A C 1
ATOM 5185 O O . ASP A 1 683 ? -34.379 8.063 1.280 1.00 89.81 683 ASP A O 1
ATOM 5189 N N . GLY A 1 684 ? -34.309 5.818 1.153 1.00 90.50 684 GLY A N 1
ATOM 5190 C CA . GLY A 1 684 ? -33.104 5.611 1.957 1.00 90.50 684 GLY A CA 1
ATOM 5191 C C . GLY A 1 684 ? -33.300 5.704 3.470 1.00 90.50 684 GLY A C 1
ATOM 5192 O O . GLY A 1 684 ? -32.338 5.507 4.210 1.00 90.50 684 GLY A O 1
ATOM 5193 N N . ASN A 1 685 ? -34.506 5.990 3.971 1.00 94.38 685 ASN A N 1
ATOM 5194 C CA . ASN A 1 685 ? -34.702 6.200 5.407 1.00 94.38 685 ASN A CA 1
ATOM 5195 C C . ASN A 1 685 ? -34.658 4.874 6.166 1.00 94.38 685 ASN A C 1
ATOM 5197 O O . ASN A 1 685 ? -35.315 3.911 5.772 1.00 94.38 685 ASN A O 1
ATOM 5201 N N . TYR A 1 686 ? -33.998 4.851 7.318 1.00 94.75 686 TYR A N 1
ATOM 5202 C CA . TYR A 1 686 ? -34.120 3.771 8.294 1.00 94.75 686 TYR A CA 1
ATOM 5203 C C . TYR A 1 686 ? -34.531 4.325 9.663 1.00 94.75 686 TYR A C 1
ATOM 5205 O O . TYR A 1 686 ? -34.359 5.510 9.968 1.00 94.75 686 TYR A O 1
ATOM 5213 N N . ALA A 1 687 ? -35.110 3.459 10.495 1.00 92.81 687 ALA A N 1
ATOM 5214 C CA . ALA A 1 687 ? -35.504 3.808 11.852 1.00 92.81 687 ALA A CA 1
ATOM 5215 C C . ALA A 1 687 ? -35.406 2.605 12.794 1.00 92.81 687 ALA A C 1
ATOM 5217 O O . ALA A 1 687 ? -36.100 1.601 12.620 1.00 92.81 687 ALA A O 1
ATOM 5218 N N . PHE A 1 688 ? -34.617 2.753 13.852 1.00 93.06 688 PHE A N 1
ATOM 5219 C CA . PHE A 1 688 ? -34.668 1.887 15.020 1.00 93.06 688 PHE A CA 1
ATOM 5220 C C . PHE A 1 688 ? -35.734 2.424 15.969 1.00 93.06 688 PHE A C 1
ATOM 5222 O O . PHE A 1 688 ? -35.587 3.505 16.536 1.00 93.06 688 PHE A O 1
ATOM 5229 N N . THR A 1 689 ? -36.826 1.679 16.129 1.00 86.94 689 THR A N 1
ATOM 5230 C CA . THR A 1 689 ? -37.956 2.068 16.985 1.00 86.94 689 THR A CA 1
ATOM 5231 C C . THR A 1 689 ? -38.029 1.198 18.237 1.00 86.94 689 THR A C 1
ATOM 5233 O O . THR A 1 689 ? -37.430 0.127 18.302 1.00 86.94 689 THR A O 1
ATOM 5236 N N . ASN A 1 690 ? -38.777 1.652 19.246 1.00 82.56 690 ASN A N 1
ATOM 5237 C CA . ASN A 1 690 ? -38.895 0.998 20.555 1.00 82.56 690 ASN A CA 1
ATOM 5238 C C . ASN A 1 690 ? -37.573 0.878 21.347 1.00 82.56 690 ASN A C 1
ATOM 5240 O O . ASN A 1 690 ? -37.466 0.037 22.244 1.00 82.56 690 ASN A O 1
ATOM 5244 N N . LEU A 1 691 ? -36.596 1.750 21.078 1.00 84.12 691 LEU A N 1
ATOM 5245 C CA . LEU A 1 691 ? -35.319 1.759 21.788 1.00 84.12 691 LEU A CA 1
ATOM 5246 C C . LEU A 1 691 ? -35.481 2.191 23.250 1.00 84.12 691 LEU A C 1
ATOM 5248 O O . LEU A 1 691 ? -36.375 2.963 23.614 1.00 84.12 691 LEU A O 1
ATOM 5252 N N . THR A 1 692 ? -34.625 1.651 24.114 1.00 81.06 692 THR A N 1
ATOM 5253 C CA . THR A 1 692 ? -34.697 1.897 25.555 1.00 81.06 692 THR A CA 1
ATOM 5254 C C . THR A 1 692 ? -33.957 3.197 25.878 1.00 81.06 692 THR A C 1
ATOM 5256 O O . THR A 1 692 ? -32.751 3.271 25.658 1.00 81.06 692 THR A O 1
ATOM 5259 N N . PRO A 1 693 ? -34.651 4.228 26.395 1.00 73.06 693 PRO A N 1
ATOM 5260 C CA . PRO A 1 693 ? -34.000 5.480 26.758 1.00 73.06 693 PRO A CA 1
ATOM 5261 C C . PRO A 1 693 ? -33.058 5.284 27.954 1.00 73.06 693 PRO A C 1
ATOM 5263 O O . PRO A 1 693 ? -33.317 4.452 28.825 1.00 73.06 693 PRO A O 1
ATOM 5266 N N . GLY A 1 694 ? -31.987 6.075 27.997 1.00 65.50 694 GLY A N 1
ATOM 5267 C CA . GLY A 1 694 ? -30.914 6.025 28.993 1.00 65.50 694 GLY A CA 1
ATOM 5268 C C . GLY A 1 694 ? -29.655 5.267 28.553 1.00 65.50 694 GLY A C 1
ATOM 5269 O O . GLY A 1 694 ? -28.675 5.273 29.293 1.00 65.50 694 GLY A O 1
ATOM 5270 N N . ILE A 1 695 ? -29.661 4.644 27.370 1.00 73.88 695 ILE A N 1
ATOM 5271 C CA . ILE A 1 695 ? -28.557 3.841 26.817 1.00 73.88 695 ILE A CA 1
ATOM 5272 C C . ILE A 1 695 ? -27.878 4.595 25.657 1.00 73.88 695 ILE A C 1
ATOM 5274 O O . ILE A 1 695 ? -28.533 5.364 24.947 1.00 73.88 695 ILE A O 1
ATOM 5278 N N . THR A 1 696 ? -26.569 4.378 25.492 1.00 78.00 696 THR A N 1
ATOM 5279 C CA . THR A 1 696 ? -25.792 4.775 24.307 1.00 78.00 696 THR A CA 1
ATOM 5280 C C . THR A 1 696 ? -25.741 3.609 23.316 1.00 78.00 696 THR A C 1
ATOM 5282 O O . THR A 1 696 ? -25.524 2.470 23.720 1.00 78.00 696 THR A O 1
ATOM 5285 N N . TYR A 1 697 ? -25.945 3.901 22.038 1.00 79.56 697 TYR A N 1
ATOM 5286 C CA . TYR A 1 697 ? -26.021 2.964 20.925 1.00 79.56 697 TYR A CA 1
ATOM 5287 C C . TYR A 1 697 ? -24.963 3.316 19.879 1.00 79.56 697 TYR A C 1
ATOM 5289 O O . TYR A 1 697 ? -24.961 4.447 19.395 1.00 79.56 697 TYR A O 1
ATOM 5297 N N . THR A 1 698 ? -24.120 2.361 19.496 1.00 83.75 698 THR A N 1
ATOM 5298 C CA . THR A 1 698 ? -23.289 2.484 18.292 1.00 83.75 698 THR A CA 1
ATOM 5299 C C . THR A 1 698 ? -24.131 2.089 17.079 1.00 83.75 698 THR A C 1
ATOM 5301 O O . THR A 1 698 ? -24.945 1.169 17.163 1.00 83.75 698 THR A O 1
ATOM 5304 N N . VAL A 1 699 ? -24.003 2.816 15.971 1.00 86.88 699 VAL A N 1
ATOM 5305 C CA . VAL A 1 699 ? -24.760 2.613 14.731 1.00 86.88 699 VAL A CA 1
ATOM 5306 C C . VAL A 1 699 ? -23.772 2.443 13.585 1.00 86.88 699 VAL A C 1
ATOM 5308 O O . VAL A 1 699 ? -22.927 3.311 13.371 1.00 86.88 699 VAL A O 1
ATOM 5311 N N . ALA A 1 700 ? -23.907 1.345 12.850 1.00 85.81 700 ALA A N 1
ATOM 5312 C CA . ALA A 1 700 ? -23.003 0.937 11.781 1.00 85.81 700 ALA A CA 1
ATOM 5313 C C . ALA A 1 700 ? -23.788 0.425 10.563 1.00 85.81 700 ALA A C 1
ATOM 5315 O O . ALA A 1 700 ? -24.966 0.065 10.666 1.00 85.81 700 ALA A O 1
ATOM 5316 N N . GLU A 1 701 ? -23.144 0.371 9.400 1.00 89.12 701 GLU A N 1
ATOM 5317 C CA . GLU A 1 701 ? -23.723 -0.198 8.184 1.00 89.12 701 GLU A CA 1
ATOM 5318 C C . GLU A 1 701 ? -23.135 -1.567 7.835 1.00 89.12 701 GLU A C 1
ATOM 5320 O O . GLU A 1 701 ? -21.986 -1.869 8.149 1.00 89.12 701 GLU A O 1
ATOM 5325 N N . VAL A 1 702 ? -23.912 -2.406 7.148 1.00 87.56 702 VAL A N 1
ATOM 5326 C CA . VAL A 1 702 ? -23.344 -3.560 6.442 1.00 87.56 702 VAL A CA 1
ATOM 5327 C C . VAL A 1 702 ? -22.957 -3.096 5.043 1.00 87.56 702 VAL A C 1
ATOM 5329 O O . VAL A 1 702 ? -23.819 -3.048 4.156 1.00 87.56 702 VAL A O 1
ATOM 5332 N N . LEU A 1 703 ? -21.675 -2.771 4.864 1.00 80.94 703 LEU A N 1
ATOM 5333 C CA . LEU A 1 703 ? -21.125 -2.371 3.572 1.00 80.94 703 LEU A CA 1
ATOM 5334 C C . LEU A 1 703 ? -21.385 -3.468 2.529 1.00 80.94 703 LEU A C 1
ATOM 5336 O O . LEU A 1 703 ? -21.137 -4.654 2.768 1.00 80.94 703 LEU A O 1
ATOM 5340 N N . GLN A 1 704 ? -21.945 -3.082 1.384 1.00 80.38 704 GLN A N 1
ATOM 5341 C CA . GLN A 1 704 ? -22.253 -4.017 0.303 1.00 80.38 704 GLN A CA 1
ATOM 5342 C C . GLN A 1 704 ? -21.071 -4.163 -0.653 1.00 80.38 704 GLN A C 1
ATOM 5344 O O . GLN A 1 704 ? -20.293 -3.237 -0.846 1.00 80.38 704 GLN A O 1
ATOM 5349 N N . ALA A 1 705 ? -20.962 -5.327 -1.297 1.00 71.44 705 ALA A N 1
ATOM 5350 C CA . ALA A 1 705 ? -19.992 -5.518 -2.370 1.00 71.44 705 ALA A CA 1
ATOM 5351 C C . ALA A 1 705 ? -20.212 -4.478 -3.485 1.00 71.44 705 ALA A C 1
ATOM 5353 O O . ALA A 1 705 ? -21.354 -4.246 -3.891 1.00 71.44 705 ALA A O 1
ATOM 5354 N N . ASN A 1 706 ? -19.118 -3.898 -3.981 1.00 72.38 706 ASN A N 1
ATOM 5355 C CA . ASN A 1 706 ? -19.087 -2.836 -4.996 1.00 72.38 706 ASN A CA 1
ATOM 5356 C C . ASN A 1 706 ? -19.719 -1.503 -4.532 1.00 72.38 706 ASN A C 1
ATOM 5358 O O . ASN A 1 706 ? -20.226 -0.736 -5.353 1.00 72.38 706 ASN A O 1
ATOM 5362 N N . TRP A 1 707 ? -19.699 -1.253 -3.220 1.00 80.25 707 TRP A N 1
ATOM 5363 C CA . TRP A 1 707 ? -19.974 0.039 -2.595 1.00 80.25 707 TRP A CA 1
ATOM 5364 C C . TRP A 1 707 ? -18.849 0.362 -1.615 1.00 80.25 707 TRP A C 1
ATOM 5366 O O . TRP A 1 707 ? -18.410 -0.518 -0.874 1.00 80.25 707 TRP A O 1
ATOM 5376 N N . ALA A 1 708 ? -18.432 1.620 -1.575 1.00 78.50 708 ALA A N 1
ATOM 5377 C CA . ALA A 1 708 ? -17.521 2.154 -0.569 1.00 78.50 708 ALA A CA 1
ATOM 5378 C C . ALA A 1 708 ? -18.246 3.237 0.246 1.00 78.50 708 ALA A C 1
ATOM 5380 O O . ALA A 1 708 ? -19.229 3.821 -0.212 1.00 78.50 708 ALA A O 1
ATOM 5381 N N . GLN A 1 709 ? -17.845 3.433 1.500 1.00 81.75 709 GLN A N 1
ATOM 5382 C CA . GLN A 1 709 ? -18.522 4.344 2.424 1.00 81.75 709 GLN A CA 1
ATOM 5383 C C . GLN A 1 709 ? -17.882 5.732 2.385 1.00 81.75 709 GLN A C 1
ATOM 5385 O O . GLN A 1 709 ? -16.684 5.864 2.608 1.00 81.75 709 GLN A O 1
ATOM 5390 N N . THR A 1 710 ? -18.701 6.757 2.164 1.00 73.88 710 THR A N 1
ATOM 5391 C CA . THR A 1 710 ? -18.301 8.171 2.143 1.00 73.88 710 THR A CA 1
ATOM 5392 C C . THR A 1 710 ? -18.864 8.970 3.309 1.00 73.88 710 THR A C 1
ATOM 5394 O O . THR A 1 710 ? -18.360 10.049 3.584 1.00 73.88 710 THR A O 1
ATOM 5397 N N . THR A 1 711 ? -19.850 8.470 4.065 1.00 76.88 711 THR A N 1
ATOM 5398 C CA . THR A 1 711 ? -20.263 9.131 5.320 1.00 76.88 711 THR A CA 1
ATOM 5399 C C . THR A 1 711 ? -20.477 8.137 6.460 1.00 76.88 711 THR A C 1
ATOM 5401 O O . THR A 1 711 ? -21.199 7.152 6.272 1.00 76.88 711 THR A O 1
ATOM 5404 N N . PRO A 1 712 ? -19.938 8.405 7.667 1.00 63.91 712 PRO A N 1
ATOM 5405 C CA . PRO A 1 712 ? -18.968 9.467 7.989 1.00 63.91 712 PRO A CA 1
ATOM 5406 C C . PRO A 1 712 ? -17.594 9.251 7.307 1.00 63.91 712 PRO A C 1
ATOM 5408 O O . PRO A 1 712 ? -17.087 8.133 7.324 1.00 63.91 712 PRO A O 1
ATOM 5411 N N . ARG A 1 713 ? -17.022 10.315 6.707 1.00 59.00 713 ARG A N 1
ATOM 5412 C CA . ARG A 1 713 ? -15.757 10.307 5.927 1.00 59.00 713 ARG A CA 1
ATOM 5413 C C . ARG A 1 713 ? -14.526 10.676 6.764 1.00 59.00 713 ARG A C 1
ATOM 5415 O O . ARG A 1 713 ? -14.630 11.422 7.738 1.00 59.00 713 ARG A O 1
ATOM 5422 N N . PHE A 1 714 ? -13.358 10.271 6.266 1.00 50.88 714 PHE A N 1
ATOM 5423 C CA . PHE A 1 714 ? -12.093 11.003 6.411 1.00 50.88 714 PHE A CA 1
ATOM 5424 C C . PHE A 1 714 ? -12.197 12.324 5.618 1.00 50.88 714 PHE A C 1
ATOM 5426 O O . PHE A 1 714 ? -12.655 12.301 4.474 1.00 50.88 714 PHE A O 1
ATOM 5433 N N . LEU A 1 715 ? -11.866 13.475 6.217 1.00 50.09 715 LEU A N 1
ATOM 5434 C CA . LEU A 1 715 ? -12.446 14.770 5.809 1.00 50.09 715 LEU A CA 1
ATOM 5435 C C . LEU A 1 715 ? -11.449 15.846 5.337 1.00 50.09 715 LEU A C 1
ATOM 5437 O O . LEU A 1 715 ? -11.873 16.945 4.981 1.00 50.09 715 LEU A O 1
ATOM 5441 N N . PHE A 1 716 ? -10.156 15.529 5.298 1.00 53.28 716 PHE A N 1
ATOM 5442 C CA . PHE A 1 716 ? -9.102 16.258 4.581 1.00 53.28 716 PHE A CA 1
ATOM 5443 C C . PHE A 1 716 ? -7.882 15.327 4.474 1.00 53.28 716 PHE A C 1
ATOM 5445 O O . PHE A 1 716 ? -7.595 14.623 5.444 1.00 53.28 716 PHE A O 1
ATOM 5452 N N . ASN A 1 717 ? -7.201 15.342 3.334 1.00 55.53 717 ASN A N 1
ATOM 5453 C CA . ASN A 1 717 ? -5.802 14.957 3.136 1.00 55.53 717 ASN A CA 1
ATOM 5454 C C . ASN A 1 717 ? -5.215 16.055 2.236 1.00 55.53 717 ASN A C 1
ATOM 5456 O O . ASN A 1 717 ? -5.963 16.563 1.400 1.00 55.53 717 ASN A O 1
ATOM 5460 N N . ALA A 1 718 ? -3.964 16.456 2.430 1.00 54.03 718 ALA A N 1
ATOM 5461 C CA . ALA A 1 718 ? -3.289 17.380 1.525 1.00 54.03 718 ALA A CA 1
ATOM 5462 C C . ALA A 1 718 ? -2.141 16.635 0.869 1.00 54.03 718 ALA A C 1
ATOM 5464 O O . ALA A 1 718 ? -1.272 16.131 1.578 1.00 54.03 718 ALA A O 1
ATOM 5465 N N . ASP A 1 719 ? -2.188 16.604 -0.453 1.00 53.88 719 ASP A N 1
ATOM 5466 C CA . ASP A 1 719 ? -1.109 16.131 -1.298 1.00 53.88 719 ASP A CA 1
ATOM 5467 C C . ASP A 1 719 ? -0.227 17.326 -1.707 1.00 53.88 719 ASP A C 1
ATOM 5469 O O . ASP A 1 719 ? -0.736 18.444 -1.887 1.00 53.88 719 ASP A O 1
ATOM 5473 N N . PHE A 1 720 ? 1.092 17.136 -1.784 1.00 53.12 720 PHE A N 1
ATOM 5474 C CA . PHE A 1 720 ? 2.025 18.191 -2.222 1.00 53.12 720 PHE A CA 1
ATOM 5475 C C . PHE A 1 720 ? 2.824 17.833 -3.467 1.00 53.12 720 PHE A C 1
ATOM 5477 O O . PHE A 1 720 ? 3.555 18.697 -3.965 1.00 53.12 720 PHE A O 1
ATOM 5484 N N . SER A 1 721 ? 2.623 16.640 -4.020 1.00 46.34 721 SER A N 1
ATOM 5485 C CA . SER A 1 721 ? 2.708 16.518 -5.462 1.00 46.34 721 SER A CA 1
ATOM 5486 C C . SER A 1 721 ? 1.508 17.279 -6.059 1.00 46.34 721 SER A C 1
ATOM 5488 O O . SER A 1 721 ? 0.376 17.219 -5.574 1.00 46.34 721 SER A O 1
ATOM 5490 N N . ASP A 1 722 ? 1.740 18.122 -7.068 1.00 40.06 722 ASP A N 1
ATOM 5491 C CA . ASP A 1 722 ? 0.789 18.058 -8.182 1.00 40.06 722 ASP A CA 1
ATOM 5492 C C . ASP A 1 722 ? 1.164 16.756 -8.860 1.00 40.06 722 ASP A C 1
ATOM 5494 O O . ASP A 1 722 ? 2.299 16.280 -8.726 1.00 40.06 722 ASP A O 1
ATOM 5498 N N . ALA A 1 723 ? 0.234 16.139 -9.566 1.00 35.00 723 ALA A N 1
ATOM 5499 C CA . ALA A 1 723 ? 0.523 14.827 -10.107 1.00 35.00 723 ALA A CA 1
ATOM 5500 C C . ALA A 1 723 ? 1.418 14.938 -11.366 1.00 35.00 723 ALA A C 1
ATOM 5502 O O . ALA A 1 723 ? 1.182 14.314 -12.369 1.00 35.00 723 ALA A O 1
ATOM 5503 N N . GLN A 1 724 ? 2.417 15.817 -11.337 1.00 33.81 724 GLN A N 1
ATOM 5504 C CA . GLN A 1 724 ? 3.347 16.214 -12.393 1.00 33.81 724 GLN A CA 1
ATOM 5505 C C . GLN A 1 724 ? 4.789 15.980 -11.909 1.00 33.81 724 GLN A C 1
ATOM 5507 O O . GLN A 1 724 ? 5.754 16.433 -12.519 1.00 33.81 724 GLN A O 1
ATOM 5512 N N . GLY A 1 725 ? 4.933 15.364 -10.724 1.00 40.75 725 GLY A N 1
ATOM 5513 C CA . GLY A 1 725 ? 6.165 15.348 -9.940 1.00 40.75 725 GLY A CA 1
ATOM 5514 C C . GLY A 1 725 ? 6.620 16.741 -9.483 1.00 40.75 725 GLY A C 1
ATOM 5515 O O . GLY A 1 725 ? 7.754 16.880 -9.016 1.00 40.75 725 GLY A O 1
ATOM 5516 N N . ASN A 1 726 ? 5.783 17.780 -9.623 1.00 41.09 726 ASN A N 1
ATOM 5517 C CA . ASN A 1 726 ? 6.104 19.163 -9.289 1.00 41.09 726 ASN A CA 1
ATOM 5518 C C . ASN A 1 726 ? 5.395 19.614 -7.997 1.00 41.09 726 ASN A C 1
ATOM 5520 O O . ASN A 1 726 ? 4.548 18.947 -7.404 1.00 41.09 726 ASN A O 1
ATOM 5524 N N . ALA A 1 727 ? 5.860 20.745 -7.462 1.00 42.22 727 ALA A N 1
ATOM 5525 C CA . ALA A 1 727 ? 5.504 21.176 -6.116 1.00 42.22 727 ALA A CA 1
ATOM 5526 C C . ALA A 1 727 ? 4.149 21.882 -6.049 1.00 42.22 727 ALA A C 1
ATOM 5528 O O . ALA A 1 727 ? 4.078 23.122 -6.032 1.00 42.22 727 ALA A O 1
ATOM 5529 N N . SER A 1 728 ? 3.091 21.089 -5.900 1.00 48.97 728 SER A N 1
ATOM 5530 C CA . SER A 1 728 ? 1.782 21.604 -5.540 1.00 48.97 728 SER A CA 1
ATOM 5531 C C . SER A 1 728 ? 1.707 22.021 -4.084 1.00 48.97 728 SER A C 1
ATOM 5533 O O . SER A 1 728 ? 2.530 21.756 -3.207 1.00 48.97 728 SER A O 1
ATOM 5535 N N . LEU A 1 729 ? 0.638 22.752 -3.845 1.00 52.59 729 LEU A N 1
ATOM 5536 C CA . LEU A 1 729 ? 0.152 23.126 -2.545 1.00 52.59 729 LEU A CA 1
ATOM 5537 C C . LEU A 1 729 ? -1.332 22.784 -2.571 1.00 52.59 729 LEU A C 1
ATOM 5539 O O . LEU A 1 729 ? -2.135 23.721 -2.492 1.00 52.59 729 LEU A O 1
ATOM 5543 N N . ASP A 1 730 ? -1.726 21.514 -2.753 1.00 55.56 730 ASP A N 1
ATOM 5544 C CA . ASP A 1 730 ? -3.159 21.227 -2.820 1.00 55.56 730 ASP A CA 1
ATOM 5545 C C . ASP A 1 730 ? -3.823 21.662 -1.513 1.00 55.56 730 ASP A C 1
ATOM 5547 O O . ASP A 1 730 ? -3.310 21.529 -0.400 1.00 55.56 730 ASP A O 1
ATOM 5551 N N . GLY A 1 731 ? -4.934 22.368 -1.669 1.00 58.47 731 GLY A N 1
ATOM 5552 C CA . GLY A 1 731 ? -5.607 23.019 -0.570 1.00 58.47 731 GLY A CA 1
ATOM 5553 C C . GLY A 1 731 ? -4.776 24.082 0.162 1.00 58.47 731 GLY A C 1
ATOM 5554 O O . GLY A 1 731 ? -5.297 24.591 1.148 1.00 58.47 731 GLY A O 1
ATOM 5555 N N . PHE A 1 732 ? -3.574 24.491 -0.265 1.00 65.69 732 PHE A N 1
ATOM 5556 C CA . PHE A 1 732 ? -2.695 25.487 0.376 1.00 65.69 732 PHE A CA 1
ATOM 5557 C C . PHE A 1 732 ? -2.262 26.634 -0.566 1.00 65.69 732 PHE A C 1
ATOM 5559 O O . PHE A 1 732 ? -2.450 26.628 -1.774 1.00 65.69 732 PHE A O 1
ATOM 5566 N N . THR A 1 733 ? -1.751 27.728 0.011 1.00 67.81 733 THR A N 1
ATOM 5567 C CA . THR A 1 733 ? -1.300 28.921 -0.735 1.00 67.81 733 THR A CA 1
ATOM 5568 C C . THR A 1 733 ? -0.113 29.600 -0.054 1.00 67.81 733 THR A C 1
ATOM 5570 O O . THR A 1 733 ? -0.176 29.874 1.149 1.00 67.81 733 THR A O 1
ATOM 5573 N N . ILE A 1 734 ? 0.936 29.939 -0.815 1.00 65.75 734 ILE A N 1
ATOM 5574 C CA . ILE A 1 734 ? 2.059 30.768 -0.338 1.00 65.75 734 ILE A CA 1
ATOM 5575 C C . ILE A 1 734 ? 1.608 32.231 -0.180 1.00 65.75 734 ILE A C 1
ATOM 5577 O O . ILE A 1 734 ? 1.024 32.838 -1.082 1.00 65.75 734 ILE A O 1
ATOM 5581 N N . ASP A 1 735 ? 1.899 32.837 0.975 1.00 64.62 735 ASP A N 1
ATOM 5582 C CA . ASP A 1 735 ? 1.524 34.228 1.269 1.00 64.62 735 ASP A CA 1
ATOM 5583 C C . ASP A 1 735 ? 2.547 35.204 0.629 1.00 64.62 735 ASP A C 1
ATOM 5585 O O . ASP A 1 735 ? 3.709 35.266 1.031 1.00 64.62 735 ASP A O 1
ATOM 5589 N N . ASN A 1 736 ? 2.098 35.962 -0.383 1.00 48.72 736 ASN A N 1
ATOM 5590 C CA . ASN A 1 736 ? 2.842 36.655 -1.465 1.00 48.72 736 ASN A CA 1
ATOM 5591 C C . ASN A 1 736 ? 3.908 37.739 -1.095 1.00 48.72 736 ASN A C 1
ATOM 5593 O O . ASN A 1 736 ? 4.047 38.742 -1.798 1.00 48.72 736 ASN A O 1
ATOM 5597 N N . ASN A 1 737 ? 4.665 37.603 -0.002 1.00 50.91 737 ASN A N 1
ATOM 5598 C CA . ASN A 1 737 ? 5.803 38.483 0.332 1.00 50.91 737 ASN A CA 1
ATOM 5599 C C . ASN A 1 737 ? 7.144 37.738 0.493 1.00 50.91 737 ASN A C 1
ATOM 5601 O O . ASN A 1 737 ? 8.143 38.376 0.824 1.00 50.91 737 ASN A O 1
ATOM 5605 N N . TYR A 1 738 ? 7.169 36.424 0.253 1.00 52.56 738 TYR A N 1
ATOM 5606 C CA . TYR A 1 738 ? 8.299 35.535 0.543 1.00 52.56 738 TYR A CA 1
ATOM 5607 C C . TYR A 1 738 ? 8.659 34.655 -0.668 1.00 52.56 738 TYR A C 1
ATOM 5609 O O . TYR A 1 738 ? 8.734 33.434 -0.571 1.00 52.56 738 TYR A O 1
ATOM 5617 N N . ASN A 1 739 ? 8.849 35.277 -1.836 1.00 45.19 739 ASN A N 1
ATOM 5618 C CA . ASN A 1 739 ? 9.310 34.575 -3.036 1.00 45.19 739 ASN A CA 1
ATOM 5619 C C . ASN A 1 739 ? 10.774 34.158 -2.837 1.00 45.19 739 ASN A C 1
ATOM 5621 O O . ASN A 1 739 ? 11.649 35.027 -2.794 1.00 45.19 739 ASN A O 1
ATOM 5625 N N . GLY A 1 740 ? 11.023 32.854 -2.704 1.00 49.72 740 GLY A N 1
ATOM 5626 C CA . GLY A 1 740 ? 12.341 32.333 -2.356 1.00 49.72 740 GLY A CA 1
ATOM 5627 C C . GLY A 1 740 ? 12.536 30.852 -2.666 1.00 49.72 740 GLY A C 1
ATOM 5628 O O . GLY A 1 740 ? 13.252 30.546 -3.608 1.00 49.72 740 GLY A O 1
ATOM 5629 N N . LEU A 1 741 ? 11.978 29.967 -1.831 1.00 53.97 741 LEU A N 1
ATOM 5630 C CA . LEU A 1 741 ? 12.599 28.662 -1.550 1.00 53.97 741 LEU A CA 1
ATOM 5631 C C . LEU A 1 741 ? 11.604 27.505 -1.291 1.00 53.97 741 LEU A C 1
ATOM 5633 O O . LEU A 1 741 ? 11.852 26.711 -0.398 1.00 53.97 741 LEU A O 1
ATOM 5637 N N . TRP A 1 742 ? 10.468 27.428 -1.990 1.00 56.97 742 TRP A N 1
ATOM 5638 C CA . TRP A 1 742 ? 9.541 26.283 -1.878 1.00 56.97 742 TRP A CA 1
ATOM 5639 C C . TRP A 1 742 ? 9.710 25.357 -3.088 1.00 56.97 742 TRP A C 1
ATOM 5641 O O . TRP A 1 742 ? 9.636 25.859 -4.210 1.00 56.97 742 TRP A O 1
ATOM 5651 N N . HIS A 1 743 ? 9.938 24.060 -2.864 1.00 56.59 743 HIS A N 1
ATOM 5652 C CA . HIS A 1 743 ? 9.967 23.013 -3.897 1.00 56.59 743 HIS A CA 1
ATOM 5653 C C . HIS A 1 743 ? 9.686 21.624 -3.283 1.00 56.59 743 HIS A C 1
ATOM 5655 O O . HIS A 1 743 ? 9.700 21.487 -2.060 1.00 56.59 743 HIS A O 1
ATOM 5661 N N . LEU A 1 744 ? 9.432 20.607 -4.111 1.00 54.03 744 LEU A N 1
ATOM 5662 C CA . LEU A 1 744 ? 9.306 19.210 -3.674 1.00 54.03 744 LEU A CA 1
ATOM 5663 C C . LEU A 1 744 ? 10.660 18.632 -3.275 1.00 54.03 744 LEU A C 1
ATOM 5665 O O . LEU A 1 744 ? 11.692 19.035 -3.816 1.00 54.03 744 LEU A O 1
ATOM 5669 N N . SER A 1 745 ? 10.658 17.675 -2.351 1.00 55.16 745 SER A N 1
ATOM 5670 C CA . SER A 1 745 ? 11.847 16.890 -2.025 1.00 55.16 745 SER A CA 1
ATOM 5671 C C . SER A 1 745 ? 12.047 15.762 -3.032 1.00 55.16 745 SER A C 1
ATOM 5673 O O . SER A 1 745 ? 11.298 14.792 -3.024 1.00 55.16 745 SER A O 1
ATOM 5675 N N . THR A 1 746 ? 13.107 15.828 -3.835 1.00 50.97 746 THR A N 1
ATOM 5676 C CA . THR A 1 746 ? 13.487 14.714 -4.728 1.00 50.97 746 THR A CA 1
ATOM 5677 C C . THR A 1 746 ? 14.411 13.702 -4.042 1.00 50.97 746 THR A C 1
ATOM 5679 O O . THR A 1 746 ? 14.616 12.592 -4.529 1.00 50.97 746 THR A O 1
ATOM 5682 N N . GLY A 1 747 ? 15.001 14.065 -2.895 1.00 47.66 747 GLY A N 1
ATOM 5683 C CA . GLY A 1 747 ? 16.073 13.300 -2.255 1.00 47.66 747 GLY A CA 1
ATOM 5684 C C . GLY A 1 747 ? 15.676 12.405 -1.076 1.00 47.66 747 GLY A C 1
ATOM 5685 O O . GLY A 1 747 ? 16.556 11.731 -0.533 1.00 47.66 747 GLY A O 1
ATOM 5686 N N . ARG A 1 748 ? 14.414 12.422 -0.612 1.00 53.72 748 ARG A N 1
ATOM 5687 C CA . ARG A 1 748 ? 14.015 11.775 0.664 1.00 53.72 748 ARG A CA 1
ATOM 5688 C C . ARG A 1 748 ? 12.747 10.914 0.645 1.00 53.72 748 ARG A C 1
ATOM 5690 O O . ARG A 1 748 ? 12.484 10.263 1.652 1.00 53.72 748 ARG A O 1
ATOM 5697 N N . GLY A 1 749 ? 12.018 10.831 -0.467 1.00 49.66 749 GLY A N 1
ATOM 5698 C CA . GLY A 1 749 ? 10.792 10.027 -0.594 1.00 49.66 749 GLY A CA 1
ATOM 5699 C C . GLY A 1 749 ? 10.898 8.566 -0.136 1.00 49.66 749 GLY A C 1
ATOM 5700 O O . GLY A 1 749 ? 10.032 8.046 0.550 1.00 49.66 749 GLY A O 1
ATOM 5701 N N . ASN A 1 750 ? 12.021 7.902 -0.422 1.00 50.81 750 ASN A N 1
ATOM 5702 C CA . ASN A 1 750 ? 12.221 6.473 -0.133 1.00 50.81 750 ASN A CA 1
ATOM 5703 C C . ASN A 1 750 ? 12.649 6.139 1.324 1.00 50.81 750 ASN A C 1
ATOM 5705 O O . ASN A 1 750 ? 13.308 5.121 1.554 1.00 50.81 750 ASN A O 1
ATOM 5709 N N . GLN A 1 751 ? 12.328 6.981 2.313 1.00 53.38 751 GLN A N 1
ATOM 5710 C CA . GLN A 1 751 ? 12.496 6.658 3.746 1.00 53.38 751 GLN A CA 1
ATOM 5711 C C . GLN A 1 751 ? 11.180 6.090 4.313 1.00 53.38 751 GLN A C 1
ATOM 5713 O O . GLN A 1 751 ? 10.113 6.340 3.770 1.00 53.38 751 GLN A O 1
ATOM 5718 N N . ALA A 1 752 ? 11.227 5.269 5.365 1.00 45.31 752 ALA A N 1
ATOM 5719 C CA . ALA A 1 752 ? 10.019 4.607 5.866 1.00 45.31 752 ALA A CA 1
ATOM 5720 C C . ALA A 1 752 ? 9.249 5.501 6.858 1.00 45.31 752 ALA A C 1
ATOM 5722 O O . ALA A 1 752 ? 9.723 5.753 7.963 1.00 45.31 752 ALA A O 1
ATOM 5723 N N . GLY A 1 753 ? 8.047 5.944 6.475 1.00 44.38 753 GLY A N 1
ATOM 5724 C CA . GLY A 1 753 ? 7.150 6.730 7.338 1.00 44.38 753 GLY A CA 1
ATOM 5725 C C . GLY A 1 753 ? 6.187 7.672 6.602 1.00 44.38 753 GLY A C 1
ATOM 5726 O O . GLY A 1 753 ? 5.205 8.102 7.202 1.00 44.38 753 GLY A O 1
ATOM 5727 N N . HIS A 1 754 ? 6.452 7.953 5.327 1.00 50.12 754 HIS A N 1
ATOM 5728 C CA . HIS A 1 754 ? 5.749 8.912 4.463 1.00 50.12 754 HIS A CA 1
ATOM 5729 C C . HIS A 1 754 ? 5.686 8.378 3.012 1.00 50.12 754 HIS A C 1
ATOM 5731 O O . HIS A 1 754 ? 6.150 7.261 2.745 1.00 50.12 754 HIS A O 1
ATOM 5737 N N . SER A 1 755 ? 5.059 9.111 2.089 1.00 49.09 755 SER A N 1
ATOM 5738 C CA . SER A 1 755 ? 4.941 8.736 0.671 1.00 49.09 755 SER A CA 1
ATOM 5739 C C . SER A 1 755 ? 6.174 9.131 -0.156 1.00 49.09 755 SER A C 1
ATOM 5741 O O . SER A 1 755 ? 7.041 9.890 0.279 1.00 49.09 755 SER A O 1
ATOM 5743 N N . ALA A 1 756 ? 6.296 8.546 -1.353 1.00 46.16 756 ALA A N 1
ATOM 5744 C CA . ALA A 1 756 ? 7.518 8.639 -2.148 1.00 46.16 756 ALA A CA 1
ATOM 5745 C C . ALA A 1 756 ? 7.730 10.009 -2.818 1.00 46.16 756 ALA A C 1
ATOM 5747 O O . ALA A 1 756 ? 8.880 10.354 -3.084 1.00 46.16 756 ALA A O 1
ATOM 5748 N N . ASP A 1 757 ? 6.666 10.786 -3.046 1.00 51.03 757 ASP A N 1
ATOM 5749 C CA . ASP A 1 757 ? 6.699 11.917 -3.982 1.00 51.03 757 ASP A CA 1
ATOM 5750 C C . ASP A 1 757 ? 6.096 13.231 -3.418 1.00 51.03 757 ASP A C 1
ATOM 5752 O O . ASP A 1 757 ? 6.195 14.269 -4.067 1.00 51.03 757 ASP A O 1
ATOM 5756 N N . ASP A 1 758 ? 5.565 13.243 -2.181 1.00 56.22 758 ASP A N 1
ATOM 5757 C CA . ASP A 1 758 ? 4.637 14.301 -1.708 1.00 56.22 758 ASP A CA 1
ATOM 5758 C C . ASP A 1 758 ? 5.206 15.232 -0.608 1.00 56.22 758 ASP A C 1
ATOM 5760 O O . ASP A 1 758 ? 4.486 15.978 0.053 1.00 56.22 758 ASP A O 1
ATOM 5764 N N . SER A 1 759 ? 6.523 15.243 -0.389 1.00 59.69 759 SER A N 1
ATOM 5765 C CA . SER A 1 759 ? 7.144 16.022 0.696 1.00 59.69 759 SER A CA 1
ATOM 5766 C C . SER A 1 759 ? 7.483 17.473 0.311 1.00 59.69 759 SER A C 1
ATOM 5768 O O . SER A 1 759 ? 8.482 17.738 -0.369 1.00 59.69 759 SER A O 1
ATOM 5770 N N . LEU A 1 760 ? 6.744 18.455 0.842 1.00 66.00 760 LEU A N 1
ATOM 5771 C CA . LEU A 1 760 ? 6.983 19.886 0.590 1.00 66.00 760 LEU A CA 1
ATOM 5772 C C . LEU A 1 760 ? 8.180 20.438 1.389 1.00 66.00 760 LEU A C 1
ATOM 5774 O O . LEU A 1 760 ? 8.103 20.570 2.614 1.00 66.00 760 LEU A O 1
ATOM 5778 N N . TYR A 1 761 ? 9.245 20.871 0.704 1.00 65.31 761 TYR A N 1
ATOM 5779 C CA . TYR A 1 761 ? 10.455 21.449 1.305 1.00 65.31 761 TYR A CA 1
ATOM 5780 C C . TYR A 1 761 ? 10.518 22.988 1.242 1.00 65.31 761 TYR A C 1
ATOM 5782 O O . TYR A 1 761 ? 10.106 23.631 0.272 1.00 65.31 761 TYR A O 1
ATOM 5790 N N . PHE A 1 762 ? 11.115 23.585 2.279 1.00 63.88 762 PHE A N 1
ATOM 5791 C CA . PHE A 1 762 ? 11.456 25.002 2.372 1.00 63.88 762 PHE A CA 1
ATOM 5792 C C . PHE A 1 762 ? 12.884 25.228 2.874 1.00 63.88 762 PHE A C 1
ATOM 5794 O O . PHE A 1 762 ? 13.119 25.236 4.086 1.00 63.88 762 PHE A O 1
ATOM 5801 N N . GLY A 1 763 ? 13.832 25.481 1.969 1.00 57.88 763 GLY A N 1
ATOM 5802 C CA . GLY A 1 763 ? 15.236 25.698 2.333 1.00 57.88 763 GLY A CA 1
ATOM 5803 C C . GLY A 1 763 ? 16.153 26.089 1.175 1.00 57.88 763 GLY A C 1
ATOM 5804 O O . GLY A 1 763 ? 15.728 26.218 0.031 1.00 57.88 763 GLY A O 1
ATOM 5805 N N . THR A 1 764 ? 17.424 26.361 1.474 1.00 51.72 764 THR A N 1
ATOM 5806 C CA . THR A 1 764 ? 18.336 27.037 0.525 1.00 51.72 764 THR A CA 1
ATOM 5807 C C . THR A 1 764 ? 18.946 26.138 -0.551 1.00 51.72 764 THR A C 1
ATOM 5809 O O . THR A 1 764 ? 19.441 26.679 -1.543 1.00 51.72 764 THR A O 1
ATOM 5812 N N . LYS A 1 765 ? 18.937 24.809 -0.367 1.00 53.31 765 LYS A N 1
ATOM 5813 C CA . LYS A 1 765 ? 19.300 23.795 -1.375 1.00 53.31 765 LYS A CA 1
ATOM 5814 C C . LYS A 1 765 ? 19.081 22.371 -0.832 1.00 53.31 765 LYS A C 1
ATOM 5816 O O . LYS A 1 765 ? 19.524 22.069 0.276 1.00 53.31 765 LYS A O 1
ATOM 5821 N N . GLU A 1 766 ? 18.534 21.479 -1.660 1.00 46.16 766 GLU A N 1
ATOM 5822 C CA . GLU A 1 766 ? 18.576 20.027 -1.439 1.00 46.16 766 GLU A CA 1
ATOM 5823 C C . GLU A 1 766 ? 19.937 19.426 -1.837 1.00 46.16 766 GLU A C 1
ATOM 5825 O O . GLU A 1 766 ? 20.618 19.881 -2.760 1.00 46.16 766 GLU A O 1
ATOM 5830 N N . GLY A 1 767 ? 20.385 18.408 -1.108 1.00 43.19 767 GLY A N 1
ATOM 5831 C CA . GLY A 1 767 ? 21.702 17.818 -1.313 1.00 43.19 767 GLY A CA 1
ATOM 5832 C C . GLY A 1 767 ? 21.660 16.501 -2.072 1.00 43.19 767 GLY A C 1
ATOM 5833 O O . GLY A 1 767 ? 21.661 15.476 -1.404 1.00 43.19 767 GLY A O 1
ATOM 5834 N N . ILE A 1 768 ? 21.754 16.533 -3.409 1.00 42.56 768 ILE A N 1
ATOM 5835 C CA . ILE A 1 768 ? 22.814 15.832 -4.173 1.00 42.56 768 ILE A CA 1
ATOM 5836 C C . ILE A 1 768 ? 22.835 16.276 -5.652 1.00 42.56 768 ILE A C 1
ATOM 5838 O O . ILE A 1 768 ? 23.915 16.661 -6.103 1.00 42.56 768 ILE A O 1
ATOM 5842 N N . ASP A 1 769 ? 21.687 16.395 -6.330 1.00 40.62 769 ASP A N 1
ATOM 5843 C CA . ASP A 1 769 ? 21.587 16.820 -7.743 1.00 40.62 769 ASP A CA 1
ATOM 5844 C C . ASP A 1 769 ? 20.707 18.081 -7.933 1.00 40.62 769 ASP A C 1
ATOM 5846 O O . ASP A 1 769 ? 19.969 18.473 -7.033 1.00 40.62 769 ASP A O 1
ATOM 5850 N N . GLY A 1 770 ? 20.841 18.774 -9.074 1.00 33.50 770 GLY A N 1
ATOM 5851 C CA . GLY A 1 770 ? 20.083 19.999 -9.405 1.00 33.50 770 GLY A CA 1
ATOM 5852 C C . GLY A 1 770 ? 20.822 21.331 -9.151 1.00 33.50 770 GLY A C 1
ATOM 5853 O O . GLY A 1 770 ? 21.356 21.606 -8.070 1.00 33.50 770 GLY A O 1
ATOM 5854 N N . GLY A 1 771 ? 20.893 22.191 -10.178 1.00 41.09 771 GLY A N 1
ATOM 5855 C CA . GLY A 1 771 ? 21.703 23.417 -10.178 1.00 41.09 771 GLY A CA 1
ATOM 5856 C C . GLY A 1 771 ? 20.911 24.726 -10.050 1.00 41.09 771 GLY A C 1
ATOM 5857 O O . GLY A 1 771 ? 20.262 25.153 -10.997 1.00 41.09 771 GLY A O 1
ATOM 5858 N N . GLY A 1 772 ? 21.079 25.452 -8.938 1.00 34.28 772 GLY A N 1
ATOM 5859 C CA . GLY A 1 772 ? 20.538 26.808 -8.747 1.00 34.28 772 GLY A CA 1
ATOM 5860 C C . GLY A 1 772 ? 21.460 27.685 -7.893 1.00 34.28 772 GLY A C 1
ATOM 5861 O O . GLY A 1 772 ? 22.016 27.226 -6.899 1.00 34.28 772 GLY A O 1
ATOM 5862 N N . ASN A 1 773 ? 21.667 28.950 -8.281 1.00 38.56 773 ASN A N 1
ATOM 5863 C CA . ASN A 1 773 ? 22.624 29.859 -7.629 1.00 38.56 773 ASN A CA 1
ATOM 5864 C C . ASN A 1 773 ? 21.907 31.021 -6.917 1.00 38.56 773 ASN A C 1
ATOM 5866 O O . ASN A 1 773 ? 21.751 32.103 -7.490 1.00 38.56 773 ASN A O 1
ATOM 5870 N N . TYR A 1 774 ? 21.487 30.794 -5.668 1.00 42.31 774 TYR A N 1
ATOM 5871 C CA . TYR A 1 774 ? 20.749 31.763 -4.849 1.00 42.31 774 TYR A CA 1
ATOM 5872 C C . TYR A 1 774 ? 21.466 32.056 -3.526 1.00 42.31 774 TYR A C 1
ATOM 5874 O O . TYR A 1 774 ? 21.225 31.430 -2.500 1.00 42.31 774 TYR A O 1
ATOM 5882 N N . ASP A 1 775 ? 22.354 33.048 -3.557 1.00 37.62 775 ASP A N 1
ATOM 5883 C CA . ASP A 1 775 ? 23.112 33.500 -2.387 1.00 37.62 775 ASP A CA 1
ATOM 5884 C C . ASP A 1 775 ? 22.379 34.659 -1.660 1.00 37.62 775 ASP A C 1
ATOM 5886 O O . ASP A 1 775 ? 21.963 35.635 -2.291 1.00 37.62 775 ASP A O 1
ATOM 5890 N N . VAL A 1 776 ? 22.281 34.558 -0.326 1.00 39.56 776 VAL A N 1
ATOM 5891 C CA . VAL A 1 776 ? 21.839 35.545 0.699 1.00 39.56 776 VAL A CA 1
ATOM 5892 C C . VAL A 1 776 ? 20.426 36.189 0.655 1.00 39.56 776 VAL A C 1
ATOM 5894 O O . VAL A 1 776 ? 20.195 37.214 0.009 1.00 39.56 776 VAL A O 1
ATOM 5897 N N . GLY A 1 777 ? 19.536 35.752 1.563 1.00 43.12 777 GLY A N 1
ATOM 5898 C CA . GLY A 1 777 ? 18.302 36.465 1.953 1.00 43.12 777 GLY A CA 1
ATOM 5899 C C . GLY A 1 777 ? 17.584 35.846 3.168 1.00 43.12 777 GLY A C 1
ATOM 5900 O O . GLY A 1 777 ? 17.730 34.663 3.413 1.00 43.12 777 GLY A O 1
ATOM 5901 N N . SER A 1 778 ? 16.826 36.643 3.939 1.00 47.84 778 SER A N 1
ATOM 5902 C CA . SER A 1 778 ? 16.084 36.191 5.140 1.00 47.84 778 SER A CA 1
ATOM 5903 C C . SER A 1 778 ? 14.956 35.212 4.790 1.00 47.84 778 SER A C 1
ATOM 5905 O O . SER A 1 778 ? 14.107 35.539 3.961 1.00 47.84 778 SER A O 1
ATOM 5907 N N . THR A 1 779 ? 14.901 34.076 5.480 1.00 52.03 779 THR A N 1
ATOM 5908 C CA . THR A 1 779 ? 14.103 32.887 5.136 1.00 52.03 779 THR A CA 1
ATOM 5909 C C . THR A 1 779 ? 12.899 32.673 6.063 1.00 52.03 779 THR A C 1
ATOM 5911 O O . THR A 1 779 ? 12.703 31.611 6.646 1.00 52.03 779 THR A O 1
ATOM 5914 N N . SER A 1 780 ? 12.034 33.684 6.183 1.00 58.22 780 SER A N 1
ATOM 5915 C CA . SER A 1 780 ? 10.680 33.460 6.714 1.00 58.22 780 SER A CA 1
ATOM 5916 C C . SER A 1 780 ? 9.763 32.985 5.577 1.00 58.22 780 SER A C 1
ATOM 5918 O O . SER A 1 780 ? 9.829 33.522 4.472 1.00 58.22 780 SER A O 1
ATOM 5920 N N . GLY A 1 781 ? 8.894 32.011 5.835 1.00 64.94 781 GLY A N 1
ATOM 5921 C CA . GLY A 1 781 ? 7.974 31.417 4.861 1.00 64.94 781 GLY A CA 1
ATOM 5922 C C . GLY A 1 781 ? 6.573 31.240 5.445 1.00 64.94 781 GLY A C 1
ATOM 5923 O O . GLY A 1 781 ? 6.395 31.186 6.661 1.00 64.94 781 GLY A O 1
ATOM 5924 N N . ARG A 1 782 ? 5.544 31.175 4.594 1.00 73.12 782 ARG A N 1
ATOM 5925 C CA . ARG A 1 782 ? 4.174 30.893 5.041 1.00 73.12 782 ARG A CA 1
ATOM 5926 C C . ARG A 1 782 ? 3.352 30.217 3.959 1.00 73.12 782 ARG A C 1
ATOM 5928 O O . ARG A 1 782 ? 3.182 30.801 2.888 1.00 73.12 782 ARG A O 1
ATOM 5935 N N . ILE A 1 783 ? 2.698 29.124 4.341 1.00 72.88 783 ILE A N 1
ATOM 5936 C CA . ILE A 1 783 ? 1.593 28.508 3.600 1.00 72.88 783 ILE A CA 1
ATOM 5937 C C . ILE A 1 783 ? 0.284 28.609 4.400 1.00 72.88 783 ILE A C 1
ATOM 5939 O O . ILE A 1 783 ? 0.274 28.668 5.633 1.00 72.88 783 ILE A O 1
ATOM 5943 N N . THR A 1 784 ? -0.857 28.727 3.722 1.00 77.38 784 THR A N 1
ATOM 5944 C CA . THR A 1 784 ? -2.190 28.823 4.350 1.00 77.38 784 THR A CA 1
ATOM 5945 C C . THR A 1 784 ? -3.230 28.044 3.559 1.00 77.38 784 THR A C 1
ATOM 5947 O O . THR A 1 784 ? -3.349 28.250 2.354 1.00 77.38 784 THR A O 1
ATOM 5950 N N . SER A 1 785 ? -4.025 27.227 4.249 1.00 74.75 785 SER A N 1
ATOM 5951 C CA . SER A 1 785 ? -5.003 26.345 3.628 1.00 74.75 785 SER A CA 1
ATOM 5952 C C . SER A 1 785 ? -6.235 27.073 3.064 1.00 74.75 785 SER A C 1
ATOM 5954 O O . SER A 1 785 ? -6.580 28.213 3.427 1.00 74.75 785 SER A O 1
ATOM 5956 N N . SER A 1 786 ? -6.972 26.360 2.222 1.00 73.88 786 SER A N 1
ATOM 5957 C CA . SER A 1 786 ? -8.370 26.552 1.855 1.00 73.88 786 SER A CA 1
ATOM 5958 C C . SER A 1 786 ? -9.279 26.444 3.098 1.00 73.88 786 SER A C 1
ATOM 5960 O O . SER A 1 786 ? -8.819 26.161 4.206 1.00 73.88 786 SER A O 1
ATOM 5962 N N . GLU A 1 787 ? -10.569 26.778 2.971 1.00 75.56 787 GLU A N 1
ATOM 5963 C CA . GLU A 1 787 ? -11.501 26.626 4.101 1.00 75.56 787 GLU A CA 1
ATOM 5964 C C . GLU A 1 787 ? -11.942 25.165 4.278 1.00 75.56 787 GLU A C 1
ATOM 5966 O O . GLU A 1 787 ? -12.774 24.684 3.510 1.00 75.56 787 GLU A O 1
ATOM 5971 N N . ILE A 1 788 ? -11.490 24.517 5.350 1.00 69.56 788 ILE A N 1
ATOM 5972 C CA . ILE A 1 788 ? -11.877 23.153 5.739 1.00 69.56 788 ILE A CA 1
ATOM 5973 C C . ILE A 1 788 ? -13.148 23.217 6.604 1.00 69.56 788 ILE A C 1
ATOM 5975 O O . ILE A 1 788 ? -13.275 24.086 7.472 1.00 69.56 788 ILE A O 1
ATOM 5979 N N . SER A 1 789 ? -14.116 22.325 6.383 1.00 71.44 789 SER A N 1
ATOM 5980 C CA . SER A 1 789 ? -15.398 22.308 7.107 1.00 71.44 789 SER A CA 1
ATOM 5981 C C . SER A 1 789 ? -15.430 21.227 8.191 1.00 71.44 789 SER A C 1
ATOM 5983 O O . SER A 1 789 ? -15.391 20.045 7.884 1.00 71.44 789 SER A O 1
ATOM 5985 N N . LEU A 1 790 ? -15.597 21.619 9.459 1.00 62.88 790 LEU A N 1
ATOM 5986 C CA . LEU A 1 790 ? -15.752 20.710 10.609 1.00 62.88 790 LEU A CA 1
ATOM 5987 C C . LEU A 1 790 ? -17.229 20.514 11.009 1.00 62.88 790 LEU A C 1
ATOM 5989 O O . LEU A 1 790 ? -17.555 20.194 12.157 1.00 62.88 790 LEU A O 1
ATOM 5993 N N . ILE A 1 791 ? -18.164 20.786 10.096 1.00 56.91 791 ILE A N 1
ATOM 5994 C CA . ILE A 1 791 ? -19.601 20.632 10.349 1.00 56.91 791 ILE A CA 1
ATOM 5995 C C . ILE A 1 791 ? -19.958 19.144 10.287 1.00 56.91 791 ILE A C 1
ATOM 5997 O O . ILE A 1 791 ? -19.942 18.551 9.218 1.00 56.91 791 ILE A O 1
ATOM 6001 N N . GLY A 1 792 ? -20.323 18.564 11.433 1.00 50.62 792 GLY A N 1
ATOM 6002 C CA . GLY A 1 792 ? -20.665 17.140 11.561 1.00 50.62 792 GLY A CA 1
ATOM 6003 C C . GLY A 1 792 ? -19.568 16.274 12.191 1.00 50.62 792 GLY A C 1
ATOM 6004 O O . GLY A 1 792 ? -19.842 15.126 12.525 1.00 50.62 792 GLY A O 1
ATOM 6005 N N . LEU A 1 793 ? -18.372 16.826 12.422 1.00 56.53 793 LEU A N 1
ATOM 6006 C CA . LEU A 1 793 ? -17.292 16.157 13.150 1.00 56.53 793 LEU A CA 1
ATOM 6007 C C . LEU A 1 793 ? -17.351 16.503 14.643 1.00 56.53 793 LEU A C 1
ATOM 6009 O O . LEU A 1 793 ? -16.868 17.556 15.062 1.00 56.53 793 LEU A O 1
ATOM 6013 N N . GLU A 1 794 ? -17.959 15.629 15.449 1.00 61.00 794 GLU A N 1
ATOM 6014 C CA . GLU A 1 794 ? -18.025 15.813 16.909 1.00 61.00 794 GLU A CA 1
ATOM 6015 C C . GLU A 1 794 ? -16.667 15.558 17.599 1.00 61.00 794 GLU A C 1
ATOM 6017 O O . GLU A 1 794 ? -16.380 16.215 18.595 1.00 61.00 794 GLU A O 1
ATOM 6022 N N . ASP A 1 795 ? -15.799 14.731 16.997 1.00 65.31 795 ASP A N 1
ATOM 6023 C CA . ASP A 1 795 ? -14.465 14.358 17.503 1.00 65.31 795 ASP A CA 1
ATOM 6024 C C . ASP A 1 795 ? -13.338 14.646 16.481 1.00 65.31 795 ASP A C 1
ATOM 6026 O O . ASP A 1 795 ? -12.544 13.763 16.156 1.00 65.31 795 ASP A O 1
ATOM 6030 N N . ALA A 1 796 ? -13.307 15.852 15.900 1.00 69.88 796 ALA A N 1
ATOM 6031 C CA . ALA A 1 796 ? -12.344 16.227 14.852 1.00 69.88 796 ALA A CA 1
ATOM 6032 C C . ALA A 1 796 ? -10.876 16.258 15.340 1.00 69.88 796 ALA A C 1
ATOM 6034 O O . ALA A 1 796 ? -10.602 16.756 16.433 1.00 69.88 796 ALA A O 1
ATOM 6035 N N . GLN A 1 797 ? -9.929 15.835 14.499 1.00 76.69 797 GLN A N 1
ATOM 6036 C CA . GLN A 1 797 ? -8.475 15.923 14.715 1.00 76.69 797 GLN A CA 1
ATOM 6037 C C . GLN A 1 797 ? -7.759 16.351 13.424 1.00 76.69 797 GLN A C 1
ATOM 6039 O O . GLN A 1 797 ? -8.231 16.020 12.344 1.00 76.69 797 GLN A O 1
ATOM 6044 N N . LEU A 1 798 ? -6.642 17.076 13.532 1.00 78.38 798 LEU A N 1
ATOM 6045 C CA . LEU A 1 798 ? -5.714 17.423 12.441 1.00 78.38 798 LEU A CA 1
ATOM 6046 C C . LEU A 1 798 ? -4.398 16.675 12.663 1.00 78.38 798 LEU A C 1
ATOM 6048 O O . LEU A 1 798 ? -3.810 16.880 13.717 1.00 78.38 798 LEU A O 1
ATOM 6052 N N . SER A 1 799 ? -3.926 15.876 11.712 1.00 78.56 799 SER A N 1
ATOM 6053 C CA . SER A 1 799 ? -2.601 15.237 11.737 1.00 78.56 799 SER A CA 1
ATOM 6054 C C . SER A 1 799 ? -1.740 15.747 10.576 1.00 78.56 799 SER A C 1
ATOM 6056 O O . SER A 1 799 ? -2.287 16.246 9.598 1.00 78.56 799 SER A O 1
ATOM 6058 N N . PHE A 1 800 ? -0.416 15.709 10.715 1.00 77.00 800 PHE A N 1
ATOM 6059 C CA . PHE A 1 800 ? 0.560 15.986 9.653 1.00 77.00 800 PHE A CA 1
ATOM 6060 C C . PHE A 1 800 ? 1.947 15.501 10.068 1.00 77.00 800 PHE A C 1
ATOM 6062 O O . PHE A 1 800 ? 2.275 15.516 11.259 1.00 77.00 800 PHE A O 1
ATOM 6069 N N . ASN A 1 801 ? 2.771 15.146 9.090 1.00 75.81 801 ASN A N 1
ATOM 6070 C CA . ASN A 1 801 ? 4.184 14.845 9.265 1.00 75.81 801 ASN A CA 1
ATOM 6071 C C . ASN A 1 801 ? 5.032 16.107 9.034 1.00 75.81 801 ASN A C 1
ATOM 6073 O O . ASN A 1 801 ? 4.675 16.989 8.251 1.00 75.81 801 ASN A O 1
ATOM 6077 N N . TYR A 1 802 ? 6.149 16.245 9.751 1.00 77.44 802 TYR A N 1
ATOM 6078 C CA . TYR A 1 802 ? 7.123 17.312 9.503 1.00 77.44 802 TYR A CA 1
ATOM 6079 C C . TYR A 1 802 ? 8.550 16.905 9.889 1.00 77.44 802 TYR A C 1
ATOM 6081 O O . TYR A 1 802 ? 8.751 16.076 10.774 1.00 77.44 802 TYR A O 1
ATOM 6089 N N . PHE A 1 803 ? 9.543 17.525 9.253 1.00 72.06 803 PHE A N 1
ATOM 6090 C CA . PHE A 1 803 ? 10.969 17.334 9.538 1.00 72.06 803 PHE A CA 1
ATOM 6091 C C . PHE A 1 803 ? 11.727 18.670 9.391 1.00 72.06 803 PHE A C 1
ATOM 6093 O O . PHE A 1 803 ? 11.292 19.567 8.667 1.00 72.06 803 PHE A O 1
ATOM 6100 N N . LEU A 1 804 ? 12.857 18.837 10.084 1.00 70.69 804 LEU A N 1
ATOM 6101 C CA . LEU A 1 804 ? 13.759 19.983 9.917 1.00 70.69 804 LEU A CA 1
ATOM 6102 C C . LEU A 1 804 ? 15.187 19.480 9.699 1.00 70.69 804 LEU A C 1
ATOM 6104 O O . LEU A 1 804 ? 15.737 18.735 10.503 1.00 70.69 804 LEU A O 1
ATOM 6108 N N . GLN A 1 805 ? 15.812 19.941 8.621 1.00 63.94 805 GLN A N 1
ATOM 6109 C CA . GLN A 1 805 ? 17.221 19.710 8.348 1.00 63.94 805 GLN A CA 1
ATOM 6110 C C . GLN A 1 805 ? 18.042 20.902 8.861 1.00 63.94 805 GLN A C 1
ATOM 6112 O O . GLN A 1 805 ? 17.997 21.975 8.259 1.00 63.94 805 GLN A O 1
ATOM 6117 N N . THR A 1 806 ? 18.797 20.714 9.952 1.00 58.62 806 THR A N 1
ATOM 6118 C CA . THR A 1 806 ? 19.716 21.723 10.519 1.00 58.62 806 THR A CA 1
ATOM 6119 C C . THR A 1 806 ? 21.189 21.335 10.363 1.00 58.62 806 THR A C 1
ATOM 6121 O O . THR A 1 806 ? 21.557 20.162 10.461 1.00 58.62 806 THR A O 1
ATOM 6124 N N . GLU A 1 807 ? 22.073 22.326 10.190 1.00 45.53 807 GLU A N 1
ATOM 6125 C CA . GLU A 1 807 ? 23.525 22.105 10.188 1.00 45.53 807 GLU A CA 1
ATOM 6126 C C . GLU A 1 807 ? 24.177 22.507 11.527 1.00 45.53 807 GLU A C 1
ATOM 6128 O O . GLU A 1 807 ? 24.893 23.499 11.652 1.00 45.53 807 GLU A O 1
ATOM 6133 N N . GLY A 1 808 ? 23.973 21.684 12.558 1.00 47.84 808 GLY A N 1
ATOM 6134 C CA . GLY A 1 808 ? 24.947 21.547 13.647 1.00 47.84 808 GLY A CA 1
ATOM 6135 C C . GLY A 1 808 ? 25.238 22.779 14.524 1.00 47.84 808 GLY A C 1
ATOM 6136 O O . GLY A 1 808 ? 26.405 23.024 14.843 1.00 47.84 808 GLY A O 1
ATOM 6137 N N . GLY A 1 809 ? 24.211 23.479 15.025 1.00 48.88 809 GLY A N 1
ATOM 6138 C CA . GLY A 1 809 ? 24.327 24.211 16.301 1.00 48.88 809 GLY A CA 1
ATOM 6139 C C . GLY A 1 809 ? 23.862 25.672 16.353 1.00 48.88 809 GLY A C 1
ATOM 6140 O O . GLY A 1 809 ? 24.661 26.554 16.682 1.00 48.88 809 GLY A O 1
ATOM 6141 N N . GLY A 1 810 ? 22.558 25.909 16.194 1.00 48.34 810 GLY A N 1
ATOM 6142 C CA . GLY A 1 810 ? 21.875 27.175 16.503 1.00 48.34 810 GLY A CA 1
ATOM 6143 C C . GLY A 1 810 ? 20.443 26.923 17.000 1.00 48.34 810 GLY A C 1
ATOM 6144 O O . GLY A 1 810 ? 19.816 25.964 16.584 1.00 48.34 810 GLY A O 1
ATOM 6145 N N . PHE A 1 811 ? 19.920 27.748 17.920 1.00 49.19 811 PHE A N 1
ATOM 6146 C CA . PHE A 1 811 ? 18.578 27.577 18.525 1.00 49.19 811 PHE A CA 1
ATOM 6147 C C . PHE A 1 811 ? 17.589 28.666 18.055 1.00 49.19 811 PHE A C 1
ATOM 6149 O O . PHE A 1 811 ? 16.960 29.322 18.895 1.00 49.19 811 PHE A O 1
ATOM 6156 N N . TYR A 1 812 ? 17.518 28.955 16.751 1.00 53.56 812 TYR A N 1
ATOM 6157 C CA . TYR A 1 812 ? 16.853 30.178 16.265 1.00 53.56 812 TYR A CA 1
ATOM 6158 C C . TYR A 1 812 ? 15.713 30.007 15.262 1.00 53.56 812 TYR A C 1
ATOM 6160 O O . TYR A 1 812 ? 14.982 30.979 15.061 1.00 53.56 812 TYR A O 1
ATOM 6168 N N . ASP A 1 813 ? 15.466 28.800 14.761 1.00 57.34 813 ASP A N 1
ATOM 6169 C CA . ASP A 1 813 ? 14.392 28.564 13.797 1.00 57.34 813 ASP A CA 1
ATOM 6170 C C . ASP A 1 813 ? 13.077 28.196 14.493 1.00 57.34 813 ASP A C 1
ATOM 6172 O O . ASP A 1 813 ? 13.050 27.503 15.513 1.00 57.34 813 ASP A O 1
ATOM 6176 N N . GLN A 1 814 ? 11.960 28.710 13.974 1.00 65.31 814 GLN A N 1
ATOM 6177 C CA . GLN A 1 814 ? 10.625 28.462 14.518 1.00 65.31 814 GLN A CA 1
ATOM 6178 C C . GLN A 1 814 ? 9.597 28.287 13.405 1.00 65.31 814 GLN A C 1
ATOM 6180 O O . GLN A 1 814 ? 9.290 29.245 12.698 1.00 65.31 814 GLN A O 1
ATOM 6185 N N . ALA A 1 815 ? 8.948 27.126 13.351 1.00 70.75 815 ALA A N 1
ATOM 6186 C CA . ALA A 1 815 ? 7.704 26.949 12.606 1.00 70.75 815 ALA A CA 1
ATOM 6187 C C . ALA A 1 815 ? 6.486 26.973 13.547 1.00 70.75 815 ALA A C 1
ATOM 6189 O O . ALA A 1 815 ? 6.600 26.649 14.727 1.00 70.75 815 ALA A O 1
ATOM 6190 N N . LYS A 1 816 ? 5.307 27.405 13.092 1.00 77.56 816 LYS A N 1
ATOM 6191 C CA . LYS A 1 816 ? 4.085 27.509 13.915 1.00 77.56 816 LYS A CA 1
ATOM 6192 C C . LYS A 1 816 ? 2.854 27.101 13.125 1.00 77.56 816 LYS A C 1
ATOM 6194 O O . LYS A 1 816 ? 2.628 27.642 12.049 1.00 77.56 816 LYS A O 1
ATOM 6199 N N . VAL A 1 817 ? 2.002 26.276 13.734 1.00 81.81 817 VAL A N 1
ATOM 6200 C CA . VAL A 1 817 ? 0.656 25.989 13.221 1.00 81.81 817 VAL A CA 1
ATOM 6201 C C . VAL A 1 817 ? -0.359 26.947 13.840 1.00 81.81 817 VAL A C 1
ATOM 6203 O O . VAL A 1 817 ? -0.441 27.103 15.065 1.00 81.81 817 VAL A O 1
ATOM 6206 N N . LEU A 1 818 ? -1.139 27.608 12.991 1.00 82.56 818 LEU A N 1
ATOM 6207 C CA . LEU A 1 818 ? -2.215 28.512 13.381 1.00 82.56 818 LEU A CA 1
ATOM 6208 C C . LEU A 1 818 ? -3.529 28.083 12.732 1.00 82.56 818 LEU A C 1
ATOM 6210 O O . LEU A 1 818 ? -3.549 27.668 11.575 1.00 82.56 818 LEU A O 1
ATOM 6214 N N . LEU A 1 819 ? -4.635 28.275 13.450 1.00 83.75 819 LEU A N 1
ATOM 6215 C CA . LEU A 1 819 ? -5.979 28.152 12.898 1.00 83.75 819 LEU A CA 1
ATOM 6216 C C . LEU A 1 819 ? -6.645 29.516 12.780 1.00 83.75 819 LEU A C 1
ATOM 6218 O O . LEU A 1 819 ? -6.556 30.355 13.672 1.00 83.75 819 LEU A O 1
ATOM 6222 N N . SER A 1 820 ? -7.377 29.712 11.694 1.00 83.88 820 SER A N 1
ATOM 6223 C CA . SER A 1 820 ? -8.458 30.693 11.615 1.00 83.88 820 SER A CA 1
ATOM 6224 C C . SER A 1 820 ? -9.786 29.958 11.770 1.00 83.88 820 SER A C 1
ATOM 6226 O O . SER A 1 820 ? -9.939 28.870 11.226 1.00 83.88 820 SER A O 1
ATOM 6228 N N . GLN A 1 821 ? -10.759 30.545 12.470 1.00 82.38 821 GLN A N 1
ATOM 6229 C CA . GLN A 1 821 ? -12.133 30.033 12.538 1.00 82.38 821 GLN A CA 1
ATOM 6230 C C . GLN A 1 821 ? -13.045 30.911 11.672 1.00 82.38 821 GLN A C 1
ATOM 6232 O O . GLN A 1 821 ? -13.098 32.129 11.859 1.00 82.38 821 GLN A O 1
ATOM 6237 N N . ASN A 1 822 ? -13.782 30.298 10.741 1.00 77.75 822 ASN A N 1
ATOM 6238 C CA . ASN A 1 822 ? -14.709 30.952 9.806 1.00 77.75 822 ASN A CA 1
ATOM 6239 C C . ASN A 1 822 ? -14.096 32.161 9.056 1.00 77.75 822 ASN A C 1
ATOM 6241 O O . ASN A 1 822 ? -14.741 33.203 8.920 1.00 77.75 822 ASN A O 1
ATOM 6245 N N . GLY A 1 823 ? -12.831 32.047 8.633 1.00 68.25 823 GLY A N 1
ATOM 6246 C CA . GLY A 1 823 ? -12.111 33.099 7.901 1.00 68.25 823 GLY A CA 1
ATOM 6247 C C . GLY A 1 823 ? -11.738 34.339 8.731 1.00 68.25 823 GLY A C 1
ATOM 6248 O O . GLY A 1 823 ? -11.437 35.386 8.158 1.00 68.25 823 GLY A O 1
ATOM 6249 N N . GLY A 1 824 ? -11.784 34.251 10.067 1.00 73.75 824 GLY A N 1
ATOM 6250 C CA . GLY A 1 824 ? -11.331 35.299 10.988 1.00 73.75 824 GLY A CA 1
ATOM 6251 C C . GLY A 1 824 ? -9.804 35.401 11.132 1.00 73.75 824 GLY A C 1
ATOM 6252 O O . GLY A 1 824 ? -9.042 34.816 10.362 1.00 73.75 824 GLY A O 1
ATOM 6253 N N . ASP A 1 825 ? -9.349 36.135 12.150 1.00 81.12 825 ASP A N 1
ATOM 6254 C CA . ASP A 1 825 ? -7.922 36.239 12.479 1.00 81.12 825 ASP A CA 1
ATOM 6255 C C . ASP A 1 825 ? -7.334 34.863 12.848 1.00 81.12 825 ASP A C 1
ATOM 6257 O O . ASP A 1 825 ? -7.977 34.071 13.540 1.00 81.12 825 ASP A O 1
ATOM 6261 N N . PHE A 1 826 ? -6.097 34.597 12.416 1.00 78.75 826 PHE A N 1
ATOM 6262 C CA . PHE A 1 826 ? -5.364 33.389 12.796 1.00 78.75 826 PHE A CA 1
ATOM 6263 C C . PHE A 1 826 ? -4.894 33.471 14.252 1.00 78.75 826 PHE A C 1
ATOM 6265 O O . PHE A 1 826 ? -4.249 34.439 14.662 1.00 78.75 826 PHE A O 1
ATOM 6272 N N . PHE A 1 827 ? -5.178 32.425 15.018 1.00 78.12 827 PHE A N 1
ATOM 6273 C CA . PHE A 1 827 ? -4.700 32.204 16.376 1.00 78.12 827 PHE A CA 1
ATOM 6274 C C . PHE A 1 827 ? -3.894 30.902 16.425 1.00 78.12 827 PHE A C 1
ATOM 6276 O O . PHE A 1 827 ? -4.192 29.931 15.735 1.00 78.12 827 PHE A O 1
ATOM 6283 N N . GLN A 1 828 ? -2.851 30.878 17.249 1.00 68.56 828 GLN A N 1
ATOM 6284 C CA . GLN A 1 828 ? -2.092 29.657 17.500 1.00 68.56 828 GLN A CA 1
ATOM 6285 C C . GLN A 1 828 ? -2.963 28.650 18.267 1.00 68.56 828 GLN A C 1
ATOM 6287 O O . GLN A 1 828 ? -3.692 29.040 19.184 1.00 68.56 828 GLN A O 1
ATOM 6292 N N . ILE A 1 829 ? -2.896 27.373 17.885 1.00 64.56 829 ILE A N 1
ATOM 6293 C CA . ILE A 1 829 ? -3.694 26.302 18.498 1.00 64.56 829 ILE A CA 1
ATOM 6294 C C . ILE A 1 829 ? -3.241 26.093 19.948 1.00 64.56 829 ILE A C 1
ATOM 6296 O O . ILE A 1 829 ? -2.048 26.092 20.248 1.00 64.56 829 ILE A O 1
ATOM 6300 N N . ALA A 1 830 ? -4.197 25.930 20.862 1.00 49.44 830 ALA A N 1
ATOM 6301 C CA . ALA A 1 830 ? -3.941 25.784 22.293 1.00 49.44 830 ALA A CA 1
ATOM 6302 C C . ALA A 1 830 ? -3.982 24.316 22.761 1.00 49.44 830 ALA A C 1
ATOM 6304 O O . ALA A 1 830 ? -4.660 23.996 23.736 1.00 49.44 830 ALA A O 1
ATOM 6305 N N . SER A 1 831 ? -3.218 23.445 22.097 1.00 45.19 831 SER A N 1
ATOM 6306 C CA . SER A 1 831 ? -2.903 22.083 22.549 1.00 45.19 831 SER A CA 1
ATOM 6307 C C . SER A 1 831 ? -1.380 21.878 22.579 1.00 45.19 831 SER A C 1
ATOM 6309 O O . SER A 1 831 ? -0.738 21.487 21.616 1.00 45.19 831 SER A O 1
ATOM 6311 N N . ASN A 1 832 ? -0.800 22.171 23.744 1.00 43.47 832 ASN A N 1
ATOM 6312 C CA . ASN A 1 832 ? 0.518 21.729 24.222 1.00 43.47 832 ASN A CA 1
ATOM 6313 C C . ASN A 1 832 ? 1.827 22.113 23.493 1.00 43.47 832 ASN A C 1
ATOM 6315 O O . ASN A 1 832 ? 2.865 21.889 24.111 1.00 43.47 832 ASN A O 1
ATOM 6319 N N . GLN A 1 833 ? 1.850 22.757 22.317 1.00 49.41 833 GLN A N 1
ATOM 6320 C CA . GLN A 1 833 ? 3.120 23.218 21.713 1.00 49.41 833 GLN A CA 1
ATOM 6321 C C . GLN A 1 833 ? 3.194 24.722 21.390 1.00 49.41 833 GLN A C 1
ATOM 6323 O O . GLN A 1 833 ? 2.300 25.324 20.789 1.00 49.41 833 GLN A O 1
ATOM 6328 N N . GLN A 1 834 ? 4.314 25.341 21.786 1.00 53.19 834 GLN A N 1
ATOM 6329 C CA . GLN A 1 834 ? 4.736 26.651 21.292 1.00 53.19 834 GLN A CA 1
ATOM 6330 C C . GLN A 1 834 ? 5.803 26.435 20.217 1.00 53.19 834 GLN A C 1
ATOM 6332 O O . GLN A 1 834 ? 6.949 26.160 20.562 1.00 53.19 834 GLN A O 1
ATOM 6337 N N . SER A 1 835 ? 5.421 26.638 18.948 1.00 61.22 835 SER A N 1
ATOM 6338 C CA . SER A 1 835 ? 6.185 26.261 17.737 1.00 61.22 835 SER A CA 1
ATOM 6339 C C . SER A 1 835 ? 6.329 24.740 17.523 1.00 61.22 835 SER A C 1
ATOM 6341 O O . SER A 1 835 ? 6.240 23.973 18.479 1.00 61.22 835 SER A O 1
ATOM 6343 N N . LEU A 1 836 ? 6.514 24.316 16.266 1.00 66.12 836 LEU A N 1
ATOM 6344 C CA . LEU A 1 836 ? 7.092 23.007 15.938 1.00 66.12 836 LEU A CA 1
ATOM 6345 C C . LEU A 1 836 ? 8.537 22.991 16.461 1.00 66.12 836 LEU A C 1
ATOM 6347 O O . LEU A 1 836 ? 9.199 24.035 16.442 1.00 66.12 836 LEU A O 1
ATOM 6351 N N . GLN A 1 837 ? 9.001 21.849 16.962 1.00 62.31 837 GLN A N 1
ATOM 6352 C CA . GLN A 1 837 ? 10.352 21.703 17.512 1.00 62.31 837 GLN A CA 1
ATOM 6353 C C . GLN A 1 837 ? 11.259 21.012 16.490 1.00 62.31 837 GLN A C 1
ATOM 6355 O O . GLN A 1 837 ? 10.770 20.228 15.692 1.00 62.31 837 GLN A O 1
ATOM 6360 N N . ASP A 1 838 ? 12.555 21.314 16.510 1.00 57.28 838 ASP A N 1
ATOM 6361 C CA . ASP A 1 838 ? 13.573 20.659 15.672 1.00 57.28 838 ASP A CA 1
ATOM 6362 C C . ASP A 1 838 ? 13.650 19.147 16.001 1.00 57.28 838 ASP A C 1
ATOM 6364 O O . ASP A 1 838 ? 14.018 18.818 17.136 1.00 57.28 838 ASP A O 1
ATOM 6368 N N . PRO A 1 839 ? 13.264 18.229 15.087 1.00 55.41 839 PRO A N 1
ATOM 6369 C CA . PRO A 1 839 ? 13.247 16.798 15.346 1.00 55.41 839 PRO A CA 1
ATOM 6370 C C . PRO A 1 839 ? 14.566 16.145 14.903 1.00 55.41 839 PRO A C 1
ATOM 6372 O O . PRO A 1 839 ? 14.791 15.837 13.732 1.00 55.41 839 PRO A O 1
ATOM 6375 N N . THR A 1 840 ? 15.456 15.898 15.863 1.00 52.19 840 THR A N 1
ATOM 6376 C CA . THR A 1 840 ? 16.679 15.107 15.653 1.00 52.19 840 THR A CA 1
ATOM 6377 C C . THR A 1 840 ? 16.422 13.600 15.776 1.00 52.19 840 THR A C 1
ATOM 6379 O O . THR A 1 840 ? 16.160 13.174 16.899 1.00 52.19 840 THR A O 1
ATOM 6382 N N . PRO A 1 841 ? 16.674 12.773 14.741 1.00 56.69 841 PRO A N 1
ATOM 6383 C CA . PRO A 1 841 ? 16.737 13.067 13.310 1.00 56.69 841 PRO A CA 1
ATOM 6384 C C . PRO A 1 841 ? 15.716 12.207 12.532 1.00 56.69 841 PRO A C 1
ATOM 6386 O O . PRO A 1 841 ? 16.038 11.095 12.121 1.00 56.69 841 PRO A O 1
ATOM 6389 N N . GLY A 1 842 ? 14.506 12.714 12.290 1.00 61.69 842 GLY A N 1
ATOM 6390 C CA . GLY A 1 842 ? 13.479 11.952 11.568 1.00 61.69 842 GLY A CA 1
ATOM 6391 C C . GLY A 1 842 ? 12.164 12.705 11.382 1.00 61.69 842 GLY A C 1
ATOM 6392 O O . GLY A 1 842 ? 11.955 13.763 11.980 1.00 61.69 842 GLY A O 1
ATOM 6393 N N . TRP A 1 843 ? 11.286 12.165 10.536 1.00 68.88 843 TRP A N 1
ATOM 6394 C CA . TRP A 1 843 ? 9.919 12.663 10.382 1.00 68.88 843 TRP A CA 1
ATOM 6395 C C . TRP A 1 843 ? 9.150 12.555 11.702 1.00 68.88 843 TRP A C 1
ATOM 6397 O O . TRP A 1 843 ? 9.296 11.595 12.446 1.00 68.88 843 TRP A O 1
ATOM 6407 N N . THR A 1 844 ? 8.332 13.557 12.016 1.00 72.25 844 THR A N 1
ATOM 6408 C CA . THR A 1 844 ? 7.509 13.592 13.231 1.00 72.25 844 THR A CA 1
ATOM 6409 C C . THR A 1 844 ? 6.045 13.794 12.869 1.00 72.25 844 THR A C 1
ATOM 6411 O O . THR A 1 844 ? 5.691 14.842 12.325 1.00 72.25 844 THR A O 1
ATOM 6414 N N . ASN A 1 845 ? 5.177 12.851 13.246 1.00 78.38 845 ASN A N 1
ATOM 6415 C CA . ASN A 1 845 ? 3.732 13.053 13.164 1.00 78.38 845 ASN A CA 1
ATOM 6416 C C . ASN A 1 845 ? 3.226 13.933 14.318 1.00 78.38 845 ASN A C 1
ATOM 6418 O O . ASN A 1 845 ? 3.525 13.691 15.489 1.00 78.38 845 ASN A O 1
ATOM 6422 N N . LEU A 1 846 ? 2.402 14.937 14.013 1.00 75.19 846 LEU A N 1
ATOM 6423 C CA . LEU A 1 846 ? 1.756 15.788 15.009 1.00 75.19 846 LEU A CA 1
ATOM 6424 C C . LEU A 1 846 ? 0.239 15.825 14.822 1.00 75.19 846 LEU A C 1
ATOM 6426 O O . LEU A 1 846 ? -0.290 16.541 13.977 1.00 75.19 846 LEU A O 1
ATOM 6430 N N . THR A 1 847 ? -0.467 15.126 15.713 1.00 75.12 847 THR A N 1
ATOM 6431 C CA . THR A 1 847 ? -1.934 15.136 15.776 1.00 75.12 847 THR A CA 1
ATOM 6432 C C . THR A 1 847 ? -2.467 16.141 16.812 1.00 75.12 847 THR A C 1
ATOM 6434 O O . THR A 1 847 ? -2.034 16.182 17.965 1.00 75.12 847 THR A O 1
ATOM 6437 N N . LEU A 1 848 ? -3.439 16.965 16.410 1.00 74.94 848 LEU A N 1
ATOM 6438 C CA . LEU A 1 848 ? -4.011 18.091 17.149 1.00 74.94 848 LEU A CA 1
ATOM 6439 C C . LEU A 1 848 ? -5.540 17.974 17.248 1.00 74.94 848 LEU A C 1
ATOM 6441 O O . LEU A 1 848 ? -6.241 17.886 16.244 1.00 74.94 848 LEU A O 1
ATOM 6445 N N . ASP A 1 849 ? -6.068 18.037 18.471 1.00 73.19 849 ASP A N 1
ATOM 6446 C CA . ASP A 1 849 ? -7.509 17.994 18.756 1.00 73.19 849 ASP A CA 1
ATOM 6447 C C . ASP A 1 849 ? -8.245 19.253 18.246 1.00 73.19 849 ASP A C 1
ATOM 6449 O O . ASP A 1 849 ? -7.908 20.387 18.607 1.00 73.19 849 ASP A O 1
ATOM 6453 N N . LEU A 1 850 ? -9.280 19.044 17.425 1.00 74.06 850 LEU A N 1
ATOM 6454 C CA . LEU A 1 850 ? -10.142 20.075 16.848 1.00 74.06 850 LEU A CA 1
ATOM 6455 C C . LEU A 1 850 ? -11.587 20.060 17.392 1.00 74.06 850 LEU A C 1
ATOM 6457 O O . LEU A 1 850 ? -12.406 20.853 16.920 1.00 74.06 850 LEU A O 1
ATOM 6461 N N . THR A 1 851 ? -11.919 19.248 18.404 1.00 72.00 851 THR A N 1
ATOM 6462 C CA . THR A 1 851 ? -13.251 19.199 19.062 1.00 72.00 851 THR A CA 1
ATOM 6463 C C . THR A 1 851 ? -13.762 20.577 19.500 1.00 72.00 851 THR A C 1
ATOM 6465 O O . THR A 1 851 ? -14.950 20.890 19.408 1.00 72.00 851 THR A O 1
ATOM 6468 N N . ALA A 1 852 ? -12.860 21.470 19.922 1.00 71.69 852 ALA A N 1
ATOM 6469 C CA . ALA A 1 852 ? -13.188 22.849 20.291 1.00 71.69 852 ALA A CA 1
ATOM 6470 C C . ALA A 1 852 ? -13.729 23.704 19.120 1.00 71.69 852 ALA A C 1
ATOM 6472 O O . ALA A 1 852 ? -14.287 24.782 19.351 1.00 71.69 852 ALA A O 1
ATOM 6473 N N . TYR A 1 853 ? -13.574 23.236 17.878 1.00 72.25 853 TYR A N 1
ATOM 6474 C CA . TYR A 1 853 ? -13.962 23.907 16.636 1.00 72.25 853 TYR A CA 1
ATOM 6475 C C . TYR A 1 853 ? -15.100 23.194 15.878 1.00 72.25 853 TYR A C 1
ATOM 6477 O O . TYR A 1 853 ? -15.542 23.710 14.846 1.00 72.25 853 TYR A O 1
ATOM 6485 N N . THR A 1 854 ? -15.633 22.078 16.396 1.00 65.06 854 THR A N 1
ATOM 6486 C CA . THR A 1 854 ? -16.802 21.352 15.859 1.00 65.06 854 THR A CA 1
ATOM 6487 C C . THR A 1 854 ? -17.932 22.292 15.426 1.00 65.06 854 THR A C 1
ATOM 6489 O O . THR A 1 854 ? -18.311 23.226 16.138 1.00 65.06 854 THR A O 1
ATOM 6492 N N . GLY A 1 855 ? -18.496 22.054 14.238 1.00 62.53 855 GLY A N 1
ATOM 6493 C CA . GLY A 1 855 ? -19.570 22.889 13.685 1.00 62.53 855 GLY A CA 1
ATOM 6494 C C . GLY A 1 855 ? -19.106 24.214 13.064 1.00 62.53 855 GLY A C 1
ATOM 6495 O O . GLY A 1 855 ? -19.945 25.062 12.758 1.00 62.53 855 GLY A O 1
ATOM 6496 N N . SER A 1 856 ? -17.798 24.404 12.873 1.00 75.00 856 SER A N 1
ATOM 6497 C CA . SER A 1 856 ? -17.196 25.594 12.249 1.00 75.00 856 SER A CA 1
ATOM 6498 C C . SER A 1 856 ? -16.510 25.255 10.929 1.00 75.00 856 SER A C 1
ATOM 6500 O O . SER A 1 856 ? -16.209 24.097 10.661 1.00 75.00 856 SER A O 1
ATOM 6502 N N . LYS A 1 857 ? -16.172 26.276 10.139 1.00 79.00 857 LYS A N 1
ATOM 6503 C CA . LYS A 1 857 ? -15.066 26.177 9.181 1.00 79.00 857 LYS A CA 1
ATOM 6504 C C . LYS A 1 857 ? -13.753 26.597 9.836 1.00 79.00 857 LYS A C 1
A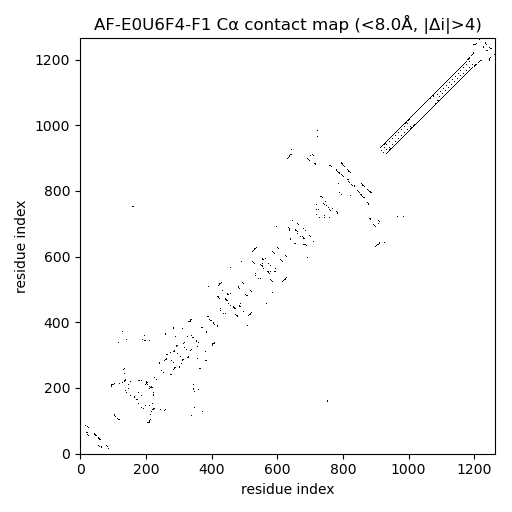TOM 6506 O O . LYS A 1 857 ? -13.767 27.487 10.694 1.00 79.00 857 LYS A O 1
ATOM 6511 N N . ILE A 1 858 ? -12.636 26.032 9.392 1.00 82.88 858 ILE A N 1
ATOM 6512 C CA . ILE A 1 858 ? -11.284 26.449 9.773 1.00 82.88 858 ILE A CA 1
ATOM 6513 C C . ILE A 1 858 ? -10.402 26.731 8.546 1.00 82.88 858 ILE A C 1
ATOM 6515 O O . ILE A 1 858 ? -10.738 26.353 7.427 1.00 82.88 858 ILE A O 1
ATOM 6519 N N . LYS A 1 859 ? -9.267 27.398 8.760 1.00 84.31 859 LYS A N 1
ATOM 6520 C CA . LYS A 1 859 ? -8.099 27.355 7.866 1.00 84.31 859 LYS A CA 1
ATOM 6521 C C . LYS A 1 859 ? -6.868 27.033 8.694 1.00 84.31 859 LYS A C 1
ATOM 6523 O O . LYS A 1 859 ? -6.719 27.628 9.761 1.00 84.31 859 LYS A O 1
ATOM 6528 N N . ILE A 1 860 ? -5.998 26.177 8.185 1.00 84.38 860 ILE A N 1
ATOM 6529 C CA . ILE A 1 860 ? -4.687 25.852 8.744 1.00 84.38 860 ILE A CA 1
ATOM 6530 C C . ILE A 1 860 ? -3.655 26.807 8.139 1.00 84.38 860 ILE A C 1
ATOM 6532 O O . ILE A 1 860 ? -3.813 27.300 7.021 1.00 84.38 860 ILE A O 1
ATOM 6536 N N . ARG A 1 861 ? -2.610 27.136 8.887 1.00 84.12 861 ARG A N 1
ATOM 6537 C CA . ARG A 1 861 ? -1.502 27.971 8.429 1.00 84.12 861 ARG A CA 1
ATOM 6538 C C . ARG A 1 861 ? -0.224 27.516 9.099 1.00 84.12 861 ARG A C 1
ATOM 6540 O O . ARG A 1 861 ? -0.203 27.410 10.323 1.00 84.12 861 ARG A O 1
ATOM 6547 N N . PHE A 1 862 ? 0.821 27.352 8.301 1.00 81.44 862 PHE A N 1
ATOM 6548 C CA . PHE A 1 862 ? 2.170 27.092 8.774 1.00 81.44 862 PHE A CA 1
ATOM 6549 C C . PHE A 1 862 ? 3.011 28.345 8.515 1.00 81.44 862 PHE A C 1
ATOM 6551 O O . PHE A 1 862 ? 3.164 28.771 7.369 1.00 81.44 862 PHE A O 1
ATOM 6558 N N . ASP A 1 863 ? 3.488 28.970 9.592 1.00 76.56 863 ASP A N 1
ATOM 6559 C CA . ASP A 1 863 ? 4.402 30.118 9.575 1.00 76.56 863 ASP A CA 1
ATOM 6560 C C . ASP A 1 863 ? 5.800 29.630 9.960 1.00 76.56 863 ASP A C 1
ATOM 6562 O O . ASP A 1 863 ? 5.985 29.204 11.098 1.00 76.56 863 ASP A O 1
ATOM 6566 N N . PHE A 1 864 ? 6.768 29.746 9.057 1.00 72.88 864 PHE A N 1
ATOM 6567 C CA . PHE A 1 864 ? 8.170 29.373 9.248 1.00 72.88 864 PHE A CA 1
ATOM 6568 C C . PHE A 1 864 ? 9.028 30.634 9.358 1.00 72.88 864 PHE A C 1
ATOM 6570 O O . PHE A 1 864 ? 8.814 31.607 8.634 1.00 72.88 864 PHE A O 1
ATOM 6577 N N . ASP A 1 865 ? 10.001 30.632 10.258 1.00 64.75 865 ASP A N 1
ATOM 6578 C CA . ASP A 1 865 ? 10.925 31.743 10.463 1.00 64.75 865 ASP A CA 1
ATOM 6579 C C . ASP A 1 865 ? 12.295 31.167 10.820 1.00 64.75 865 ASP A C 1
ATOM 6581 O O . ASP A 1 865 ? 12.484 30.723 11.954 1.00 64.75 865 ASP A O 1
ATOM 6585 N N . SER A 1 866 ? 13.221 31.126 9.854 1.00 57.44 866 SER A N 1
ATOM 6586 C CA . SER A 1 866 ? 14.636 30.858 10.134 1.00 57.44 866 SER A CA 1
ATOM 6587 C C . SER A 1 866 ? 15.427 32.162 10.198 1.00 57.44 866 SER A C 1
ATOM 6589 O O . SER A 1 866 ? 15.286 33.056 9.354 1.00 57.44 866 SER A O 1
ATOM 6591 N N . ILE A 1 867 ? 16.213 32.309 11.268 1.00 52.66 867 ILE A N 1
ATOM 6592 C CA . ILE A 1 867 ? 16.907 33.559 11.615 1.00 52.66 867 ILE A CA 1
ATOM 6593 C C . ILE A 1 867 ? 18.389 33.282 11.869 1.00 52.66 867 ILE A C 1
ATOM 6595 O O . ILE A 1 867 ? 18.898 33.533 12.966 1.00 52.66 867 ILE A O 1
ATOM 6599 N N . ASP A 1 868 ? 19.109 32.856 10.834 1.00 50.56 868 ASP A N 1
ATOM 6600 C CA . ASP A 1 868 ? 20.568 32.933 10.847 1.00 50.56 868 ASP A CA 1
ATOM 6601 C C . ASP A 1 868 ? 21.173 33.506 9.551 1.00 50.56 868 ASP A C 1
ATOM 6603 O O . ASP A 1 868 ? 20.495 33.759 8.555 1.00 50.56 868 ASP A O 1
ATOM 6607 N N . TYR A 1 869 ? 22.451 33.879 9.627 1.00 48.38 869 TYR A N 1
ATOM 6608 C CA . TYR A 1 869 ? 23.163 34.672 8.617 1.00 48.38 869 TYR A CA 1
ATOM 6609 C C . TYR A 1 869 ? 24.563 34.089 8.347 1.00 48.38 869 TYR A C 1
ATOM 6611 O O . TYR A 1 869 ? 25.544 34.825 8.174 1.00 48.38 869 TYR A O 1
ATOM 6619 N N . TYR A 1 870 ? 24.676 32.760 8.339 1.00 43.66 870 TYR A N 1
ATOM 6620 C CA . TYR A 1 870 ? 25.904 32.042 7.999 1.00 43.66 870 TYR A CA 1
ATOM 6621 C C . TYR A 1 870 ? 25.856 31.533 6.558 1.00 43.66 870 TYR A C 1
ATOM 6623 O O . TYR A 1 870 ? 24.900 30.907 6.125 1.00 43.66 870 TYR A O 1
ATOM 6631 N N . ALA A 1 871 ? 26.903 31.838 5.793 1.00 45.34 871 ALA A N 1
ATOM 6632 C CA . ALA A 1 871 ? 27.010 31.408 4.405 1.00 45.34 871 ALA A CA 1
ATOM 6633 C C . ALA A 1 871 ? 27.646 30.011 4.302 1.00 45.34 871 ALA A C 1
ATOM 6635 O O . ALA A 1 871 ? 28.678 29.773 4.941 1.00 45.34 871 ALA A O 1
ATOM 6636 N N . ASN A 1 872 ? 27.121 29.206 3.368 1.00 43.44 872 ASN A N 1
ATOM 6637 C CA . ASN A 1 872 ? 27.594 27.893 2.882 1.00 43.44 872 ASN A CA 1
ATOM 6638 C C . ASN A 1 872 ? 27.087 26.612 3.586 1.00 43.44 872 ASN A C 1
ATOM 6640 O O . ASN A 1 872 ? 27.670 25.560 3.331 1.00 43.44 872 ASN A O 1
ATOM 6644 N N . ASN A 1 873 ? 26.017 26.675 4.384 1.00 48.06 873 ASN A N 1
ATOM 6645 C CA . ASN A 1 873 ? 25.419 25.512 5.058 1.00 48.06 873 ASN A CA 1
ATOM 6646 C C . ASN A 1 873 ? 23.956 25.311 4.603 1.00 48.06 873 ASN A C 1
ATOM 6648 O O . ASN A 1 873 ? 23.294 26.293 4.259 1.00 48.06 873 ASN A O 1
ATOM 6652 N N . PHE A 1 874 ? 23.465 24.065 4.569 1.00 54.50 874 PHE A N 1
ATOM 6653 C CA . PHE A 1 874 ? 22.114 23.730 4.076 1.00 54.50 874 PHE A CA 1
ATOM 6654 C C . PHE A 1 874 ? 21.101 23.607 5.222 1.00 54.50 874 PHE A C 1
ATOM 6656 O O . PHE A 1 874 ? 21.286 22.783 6.115 1.00 54.50 874 PHE A O 1
ATOM 6663 N N . GLU A 1 875 ? 20.017 24.385 5.167 1.00 57.88 875 GLU A N 1
ATOM 6664 C CA . GLU A 1 875 ? 18.959 24.411 6.189 1.00 57.88 875 GLU A CA 1
ATOM 6665 C C . GLU A 1 875 ? 17.574 24.473 5.528 1.00 57.88 875 GLU A C 1
ATOM 6667 O O . GLU A 1 875 ? 17.389 25.225 4.563 1.00 57.88 875 GLU A O 1
ATOM 6672 N N . GLY A 1 876 ? 16.603 23.701 6.036 1.00 64.94 876 GLY A N 1
ATOM 6673 C CA . GLY A 1 876 ? 15.215 23.768 5.562 1.00 64.94 876 GLY A CA 1
ATOM 6674 C C . GLY A 1 876 ? 14.210 22.815 6.222 1.00 64.94 876 GLY A C 1
ATOM 6675 O O . GLY A 1 876 ? 14.580 21.768 6.752 1.00 64.94 876 GLY A O 1
ATOM 6676 N N . TRP A 1 877 ? 12.931 23.201 6.186 1.00 69.88 877 TRP A N 1
ATOM 6677 C CA . TRP A 1 877 ? 11.793 22.453 6.744 1.00 69.88 877 TRP A CA 1
ATOM 6678 C C . TRP A 1 877 ? 11.121 21.578 5.687 1.00 69.88 877 TRP A C 1
ATOM 6680 O O . TRP A 1 877 ? 11.025 21.996 4.541 1.00 69.88 877 TRP A O 1
ATOM 6690 N N . TYR A 1 878 ? 10.575 20.440 6.101 1.00 73.88 878 TYR A N 1
ATOM 6691 C CA . TYR A 1 878 ? 9.715 19.566 5.304 1.00 73.88 878 TYR A CA 1
ATOM 6692 C C . TYR A 1 878 ? 8.364 19.392 6.019 1.00 73.88 878 TYR A C 1
ATOM 6694 O O . TYR A 1 878 ? 8.343 19.319 7.253 1.00 73.88 878 TYR A O 1
ATOM 6702 N N . ILE A 1 879 ? 7.251 19.335 5.281 1.00 73.25 879 ILE A N 1
ATOM 6703 C CA . ILE A 1 879 ? 5.911 18.973 5.787 1.00 73.25 879 ILE A CA 1
ATOM 6704 C C . ILE A 1 879 ? 5.229 18.021 4.799 1.00 73.25 879 ILE A C 1
ATOM 6706 O O . ILE A 1 879 ? 5.402 18.182 3.595 1.00 73.25 879 ILE A O 1
ATOM 6710 N N . ASP A 1 880 ? 4.459 17.071 5.335 1.00 69.81 880 ASP A N 1
ATOM 6711 C CA . ASP A 1 880 ? 3.783 15.998 4.597 1.00 69.81 880 ASP A CA 1
ATOM 6712 C C . ASP A 1 880 ? 2.480 15.540 5.315 1.00 69.81 880 ASP A C 1
ATOM 6714 O O . ASP A 1 880 ? 2.192 15.987 6.435 1.00 69.81 880 ASP A O 1
ATOM 6718 N N . ASP A 1 881 ? 1.691 14.653 4.700 1.00 68.94 881 ASP A N 1
ATOM 6719 C CA . ASP A 1 881 ? 0.564 13.892 5.287 1.00 68.94 881 ASP A CA 1
ATOM 6720 C C . ASP A 1 881 ? -0.513 14.721 6.043 1.00 68.94 881 ASP A C 1
ATOM 6722 O O . ASP A 1 881 ? -1.028 14.311 7.096 1.00 68.94 881 ASP A O 1
ATOM 6726 N N . ILE A 1 882 ? -0.874 15.925 5.568 1.00 73.56 882 ILE A N 1
ATOM 6727 C CA . ILE A 1 882 ? -1.785 16.809 6.329 1.00 73.56 882 ILE A CA 1
ATOM 6728 C C . ILE A 1 882 ? -3.246 16.346 6.242 1.00 73.56 882 ILE A C 1
ATOM 6730 O O . ILE A 1 882 ? -3.995 16.747 5.352 1.00 73.56 882 ILE A O 1
ATOM 6734 N N . THR A 1 883 ? -3.714 15.607 7.246 1.00 68.12 883 THR A N 1
ATOM 6735 C CA . THR A 1 883 ? -5.081 15.066 7.308 1.00 68.12 883 THR A CA 1
ATOM 6736 C C . THR A 1 883 ? -5.986 15.747 8.340 1.00 68.12 883 THR A C 1
ATOM 6738 O O . THR A 1 883 ? -5.538 16.263 9.362 1.00 68.12 883 THR A O 1
ATOM 6741 N N . VAL A 1 884 ? -7.308 15.715 8.117 1.00 67.00 884 VAL A N 1
ATOM 6742 C CA . VAL A 1 884 ? -8.331 16.050 9.131 1.00 67.00 884 VAL A CA 1
ATOM 6743 C C . VAL A 1 884 ? -9.376 14.937 9.208 1.00 67.00 884 VAL A C 1
ATOM 6745 O O . VAL A 1 884 ? -10.084 14.645 8.243 1.00 67.00 884 VAL A O 1
ATOM 6748 N N . THR A 1 885 ? -9.497 14.315 10.377 1.00 64.25 885 THR A N 1
ATOM 6749 C CA . THR A 1 885 ? -10.253 13.069 10.593 1.00 64.25 885 THR A CA 1
ATOM 6750 C C . THR A 1 885 ? -11.143 13.153 11.838 1.00 64.25 885 THR A C 1
ATOM 6752 O O . THR A 1 885 ? -11.160 14.167 12.539 1.00 64.25 885 THR A O 1
ATOM 6755 N N . ASN A 1 886 ? -11.928 12.107 12.116 1.00 61.03 886 ASN A N 1
ATOM 6756 C CA . ASN A 1 886 ? -12.552 11.894 13.422 1.00 61.03 886 ASN A CA 1
ATOM 6757 C C . ASN A 1 886 ? -11.732 10.896 14.260 1.00 61.03 886 ASN A C 1
ATOM 6759 O O . ASN A 1 886 ? -11.122 9.981 13.718 1.00 61.03 886 ASN A O 1
ATOM 6763 N N . ALA A 1 887 ? -11.791 11.007 15.591 1.00 45.53 887 ALA A N 1
ATOM 6764 C CA . ALA A 1 887 ? -11.021 10.176 16.533 1.00 45.53 887 ALA A CA 1
ATOM 6765 C C . ALA A 1 887 ? -11.301 8.648 16.488 1.00 45.53 887 ALA A C 1
ATOM 6767 O O . ALA A 1 887 ? -10.719 7.889 17.262 1.00 45.53 887 ALA A O 1
ATOM 6768 N N . ALA A 1 888 ? -12.195 8.190 15.609 1.00 45.00 888 ALA A N 1
ATOM 6769 C CA . ALA A 1 888 ? -12.451 6.785 15.317 1.00 45.00 888 ALA A CA 1
ATOM 6770 C C . ALA A 1 888 ? -12.689 6.612 13.806 1.00 45.00 888 ALA A C 1
ATOM 6772 O O . ALA A 1 888 ? -13.831 6.676 13.341 1.00 45.00 888 ALA A O 1
ATOM 6773 N N . GLY A 1 889 ? -11.611 6.373 13.050 1.00 49.72 889 GLY A N 1
ATOM 6774 C CA . GLY A 1 889 ? -11.614 6.145 11.595 1.00 49.72 889 GLY A CA 1
ATOM 6775 C C . GLY A 1 889 ? -12.250 4.811 11.172 1.00 49.72 889 GLY A C 1
ATOM 6776 O O . GLY A 1 889 ? -11.608 3.991 10.526 1.00 49.72 889 GLY A O 1
ATOM 6777 N N . GLN A 1 890 ? -13.493 4.559 11.594 1.00 53.41 890 GLN A N 1
ATOM 6778 C CA . GLN A 1 890 ? -14.193 3.270 11.475 1.00 53.41 890 GLN A CA 1
ATOM 6779 C C . GLN A 1 890 ? -15.587 3.354 10.819 1.00 53.41 890 GLN A C 1
ATOM 6781 O O . GLN A 1 890 ? -16.303 2.358 10.796 1.00 53.41 890 GLN A O 1
ATOM 6786 N N . GLY A 1 891 ? -16.012 4.513 10.299 1.00 63.94 891 GLY A N 1
ATOM 6787 C CA . GLY A 1 891 ? -17.281 4.620 9.552 1.00 63.94 891 GLY A CA 1
ATOM 6788 C C . GLY A 1 891 ? -18.565 4.451 10.390 1.00 63.94 891 GLY A C 1
ATOM 6789 O O . GLY A 1 891 ? -19.607 4.070 9.855 1.00 63.94 891 GLY A O 1
ATOM 6790 N N . ILE A 1 892 ? -18.526 4.721 11.699 1.00 71.44 892 ILE A N 1
ATOM 6791 C CA . ILE A 1 892 ? -19.638 4.485 12.646 1.00 71.44 892 ILE A CA 1
ATOM 6792 C C . ILE A 1 892 ? -20.114 5.760 13.365 1.00 71.44 892 ILE A C 1
ATOM 6794 O O . ILE A 1 892 ? -19.398 6.754 13.448 1.00 71.44 892 ILE A O 1
ATOM 6798 N N . TYR A 1 893 ? -21.322 5.711 13.939 1.00 73.94 893 TYR A N 1
ATOM 6799 C CA . TYR A 1 893 ? -21.888 6.758 14.806 1.00 73.94 893 TYR A CA 1
ATOM 6800 C C . TYR A 1 893 ? -22.143 6.258 16.231 1.00 73.94 893 TYR A C 1
ATOM 6802 O O . TYR A 1 893 ? -22.503 5.101 16.423 1.00 73.94 893 TYR A O 1
ATOM 6810 N N . THR A 1 894 ? -22.100 7.154 17.222 1.00 72.69 894 THR A N 1
ATOM 6811 C CA . THR A 1 894 ? -22.464 6.858 18.621 1.00 72.69 894 THR A CA 1
ATOM 6812 C C . THR A 1 894 ? -23.592 7.781 19.098 1.00 72.69 894 THR A C 1
ATOM 6814 O O . THR A 1 894 ? -23.504 8.996 18.966 1.00 72.69 894 THR A O 1
ATOM 6817 N N . VAL A 1 895 ? -24.684 7.226 19.645 1.00 75.88 895 VAL A N 1
ATOM 6818 C CA . VAL A 1 895 ? -25.945 7.959 19.895 1.00 75.88 895 VAL A CA 1
ATOM 6819 C C . VAL A 1 895 ? -26.567 7.621 21.250 1.00 75.88 895 VAL A C 1
ATOM 6821 O O . VAL A 1 895 ? -26.832 6.461 21.549 1.00 75.88 895 VAL A O 1
ATOM 6824 N N . LYS A 1 896 ? -26.913 8.629 22.058 1.00 77.81 896 LYS A N 1
ATOM 6825 C CA . LYS A 1 896 ? -27.589 8.456 23.359 1.00 77.81 896 LYS A CA 1
ATOM 6826 C C . LYS A 1 896 ? -29.037 8.962 23.324 1.00 77.81 896 LYS A C 1
ATOM 6828 O O . LYS A 1 896 ? -29.294 10.023 22.765 1.00 77.81 896 LYS A O 1
ATOM 6833 N N . LEU A 1 897 ? -29.975 8.218 23.926 1.00 71.44 897 LEU A N 1
ATOM 6834 C CA . LEU A 1 897 ? -31.420 8.523 23.878 1.00 71.44 897 LEU A CA 1
ATOM 6835 C C . LEU A 1 897 ? -32.044 8.933 25.222 1.00 71.44 897 LEU A C 1
ATOM 6837 O O . LEU A 1 897 ? -31.986 8.181 26.194 1.00 71.44 897 LEU A O 1
ATOM 6841 N N . ASP A 1 898 ? -32.785 10.038 25.225 1.00 75.56 898 ASP A N 1
ATOM 6842 C CA . ASP A 1 898 ? -33.707 10.468 26.282 1.00 75.56 898 ASP A CA 1
ATOM 6843 C C . ASP A 1 898 ? -35.122 9.843 26.138 1.00 75.56 898 ASP A C 1
ATOM 6845 O O . ASP A 1 898 ? -35.508 9.379 25.057 1.00 75.56 898 ASP A O 1
ATOM 6849 N N . PRO A 1 899 ? -35.957 9.826 27.203 1.00 72.31 899 PRO A N 1
ATOM 6850 C CA . PRO A 1 899 ? -37.301 9.237 27.169 1.00 72.31 899 PRO A CA 1
ATOM 6851 C C . PRO A 1 899 ? -38.234 9.837 26.105 1.00 72.31 899 PRO A C 1
ATOM 6853 O O . PRO A 1 899 ? -38.696 10.972 26.216 1.00 72.31 899 PRO A O 1
ATOM 6856 N N . GLY A 1 900 ? -38.568 9.035 25.090 1.00 68.88 900 GLY A N 1
ATOM 6857 C CA . GLY A 1 900 ? -39.387 9.457 23.950 1.00 68.88 900 GLY A CA 1
ATOM 6858 C C . GLY A 1 900 ? -38.666 10.351 22.933 1.00 68.88 900 GLY A C 1
ATOM 6859 O O . GLY A 1 900 ? -39.340 10.948 22.093 1.00 68.88 900 GLY A O 1
ATOM 6860 N N . GLN A 1 901 ? -37.336 10.474 23.004 1.00 81.81 901 GLN A N 1
ATOM 6861 C CA . GLN A 1 901 ? -36.542 11.211 22.022 1.00 81.81 901 GLN A CA 1
ATOM 6862 C C . GLN A 1 901 ? -36.516 10.481 20.675 1.00 81.81 901 GLN A C 1
ATOM 6864 O O . GLN A 1 901 ? -36.454 9.254 20.618 1.00 81.81 901 GLN A O 1
ATOM 6869 N N . ILE A 1 902 ? -36.522 11.264 19.597 1.00 82.12 902 ILE A N 1
ATOM 6870 C CA . ILE A 1 902 ? -36.209 10.811 18.243 1.00 82.12 902 ILE A CA 1
ATOM 6871 C C . ILE A 1 902 ? -34.923 11.528 17.835 1.00 82.12 902 ILE A C 1
ATOM 6873 O O . ILE A 1 902 ? -34.949 12.743 17.621 1.00 82.12 902 ILE A O 1
ATOM 6877 N N . VAL A 1 903 ? -33.812 10.798 17.749 1.00 77.44 903 VAL A N 1
ATOM 6878 C CA . VAL A 1 903 ? -32.576 11.301 17.131 1.00 77.44 903 VAL A CA 1
ATOM 6879 C C . VAL A 1 903 ? -32.678 11.063 15.628 1.00 77.44 903 VAL A C 1
ATOM 6881 O O . VAL A 1 903 ? -33.136 10.008 15.198 1.00 77.44 903 VAL A O 1
ATOM 6884 N N . ASN A 1 904 ? -32.313 12.066 14.834 1.00 80.94 904 ASN A N 1
ATOM 6885 C CA . ASN A 1 904 ? -32.338 12.025 13.370 1.00 80.94 904 ASN A CA 1
ATOM 6886 C C . ASN A 1 904 ? -30.930 12.347 12.842 1.00 80.94 904 ASN A C 1
ATOM 6888 O O . ASN A 1 904 ? -30.080 12.774 13.619 1.00 80.94 904 ASN A O 1
ATOM 6892 N N . ASN A 1 905 ? -30.732 12.235 11.527 1.00 79.19 905 ASN A N 1
ATOM 6893 C CA . ASN A 1 905 ? -29.494 12.582 10.815 1.00 79.19 905 ASN A CA 1
ATOM 6894 C C . ASN A 1 905 ? -28.287 11.673 11.120 1.00 79.19 905 ASN A C 1
ATOM 6896 O O . ASN A 1 905 ? -27.152 12.087 10.917 1.00 79.19 905 ASN A O 1
ATOM 6900 N N . ILE A 1 906 ? -28.521 10.437 11.568 1.00 86.00 906 ILE A N 1
ATOM 6901 C CA . ILE A 1 906 ? -27.473 9.409 11.634 1.00 86.00 906 ILE A CA 1
ATOM 6902 C C . ILE A 1 906 ? -27.333 8.827 10.223 1.00 86.00 906 ILE A C 1
ATOM 6904 O O . ILE A 1 906 ? -28.198 8.082 9.769 1.00 86.00 906 ILE A O 1
ATOM 6908 N N . ASN A 1 907 ? -26.330 9.253 9.468 1.00 87.50 907 ASN A N 1
ATOM 6909 C CA . ASN A 1 907 ? -26.457 9.379 8.018 1.00 87.50 907 ASN A CA 1
ATOM 6910 C C . ASN A 1 907 ? -25.301 8.684 7.277 1.00 87.50 907 ASN A C 1
ATOM 6912 O O . ASN A 1 907 ? -24.149 9.018 7.499 1.00 87.50 907 ASN A O 1
ATOM 6916 N N . PHE A 1 908 ? -25.618 7.743 6.385 1.00 88.69 908 PHE A N 1
ATOM 6917 C CA . PHE A 1 908 ? -24.624 6.928 5.675 1.00 88.69 908 PHE A CA 1
ATOM 6918 C C . PHE A 1 908 ? -24.604 7.247 4.170 1.00 88.69 908 PHE A C 1
ATOM 6920 O O . PHE A 1 908 ? -25.552 6.918 3.455 1.00 88.69 908 PHE A O 1
ATOM 6927 N N . GLY A 1 909 ? -23.542 7.887 3.697 1.00 86.56 909 GLY A N 1
ATOM 6928 C CA . GLY A 1 909 ? -23.258 8.079 2.277 1.00 86.56 909 GLY A CA 1
ATOM 6929 C C . GLY A 1 909 ? -22.401 6.931 1.767 1.00 86.56 909 GLY A C 1
ATOM 6930 O O . GLY A 1 909 ? -21.523 6.439 2.486 1.00 86.56 909 GLY A O 1
ATOM 6931 N N . ASN A 1 910 ? -22.680 6.474 0.549 1.00 86.94 910 ASN A N 1
ATOM 6932 C CA . ASN A 1 910 ? -21.868 5.478 -0.137 1.00 86.94 910 ASN A CA 1
ATOM 6933 C C . ASN A 1 910 ? -21.871 5.747 -1.630 1.00 86.94 910 ASN A C 1
ATOM 6935 O O . ASN A 1 910 ? -22.947 5.932 -2.198 1.00 86.94 910 ASN A O 1
ATOM 6939 N N . TYR A 1 911 ? -20.707 5.633 -2.253 1.00 85.19 911 TYR A N 1
ATOM 6940 C CA . TYR A 1 911 ? -20.552 5.649 -3.703 1.00 85.19 911 TYR A CA 1
ATOM 6941 C C . TYR A 1 911 ? -20.280 4.237 -4.231 1.00 85.19 911 TYR A C 1
ATOM 6943 O O . TYR A 1 911 ? -20.033 3.290 -3.469 1.00 85.19 911 TYR A O 1
ATOM 6951 N N . GLN A 1 912 ? -20.341 4.090 -5.552 1.00 83.12 912 GLN A N 1
ATOM 6952 C CA . GLN A 1 912 ? -19.934 2.873 -6.243 1.00 83.12 912 GLN A CA 1
ATOM 6953 C C . GLN A 1 912 ? -18.588 3.111 -6.936 1.00 83.12 912 GLN A C 1
ATOM 6955 O O . GLN A 1 912 ? -18.617 3.713 -8.007 1.00 83.12 912 GLN A O 1
ATOM 6960 N N . PRO A 1 913 ? -17.462 2.574 -6.421 1.00 80.00 913 PRO A N 1
ATOM 6961 C CA . PRO A 1 913 ? -16.144 2.664 -7.069 1.00 80.00 913 PRO A CA 1
ATOM 6962 C C . PRO A 1 913 ? -16.038 1.790 -8.335 1.00 80.00 913 PRO A C 1
ATOM 6964 O O . PRO A 1 913 ? -14.954 1.398 -8.747 1.00 80.00 913 PRO A O 1
ATOM 6967 N N . VAL A 1 914 ? -17.167 1.349 -8.906 1.00 87.19 914 VAL A N 1
ATOM 6968 C CA . VAL A 1 914 ? -17.198 0.564 -10.145 1.00 87.19 914 VAL A CA 1
ATOM 6969 C C . VAL A 1 914 ? -18.364 1.036 -11.006 1.00 87.19 914 VAL A C 1
ATOM 6971 O O . VAL A 1 914 ? -19.525 0.670 -10.774 1.00 87.19 914 VAL A O 1
ATOM 6974 N N . LYS A 1 915 ? -18.053 1.815 -12.038 1.00 88.75 915 LYS A N 1
ATOM 6975 C CA . LYS A 1 915 ? -19.006 2.406 -12.981 1.00 88.75 915 LYS A CA 1
ATOM 6976 C C . LYS A 1 915 ? -18.948 1.616 -14.284 1.00 88.75 915 LYS A C 1
ATOM 6978 O O . LYS A 1 915 ? -17.890 1.434 -14.864 1.00 88.75 915 LYS A O 1
ATOM 6983 N N . ASN A 1 916 ? -20.088 1.088 -14.726 1.00 91.56 916 ASN A N 1
ATOM 6984 C CA . ASN A 1 916 ? -20.174 0.302 -15.959 1.00 91.56 916 ASN A CA 1
ATOM 6985 C C . ASN A 1 916 ? -21.163 0.967 -16.920 1.00 91.56 916 ASN A C 1
ATOM 6987 O O . ASN A 1 916 ? -22.310 1.217 -16.535 1.00 91.56 916 ASN A O 1
ATOM 6991 N N . GLY A 1 917 ? -20.716 1.202 -18.150 1.00 90.56 917 GLY A N 1
ATOM 6992 C CA . GLY A 1 917 ? -21.507 1.662 -19.281 1.00 90.56 917 GLY A CA 1
ATOM 6993 C C . GLY A 1 917 ? -22.382 0.559 -19.875 1.00 90.56 917 GLY A C 1
ATOM 6994 O O . GLY A 1 917 ? -22.833 -0.374 -19.194 1.00 90.56 917 GLY A O 1
ATOM 6995 N N . THR A 1 918 ? -22.698 0.700 -21.157 1.00 91.56 918 THR A N 1
ATOM 6996 C CA . THR A 1 918 ? -23.664 -0.140 -21.862 1.00 91.56 918 THR A CA 1
ATOM 6997 C C . THR A 1 918 ? -23.076 -0.725 -23.150 1.00 91.56 918 THR A C 1
ATOM 6999 O O . THR A 1 918 ? -21.981 -1.255 -23.141 1.00 91.56 918 THR A O 1
ATOM 7002 N N . TRP A 1 919 ? -23.843 -0.769 -24.242 1.00 90.00 919 TRP A N 1
ATOM 7003 C CA . TRP A 1 919 ? -23.354 -1.156 -25.578 1.00 90.00 919 TRP A CA 1
ATOM 7004 C C . TRP A 1 919 ? -23.634 -0.007 -26.557 1.00 90.00 919 TRP A C 1
ATOM 7006 O O . TRP A 1 919 ? -24.241 -0.196 -27.623 1.00 90.00 919 TRP A O 1
ATOM 7016 N N . ARG A 1 920 ? -23.394 1.214 -26.078 1.00 92.75 920 ARG A N 1
ATOM 7017 C CA . ARG A 1 920 ? -23.664 2.504 -26.703 1.00 92.75 920 ARG A CA 1
ATOM 7018 C C . ARG A 1 920 ? -22.721 3.528 -26.097 1.00 92.75 920 ARG A C 1
ATOM 7020 O O . ARG A 1 920 ? -22.448 3.424 -24.918 1.00 92.75 920 ARG A O 1
ATOM 7027 N N . ASN A 1 921 ? -22.467 4.576 -26.875 1.00 95.62 921 ASN A N 1
ATOM 7028 C CA . ASN A 1 921 ? -21.932 5.862 -26.437 1.00 95.62 921 ASN A CA 1
ATOM 7029 C C . ASN A 1 921 ? -22.494 6.290 -25.071 1.00 95.62 921 ASN A C 1
ATOM 7031 O O . ASN A 1 921 ? -23.646 6.744 -24.996 1.00 95.62 921 ASN A O 1
ATOM 7035 N N . ASP A 1 922 ? -21.674 6.164 -24.039 1.00 94.12 922 ASP A N 1
ATOM 7036 C CA . ASP A 1 922 ? -21.944 6.571 -22.668 1.00 94.12 922 ASP A CA 1
ATOM 7037 C C . ASP A 1 922 ? -20.966 7.686 -22.225 1.00 94.12 922 ASP A C 1
ATOM 7039 O O . ASP A 1 922 ? -19.953 7.977 -22.861 1.00 94.12 922 ASP A O 1
ATOM 7043 N N . GLU A 1 923 ? -21.324 8.386 -21.152 1.00 96.50 923 GLU A N 1
ATOM 7044 C CA . GLU A 1 923 ? -20.503 9.417 -20.507 1.00 96.50 923 GLU A CA 1
ATOM 7045 C C . GLU A 1 923 ? -20.403 9.004 -19.038 1.00 96.50 923 GLU A C 1
ATOM 7047 O O . GLU A 1 923 ? -21.406 9.004 -18.315 1.00 96.50 923 GLU A O 1
ATOM 7052 N N . LEU A 1 924 ? -19.220 8.547 -18.635 1.00 93.25 924 LEU A N 1
ATOM 7053 C CA . LEU A 1 924 ? -18.939 7.965 -17.331 1.00 93.25 924 LEU A CA 1
ATOM 7054 C C . LEU A 1 924 ? -17.921 8.853 -16.617 1.00 93.25 924 LEU A C 1
ATOM 7056 O O . LEU A 1 924 ? -16.780 8.980 -17.044 1.00 93.25 924 LEU A O 1
ATOM 7060 N N . ILE A 1 925 ? -18.355 9.478 -15.528 1.00 91.75 925 ILE A N 1
ATOM 7061 C CA . ILE A 1 925 ? -17.517 10.361 -14.717 1.00 91.75 925 ILE A CA 1
ATOM 7062 C C . ILE A 1 925 ? -17.274 9.669 -13.375 1.00 91.75 925 ILE A C 1
ATOM 7064 O O . ILE A 1 925 ? -18.226 9.190 -12.741 1.00 91.75 925 ILE A O 1
ATOM 7068 N N . GLY A 1 926 ? -16.010 9.603 -12.971 1.00 86.69 926 GLY A N 1
ATOM 7069 C CA . GLY A 1 926 ? -15.526 9.119 -11.690 1.00 86.69 926 GLY A CA 1
ATOM 7070 C C . GLY A 1 926 ? -15.933 10.021 -10.521 1.00 86.69 926 GLY A C 1
ATOM 7071 O O . GLY A 1 926 ? -16.925 10.757 -10.583 1.00 86.69 926 GLY A O 1
ATOM 7072 N N . THR A 1 927 ? -15.249 9.858 -9.404 1.00 83.19 927 THR A N 1
ATOM 7073 C CA . THR A 1 927 ? -15.398 10.612 -8.158 1.00 83.19 927 THR A CA 1
ATOM 7074 C C . THR A 1 927 ? -14.016 11.094 -7.739 1.00 83.19 927 THR A C 1
ATOM 7076 O O . THR A 1 927 ? -13.030 10.764 -8.376 1.00 83.19 927 THR A O 1
ATOM 7079 N N . LYS A 1 928 ? -13.927 11.876 -6.665 1.00 82.44 928 LYS A N 1
ATOM 7080 C CA . LYS A 1 928 ? -12.643 12.335 -6.104 1.00 82.44 928 LYS A CA 1
ATOM 7081 C C . LYS A 1 928 ? -11.959 11.244 -5.252 1.00 82.44 928 LYS A C 1
ATOM 7083 O O . LYS A 1 928 ? -11.613 11.502 -4.095 1.00 82.44 928 LYS A O 1
ATOM 7088 N N . LEU A 1 929 ? -12.030 9.998 -5.718 1.00 80.88 929 LEU A N 1
ATOM 7089 C CA . LEU A 1 929 ? -11.691 8.751 -5.030 1.00 80.88 929 LEU A CA 1
ATOM 7090 C C . LEU A 1 929 ? -11.557 7.628 -6.067 1.00 80.88 929 LEU A C 1
ATOM 7092 O O . LEU A 1 929 ? -12.426 7.521 -6.937 1.00 80.88 929 LEU A O 1
ATOM 7096 N N . LYS A 1 930 ? -10.617 6.705 -5.824 1.00 84.56 930 LYS A N 1
ATOM 7097 C CA . LYS A 1 930 ? -10.342 5.518 -6.646 1.00 84.56 930 LYS A CA 1
ATOM 7098 C C . LYS A 1 930 ? -11.600 4.808 -7.165 1.00 84.56 930 LYS A C 1
ATOM 7100 O O . LYS A 1 930 ? -12.315 4.104 -6.439 1.00 84.56 930 LYS A O 1
ATOM 7105 N N . ASP A 1 931 ? -11.798 4.925 -8.465 1.00 86.62 931 ASP A N 1
ATOM 7106 C CA . ASP A 1 931 ? -12.879 4.422 -9.291 1.00 86.62 931 ASP A CA 1
ATOM 7107 C C . ASP A 1 931 ? -12.365 3.371 -10.300 1.00 86.62 931 ASP A C 1
ATOM 7109 O O . ASP A 1 931 ? -11.194 3.291 -10.671 1.00 86.62 931 ASP A O 1
ATOM 7113 N N . ILE A 1 932 ? -13.282 2.521 -10.762 1.00 92.94 932 ILE A N 1
ATOM 7114 C CA . ILE A 1 932 ? -13.064 1.574 -11.861 1.00 92.94 932 ILE A CA 1
ATOM 7115 C C . ILE A 1 932 ? -14.167 1.809 -12.889 1.00 92.94 932 ILE A C 1
ATOM 7117 O O . ILE A 1 932 ? -15.330 1.450 -12.668 1.00 92.94 932 ILE A O 1
ATOM 7121 N N . ILE A 1 933 ? -13.822 2.410 -14.019 1.00 95.19 933 ILE A N 1
ATOM 7122 C CA . ILE A 1 933 ? -14.763 2.878 -15.034 1.00 95.19 933 ILE A CA 1
ATOM 7123 C C . ILE A 1 933 ? -14.639 2.001 -16.279 1.00 95.19 933 ILE A C 1
ATOM 7125 O O . ILE A 1 933 ? -13.589 1.947 -16.899 1.00 95.19 933 ILE A O 1
ATOM 7129 N N . ASN A 1 934 ? -15.718 1.323 -16.672 1.00 96.62 934 ASN A N 1
ATOM 7130 C CA . ASN A 1 934 ? -15.751 0.449 -17.848 1.00 96.62 934 ASN A CA 1
ATOM 7131 C C . ASN A 1 934 ? -16.816 0.940 -18.844 1.00 96.62 934 ASN A C 1
ATOM 7133 O O . ASN A 1 934 ? -18.004 0.803 -18.544 1.00 96.62 934 ASN A O 1
ATOM 7137 N N . GLY A 1 935 ? -16.439 1.459 -20.017 1.00 95.75 935 GLY A N 1
ATOM 7138 C CA . GLY A 1 935 ? -17.370 1.849 -21.094 1.00 95.75 935 GLY A CA 1
ATOM 7139 C C . GLY A 1 935 ? -18.104 0.644 -21.697 1.00 95.75 935 GLY A C 1
ATOM 7140 O O . GLY A 1 935 ? -19.335 0.614 -21.781 1.00 95.75 935 GLY A O 1
ATOM 7141 N N . LEU A 1 936 ? -17.342 -0.436 -21.910 1.00 94.88 936 LEU A N 1
ATOM 7142 C CA . LEU A 1 936 ? -17.681 -1.741 -22.493 1.00 94.88 936 LEU A CA 1
ATOM 7143 C C . LEU A 1 936 ? -17.739 -1.761 -24.022 1.00 94.88 936 LEU A C 1
ATOM 7145 O O . LEU A 1 936 ? -17.056 -2.583 -24.627 1.00 94.88 936 LEU A O 1
ATOM 7149 N N . ALA A 1 937 ? -18.635 -0.986 -24.634 1.00 92.25 937 ALA A N 1
ATOM 7150 C CA . ALA A 1 937 ? -18.729 -0.879 -26.088 1.00 92.25 937 ALA A CA 1
ATOM 7151 C C . ALA A 1 937 ? -19.57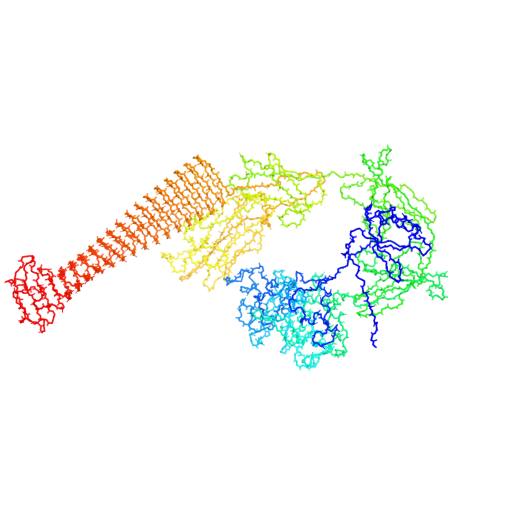1 0.335 -26.477 1.00 92.25 937 ALA A C 1
ATOM 7153 O O . ALA A 1 937 ? -20.744 0.416 -26.108 1.00 92.25 937 ALA A O 1
ATOM 7154 N N . GLY A 1 938 ? -19.044 1.209 -27.322 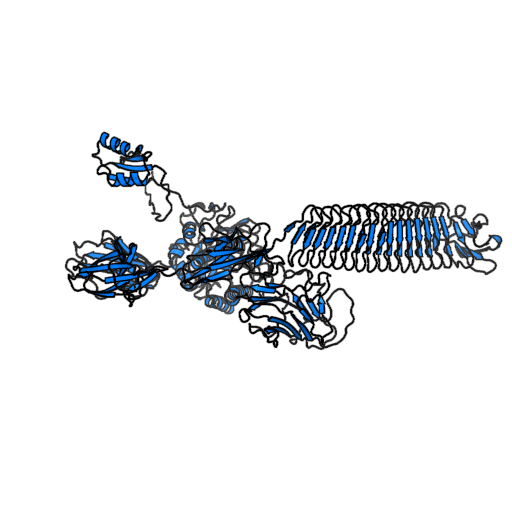1.00 94.81 938 GLY A N 1
ATOM 7155 C CA . GLY A 1 938 ? -19.663 2.485 -27.624 1.00 94.81 938 GLY A CA 1
ATOM 7156 C C . GLY A 1 938 ? -18.714 3.413 -28.367 1.00 94.81 938 GLY A C 1
ATOM 7157 O O . GLY A 1 938 ? -17.963 2.990 -29.230 1.00 94.81 938 GLY A O 1
ATOM 7158 N N . ASN A 1 939 ? -18.850 4.700 -28.098 1.00 97.19 939 ASN A N 1
ATOM 7159 C CA . ASN A 1 939 ? -17.790 5.681 -28.311 1.00 97.19 939 ASN A CA 1
ATOM 7160 C C . ASN A 1 939 ? -17.975 6.590 -27.107 1.00 97.19 939 ASN A C 1
ATOM 7162 O O . ASN A 1 939 ? -18.864 7.462 -27.116 1.00 97.19 939 ASN A O 1
ATOM 7166 N N . ASP A 1 940 ? -17.281 6.227 -26.048 1.00 97.25 940 ASP A N 1
ATOM 7167 C CA . ASP A 1 940 ? -17.578 6.575 -24.675 1.00 97.25 940 ASP A CA 1
ATOM 7168 C C . ASP A 1 940 ? -16.643 7.696 -24.214 1.00 97.25 940 ASP A C 1
ATOM 7170 O O . ASP A 1 940 ? -15.627 7.992 -24.841 1.00 97.25 940 ASP A O 1
ATOM 7174 N N . ASN A 1 941 ? -17.024 8.400 -23.152 1.00 97.75 941 ASN A N 1
ATOM 7175 C CA . ASN A 1 941 ? -16.168 9.413 -22.532 1.00 97.75 941 ASN A CA 1
ATOM 7176 C C . ASN A 1 941 ? -16.029 9.043 -21.062 1.00 97.75 941 ASN A C 1
ATOM 7178 O O . ASN A 1 941 ? -17.026 9.057 -20.335 1.00 97.75 941 ASN A O 1
ATOM 7182 N N . LEU A 1 942 ? -14.823 8.655 -20.668 1.00 97.94 942 LEU A N 1
ATOM 7183 C CA . LEU A 1 942 ? -14.468 8.189 -19.339 1.00 97.94 942 LEU A CA 1
ATOM 7184 C C . LEU A 1 942 ? -13.580 9.249 -18.691 1.00 97.94 942 LEU A C 1
ATOM 7186 O O . LEU A 1 942 ? -12.600 9.683 -19.285 1.00 97.94 942 LEU A O 1
ATOM 7190 N N . TYR A 1 943 ? -13.923 9.661 -17.480 1.00 96.75 943 TYR A N 1
ATOM 7191 C CA . TYR A 1 943 ? -13.142 10.614 -16.697 1.00 96.75 943 TYR A CA 1
ATOM 7192 C C . TYR A 1 943 ? -12.890 9.994 -15.334 1.00 96.75 943 TYR A C 1
ATOM 7194 O O . TYR A 1 943 ? -13.889 9.664 -14.698 1.00 96.75 943 TYR A O 1
ATOM 7202 N N . GLY A 1 944 ? -11.633 9.865 -14.909 1.00 92.38 944 GLY A N 1
ATOM 7203 C CA . GLY A 1 944 ? -11.237 9.432 -13.569 1.00 92.38 944 GLY A CA 1
ATOM 7204 C C . GLY A 1 944 ? -11.660 10.459 -12.522 1.00 92.38 944 GLY A C 1
ATOM 7205 O O . GLY A 1 944 ? -12.864 10.623 -12.305 1.00 92.38 944 GLY A O 1
ATOM 7206 N N . LYS A 1 945 ? -10.713 11.239 -11.988 1.00 91.00 945 LYS A N 1
ATOM 7207 C CA . LYS A 1 945 ? -10.835 12.657 -11.569 1.00 91.00 945 LYS A CA 1
ATOM 7208 C C . LYS A 1 945 ? -9.697 13.029 -10.624 1.00 91.00 945 LYS A C 1
ATOM 7210 O O . LYS A 1 945 ? -8.977 13.967 -10.937 1.00 91.00 945 LYS A O 1
ATOM 7215 N N . GLU A 1 946 ? -9.653 12.379 -9.472 1.00 86.94 946 GLU A N 1
ATOM 7216 C CA . GLU A 1 946 ? -8.670 12.558 -8.400 1.00 86.94 946 GLU A CA 1
ATOM 7217 C C . GLU A 1 946 ? -8.552 11.205 -7.685 1.00 86.94 946 GLU A C 1
ATOM 7219 O O . GLU A 1 946 ? -9.606 10.614 -7.425 1.00 86.94 946 GLU A O 1
ATOM 7224 N N . ASP A 1 947 ? -7.340 10.802 -7.279 1.00 86.62 947 ASP A N 1
ATOM 7225 C CA . ASP A 1 947 ? -6.978 9.458 -6.772 1.00 86.62 947 ASP A CA 1
ATOM 7226 C C . ASP A 1 947 ? -6.828 8.426 -7.908 1.00 86.62 947 ASP A C 1
ATOM 7228 O O . ASP A 1 947 ? -7.406 8.552 -8.979 1.00 86.62 947 ASP A O 1
ATOM 7232 N N . ASN A 1 948 ? -6.017 7.398 -7.658 1.00 91.19 948 ASN A N 1
ATOM 7233 C CA . ASN A 1 948 ? -5.493 6.491 -8.676 1.00 91.19 948 ASN A CA 1
ATOM 7234 C C . ASN A 1 948 ? -6.623 5.627 -9.260 1.00 91.19 948 ASN A C 1
ATOM 7236 O O . ASN A 1 948 ? -7.084 4.692 -8.598 1.00 91.19 948 ASN A O 1
ATOM 7240 N N . ASP A 1 949 ? -7.036 5.852 -10.495 1.00 92.81 949 ASP A N 1
ATOM 7241 C CA . ASP A 1 949 ? -8.207 5.268 -11.145 1.00 92.81 949 ASP A CA 1
ATOM 7242 C C . ASP A 1 949 ? -7.873 4.133 -12.130 1.00 92.81 949 ASP A C 1
ATOM 7244 O O . ASP A 1 949 ? -6.722 3.836 -12.446 1.00 92.81 949 ASP A O 1
ATOM 7248 N N . VAL A 1 950 ? -8.906 3.413 -12.586 1.00 97.31 950 VAL A N 1
ATOM 7249 C CA . VAL A 1 950 ? -8.791 2.406 -13.658 1.00 97.31 950 VAL A CA 1
ATOM 7250 C C . VAL A 1 950 ? -9.889 2.628 -14.696 1.00 97.31 950 VAL A C 1
ATOM 7252 O O . VAL A 1 950 ? -11.065 2.356 -14.437 1.00 97.31 950 VAL A O 1
ATOM 7255 N N . LEU A 1 951 ? -9.521 3.084 -15.890 1.00 98.12 951 LEU A N 1
ATOM 7256 C CA . LEU A 1 951 ? -10.419 3.392 -17.002 1.00 98.12 951 LEU A CA 1
ATOM 7257 C C . LEU A 1 951 ? -10.256 2.352 -18.120 1.00 98.12 951 LEU A C 1
ATOM 7259 O O . LEU A 1 951 ? -9.175 2.156 -18.658 1.00 98.12 951 LEU A O 1
ATOM 7263 N N . ASN A 1 952 ? -11.352 1.712 -18.523 1.00 97.94 952 ASN A N 1
ATOM 7264 C CA . ASN A 1 952 ? -11.408 0.759 -19.630 1.00 97.94 952 ASN A CA 1
ATOM 7265 C C . ASN A 1 952 ? -12.473 1.214 -20.636 1.00 97.94 952 ASN A C 1
ATOM 7267 O O . ASN A 1 952 ? -13.663 1.094 -20.336 1.00 97.94 952 ASN A O 1
ATOM 7271 N N . GLY A 1 953 ? -12.082 1.701 -21.817 1.00 97.00 953 GLY A N 1
ATOM 7272 C CA . GLY A 1 953 ? -13.014 2.096 -22.886 1.00 97.00 953 GLY A CA 1
ATOM 7273 C C . GLY A 1 953 ? -13.833 0.894 -23.358 1.00 97.00 953 GLY A C 1
ATOM 7274 O O . GLY A 1 953 ? -14.964 0.662 -22.916 1.00 97.00 953 GLY A O 1
ATOM 7275 N N . GLY A 1 954 ? -13.187 0.027 -24.129 1.00 96.50 954 GLY A N 1
ATOM 7276 C CA . GLY A 1 954 ? -13.588 -1.355 -24.346 1.00 96.50 954 GLY A CA 1
ATOM 7277 C C . GLY A 1 954 ? -13.912 -1.710 -25.792 1.00 96.50 954 GLY A C 1
ATOM 7278 O O . GLY A 1 954 ? -13.547 -2.810 -26.211 1.00 96.50 954 GLY A O 1
ATOM 7279 N N . GLY A 1 955 ? -14.603 -0.855 -26.556 1.00 94.56 955 GLY A N 1
ATOM 7280 C CA . GLY A 1 955 ? -15.106 -1.289 -27.866 1.00 94.56 955 GLY A CA 1
ATOM 7281 C C . GLY A 1 955 ? -15.817 -0.240 -28.719 1.00 94.56 955 GLY A C 1
ATOM 7282 O O . GLY A 1 955 ? -17.049 -0.174 -28.749 1.00 94.56 955 GLY A O 1
ATOM 7283 N N . GLY A 1 956 ? -15.031 0.461 -29.519 1.00 96.81 956 GLY A N 1
ATOM 7284 C CA . GLY A 1 956 ? -15.323 1.603 -30.370 1.00 96.81 956 GLY A CA 1
ATOM 7285 C C . GLY A 1 956 ? -14.471 2.790 -29.914 1.00 96.81 956 GLY A C 1
ATOM 7286 O O . GLY A 1 956 ? -13.645 2.636 -29.038 1.00 96.81 956 GLY A O 1
ATOM 7287 N N . ASN A 1 957 ? -14.592 3.947 -30.569 1.00 97.94 957 ASN A N 1
ATOM 7288 C CA . ASN A 1 957 ? -13.634 5.043 -30.370 1.00 97.94 957 ASN A CA 1
ATOM 7289 C C . ASN A 1 957 ? -13.935 5.821 -29.085 1.00 97.94 957 ASN A C 1
ATOM 7291 O O . ASN A 1 957 ? -14.841 6.665 -29.104 1.00 97.94 957 ASN A O 1
ATOM 7295 N N . ASP A 1 958 ? -13.183 5.556 -28.029 1.00 98.31 958 ASP A N 1
ATOM 7296 C CA . ASP A 1 958 ? -13.412 6.046 -26.674 1.00 98.31 958 ASP A CA 1
ATOM 7297 C C . ASP A 1 958 ? -12.426 7.179 -26.312 1.00 98.31 958 ASP A C 1
ATOM 7299 O O . ASP A 1 958 ? -11.308 7.241 -26.820 1.00 98.31 958 ASP A O 1
ATOM 7303 N N . ASN A 1 959 ? -12.844 8.115 -25.451 1.00 98.56 959 ASN A N 1
ATOM 7304 C CA . ASN A 1 959 ? -11.962 9.138 -24.875 1.00 98.56 959 ASN A CA 1
ATOM 7305 C C . ASN A 1 959 ? -11.830 8.883 -23.367 1.00 98.56 959 ASN A C 1
ATOM 7307 O O . ASN A 1 959 ? -12.835 8.922 -22.653 1.00 98.56 959 ASN A O 1
ATOM 7311 N N . LEU A 1 960 ? -10.618 8.620 -22.890 1.00 98.56 960 LEU A N 1
ATOM 7312 C CA . LEU A 1 960 ? -10.278 8.330 -21.500 1.00 98.56 960 LEU A CA 1
ATOM 7313 C C . LEU A 1 960 ? -9.413 9.470 -20.956 1.00 98.56 960 LEU A C 1
ATOM 7315 O O . LEU A 1 960 ? -8.414 9.830 -21.571 1.00 98.56 960 LEU A O 1
ATOM 7319 N N . TYR A 1 961 ? -9.794 10.016 -19.806 1.00 98.38 961 TYR A N 1
ATOM 7320 C CA . TYR A 1 961 ? -9.081 11.096 -19.127 1.00 98.38 961 TYR A CA 1
ATOM 7321 C C . TYR A 1 961 ? -8.831 10.688 -17.677 1.00 98.38 961 TYR A C 1
ATOM 7323 O O . TYR A 1 961 ? -9.805 10.636 -16.919 1.00 98.38 961 TYR A O 1
ATOM 7331 N N . GLY A 1 962 ? -7.583 10.440 -17.288 1.00 95.88 962 GLY A N 1
ATOM 7332 C CA . GLY A 1 962 ? -7.218 10.112 -15.908 1.00 95.88 962 GLY A CA 1
ATOM 7333 C C . GLY A 1 962 ? -7.534 11.263 -14.949 1.00 95.88 962 GLY A C 1
ATOM 7334 O O . GLY A 1 962 ? -8.520 11.224 -14.202 1.00 95.88 962 GLY A O 1
ATOM 7335 N N . ASN A 1 963 ? -6.921 12.412 -15.245 1.00 94.94 963 ASN A N 1
ATOM 7336 C CA . ASN A 1 963 ? -6.903 13.667 -14.487 1.00 94.94 963 ASN A CA 1
ATOM 7337 C C . ASN A 1 963 ? -5.814 13.639 -13.399 1.00 94.94 963 ASN A C 1
ATOM 7339 O O . ASN A 1 963 ? -4.668 13.744 -13.792 1.00 94.94 963 ASN A O 1
ATOM 7343 N N . GLU A 1 964 ? -6.134 13.592 -12.101 1.00 90.50 964 GLU A N 1
ATOM 7344 C CA . GLU A 1 964 ? -5.137 13.647 -11.013 1.00 90.50 964 GLU A CA 1
ATOM 7345 C C . GLU A 1 964 ? -4.997 12.279 -10.311 1.00 90.50 964 GLU A C 1
ATOM 7347 O O . GLU A 1 964 ? -5.964 11.794 -9.725 1.00 90.50 964 GLU A O 1
ATOM 7352 N N . GLY A 1 965 ? -3.803 11.688 -10.295 1.00 85.69 965 GLY A N 1
ATOM 7353 C CA . GLY A 1 965 ? -3.517 10.384 -9.682 1.00 85.69 965 GLY A CA 1
ATOM 7354 C C . GLY A 1 965 ? -2.792 9.441 -10.644 1.00 85.69 965 GLY A C 1
ATOM 7355 O O . GLY A 1 965 ? -2.827 9.641 -11.843 1.00 85.69 965 GLY A O 1
ATOM 7356 N N . ASN A 1 966 ? -2.127 8.408 -10.116 1.00 94.50 966 ASN A N 1
ATOM 7357 C CA . ASN A 1 966 ? -1.419 7.404 -10.923 1.00 94.50 966 ASN A CA 1
ATOM 7358 C C . ASN A 1 966 ? -2.427 6.393 -11.514 1.00 94.50 966 ASN A C 1
ATOM 7360 O O . ASN A 1 966 ? -2.787 5.403 -10.854 1.00 94.50 966 ASN A O 1
ATOM 7364 N N . ASP A 1 967 ? -2.876 6.631 -12.740 1.00 96.25 967 ASP A N 1
ATOM 7365 C CA . ASP A 1 967 ? -4.045 6.006 -13.357 1.00 96.25 967 ASP A CA 1
ATOM 7366 C C . ASP A 1 967 ? -3.711 4.868 -14.342 1.00 96.25 967 ASP A C 1
ATOM 7368 O O . ASP A 1 967 ? -2.673 4.840 -15.001 1.00 96.25 967 ASP A O 1
ATOM 7372 N N . GLU A 1 968 ? -4.629 3.905 -14.495 1.00 98.38 968 GLU A N 1
ATOM 7373 C CA . GLU A 1 968 ? -4.544 2.841 -15.510 1.00 98.38 968 GLU A CA 1
ATOM 7374 C C . GLU A 1 968 ? -5.610 3.046 -16.604 1.00 98.38 968 GLU A C 1
ATOM 7376 O O . GLU A 1 968 ? -6.797 2.791 -16.384 1.00 98.38 968 GLU A O 1
ATOM 7381 N N . LEU A 1 969 ? -5.201 3.476 -17.801 1.00 98.62 969 LEU A N 1
ATOM 7382 C CA . LEU A 1 969 ? -6.068 3.765 -18.950 1.00 98.62 969 LEU A CA 1
ATOM 7383 C C . LEU A 1 969 ? -5.894 2.708 -20.057 1.00 98.62 969 LEU A C 1
ATOM 7385 O O . LEU A 1 969 ? -4.844 2.611 -20.685 1.00 98.62 969 LEU A O 1
ATOM 7389 N N . ASN A 1 970 ? -6.955 1.960 -20.368 1.00 98.50 970 ASN A N 1
ATOM 7390 C CA . ASN A 1 970 ? -6.990 0.958 -21.439 1.00 98.50 970 ASN A CA 1
ATOM 7391 C C . ASN A 1 970 ? -8.075 1.294 -22.488 1.00 98.50 970 ASN A C 1
ATOM 7393 O O . ASN A 1 970 ? -9.270 1.194 -22.190 1.00 98.50 970 ASN A O 1
ATOM 7397 N N . GLY A 1 971 ? -7.690 1.606 -23.730 1.00 97.75 971 GLY A N 1
ATOM 7398 C CA . GLY A 1 971 ? -8.609 1.848 -24.857 1.00 97.75 971 GLY A CA 1
ATOM 7399 C C . GLY A 1 971 ? -9.356 0.577 -25.285 1.00 97.75 971 GLY A C 1
ATOM 7400 O O . GLY A 1 971 ? -10.548 0.427 -25.006 1.00 97.75 971 GLY A O 1
ATOM 7401 N N . ASN A 1 972 ? -8.603 -0.438 -25.726 1.00 97.81 972 ASN A N 1
ATOM 7402 C CA . ASN A 1 972 ? -8.988 -1.780 -26.203 1.00 97.81 972 ASN A CA 1
ATOM 7403 C C . ASN A 1 972 ? -9.236 -1.906 -27.728 1.00 97.81 972 ASN A C 1
ATOM 7405 O O . ASN A 1 972 ? -8.283 -2.087 -28.482 1.00 97.81 972 ASN A O 1
ATOM 7409 N N . GLU A 1 973 ? -10.493 -1.987 -28.187 1.00 96.88 973 GLU A N 1
ATOM 7410 C CA . GLU A 1 973 ? -10.845 -2.095 -29.619 1.00 96.88 973 GLU A CA 1
ATOM 7411 C C . GLU A 1 973 ? -11.393 -0.745 -30.097 1.00 96.88 973 GLU A C 1
ATOM 7413 O O . GLU A 1 973 ? -12.569 -0.490 -29.868 1.00 96.88 973 GLU A O 1
ATOM 7418 N N . GLY A 1 974 ? -10.642 0.096 -30.806 1.00 97.12 974 GLY A N 1
ATOM 7419 C CA . GLY A 1 974 ? -11.135 1.437 -31.141 1.00 97.12 974 GLY A CA 1
ATOM 7420 C C . GLY A 1 974 ? -10.065 2.364 -31.699 1.00 97.12 974 GLY A C 1
ATOM 7421 O O . GLY A 1 974 ? -8.921 1.980 -31.830 1.00 97.12 974 GLY A O 1
ATOM 7422 N N . LYS A 1 975 ? -10.449 3.584 -32.100 1.00 98.38 975 LYS A N 1
ATOM 7423 C CA . LYS A 1 975 ? -9.459 4.656 -32.330 1.00 98.38 975 LYS A CA 1
ATOM 7424 C C . LYS A 1 975 ? -9.578 5.635 -31.194 1.00 98.38 975 LYS A C 1
ATOM 7426 O O . LYS A 1 975 ? -10.389 6.564 -31.285 1.00 98.38 975 LYS A O 1
ATOM 7431 N N . ASP A 1 976 ? -8.836 5.361 -30.151 1.00 98.44 976 ASP A N 1
ATOM 7432 C CA . ASP A 1 976 ? -9.062 5.898 -28.832 1.00 98.44 976 ASP A CA 1
ATOM 7433 C C . ASP A 1 976 ? -8.172 7.113 -28.582 1.00 98.44 976 ASP A C 1
ATOM 7435 O O . ASP A 1 976 ? -7.207 7.404 -29.299 1.00 98.44 976 ASP A O 1
ATOM 7439 N N . TYR A 1 977 ? -8.570 7.888 -27.587 1.00 98.69 977 TYR A N 1
ATOM 7440 C CA . TYR A 1 977 ? -7.827 9.031 -27.092 1.00 98.69 977 TYR A CA 1
ATOM 7441 C C . TYR A 1 977 ? -7.668 8.845 -25.588 1.00 98.69 977 TYR A C 1
ATOM 7443 O O . TYR A 1 977 ? -8.662 8.843 -24.863 1.00 98.69 977 TYR A O 1
ATOM 7451 N N . LEU A 1 978 ? -6.440 8.638 -25.134 1.00 98.75 978 LEU A N 1
ATOM 7452 C CA . LEU A 1 978 ? -6.086 8.427 -23.737 1.00 98.75 978 LEU A CA 1
ATOM 7453 C C . LEU A 1 978 ? -5.234 9.614 -23.288 1.00 98.75 978 LEU A C 1
ATOM 7455 O O . LEU A 1 978 ? -4.237 9.935 -23.930 1.00 98.75 978 LEU A O 1
ATOM 7459 N N . GLU A 1 979 ? -5.628 10.257 -22.198 1.00 98.62 979 GLU A N 1
ATOM 7460 C CA . GLU A 1 979 ? -4.918 11.392 -21.611 1.00 98.62 979 GLU A CA 1
ATOM 7461 C C . GLU A 1 979 ? -4.787 11.143 -20.107 1.00 98.62 979 GLU A C 1
ATOM 7463 O O . GLU A 1 979 ? -5.791 11.193 -19.391 1.00 98.62 979 GLU A O 1
ATOM 7468 N N . GLY A 1 980 ? -3.575 10.835 -19.646 1.00 96.44 980 GLY A N 1
ATOM 7469 C CA . GLY A 1 980 ? -3.255 10.670 -18.229 1.00 96.44 980 GLY A CA 1
ATOM 7470 C C . GLY A 1 980 ? -3.517 11.968 -17.469 1.00 96.44 980 GLY A C 1
ATOM 7471 O O . GLY A 1 980 ? -4.496 12.083 -16.728 1.00 96.44 980 GLY A O 1
ATOM 7472 N N . ASN A 1 981 ? -2.847 13.025 -17.937 1.00 95.62 981 ASN A N 1
ATOM 7473 C CA . ASN A 1 981 ? -2.782 14.416 -17.463 1.00 95.62 981 ASN A CA 1
ATOM 7474 C C . ASN A 1 981 ? -1.768 14.606 -16.345 1.00 95.62 981 ASN A C 1
ATOM 7476 O O . ASN A 1 981 ? -0.959 15.528 -16.420 1.00 95.62 981 ASN A O 1
ATOM 7480 N N . GLN A 1 982 ? -1.950 13.868 -15.262 1.00 92.50 982 GLN A N 1
ATOM 7481 C CA . GLN A 1 982 ? -1.386 14.225 -13.983 1.00 92.50 982 GLN A CA 1
ATOM 7482 C C . GLN A 1 982 ? -1.277 12.932 -13.162 1.00 92.50 982 GLN A C 1
ATOM 7484 O O . GLN A 1 982 ? -2.162 12.627 -12.364 1.00 92.50 982 GLN A O 1
ATOM 7489 N N . GLY A 1 983 ? -0.192 12.184 -13.362 1.00 91.12 983 GLY A N 1
ATOM 7490 C CA . GLY A 1 983 ? 0.190 11.012 -12.583 1.00 91.12 983 GLY A CA 1
ATOM 7491 C C . GLY A 1 983 ? 1.467 10.372 -13.122 1.00 91.12 983 GLY A C 1
ATOM 7492 O O . GLY A 1 983 ? 2.010 10.788 -14.130 1.00 91.12 983 GLY A O 1
ATOM 7493 N N . ASN A 1 984 ? 1.963 9.328 -12.459 1.00 95.88 984 ASN A N 1
ATOM 7494 C CA . ASN A 1 984 ? 2.791 8.322 -13.127 1.00 95.88 984 ASN A CA 1
ATOM 7495 C C . ASN A 1 984 ? 1.829 7.280 -13.724 1.00 95.88 984 ASN A C 1
ATOM 7497 O O . ASN A 1 984 ? 1.504 6.275 -13.075 1.00 95.88 984 ASN A O 1
ATOM 7501 N N . ASP A 1 985 ? 1.316 7.563 -14.915 1.00 97.25 985 ASP A N 1
ATOM 7502 C CA . ASP A 1 985 ? 0.178 6.884 -15.524 1.00 97.25 985 ASP A CA 1
ATOM 7503 C C . ASP A 1 985 ? 0.583 5.694 -16.401 1.00 97.25 985 ASP A C 1
ATOM 7505 O O . ASP A 1 985 ? 1.690 5.583 -16.933 1.00 97.25 985 ASP A O 1
ATOM 7509 N N . SER A 1 986 ? -0.351 4.762 -16.593 1.00 98.50 986 SER A N 1
ATOM 7510 C CA . SER A 1 986 ? -0.197 3.632 -17.508 1.00 98.50 986 SER A CA 1
ATOM 7511 C C . SER A 1 986 ? -1.279 3.657 -18.581 1.00 98.50 986 SER A C 1
ATOM 7513 O O . SER A 1 986 ? -2.440 3.333 -18.326 1.00 98.50 986 SER A O 1
ATOM 7515 N N . LEU A 1 987 ? -0.889 4.030 -19.800 1.00 98.75 987 LEU A N 1
ATOM 7516 C CA . LEU A 1 987 ? -1.771 4.188 -20.955 1.00 98.75 987 LEU A CA 1
ATOM 7517 C C . LEU A 1 987 ? -1.533 3.067 -21.973 1.00 98.75 987 LEU A C 1
ATOM 7519 O O . LEU A 1 987 ? -0.406 2.806 -22.387 1.00 98.75 987 LEU A O 1
ATOM 7523 N N . ASN A 1 988 ? -2.608 2.436 -22.434 1.00 98.69 988 ASN A N 1
ATOM 7524 C CA . ASN A 1 988 ? -2.581 1.334 -23.393 1.00 98.69 988 ASN A CA 1
ATOM 7525 C C . ASN A 1 988 ? -3.721 1.506 -24.409 1.00 98.69 988 ASN A C 1
ATOM 7527 O O . ASN A 1 988 ? -4.882 1.271 -24.067 1.00 98.69 988 ASN A O 1
ATOM 7531 N N . GLY A 1 989 ? -3.401 1.921 -25.638 1.00 98.06 989 GLY A N 1
ATOM 7532 C CA . GLY A 1 989 ? -4.377 2.144 -26.714 1.00 98.06 989 GLY A CA 1
ATOM 7533 C C . GLY A 1 989 ? -5.079 0.844 -27.096 1.00 98.06 989 GLY A C 1
ATOM 7534 O O . GLY A 1 989 ? -6.237 0.616 -26.745 1.00 98.06 989 GLY A O 1
ATOM 7535 N N . GLY A 1 990 ? -4.323 -0.085 -27.675 1.00 97.88 990 GLY A N 1
ATOM 7536 C CA . GLY A 1 990 ? -4.727 -1.467 -27.894 1.00 97.88 990 GLY A CA 1
ATOM 7537 C C . GLY A 1 990 ? -4.826 -1.848 -29.367 1.00 97.88 990 GLY A C 1
ATOM 7538 O O . GLY A 1 990 ? -4.016 -2.653 -29.842 1.00 97.88 990 GLY A O 1
ATOM 7539 N N . SER A 1 991 ? -5.860 -1.390 -30.083 1.00 96.44 991 SER A N 1
ATOM 7540 C CA . SER A 1 991 ? -6.066 -1.813 -31.474 1.00 96.44 991 SER A CA 1
ATOM 7541 C C . SER A 1 991 ? -6.932 -0.907 -32.351 1.00 96.44 991 SER A C 1
ATOM 7543 O O . SER A 1 991 ? -8.107 -0.677 -32.082 1.00 96.44 991 SER A O 1
ATOM 7545 N N . GLU A 1 992 ? -6.385 -0.631 -33.537 1.00 97.94 992 GLU A N 1
ATOM 7546 C CA . GLU A 1 992 ? -6.623 0.511 -34.426 1.00 97.94 992 GLU A CA 1
ATOM 7547 C C . GLU A 1 992 ? -5.693 1.692 -34.089 1.00 97.94 992 GLU A C 1
ATOM 7549 O O . GLU A 1 992 ? -4.547 1.432 -33.802 1.00 97.94 992 GLU A O 1
ATOM 7554 N N . SER A 1 993 ? -6.066 2.951 -34.341 1.00 98.19 993 SER A N 1
ATOM 7555 C CA . SER A 1 993 ? -5.066 4.046 -34.352 1.00 98.19 993 SER A CA 1
ATOM 7556 C C . SER A 1 993 ? -5.390 5.027 -33.254 1.00 98.19 993 SER A C 1
ATOM 7558 O O . SER A 1 993 ? -6.350 5.793 -33.411 1.00 98.19 993 SER A O 1
ATOM 7560 N N . ASP A 1 994 ? -4.575 5.013 -32.221 1.00 98.62 994 ASP A N 1
ATOM 7561 C CA . ASP A 1 994 ? -4.834 5.629 -30.936 1.00 98.62 994 ASP A CA 1
ATOM 7562 C C . ASP A 1 994 ? -3.944 6.859 -30.723 1.00 98.62 994 ASP A C 1
ATOM 7564 O O . ASP A 1 994 ? -2.963 7.097 -31.433 1.00 98.62 994 ASP A O 1
ATOM 7568 N N . ASN A 1 995 ? -4.351 7.716 -29.790 1.00 98.62 995 ASN A N 1
ATOM 7569 C CA . ASN A 1 995 ? -3.605 8.908 -29.392 1.00 98.62 995 ASN A CA 1
ATOM 7570 C C . ASN A 1 995 ? -3.439 8.849 -27.876 1.00 98.62 995 ASN A C 1
ATOM 7572 O O . ASN A 1 995 ? -4.441 8.882 -27.161 1.00 98.62 995 ASN A O 1
ATOM 7576 N N . LEU A 1 996 ? -2.203 8.732 -27.403 1.00 98.75 996 LEU A N 1
ATOM 7577 C CA . LEU A 1 996 ? -1.863 8.599 -25.990 1.00 98.75 996 LEU A CA 1
ATOM 7578 C C . LEU A 1 996 ? -1.042 9.811 -25.557 1.00 98.75 996 LEU A C 1
ATOM 7580 O O . LEU A 1 996 ? -0.015 10.105 -26.164 1.00 98.75 996 LEU A O 1
ATOM 7584 N N . LEU A 1 997 ? -1.497 10.504 -24.520 1.00 98.75 997 LEU A N 1
ATOM 7585 C CA . LEU A 1 997 ? -0.802 11.625 -23.900 1.00 98.75 997 LEU A CA 1
ATOM 7586 C C . LEU A 1 997 ? -0.621 11.300 -22.417 1.00 98.75 997 LEU A C 1
ATOM 7588 O O . LEU A 1 997 ? -1.618 11.225 -21.700 1.00 98.75 997 LEU A O 1
ATOM 7592 N N . GLY A 1 998 ? 0.616 11.115 -21.968 1.00 97.50 998 GLY A N 1
ATOM 7593 C CA . GLY A 1 998 ? 0.935 11.024 -20.544 1.00 97.50 998 GLY A CA 1
ATOM 7594 C C . GLY A 1 998 ? 0.656 12.365 -19.860 1.00 97.50 998 GLY A C 1
ATOM 7595 O O . GLY A 1 998 ? -0.393 12.556 -19.242 1.00 97.50 998 GLY A O 1
ATOM 7596 N N . ASN A 1 999 ? 1.446 13.355 -20.278 1.00 97.44 999 ASN A N 1
ATOM 7597 C CA . ASN A 1 999 ? 1.485 14.787 -19.956 1.00 97.44 999 ASN A CA 1
ATOM 7598 C C . ASN A 1 999 ? 2.519 15.157 -18.899 1.00 97.44 999 ASN A C 1
ATOM 7600 O O . ASN A 1 999 ? 3.390 15.971 -19.189 1.00 97.44 999 ASN A O 1
ATOM 7604 N N . GLU A 1 1000 ? 2.374 14.684 -17.673 1.00 94.69 1000 GLU A N 1
ATOM 7605 C CA . GLU A 1 1000 ? 3.118 15.246 -16.552 1.00 94.69 1000 GLU A CA 1
ATOM 7606 C C . GLU A 1 1000 ? 3.215 14.178 -15.451 1.00 94.69 1000 GLU A C 1
ATOM 7608 O O . GLU A 1 1000 ? 2.191 13.773 -14.910 1.00 94.69 1000 GLU A O 1
ATOM 7613 N N . GLY A 1 1001 ? 4.444 13.753 -15.132 1.00 93.38 1001 GLY A N 1
ATOM 7614 C CA . GLY A 1 1001 ? 4.776 12.575 -14.316 1.00 93.38 1001 GLY A CA 1
ATOM 7615 C C . GLY A 1 1001 ? 5.549 11.524 -15.133 1.00 93.38 1001 GLY A C 1
ATOM 7616 O O . GLY A 1 1001 ? 5.809 11.746 -16.303 1.00 93.38 1001 GLY A O 1
ATOM 7617 N N . ASN A 1 1002 ? 6.020 10.421 -14.529 1.00 96.44 1002 ASN A N 1
ATOM 7618 C CA . ASN A 1 1002 ? 6.817 9.408 -15.250 1.00 96.44 1002 ASN A CA 1
ATOM 7619 C C . ASN A 1 1002 ? 5.897 8.308 -15.800 1.00 96.44 1002 ASN A C 1
ATOM 7621 O O . ASN A 1 1002 ? 5.559 7.345 -15.099 1.00 96.44 1002 ASN A O 1
ATOM 7625 N N . ASP A 1 1003 ? 5.499 8.452 -17.055 1.00 98.06 1003 ASP A N 1
ATOM 7626 C CA . ASP A 1 1003 ? 4.415 7.700 -17.667 1.00 98.06 1003 ASP A CA 1
ATOM 7627 C C . ASP A 1 1003 ? 4.880 6.436 -18.407 1.00 98.06 1003 ASP A C 1
ATOM 7629 O O . ASP A 1 1003 ? 6.012 6.291 -18.868 1.00 98.06 1003 ASP A O 1
ATOM 7633 N N . THR A 1 1004 ? 3.975 5.469 -18.559 1.00 98.56 1004 THR A N 1
ATOM 7634 C CA . THR A 1 1004 ? 4.171 4.279 -19.400 1.00 98.56 1004 THR A CA 1
ATOM 7635 C C . THR A 1 1004 ? 3.088 4.207 -20.469 1.00 98.56 1004 THR A C 1
ATOM 7637 O O . THR A 1 1004 ? 1.955 3.802 -20.200 1.00 98.56 1004 THR A O 1
ATOM 7640 N N . LEU A 1 1005 ? 3.452 4.556 -21.702 1.00 98.75 1005 LEU A N 1
ATOM 7641 C CA . LEU A 1 1005 ? 2.567 4.619 -22.862 1.00 98.75 1005 LEU A CA 1
ATOM 7642 C C . LEU A 1 1005 ? 2.798 3.441 -23.808 1.00 98.75 1005 LEU A C 1
ATOM 7644 O O . LEU A 1 1005 ? 3.921 3.138 -24.220 1.00 98.75 1005 LEU A O 1
ATOM 7648 N N . LYS A 1 1006 ? 1.701 2.822 -24.235 1.00 98.75 1006 LYS A N 1
ATOM 7649 C CA . LYS A 1 1006 ? 1.704 1.724 -25.191 1.00 98.75 1006 LYS A CA 1
ATOM 7650 C C . LYS A 1 1006 ? 0.661 1.925 -26.290 1.00 98.75 1006 LYS A C 1
ATOM 7652 O O . LYS A 1 1006 ? -0.529 1.908 -25.992 1.00 98.75 1006 LYS A O 1
ATOM 7657 N N . GLY A 1 1007 ? 1.104 2.031 -27.544 1.00 98.12 1007 GLY A N 1
ATOM 7658 C CA . GLY A 1 1007 ? 0.235 2.106 -28.725 1.00 98.12 1007 GLY A CA 1
ATOM 7659 C C . GLY A 1 1007 ? -0.591 0.832 -28.890 1.00 98.12 1007 GLY A C 1
ATOM 7660 O O . GLY A 1 1007 ? -1.700 0.726 -28.364 1.00 98.12 1007 GLY A O 1
ATOM 7661 N N . GLY A 1 1008 ? -0.010 -0.188 -29.519 1.00 97.94 1008 GLY A N 1
ATOM 7662 C CA . GLY A 1 1008 ? -0.625 -1.505 -29.639 1.00 97.94 1008 GLY A CA 1
ATOM 7663 C C . GLY A 1 1008 ? -0.577 -2.058 -31.054 1.00 97.94 1008 GLY A C 1
ATOM 7664 O O . GLY A 1 1008 ? 0.310 -2.845 -31.372 1.00 97.94 1008 GLY A O 1
ATOM 7665 N N . THR A 1 1009 ? -1.587 -1.777 -31.878 1.00 97.50 1009 THR A N 1
ATOM 7666 C CA . THR A 1 1009 ? -1.634 -2.319 -33.246 1.00 97.50 1009 THR A CA 1
ATOM 7667 C C . THR A 1 1009 ? -2.301 -1.360 -34.221 1.00 97.50 1009 THR A C 1
ATOM 7669 O O . THR A 1 1009 ? -3.474 -1.037 -34.043 1.00 97.50 1009 THR A O 1
ATOM 7672 N N . HIS A 1 1010 ? -1.654 -1.148 -35.371 1.00 98.12 1010 HIS A N 1
ATOM 7673 C CA . HIS A 1 1010 ? -1.813 -0.051 -36.337 1.00 98.12 1010 HIS A CA 1
ATOM 7674 C C . HIS A 1 1010 ? -1.118 1.244 -35.885 1.00 98.12 1010 HIS A C 1
ATOM 7676 O O . HIS A 1 1010 ? -0.548 1.312 -34.817 1.00 98.12 1010 HIS A O 1
ATOM 7682 N N . ASN A 1 1011 ? -1.124 2.245 -36.771 1.00 98.44 1011 ASN A N 1
ATOM 7683 C CA . ASN A 1 1011 ? -0.436 3.518 -36.580 1.00 98.44 1011 ASN A CA 1
ATOM 7684 C C . ASN A 1 1011 ? -0.966 4.308 -35.377 1.00 98.44 1011 ASN A C 1
ATOM 7686 O O . ASN A 1 1011 ? -2.049 4.895 -35.497 1.00 98.44 1011 ASN A O 1
ATOM 7690 N N . ASP A 1 1012 ? -0.174 4.411 -34.322 1.00 98.75 1012 ASP A N 1
ATOM 7691 C CA . ASP A 1 1012 ? -0.488 5.131 -33.092 1.00 98.75 1012 ASP A CA 1
ATOM 7692 C C . ASP A 1 1012 ? 0.310 6.439 -32.975 1.00 98.75 1012 ASP A C 1
ATOM 7694 O O . ASP A 1 1012 ? 1.210 6.743 -33.769 1.00 98.75 1012 ASP A O 1
ATOM 7698 N N . THR A 1 1013 ? -0.060 7.299 -32.027 1.00 98.81 1013 THR A N 1
ATOM 7699 C CA . THR A 1 1013 ? 0.735 8.489 -31.692 1.00 98.81 1013 THR A CA 1
ATOM 7700 C C . THR A 1 1013 ? 0.794 8.692 -30.185 1.00 98.81 1013 THR A C 1
ATOM 7702 O O . THR A 1 1013 ? -0.242 8.783 -29.525 1.00 98.81 1013 THR A O 1
ATOM 7705 N N . LEU A 1 1014 ? 2.014 8.728 -29.655 1.00 98.75 1014 LEU A N 1
ATOM 7706 C CA . LEU A 1 1014 ? 2.330 8.748 -28.230 1.00 98.75 1014 LEU A CA 1
ATOM 7707 C C . LEU A 1 1014 ? 3.106 10.031 -27.905 1.00 98.75 1014 LEU A C 1
ATOM 7709 O O . LEU A 1 1014 ? 4.070 10.366 -28.596 1.00 98.75 1014 LEU A O 1
ATOM 7713 N N . TRP A 1 1015 ? 2.708 10.714 -26.836 1.00 98.75 1015 TRP A N 1
ATOM 7714 C CA . TRP A 1 1015 ? 3.420 11.850 -26.256 1.00 98.75 1015 TRP A CA 1
ATOM 7715 C C . TRP A 1 1015 ? 3.623 11.602 -24.761 1.00 98.75 1015 TRP A C 1
ATOM 7717 O O . TRP A 1 1015 ? 2.630 11.527 -24.037 1.00 98.75 1015 TRP A O 1
ATOM 7727 N N . GLY A 1 1016 ? 4.876 11.500 -24.318 1.00 97.75 1016 GLY A N 1
ATOM 7728 C CA . GLY A 1 1016 ? 5.232 11.495 -22.897 1.00 97.75 1016 GLY A CA 1
ATOM 7729 C C . GLY A 1 1016 ? 4.898 12.846 -22.266 1.00 97.75 1016 GLY A C 1
ATOM 7730 O O . GLY A 1 1016 ? 3.843 13.006 -21.657 1.00 97.75 1016 GLY A O 1
ATOM 7731 N N . ASN A 1 1017 ? 5.634 13.868 -22.706 1.00 97.81 1017 ASN A N 1
ATOM 7732 C CA . ASN A 1 1017 ? 5.591 15.290 -22.344 1.00 97.81 1017 ASN A CA 1
ATOM 7733 C C . ASN A 1 1017 ? 6.565 15.662 -21.213 1.00 97.81 1017 ASN A C 1
ATOM 7735 O O . ASN A 1 1017 ? 7.686 16.011 -21.550 1.00 97.81 1017 ASN A O 1
ATOM 7739 N N . GLN A 1 1018 ? 6.180 15.697 -19.934 1.00 95.62 1018 GLN A N 1
ATOM 7740 C CA . GLN A 1 1018 ? 7.098 16.053 -18.839 1.00 95.62 1018 GLN A CA 1
ATOM 7741 C C . GLN A 1 1018 ? 7.273 14.882 -17.872 1.00 95.62 1018 GLN A C 1
ATOM 7743 O O . GLN A 1 1018 ? 6.396 14.644 -17.043 1.00 95.62 1018 GLN A O 1
ATOM 7748 N N . GLY A 1 1019 ? 8.417 14.206 -17.916 1.00 95.38 1019 GLY A N 1
ATOM 7749 C CA . GLY A 1 1019 ? 8.599 12.952 -17.189 1.00 95.38 1019 GLY A CA 1
ATOM 7750 C C . GLY A 1 1019 ? 9.902 12.246 -17.532 1.00 95.38 1019 GLY A C 1
ATOM 7751 O O . GLY A 1 1019 ? 10.743 12.783 -18.230 1.00 95.38 1019 GLY A O 1
ATOM 7752 N N . ASN A 1 1020 ? 10.114 11.044 -17.003 1.00 97.25 1020 ASN A N 1
ATOM 7753 C CA . ASN A 1 1020 ? 11.101 10.112 -17.556 1.00 97.25 1020 ASN A CA 1
ATOM 7754 C C . ASN A 1 1020 ? 10.299 8.905 -18.046 1.00 97.25 1020 ASN A C 1
ATOM 7756 O O . ASN A 1 1020 ? 10.073 7.941 -17.302 1.00 97.25 1020 ASN A O 1
ATOM 7760 N N . ASP A 1 1021 ? 9.794 9.018 -19.265 1.00 98.31 1021 ASP A N 1
ATOM 7761 C CA . ASP A 1 1021 ? 8.674 8.247 -19.778 1.00 98.31 1021 ASP A CA 1
ATOM 7762 C C . ASP A 1 1021 ? 9.121 6.997 -20.537 1.00 98.31 1021 ASP A C 1
ATOM 7764 O O . ASP A 1 1021 ? 10.228 6.887 -21.070 1.00 98.31 1021 ASP A O 1
ATOM 7768 N N . ILE A 1 1022 ? 8.228 6.012 -20.610 1.00 98.69 1022 ILE A N 1
ATOM 7769 C CA . ILE A 1 1022 ? 8.437 4.767 -21.349 1.00 98.69 1022 ILE A CA 1
ATOM 7770 C C . ILE A 1 1022 ? 7.373 4.662 -22.439 1.00 98.69 1022 ILE A C 1
ATOM 7772 O O . ILE A 1 1022 ? 6.222 4.319 -22.166 1.00 98.69 1022 ILE A O 1
ATOM 7776 N N . LEU A 1 1023 ? 7.764 4.918 -23.688 1.00 98.81 1023 LEU A N 1
ATOM 7777 C CA . LEU A 1 1023 ? 6.887 4.898 -24.861 1.00 98.81 1023 LEU A CA 1
ATOM 7778 C C . LEU A 1 1023 ? 7.184 3.675 -25.738 1.00 98.81 1023 LEU A C 1
ATOM 7780 O O . LEU A 1 1023 ? 8.335 3.414 -26.083 1.00 98.81 1023 LEU A O 1
ATOM 7784 N N . ASN A 1 1024 ? 6.145 2.949 -26.156 1.00 98.62 1024 ASN A N 1
ATOM 7785 C CA . ASN A 1 1024 ? 6.275 1.779 -27.030 1.00 98.62 1024 ASN A CA 1
ATOM 7786 C C . ASN A 1 1024 ? 5.136 1.696 -28.067 1.00 98.62 1024 ASN A C 1
ATOM 7788 O O . ASN A 1 1024 ? 3.971 1.570 -27.680 1.00 98.62 1024 ASN A O 1
ATOM 7792 N N . GLY A 1 1025 ? 5.463 1.726 -29.364 1.00 98.19 1025 GLY A N 1
ATOM 7793 C CA . GLY A 1 1025 ? 4.492 1.631 -30.471 1.00 98.19 1025 GLY A CA 1
ATOM 7794 C C . GLY A 1 1025 ? 3.843 0.245 -30.622 1.00 98.19 1025 GLY A C 1
ATOM 7795 O O . GLY A 1 1025 ? 2.622 0.137 -30.732 1.00 98.19 1025 GLY A O 1
ATOM 7796 N N . ASP A 1 1026 ? 4.632 -0.826 -30.458 1.00 98.06 1026 ASP A N 1
ATOM 7797 C CA . ASP A 1 1026 ? 4.290 -2.242 -30.723 1.00 98.06 1026 ASP A CA 1
ATOM 7798 C C . ASP A 1 1026 ? 4.197 -2.606 -32.235 1.00 98.06 1026 ASP A C 1
ATOM 7800 O O . ASP A 1 1026 ? 5.226 -2.935 -32.824 1.00 98.06 1026 ASP A O 1
ATOM 7804 N N . GLU A 1 1027 ? 3.012 -2.668 -32.868 1.00 97.44 1027 GLU A N 1
ATOM 7805 C CA . GLU A 1 1027 ? 2.838 -3.054 -34.291 1.00 97.44 1027 GLU A CA 1
ATOM 7806 C C . GLU A 1 1027 ? 2.230 -1.909 -35.119 1.00 97.44 1027 GLU A C 1
ATOM 7808 O O . GLU A 1 1027 ? 1.008 -1.867 -35.308 1.00 97.44 1027 GLU A O 1
ATOM 7813 N N . GLY A 1 1028 ? 3.037 -1.038 -35.722 1.00 97.81 1028 GLY A N 1
ATOM 7814 C CA . GLY A 1 1028 ? 2.490 0.133 -36.387 1.00 97.81 1028 GLY A CA 1
ATOM 7815 C C . GLY A 1 1028 ? 3.453 0.930 -37.259 1.00 97.81 1028 GLY A C 1
ATOM 7816 O O . GLY A 1 1028 ? 4.455 0.468 -37.775 1.00 97.81 1028 GLY A O 1
ATOM 7817 N N . ASN A 1 1029 ? 3.027 2.132 -37.588 1.00 98.38 1029 ASN A N 1
ATOM 7818 C CA . ASN A 1 1029 ? 3.840 3.085 -38.336 1.00 98.38 1029 ASN A CA 1
ATOM 7819 C C . ASN A 1 1029 ? 3.660 4.348 -37.504 1.00 98.38 1029 ASN A C 1
ATOM 7821 O O . ASN A 1 1029 ? 2.804 5.194 -37.818 1.00 98.38 1029 ASN A O 1
ATOM 7825 N N . ASP A 1 1030 ? 4.348 4.324 -36.374 1.00 98.69 1030 ASP A N 1
ATOM 7826 C CA . ASP A 1 1030 ? 3.996 5.012 -35.146 1.00 98.69 1030 ASP A CA 1
ATOM 7827 C C . ASP A 1 1030 ? 4.816 6.280 -34.989 1.00 98.69 1030 ASP A C 1
ATOM 7829 O O . ASP A 1 1030 ? 5.833 6.499 -35.655 1.00 98.69 1030 ASP A O 1
ATOM 7833 N N . LEU A 1 1031 ? 4.308 7.168 -34.146 1.00 98.81 1031 LEU A N 1
ATOM 7834 C CA . LEU A 1 1031 ? 4.882 8.484 -33.939 1.00 98.81 1031 LEU A CA 1
ATOM 7835 C C . LEU A 1 1031 ? 5.006 8.747 -32.439 1.00 98.81 1031 LEU A C 1
ATOM 7837 O O . LEU A 1 1031 ? 4.001 8.933 -31.756 1.00 98.81 1031 LEU A O 1
ATOM 7841 N N . LEU A 1 1032 ? 6.238 8.727 -31.940 1.00 98.81 1032 LEU A N 1
ATOM 7842 C CA . LEU A 1 1032 ? 6.567 8.840 -30.521 1.00 98.81 1032 LEU A CA 1
ATOM 7843 C C . LEU A 1 1032 ? 7.302 10.160 -30.258 1.00 98.81 1032 LEU A C 1
ATOM 7845 O O . LEU A 1 1032 ? 8.230 10.510 -30.990 1.00 98.81 1032 LEU A O 1
ATOM 7849 N N . TYR A 1 1033 ? 6.905 10.857 -29.197 1.00 98.75 1033 TYR A N 1
ATOM 7850 C CA . TYR A 1 1033 ? 7.563 12.059 -28.687 1.00 98.75 1033 TYR A CA 1
ATOM 7851 C C . TYR A 1 1033 ? 7.814 11.912 -27.184 1.00 98.75 1033 TYR A C 1
ATOM 7853 O O . TYR A 1 1033 ? 6.841 11.802 -26.436 1.00 98.75 1033 TYR A O 1
ATOM 7861 N N . GLY A 1 1034 ? 9.077 11.955 -26.762 1.00 98.00 1034 GLY A N 1
ATOM 7862 C CA . GLY A 1 1034 ? 9.470 12.051 -25.355 1.00 98.00 1034 GLY A CA 1
ATOM 7863 C C . GLY A 1 1034 ? 9.080 13.406 -24.757 1.00 98.00 1034 GLY A C 1
ATOM 7864 O O . GLY A 1 1034 ? 8.010 13.529 -24.160 1.00 98.00 1034 GLY A O 1
ATOM 7865 N N . ASN A 1 1035 ? 9.798 14.449 -25.187 1.00 98.12 1035 ASN A N 1
ATOM 7866 C CA . ASN A 1 1035 ? 9.664 15.890 -24.905 1.00 98.12 1035 ASN A CA 1
ATOM 7867 C C . ASN A 1 1035 ? 10.622 16.426 -23.821 1.00 98.12 1035 ASN A C 1
ATOM 7869 O O . ASN A 1 1035 ? 11.699 16.872 -24.196 1.00 98.12 1035 ASN A O 1
ATOM 7873 N N . GLU A 1 1036 ? 10.224 16.513 -22.549 1.00 96.25 1036 GLU A N 1
ATOM 7874 C CA . GLU A 1 1036 ? 11.033 17.065 -21.448 1.00 96.25 1036 GLU A CA 1
ATOM 7875 C C . GLU A 1 1036 ? 11.348 15.973 -20.405 1.00 96.25 1036 GLU A C 1
ATOM 7877 O O . GLU A 1 1036 ? 10.529 15.709 -19.518 1.00 96.25 1036 GLU A O 1
ATOM 7882 N N . GLY A 1 1037 ? 12.562 15.417 -20.464 1.00 96.56 1037 GLY A N 1
ATOM 7883 C CA . GLY A 1 1037 ? 13.145 14.521 -19.460 1.00 96.56 1037 GLY A CA 1
ATOM 7884 C C . GLY A 1 1037 ? 13.865 13.319 -20.084 1.00 96.56 1037 GLY A C 1
ATOM 7885 O O . GLY A 1 1037 ? 14.145 13.330 -21.270 1.00 96.56 1037 GLY A O 1
ATOM 7886 N N . GLN A 1 1038 ? 14.304 12.330 -19.292 1.00 97.50 1038 GLN A N 1
ATOM 7887 C CA . GLN A 1 1038 ? 15.151 11.237 -19.817 1.00 97.50 1038 GLN A CA 1
ATOM 7888 C C . GLN A 1 1038 ? 14.306 10.023 -20.200 1.00 97.50 1038 GLN A C 1
ATOM 7890 O O . GLN A 1 1038 ? 14.084 9.116 -19.386 1.00 97.50 1038 GLN A O 1
ATOM 7895 N N . ASP A 1 1039 ? 13.869 9.994 -21.449 1.00 98.44 1039 ASP A N 1
ATOM 7896 C CA . ASP A 1 1039 ? 12.846 9.084 -21.934 1.00 98.44 1039 ASP A CA 1
ATOM 7897 C C . ASP A 1 1039 ? 13.415 7.799 -22.551 1.00 98.44 1039 ASP A C 1
ATOM 7899 O O . ASP A 1 1039 ? 14.567 7.688 -22.985 1.00 98.44 1039 ASP A O 1
ATOM 7903 N N . THR A 1 1040 ? 12.576 6.764 -22.596 1.00 98.69 1040 THR A N 1
ATOM 7904 C CA . THR A 1 1040 ? 12.846 5.502 -23.291 1.00 98.69 1040 THR A CA 1
ATOM 7905 C C . THR A 1 1040 ? 11.775 5.255 -24.346 1.00 98.69 1040 THR A C 1
ATOM 7907 O O . THR A 1 1040 ? 10.653 4.848 -24.037 1.00 98.69 1040 THR A O 1
ATOM 7910 N N . LEU A 1 1041 ? 12.138 5.464 -25.611 1.00 98.81 1041 LEU A N 1
ATOM 7911 C CA . LEU A 1 1041 ? 11.258 5.342 -26.770 1.00 98.81 1041 LEU A CA 1
ATOM 7912 C C . LEU A 1 1041 ? 11.565 4.073 -27.568 1.00 98.81 1041 LEU A C 1
ATOM 7914 O O . LEU A 1 1041 ? 12.711 3.786 -27.925 1.00 98.81 1041 LEU A O 1
ATOM 7918 N N . LYS A 1 1042 ? 10.504 3.349 -27.915 1.00 98.75 1042 LYS A N 1
ATOM 7919 C CA . LYS A 1 1042 ? 10.558 2.107 -28.676 1.00 98.75 1042 LYS A CA 1
ATOM 7920 C C . LYS A 1 1042 ? 9.549 2.122 -29.828 1.00 98.75 1042 LYS A C 1
ATOM 7922 O O . LYS A 1 1042 ? 8.351 2.214 -29.574 1.00 98.75 1042 LYS A O 1
ATOM 7927 N N . GLY A 1 1043 ? 10.019 2.018 -31.072 1.00 98.12 1043 GLY A N 1
ATOM 7928 C CA . GLY A 1 1043 ? 9.162 1.908 -32.260 1.00 98.12 1043 GLY A CA 1
ATOM 7929 C C . GLY A 1 1043 ? 8.424 0.572 -32.275 1.00 98.12 1043 GLY A C 1
ATOM 7930 O O . GLY A 1 1043 ? 7.307 0.459 -31.762 1.00 98.12 1043 GLY A O 1
ATOM 7931 N N . GLY A 1 1044 ? 9.110 -0.471 -32.747 1.00 97.69 1044 GLY A N 1
ATOM 7932 C CA . GLY A 1 1044 ? 8.624 -1.842 -32.707 1.00 97.69 1044 GLY A CA 1
ATOM 7933 C C . GLY A 1 1044 ? 8.611 -2.496 -34.085 1.00 97.69 1044 GLY A C 1
ATOM 7934 O O . GLY A 1 1044 ? 9.636 -2.917 -34.612 1.00 97.69 1044 GLY A O 1
ATOM 7935 N N . SER A 1 1045 ? 7.430 -2.755 -34.632 1.00 96.50 1045 SER A N 1
ATOM 7936 C CA . SER A 1 1045 ? 7.285 -3.440 -35.917 1.00 96.50 1045 SER A CA 1
ATOM 7937 C C . SER A 1 1045 ? 6.607 -2.553 -36.942 1.00 96.50 1045 SER A C 1
ATOM 7939 O O . SER A 1 1045 ? 5.442 -2.222 -36.764 1.00 96.50 1045 SER A O 1
ATOM 7941 N N . ASN A 1 1046 ? 7.268 -2.389 -38.092 1.00 98.12 1046 ASN A N 1
ATOM 7942 C CA . ASN A 1 1046 ? 6.945 -1.458 -39.178 1.00 98.12 1046 ASN A CA 1
ATOM 7943 C C . ASN A 1 1046 ? 7.576 -0.068 -38.974 1.00 98.12 1046 ASN A C 1
ATOM 7945 O O . ASN A 1 1046 ? 8.605 0.014 -38.330 1.00 98.12 1046 ASN A O 1
ATOM 7949 N N . ASN A 1 1047 ? 7.197 0.914 -39.797 1.00 98.44 1047 ASN A N 1
ATOM 7950 C CA . ASN A 1 1047 ? 8.071 2.044 -40.142 1.00 98.44 1047 ASN A CA 1
ATOM 7951 C C . ASN A 1 1047 ? 7.773 3.270 -39.261 1.00 98.44 1047 ASN A C 1
ATOM 7953 O O . ASN A 1 1047 ? 6.847 4.033 -39.580 1.00 98.44 1047 ASN A O 1
ATOM 7957 N N . ASP A 1 1048 ? 8.581 3.479 -38.230 1.00 98.75 1048 ASP A N 1
ATOM 7958 C CA . ASP A 1 1048 ? 8.276 4.371 -37.109 1.00 98.75 1048 ASP A CA 1
ATOM 7959 C C . ASP A 1 1048 ? 9.040 5.701 -37.148 1.00 98.75 1048 ASP A C 1
ATOM 7961 O O . ASP A 1 1048 ? 9.928 5.945 -37.976 1.00 98.75 1048 ASP A O 1
ATOM 7965 N N . THR A 1 1049 ? 8.637 6.640 -36.294 1.00 98.81 1049 THR A N 1
ATOM 7966 C CA . THR A 1 1049 ? 9.290 7.944 -36.133 1.00 98.81 1049 THR A CA 1
ATOM 7967 C C . THR A 1 1049 ? 9.310 8.350 -34.660 1.00 98.81 1049 THR A C 1
ATOM 7969 O O . THR A 1 1049 ? 8.259 8.560 -34.056 1.00 98.81 1049 THR A O 1
ATOM 7972 N N . LEU A 1 1050 ? 10.509 8.462 -34.092 1.00 98.81 1050 LEU A N 1
ATOM 7973 C CA . LEU A 1 1050 ? 10.778 8.711 -32.676 1.00 98.81 1050 LEU A CA 1
ATOM 7974 C C . LEU A 1 1050 ? 11.513 10.049 -32.517 1.00 98.81 1050 LEU A C 1
ATOM 7976 O O . LEU A 1 1050 ? 12.495 10.294 -33.221 1.00 98.81 1050 LEU A O 1
ATOM 7980 N N . TYR A 1 1051 ? 11.064 10.872 -31.572 1.00 98.81 1051 TYR A N 1
ATOM 7981 C CA . TYR A 1 1051 ? 11.702 12.126 -31.165 1.00 98.81 1051 TYR A CA 1
ATOM 7982 C C . TYR A 1 1051 ? 11.967 12.105 -29.657 1.00 98.81 1051 TYR A C 1
ATOM 7984 O O . TYR A 1 1051 ? 11.002 12.029 -28.896 1.00 98.81 1051 TYR A O 1
ATOM 7992 N N . GLY A 1 1052 ? 13.231 12.203 -29.243 1.00 98.06 1052 GLY A N 1
ATOM 7993 C CA . GLY A 1 1052 ? 13.636 12.406 -27.849 1.00 98.06 1052 GLY A CA 1
ATOM 7994 C C . GLY A 1 1052 ? 13.204 13.784 -27.341 1.00 98.06 1052 GLY A C 1
ATOM 7995 O O . GLY A 1 1052 ? 12.200 13.890 -26.637 1.00 98.06 1052 GLY A O 1
ATOM 7996 N N . ASN A 1 1053 ? 13.771 14.829 -27.961 1.00 98.31 1053 ASN A N 1
ATOM 7997 C CA . ASN A 1 1053 ? 13.526 16.280 -27.826 1.00 98.31 1053 ASN A CA 1
ATOM 7998 C C . ASN A 1 1053 ? 14.472 17.021 -26.858 1.00 98.31 1053 ASN A C 1
ATOM 8000 O O . ASN A 1 1053 ? 15.327 17.759 -27.355 1.00 98.31 1053 ASN A O 1
ATOM 8004 N N . GLU A 1 1054 ? 14.283 16.948 -25.536 1.00 96.31 1054 GLU A N 1
ATOM 8005 C CA . GLU A 1 1054 ? 15.126 17.607 -24.518 1.00 96.31 1054 GLU A CA 1
ATOM 8006 C C . GLU A 1 1054 ? 15.519 16.625 -23.400 1.00 96.31 1054 GLU A C 1
ATOM 8008 O O . GLU A 1 1054 ? 14.684 15.851 -22.958 1.00 96.31 1054 GLU A O 1
ATOM 8013 N N . ASP A 1 1055 ? 16.751 16.761 -22.887 1.00 98.06 1055 ASP A N 1
ATOM 8014 C CA . ASP A 1 1055 ? 17.436 15.850 -21.946 1.00 98.06 1055 ASP A CA 1
ATOM 8015 C C . ASP A 1 1055 ? 18.016 14.589 -22.630 1.00 98.06 1055 ASP A C 1
ATOM 8017 O O . ASP A 1 1055 ? 18.282 14.637 -23.821 1.00 98.06 1055 ASP A O 1
ATOM 8021 N N . ASN A 1 1056 ? 18.462 13.561 -21.885 1.00 98.12 1056 ASN A N 1
ATOM 8022 C CA . ASN A 1 1056 ? 19.299 12.478 -22.447 1.00 98.12 1056 ASN A CA 1
ATOM 8023 C C . ASN A 1 1056 ? 18.489 11.190 -22.644 1.00 98.12 1056 ASN A C 1
ATOM 8025 O O . ASN A 1 1056 ? 18.220 10.484 -21.665 1.00 98.12 1056 ASN A O 1
ATOM 8029 N N . ASP A 1 1057 ? 18.198 10.848 -23.895 1.00 98.56 1057 ASP A N 1
ATOM 8030 C CA . ASP A 1 1057 ? 17.191 9.842 -24.241 1.00 98.56 1057 ASP A CA 1
ATOM 8031 C C . ASP A 1 1057 ? 17.752 8.505 -24.741 1.00 98.56 1057 ASP A C 1
ATOM 8033 O O . ASP A 1 1057 ? 18.891 8.384 -25.208 1.00 98.56 1057 ASP A O 1
ATOM 8037 N N . LEU A 1 1058 ? 16.909 7.470 -24.682 1.00 98.75 1058 LEU A N 1
ATOM 8038 C CA . LEU A 1 1058 ? 17.159 6.149 -25.258 1.00 98.75 1058 LEU A CA 1
ATOM 8039 C C . LEU A 1 1058 ? 16.093 5.798 -26.307 1.00 98.75 1058 LEU A C 1
ATOM 8041 O O . LEU A 1 1058 ? 14.954 5.486 -25.968 1.00 98.75 1058 LEU A O 1
ATOM 8045 N N . LEU A 1 1059 ? 16.485 5.773 -27.581 1.00 98.81 1059 LEU A N 1
ATOM 8046 C CA . LEU A 1 1059 ? 15.624 5.456 -28.725 1.00 98.81 1059 LEU A CA 1
ATOM 8047 C C . LEU A 1 1059 ? 16.024 4.111 -29.369 1.00 98.81 1059 LEU A C 1
ATOM 8049 O O . LEU A 1 1059 ? 17.209 3.832 -29.589 1.00 98.81 1059 LEU A O 1
ATOM 8053 N N . SER A 1 1060 ? 15.033 3.288 -29.726 1.00 98.62 1060 SER A N 1
ATOM 8054 C CA . SER A 1 1060 ? 15.198 2.026 -30.473 1.00 98.62 1060 SER A CA 1
ATOM 8055 C C . SER A 1 1060 ? 14.104 1.864 -31.537 1.00 98.62 1060 SER A C 1
ATOM 8057 O O . SER A 1 1060 ? 12.923 2.068 -31.247 1.00 98.62 1060 SER A O 1
ATOM 8059 N N . GLY A 1 1061 ? 14.495 1.530 -32.773 1.00 97.88 1061 GLY A N 1
ATOM 8060 C CA . GLY A 1 1061 ? 13.573 1.274 -33.893 1.00 97.88 1061 GLY A CA 1
ATOM 8061 C C . GLY A 1 1061 ? 13.015 -0.159 -33.955 1.00 97.88 1061 GLY A C 1
ATOM 8062 O O . GLY A 1 1061 ? 11.878 -0.353 -34.373 1.00 97.88 1061 GLY A O 1
ATOM 8063 N N . ASP A 1 1062 ? 13.783 -1.150 -33.486 1.00 97.69 1062 ASP A N 1
ATOM 8064 C CA . ASP A 1 1062 ? 13.574 -2.601 -33.667 1.00 97.69 1062 ASP A CA 1
ATOM 8065 C C . ASP A 1 1062 ? 13.532 -3.091 -35.135 1.00 97.69 1062 ASP A C 1
ATOM 8067 O O . ASP A 1 1062 ? 14.572 -3.453 -35.683 1.00 97.69 1062 ASP A O 1
ATOM 8071 N N . GLU A 1 1063 ? 12.348 -3.253 -35.745 1.00 93.88 1063 GLU A N 1
ATOM 8072 C CA . GLU A 1 1063 ? 12.157 -3.911 -37.049 1.00 93.88 1063 GLU A CA 1
ATOM 8073 C C . GLU A 1 1063 ? 11.397 -3.018 -38.059 1.00 93.88 1063 GLU A C 1
ATOM 8075 O O . GLU A 1 1063 ? 10.194 -3.232 -38.266 1.00 93.88 1063 GLU A O 1
ATOM 8080 N N . SER A 1 1064 ? 12.080 -2.148 -38.822 1.00 98.06 1064 SER A N 1
ATOM 8081 C CA . SER A 1 1064 ? 11.875 -1.954 -40.278 1.00 98.06 1064 SER A CA 1
ATOM 8082 C C . SER A 1 1064 ? 12.761 -0.879 -40.935 1.00 98.06 1064 SER A C 1
ATOM 8084 O O . SER A 1 1064 ? 13.702 -1.243 -41.632 1.00 98.06 1064 SER A O 1
ATOM 8086 N N . ASN A 1 1065 ? 12.327 0.387 -41.010 1.00 98.38 1065 ASN A N 1
ATOM 8087 C CA . ASN A 1 1065 ? 13.097 1.460 -41.675 1.00 98.38 1065 ASN A CA 1
ATOM 8088 C C . ASN A 1 1065 ? 12.658 2.791 -41.059 1.00 98.38 1065 ASN A C 1
ATOM 8090 O O . ASN A 1 1065 ? 11.721 3.445 -41.548 1.00 98.38 1065 ASN A O 1
ATOM 8094 N N . ASP A 1 1066 ? 13.320 3.142 -39.976 1.00 98.75 1066 ASP A N 1
ATOM 8095 C CA . ASP A 1 1066 ? 12.768 3.989 -38.930 1.00 98.75 1066 ASP A CA 1
ATOM 8096 C C . ASP A 1 1066 ? 13.506 5.327 -38.873 1.00 98.75 1066 ASP A C 1
ATOM 8098 O O . ASP A 1 1066 ? 14.569 5.509 -39.479 1.00 98.75 1066 ASP A O 1
ATOM 8102 N N . GLN A 1 1067 ? 12.887 6.324 -38.244 1.00 98.81 1067 GLN A N 1
ATOM 8103 C CA . GLN A 1 1067 ? 13.436 7.679 -38.155 1.00 98.81 1067 GLN A CA 1
ATOM 8104 C C . GLN A 1 1067 ? 13.581 8.072 -36.692 1.00 98.81 1067 GLN A C 1
ATOM 8106 O O . GLN A 1 1067 ? 12.580 8.276 -36.013 1.00 98.81 1067 GLN A O 1
ATOM 8111 N N . LEU A 1 1068 ? 14.819 8.157 -36.212 1.00 98.81 1068 LEU A N 1
ATOM 8112 C CA . LEU A 1 1068 ? 15.143 8.451 -34.818 1.00 98.81 1068 LEU A CA 1
ATOM 8113 C C . LEU A 1 1068 ? 15.826 9.820 -34.738 1.00 98.81 1068 LEU A C 1
ATOM 8115 O O . LEU A 1 1068 ? 16.813 10.062 -35.438 1.00 98.81 1068 LEU A O 1
ATOM 8119 N N . TYR A 1 1069 ? 15.310 10.689 -33.876 1.00 98.81 1069 TYR A N 1
ATOM 8120 C CA . TYR A 1 1069 ? 15.819 12.032 -33.606 1.00 98.81 1069 TYR A CA 1
ATOM 8121 C C . TYR A 1 1069 ? 16.089 12.164 -32.101 1.00 98.81 1069 TYR A C 1
ATOM 8123 O O . TYR A 1 1069 ? 15.145 12.036 -31.326 1.00 98.81 1069 TYR A O 1
ATOM 8131 N N . GLY A 1 1070 ? 17.342 12.384 -31.688 1.00 98.06 1070 GLY A N 1
ATOM 8132 C CA . GLY A 1 1070 ? 17.691 12.685 -30.289 1.00 98.06 1070 GLY A CA 1
ATOM 8133 C C . GLY A 1 1070 ? 17.263 14.104 -29.909 1.00 98.06 1070 GLY A C 1
ATOM 8134 O O . GLY A 1 1070 ? 16.411 14.299 -29.051 1.00 98.06 1070 GLY A O 1
ATOM 8135 N N . ASP A 1 1071 ? 17.704 15.070 -30.720 1.00 98.31 1071 ASP A N 1
ATOM 8136 C CA . ASP A 1 1071 ? 17.459 16.514 -30.616 1.00 98.31 1071 ASP A CA 1
ATOM 8137 C C . ASP A 1 1071 ? 18.378 17.264 -29.621 1.00 98.31 1071 ASP A C 1
ATOM 8139 O O . ASP A 1 1071 ? 19.416 17.761 -30.073 1.00 98.31 1071 ASP A O 1
ATOM 8143 N N . GLN A 1 1072 ? 18.039 17.439 -28.337 1.00 97.69 1072 GLN A N 1
ATOM 8144 C CA . GLN A 1 1072 ? 18.870 18.173 -27.353 1.00 97.69 1072 GLN A CA 1
ATOM 8145 C C . GLN A 1 1072 ? 19.258 17.307 -26.146 1.00 97.69 1072 GLN A C 1
ATOM 8147 O O . GLN A 1 1072 ? 18.614 17.402 -25.099 1.00 97.69 1072 GLN A O 1
ATOM 8152 N N . GLY A 1 1073 ? 20.380 16.589 -26.232 1.00 97.62 1073 GLY A N 1
ATOM 8153 C CA . GLY A 1 1073 ? 20.723 15.603 -25.212 1.00 97.62 1073 GLY A CA 1
ATOM 8154 C C . GLY A 1 1073 ? 22.176 15.143 -25.170 1.00 97.62 1073 GLY A C 1
ATOM 8155 O O . GLY A 1 1073 ? 23.121 15.915 -25.357 1.00 97.62 1073 GLY A O 1
ATOM 8156 N N . ASN A 1 1074 ? 22.357 13.877 -24.803 1.00 98.38 1074 ASN A N 1
ATOM 8157 C CA . ASN A 1 1074 ? 23.557 13.071 -25.059 1.00 98.38 1074 ASN A CA 1
ATOM 8158 C C . ASN A 1 1074 ? 23.027 11.654 -25.286 1.00 98.38 1074 ASN A C 1
ATOM 8160 O O . ASN A 1 1074 ? 23.058 10.806 -24.386 1.00 98.38 1074 ASN A O 1
ATOM 8164 N N . ASP A 1 1075 ? 22.437 11.462 -26.457 1.00 98.69 1075 ASP A N 1
ATOM 8165 C CA . ASP A 1 1075 ? 21.379 10.477 -26.661 1.00 98.69 1075 ASP A CA 1
ATOM 8166 C C . ASP A 1 1075 ? 21.918 9.136 -27.139 1.00 98.69 1075 ASP A C 1
ATOM 8168 O O . ASP A 1 1075 ? 23.027 9.023 -27.669 1.00 98.69 1075 ASP A O 1
ATOM 8172 N N . ILE A 1 1076 ? 21.127 8.081 -26.953 1.00 98.81 1076 ILE A N 1
ATOM 8173 C CA . ILE A 1 1076 ? 21.456 6.731 -27.407 1.00 98.81 1076 ILE A CA 1
ATOM 8174 C C . ILE A 1 1076 ? 20.399 6.282 -28.414 1.00 98.81 1076 ILE A C 1
ATOM 8176 O O . ILE A 1 1076 ? 19.285 5.923 -28.041 1.00 98.81 1076 ILE A O 1
ATOM 8180 N N . LEU A 1 1077 ? 20.764 6.263 -29.696 1.00 98.81 1077 LEU A N 1
ATOM 8181 C CA . LEU A 1 1077 ? 19.886 5.896 -30.809 1.00 98.81 1077 LEU A CA 1
ATOM 8182 C C . LEU A 1 1077 ? 20.328 4.557 -31.416 1.00 98.81 1077 LEU A C 1
ATOM 8184 O O . LEU A 1 1077 ? 21.464 4.427 -31.877 1.00 98.81 1077 LEU A O 1
ATOM 8188 N N . ASN A 1 1078 ? 19.417 3.585 -31.484 1.00 98.69 1078 ASN A N 1
ATOM 8189 C CA . ASN A 1 1078 ? 19.646 2.285 -32.122 1.00 98.69 1078 ASN A CA 1
ATOM 8190 C C . ASN A 1 1078 ? 18.609 2.058 -33.238 1.00 98.69 1078 ASN A C 1
ATOM 8192 O O . ASN A 1 1078 ? 17.411 2.015 -32.964 1.00 98.69 1078 ASN A O 1
ATOM 8196 N N . GLY A 1 1079 ? 19.048 1.914 -34.491 1.00 98.31 1079 GLY A N 1
ATOM 8197 C CA . GLY A 1 1079 ? 18.167 1.559 -35.617 1.00 98.31 1079 GLY A CA 1
ATOM 8198 C C . GLY A 1 1079 ? 17.717 0.095 -35.583 1.00 98.31 1079 GLY A C 1
ATOM 8199 O O . GLY A 1 1079 ? 16.614 -0.228 -36.009 1.00 98.31 1079 GLY A O 1
ATOM 8200 N N . ASP A 1 1080 ? 18.542 -0.768 -34.984 1.00 98.44 1080 ASP A N 1
ATOM 8201 C CA . ASP A 1 1080 ? 18.365 -2.215 -34.860 1.00 98.44 1080 ASP A CA 1
ATOM 8202 C C . ASP A 1 1080 ? 18.321 -2.965 -36.208 1.00 98.44 1080 ASP A C 1
ATOM 8204 O O . ASP A 1 1080 ? 19.303 -3.644 -36.540 1.00 98.44 1080 ASP A O 1
ATOM 8208 N N . ALA A 1 1081 ? 17.221 -2.930 -36.970 1.00 97.69 1081 ALA A N 1
ATOM 8209 C CA . ALA A 1 1081 ? 17.085 -3.754 -38.176 1.00 97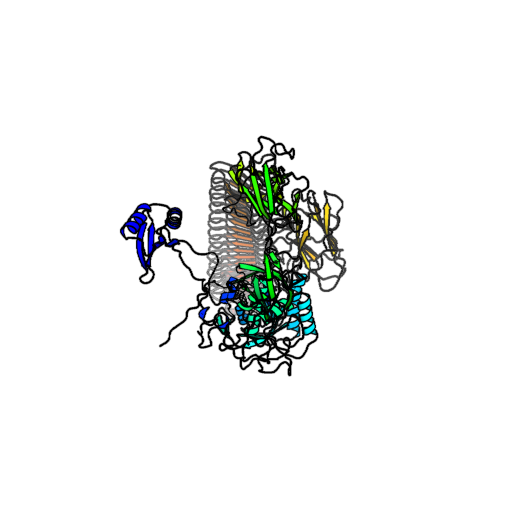.69 1081 ALA A CA 1
ATOM 8210 C C . ALA A 1 1081 ? 16.160 -3.218 -39.294 1.00 97.69 1081 ALA A C 1
ATOM 8212 O O . ALA A 1 1081 ? 15.109 -3.814 -39.578 1.00 97.69 1081 ALA A O 1
ATOM 8213 N N . GLY A 1 1082 ? 16.667 -2.305 -40.132 1.00 98.00 1082 GLY A N 1
ATOM 8214 C CA . GLY A 1 1082 ? 16.534 -2.536 -41.573 1.00 98.00 1082 GLY A CA 1
ATOM 8215 C C . GLY A 1 1082 ? 17.108 -1.529 -42.576 1.00 98.00 1082 GLY A C 1
ATOM 8216 O O . GLY A 1 1082 ? 17.806 -1.988 -43.484 1.00 98.00 1082 GLY A O 1
ATOM 8217 N N . ASN A 1 1083 ? 16.740 -0.242 -42.575 1.00 98.44 1083 ASN A N 1
ATOM 8218 C CA . ASN A 1 1083 ? 17.381 0.812 -43.407 1.00 98.44 1083 ASN A CA 1
ATOM 8219 C C . ASN A 1 1083 ? 17.094 2.187 -42.775 1.00 98.44 1083 ASN A C 1
ATOM 8221 O O . ASN A 1 1083 ? 16.257 2.953 -43.272 1.00 98.44 1083 ASN A O 1
ATOM 8225 N N . ASP A 1 1084 ? 17.757 2.467 -41.667 1.00 98.75 1084 ASP A N 1
ATOM 8226 C CA . ASP A 1 1084 ? 17.294 3.420 -40.661 1.00 98.75 1084 ASP A CA 1
ATOM 8227 C C . ASP A 1 1084 ? 17.947 4.799 -40.816 1.00 98.75 1084 ASP A C 1
ATOM 8229 O O . ASP A 1 1084 ? 19.008 4.955 -41.430 1.00 98.75 1084 ASP A O 1
ATOM 8233 N N . ALA A 1 1085 ? 17.278 5.842 -40.325 1.00 98.75 1085 ALA A N 1
ATOM 8234 C CA . ALA A 1 1085 ? 17.739 7.225 -40.405 1.00 98.75 1085 ALA A CA 1
ATOM 8235 C C . ALA A 1 1085 ? 17.833 7.831 -39.000 1.00 98.75 1085 ALA A C 1
ATOM 8237 O O . ALA A 1 1085 ? 16.818 8.191 -38.405 1.00 98.75 1085 ALA A O 1
ATOM 8238 N N . LEU A 1 1086 ? 19.059 7.940 -38.490 1.00 98.81 1086 LEU A N 1
ATOM 8239 C CA . LEU A 1 1086 ? 19.361 8.391 -37.132 1.00 98.81 1086 LEU A CA 1
ATOM 8240 C C . LEU A 1 1086 ? 19.971 9.798 -37.165 1.00 98.81 1086 LEU A C 1
ATOM 8242 O O . LEU A 1 1086 ? 20.885 10.072 -37.951 1.00 98.81 1086 LEU A O 1
ATOM 8246 N N . TYR A 1 1087 ? 19.489 10.669 -36.284 1.00 98.75 1087 TYR A N 1
ATOM 8247 C CA . TYR A 1 1087 ? 19.924 12.054 -36.134 1.00 98.75 1087 TYR A CA 1
ATOM 8248 C C . TYR A 1 1087 ? 20.168 12.340 -34.646 1.00 98.75 1087 TYR A C 1
ATOM 8250 O O . TYR A 1 1087 ? 19.204 12.385 -33.890 1.00 98.75 1087 TYR A O 1
ATOM 8258 N N . GLY A 1 1088 ? 21.424 12.532 -34.233 1.00 98.12 1088 GLY A N 1
ATOM 8259 C CA . GLY A 1 1088 ? 21.759 12.957 -32.864 1.00 98.12 1088 GLY A CA 1
ATOM 8260 C C . GLY A 1 1088 ? 21.244 14.373 -32.589 1.00 98.12 1088 GLY A C 1
ATOM 8261 O O . GLY A 1 1088 ? 20.288 14.557 -31.847 1.00 98.12 1088 GLY A O 1
ATOM 8262 N N . SER A 1 1089 ? 21.742 15.325 -33.387 1.00 98.06 1089 SER A N 1
ATOM 8263 C CA . SER A 1 1089 ? 21.396 16.758 -33.460 1.00 98.06 1089 SER A CA 1
ATOM 8264 C C . SER A 1 1089 ? 22.281 17.665 -32.600 1.00 98.06 1089 SER A C 1
ATOM 8266 O O . SER A 1 1089 ? 23.118 18.368 -33.172 1.00 98.06 1089 SER A O 1
ATOM 8268 N N . THR A 1 1090 ? 22.084 17.735 -31.282 1.00 97.62 1090 THR A N 1
ATOM 8269 C CA . THR A 1 1090 ? 22.903 18.579 -30.396 1.00 97.62 1090 THR A CA 1
ATOM 8270 C C . THR A 1 1090 ? 23.182 17.879 -29.075 1.00 97.62 1090 THR A C 1
ATOM 8272 O O . THR A 1 1090 ? 22.297 17.765 -28.231 1.00 97.62 1090 THR A O 1
ATOM 8275 N N . GLY A 1 1091 ? 24.432 17.474 -28.871 1.00 97.88 1091 GLY A N 1
ATOM 8276 C CA . GLY A 1 1091 ? 24.776 16.589 -27.764 1.00 97.88 1091 GLY A CA 1
ATOM 8277 C C . GLY A 1 1091 ? 25.993 15.743 -28.091 1.00 97.88 1091 GLY A C 1
ATOM 8278 O O . GLY A 1 1091 ? 26.515 15.823 -29.189 1.00 97.88 1091 GLY A O 1
ATOM 8279 N N . ASN A 1 1092 ? 26.522 14.979 -27.134 1.00 98.31 1092 ASN A N 1
ATOM 8280 C CA . ASN A 1 1092 ? 27.571 13.999 -27.449 1.00 98.31 1092 ASN A CA 1
ATOM 8281 C C . ASN A 1 1092 ? 26.903 12.629 -27.566 1.00 98.31 1092 ASN A C 1
ATOM 8283 O O . ASN A 1 1092 ? 26.823 11.885 -26.582 1.00 98.31 1092 ASN A O 1
ATOM 8287 N N . ASP A 1 1093 ? 26.400 12.333 -28.757 1.00 98.69 1093 ASP A N 1
ATOM 8288 C CA . ASP A 1 1093 ? 25.419 11.279 -28.984 1.00 98.69 1093 ASP A CA 1
ATOM 8289 C C . ASP A 1 1093 ? 26.079 9.945 -29.361 1.00 98.69 1093 ASP A C 1
ATOM 8291 O O . ASP A 1 1093 ? 27.226 9.865 -29.816 1.00 98.69 1093 ASP A O 1
ATOM 8295 N N . THR A 1 1094 ? 25.357 8.845 -29.153 1.00 98.81 1094 THR A N 1
ATOM 8296 C CA . THR A 1 1094 ? 25.773 7.484 -29.508 1.00 98.81 1094 THR A CA 1
ATOM 8297 C C . THR A 1 1094 ? 24.743 6.842 -30.430 1.00 98.81 1094 THR A C 1
ATOM 8299 O O . THR A 1 1094 ? 23.651 6.475 -30.006 1.00 98.81 1094 THR A O 1
ATOM 8302 N N . LEU A 1 1095 ? 25.114 6.670 -31.697 1.00 98.81 1095 LEU A N 1
ATOM 8303 C CA . LEU A 1 1095 ? 24.271 6.127 -32.760 1.00 98.81 1095 LEU A CA 1
ATOM 8304 C C . LEU A 1 1095 ? 24.785 4.741 -33.202 1.00 98.81 1095 LEU A C 1
ATOM 8306 O O . LEU A 1 1095 ? 25.985 4.558 -33.438 1.00 98.81 1095 LEU A O 1
ATOM 8310 N N . SER A 1 1096 ? 23.876 3.780 -33.373 1.00 98.75 1096 SER A N 1
ATOM 8311 C CA . SER A 1 1096 ? 24.122 2.457 -33.975 1.00 98.75 1096 SER A CA 1
ATOM 8312 C C . SER A 1 1096 ? 23.057 2.176 -35.038 1.00 98.75 1096 SER A C 1
ATOM 8314 O O . SER A 1 1096 ? 21.866 2.239 -34.740 1.00 98.75 1096 SER A O 1
ATOM 8316 N N . GLY A 1 1097 ? 23.474 1.910 -36.280 1.00 98.38 1097 GLY A N 1
ATOM 8317 C CA . GLY A 1 1097 ? 22.577 1.542 -37.384 1.00 98.38 1097 GLY A CA 1
ATOM 8318 C C . GLY A 1 1097 ? 21.962 0.168 -37.147 1.00 98.38 1097 GLY A C 1
ATOM 8319 O O . GLY A 1 1097 ? 20.763 0.056 -36.905 1.00 98.38 1097 GLY A O 1
ATOM 8320 N N . GLY A 1 1098 ? 22.816 -0.854 -37.072 1.00 98.38 1098 GLY A N 1
ATOM 8321 C CA . GLY A 1 1098 ? 22.424 -2.217 -36.735 1.00 98.38 1098 GLY A CA 1
ATOM 8322 C C . GLY A 1 1098 ? 22.583 -3.148 -37.931 1.00 98.38 1098 GLY A C 1
ATOM 8323 O O . GLY A 1 1098 ? 23.702 -3.425 -38.353 1.00 98.38 1098 GLY A O 1
ATOM 8324 N N . VAL A 1 1099 ? 21.486 -3.714 -38.434 1.00 97.94 1099 VAL A N 1
ATOM 8325 C CA . VAL A 1 1099 ? 21.480 -4.571 -39.630 1.00 97.94 1099 VAL A CA 1
ATOM 8326 C C . VAL A 1 1099 ? 20.699 -3.870 -40.734 1.00 97.94 1099 VAL A C 1
ATOM 8328 O O . VAL A 1 1099 ? 19.482 -4.058 -40.840 1.00 97.94 1099 VAL A O 1
ATOM 8331 N N . GLY A 1 1100 ? 21.383 -3.136 -41.610 1.00 97.94 1100 GLY A N 1
ATOM 8332 C CA . GLY A 1 1100 ? 20.663 -2.321 -42.575 1.00 97.94 1100 GLY A CA 1
ATOM 8333 C C . GLY A 1 1100 ? 21.474 -1.633 -43.665 1.00 97.94 1100 GLY A C 1
ATOM 8334 O O . GLY A 1 1100 ? 22.395 -2.185 -44.261 1.00 97.94 1100 GLY A O 1
ATOM 8335 N N . ARG A 1 1101 ? 20.997 -0.463 -44.077 1.00 98.38 1101 ARG A N 1
ATOM 8336 C CA . ARG A 1 1101 ? 21.706 0.443 -44.996 1.00 98.38 1101 ARG A CA 1
ATOM 8337 C C . ARG A 1 1101 ? 21.462 1.835 -44.495 1.00 98.38 1101 ARG A C 1
ATOM 8339 O O . ARG A 1 1101 ? 20.665 2.597 -45.059 1.00 98.38 1101 ARG A O 1
ATOM 8346 N N . ASP A 1 1102 ? 22.107 2.093 -43.384 1.00 98.75 1102 ASP A N 1
ATOM 8347 C CA . ASP A 1 1102 ? 21.624 3.057 -42.428 1.00 98.75 1102 ASP A CA 1
ATOM 8348 C C . ASP A 1 1102 ? 22.301 4.395 -42.695 1.00 98.75 1102 ASP A C 1
ATOM 8350 O O . ASP A 1 1102 ? 23.376 4.492 -43.300 1.00 98.75 1102 ASP A O 1
ATOM 8354 N N . THR A 1 1103 ? 21.608 5.470 -42.347 1.00 98.81 1103 THR A N 1
ATOM 8355 C CA . THR A 1 1103 ? 22.098 6.831 -42.540 1.00 98.81 1103 THR A CA 1
ATOM 8356 C C . THR A 1 1103 ? 22.130 7.538 -41.198 1.00 98.81 1103 THR A C 1
ATOM 8358 O O . THR A 1 1103 ? 21.089 7.898 -40.657 1.00 98.81 1103 THR A O 1
ATOM 8361 N N . LEU A 1 1104 ? 23.339 7.737 -40.679 1.00 98.81 1104 LEU A N 1
ATOM 8362 C CA . LEU A 1 1104 ? 23.588 8.310 -39.361 1.00 98.81 1104 LEU A CA 1
ATOM 8363 C C . LEU A 1 1104 ? 24.142 9.731 -39.509 1.00 98.81 1104 LEU A C 1
ATOM 8365 O O . LEU A 1 1104 ? 25.081 9.963 -40.279 1.00 98.81 1104 LEU A O 1
ATOM 8369 N N . TYR A 1 1105 ? 23.590 10.665 -38.741 1.00 98.81 1105 TYR A N 1
ATOM 8370 C CA . TYR A 1 1105 ? 24.054 12.044 -38.622 1.00 98.81 1105 TYR A CA 1
ATOM 8371 C C . TYR A 1 1105 ? 24.299 12.372 -37.146 1.00 98.81 1105 TYR A C 1
ATOM 8373 O O . TYR A 1 1105 ? 23.339 12.386 -36.381 1.00 98.81 1105 TYR A O 1
ATOM 8381 N N . GLY A 1 1106 ? 25.544 12.671 -36.767 1.00 98.00 1106 GLY A N 1
ATOM 8382 C CA . GLY A 1 1106 ? 25.880 13.197 -35.437 1.00 98.00 1106 GLY A CA 1
ATOM 8383 C C . GLY A 1 1106 ? 25.295 14.599 -35.240 1.00 98.00 1106 GLY A C 1
ATOM 8384 O O . GLY A 1 1106 ? 24.217 14.746 -34.670 1.00 98.00 1106 GLY A O 1
ATOM 8385 N N . ASN A 1 1107 ? 25.868 15.561 -35.974 1.00 98.00 1107 ASN A N 1
ATOM 8386 C CA . ASN A 1 1107 ? 25.480 16.968 -36.188 1.00 98.00 1107 ASN A CA 1
ATOM 8387 C C . ASN A 1 1107 ? 26.329 18.000 -35.423 1.00 98.00 1107 ASN A C 1
ATOM 8389 O O . ASN A 1 1107 ? 27.172 18.629 -36.068 1.00 98.00 1107 ASN A O 1
ATOM 8393 N N . GLU A 1 1108 ? 26.072 18.261 -34.140 1.00 97.56 1108 GLU A N 1
ATOM 8394 C CA . GLU A 1 1108 ? 26.838 19.213 -33.317 1.00 97.56 1108 GLU A CA 1
ATOM 8395 C C . GLU A 1 1108 ? 27.324 18.560 -32.019 1.00 97.56 1108 GLU A C 1
ATOM 8397 O O . GLU A 1 1108 ? 26.510 18.052 -31.259 1.00 97.56 1108 GLU A O 1
ATOM 8402 N N . ASN A 1 1109 ? 28.612 18.757 -31.705 1.00 98.38 1109 ASN A N 1
ATOM 8403 C CA . ASN A 1 1109 ? 29.373 18.159 -30.596 1.00 98.38 1109 ASN A CA 1
ATOM 8404 C C . ASN A 1 1109 ? 29.987 16.790 -30.950 1.00 98.38 1109 ASN A C 1
ATOM 8406 O O . ASN A 1 1109 ? 30.264 16.561 -32.114 1.00 98.38 1109 ASN A O 1
ATOM 8410 N N . ASN A 1 1110 ? 30.502 16.027 -29.974 1.00 98.38 1110 ASN A N 1
ATOM 8411 C CA . ASN A 1 1110 ? 31.498 14.976 -30.258 1.00 98.38 1110 ASN A CA 1
ATOM 8412 C C . ASN A 1 1110 ? 30.847 13.592 -30.212 1.00 98.38 1110 ASN A C 1
ATOM 8414 O O . ASN A 1 1110 ? 30.732 13.007 -29.129 1.00 98.38 1110 ASN A O 1
ATOM 8418 N N . ASP A 1 1111 ? 30.490 13.061 -31.376 1.00 98.69 1111 ASP A N 1
ATOM 8419 C CA . ASP A 1 1111 ? 29.579 11.923 -31.476 1.00 98.69 1111 ASP A CA 1
ATOM 8420 C C . ASP A 1 1111 ? 30.282 10.577 -31.701 1.00 98.69 1111 ASP A C 1
ATOM 8422 O O . ASP A 1 1111 ? 31.429 10.485 -32.158 1.00 98.69 1111 ASP A O 1
ATOM 8426 N N . LEU A 1 1112 ? 29.569 9.493 -31.390 1.00 98.75 1112 LEU A N 1
ATOM 8427 C CA . LEU A 1 1112 ? 29.969 8.113 -31.653 1.00 98.75 1112 LEU A CA 1
ATOM 8428 C C . LEU A 1 1112 ? 28.961 7.433 -32.588 1.00 98.75 1112 LEU A C 1
ATOM 8430 O O . LEU A 1 1112 ? 27.874 7.054 -32.166 1.00 98.75 1112 LEU A O 1
ATOM 8434 N N . LEU A 1 1113 ? 29.346 7.216 -33.846 1.00 98.81 1113 LEU A N 1
ATOM 8435 C CA . LEU A 1 1113 ? 28.509 6.599 -34.880 1.00 98.81 1113 LEU A CA 1
ATOM 8436 C C . LEU A 1 1113 ? 29.043 5.209 -35.262 1.00 98.81 1113 LEU A C 1
ATOM 8438 O O . LEU A 1 1113 ? 30.210 5.076 -35.643 1.00 98.81 1113 LEU A O 1
ATOM 8442 N N . ASN A 1 1114 ? 28.180 4.192 -35.245 1.00 98.75 1114 ASN A N 1
ATOM 8443 C CA . ASN A 1 1114 ? 28.460 2.837 -35.735 1.00 98.75 1114 ASN A CA 1
ATOM 8444 C C . ASN A 1 1114 ? 27.443 2.450 -36.825 1.00 98.75 1114 ASN A C 1
ATOM 8446 O O . ASN A 1 1114 ? 26.246 2.538 -36.579 1.00 98.75 1114 ASN A O 1
ATOM 8450 N N . GLY A 1 1115 ? 27.892 2.040 -38.016 1.00 98.25 1115 GLY A N 1
ATOM 8451 C CA . GLY A 1 1115 ? 27.003 1.487 -39.057 1.00 98.25 1115 GLY A CA 1
ATOM 8452 C C . GLY A 1 1115 ? 26.558 0.058 -38.732 1.00 98.25 1115 GLY A C 1
ATOM 8453 O O . GLY A 1 1115 ? 25.372 -0.242 -38.758 1.00 98.25 1115 GLY A O 1
ATOM 8454 N N . ASP A 1 1116 ? 27.517 -0.753 -38.276 1.00 98.50 1116 ASP A N 1
ATOM 8455 C CA . ASP A 1 1116 ? 27.401 -2.166 -37.899 1.00 98.50 1116 ASP A CA 1
ATOM 8456 C C . ASP A 1 1116 ? 27.390 -3.158 -39.089 1.00 98.50 1116 ASP A C 1
ATOM 8458 O O . ASP A 1 1116 ? 28.478 -3.566 -39.512 1.00 98.50 1116 ASP A O 1
ATOM 8462 N N . ASP A 1 1117 ? 26.242 -3.613 -39.602 1.00 97.50 1117 ASP A N 1
ATOM 8463 C CA . ASP A 1 1117 ? 26.131 -4.627 -40.673 1.00 97.50 1117 ASP A CA 1
ATOM 8464 C C . ASP A 1 1117 ? 25.439 -4.081 -41.952 1.00 97.50 1117 ASP A C 1
ATOM 8466 O O . ASP A 1 1117 ? 24.329 -3.567 -41.898 1.00 97.50 1117 ASP A O 1
ATOM 8470 N N . ASP A 1 1118 ? 26.027 -4.407 -43.118 1.00 98.31 1118 ASP A N 1
ATOM 8471 C CA . ASP A 1 1118 ? 25.584 -4.189 -44.515 1.00 98.31 1118 ASP A CA 1
ATOM 8472 C C . ASP A 1 1118 ? 26.193 -2.998 -45.307 1.00 98.31 1118 ASP A C 1
ATOM 8474 O O . ASP A 1 1118 ? 27.174 -3.244 -46.016 1.00 98.31 1118 ASP A O 1
ATOM 8478 N N . HIS A 1 1119 ? 25.600 -1.799 -45.418 1.00 97.88 1119 HIS A N 1
ATOM 8479 C CA . HIS A 1 1119 ? 26.089 -0.779 -46.384 1.00 97.88 1119 HIS A CA 1
ATOM 8480 C C . HIS A 1 1119 ? 25.688 0.663 -46.015 1.00 97.88 1119 HIS A C 1
ATOM 8482 O O . HIS A 1 1119 ? 24.706 1.197 -46.554 1.00 97.88 1119 HIS A O 1
ATOM 8488 N N . ASP A 1 1120 ? 26.516 1.322 -45.209 1.00 98.69 1120 ASP A N 1
ATOM 8489 C CA . ASP A 1 1120 ? 26.058 2.458 -44.400 1.00 98.69 1120 ASP A CA 1
ATOM 8490 C C . ASP A 1 1120 ? 26.671 3.806 -44.792 1.00 98.69 1120 ASP A C 1
ATOM 8492 O O . ASP A 1 1120 ? 27.665 3.911 -45.528 1.00 98.69 1120 ASP A O 1
ATOM 8496 N N . LEU A 1 1121 ? 26.019 4.873 -44.334 1.00 98.81 1121 LEU A N 1
ATOM 8497 C CA . LEU A 1 1121 ? 26.334 6.257 -44.660 1.00 98.81 1121 LEU A CA 1
ATOM 8498 C C . LEU A 1 1121 ? 26.373 7.111 -43.386 1.00 98.81 1121 LEU A C 1
ATOM 8500 O O . LEU A 1 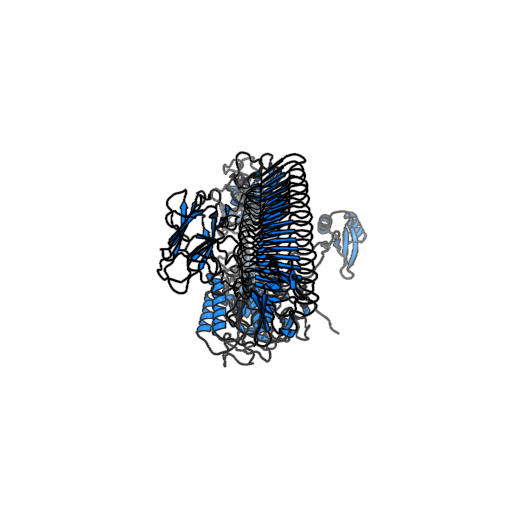1121 ? 25.341 7.532 -42.872 1.00 98.81 1121 LEU A O 1
ATOM 8504 N N . LEU A 1 1122 ? 27.580 7.389 -42.898 1.00 98.81 1122 LEU A N 1
ATOM 8505 C CA . LEU A 1 1122 ? 27.816 8.091 -41.636 1.00 98.81 1122 LEU A CA 1
ATOM 8506 C C . LEU A 1 1122 ? 28.316 9.520 -41.896 1.00 98.81 1122 LEU A C 1
ATOM 8508 O O . LEU A 1 1122 ? 29.241 9.730 -42.689 1.00 98.81 1122 LEU A O 1
ATOM 8512 N N . TYR A 1 1123 ? 27.743 10.489 -41.184 1.00 98.81 1123 TYR A N 1
ATOM 8513 C CA . TYR A 1 1123 ? 28.150 11.894 -41.169 1.00 98.81 1123 TYR A CA 1
ATOM 8514 C C . TYR A 1 1123 ? 28.372 12.362 -39.725 1.00 98.81 1123 TYR A C 1
ATOM 8516 O O . TYR A 1 1123 ? 27.410 12.423 -38.967 1.00 98.81 1123 TYR A O 1
ATOM 8524 N N . GLY A 1 1124 ? 29.600 12.744 -39.369 1.00 98.19 1124 GLY A N 1
ATOM 8525 C CA . GLY A 1 1124 ? 29.905 13.396 -38.088 1.00 98.19 1124 GLY A CA 1
ATOM 8526 C C . GLY A 1 1124 ? 29.287 14.798 -38.016 1.00 98.19 1124 GLY A C 1
ATOM 8527 O O . GLY A 1 1124 ? 28.242 14.988 -37.405 1.00 98.19 1124 GLY A O 1
ATOM 8528 N N . ASN A 1 1125 ? 29.791 15.687 -38.880 1.00 98.00 1125 ASN A N 1
ATOM 8529 C CA . ASN A 1 1125 ? 29.357 17.060 -39.203 1.00 98.00 1125 ASN A CA 1
ATOM 8530 C C . ASN A 1 1125 ? 30.176 18.1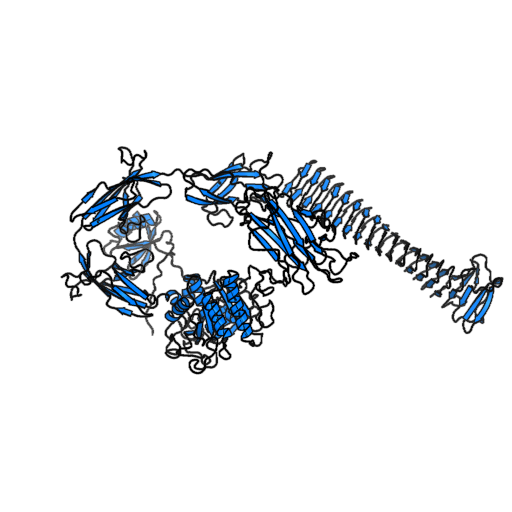80 -38.533 1.00 98.00 1125 ASN A C 1
ATOM 8532 O O . ASN A 1 1125 ? 30.924 18.834 -39.263 1.00 98.00 1125 ASN A O 1
ATOM 8536 N N . GLN A 1 1126 ? 30.009 18.463 -37.238 1.00 97.38 1126 GLN A N 1
ATOM 8537 C CA . GLN A 1 1126 ? 30.721 19.535 -36.519 1.00 97.38 1126 GLN A CA 1
ATOM 8538 C C . GLN A 1 1126 ? 31.294 19.019 -35.194 1.00 97.38 1126 GLN A C 1
ATOM 8540 O O . GLN A 1 1126 ? 30.584 18.341 -34.472 1.00 97.38 1126 GLN A O 1
ATOM 8545 N N . ASP A 1 1127 ? 32.485 19.498 -34.815 1.00 98.38 1127 ASP A N 1
ATOM 8546 C CA . ASP A 1 1127 ? 33.285 19.039 -33.662 1.00 98.38 1127 ASP A CA 1
ATOM 8547 C C . ASP A 1 1127 ? 33.969 17.675 -33.927 1.00 98.38 1127 ASP A C 1
ATOM 8549 O O . ASP A 1 1127 ? 34.324 17.419 -35.067 1.00 98.38 1127 ASP A O 1
ATOM 8553 N N . ASN A 1 1128 ? 34.396 16.904 -32.913 1.00 98.44 1128 ASN A N 1
ATOM 8554 C CA . ASN A 1 1128 ? 35.418 15.851 -33.095 1.00 98.44 1128 ASN A CA 1
ATOM 8555 C C . ASN A 1 1128 ? 34.819 14.446 -32.955 1.00 98.44 1128 ASN A C 1
ATOM 8557 O O . ASN A 1 1128 ? 34.755 13.903 -31.848 1.00 98.44 1128 ASN A O 1
ATOM 8561 N N . ASP A 1 1129 ? 34.464 13.836 -34.079 1.00 98.75 1129 ASP A N 1
ATOM 8562 C CA . ASP A 1 1129 ? 33.616 12.642 -34.090 1.00 98.75 1129 ASP A CA 1
ATOM 8563 C C . ASP A 1 1129 ? 34.387 11.321 -34.161 1.00 98.75 1129 ASP A C 1
ATOM 8565 O O . ASP A 1 1129 ? 35.538 11.242 -34.604 1.00 98.75 1129 ASP A O 1
ATOM 8569 N N . THR A 1 1130 ? 33.733 10.235 -33.746 1.00 98.81 1130 THR A N 1
ATOM 8570 C CA . THR A 1 1130 ? 34.207 8.856 -33.912 1.00 98.81 1130 THR A CA 1
ATOM 8571 C C . THR A 1 1130 ? 33.214 8.053 -34.747 1.00 98.81 1130 THR A C 1
ATOM 8573 O O . THR A 1 1130 ? 32.144 7.685 -34.277 1.00 98.81 1130 THR A O 1
ATOM 8576 N N . LEU A 1 1131 ? 33.588 7.744 -35.989 1.00 98.81 1131 LEU A N 1
ATOM 8577 C CA . LEU A 1 1131 ? 32.783 7.002 -36.961 1.00 98.81 1131 LEU A CA 1
ATOM 8578 C C . LEU A 1 1131 ? 33.387 5.614 -37.211 1.00 98.81 1131 LEU A C 1
ATOM 8580 O O . LEU A 1 1131 ? 34.584 5.477 -37.482 1.00 98.81 1131 LEU A O 1
ATOM 8584 N N . ASN A 1 1132 ? 32.546 4.588 -37.205 1.00 98.75 1132 ASN A N 1
ATOM 8585 C CA . ASN A 1 1132 ? 32.912 3.198 -37.453 1.00 98.75 1132 ASN A CA 1
ATOM 8586 C C . ASN A 1 1132 ? 31.909 2.577 -38.441 1.00 98.75 1132 ASN A C 1
ATOM 8588 O O . ASN A 1 1132 ? 30.738 2.468 -38.105 1.00 98.75 1132 ASN A O 1
ATOM 8592 N N . GLY A 1 1133 ? 32.344 2.195 -39.647 1.00 98.25 1133 GLY A N 1
ATOM 8593 C CA . GLY A 1 1133 ? 31.478 1.582 -40.665 1.00 98.25 1133 GLY A CA 1
ATOM 8594 C C . GLY A 1 1133 ? 30.971 0.224 -40.195 1.00 98.25 1133 GLY A C 1
ATOM 8595 O O . GLY A 1 1133 ? 29.840 0.116 -39.740 1.00 98.25 1133 GLY A O 1
ATOM 8596 N N . GLY A 1 1134 ? 31.854 -0.773 -40.165 1.00 98.38 1134 GLY A N 1
ATOM 8597 C CA . GLY A 1 1134 ? 31.550 -2.101 -39.633 1.00 98.38 1134 GLY A CA 1
ATOM 8598 C C . GLY A 1 1134 ? 31.800 -3.204 -40.655 1.00 98.38 1134 GLY A C 1
ATOM 8599 O O . GLY A 1 1134 ? 32.956 -3.549 -40.918 1.00 98.38 1134 GLY A O 1
ATOM 8600 N N . ASN A 1 1135 ? 30.739 -3.823 -41.169 1.00 97.69 1135 ASN A N 1
ATOM 8601 C CA . ASN A 1 1135 ? 30.782 -4.902 -42.157 1.00 97.69 1135 ASN A CA 1
ATOM 8602 C C . ASN A 1 1135 ? 30.087 -4.490 -43.462 1.00 97.69 1135 ASN A C 1
ATOM 8604 O O . ASN A 1 1135 ? 28.942 -4.894 -43.694 1.00 97.69 1135 ASN A O 1
ATOM 8608 N N . GLY A 1 1136 ? 30.786 -3.811 -44.376 1.00 97.81 1136 GLY A N 1
ATOM 8609 C CA . GLY A 1 1136 ? 30.089 -3.296 -45.546 1.00 97.81 1136 GLY A CA 1
ATOM 8610 C C . GLY A 1 1136 ? 30.906 -2.660 -46.660 1.00 97.81 1136 GLY A C 1
ATOM 8611 O O . GLY A 1 1136 ? 32.004 -3.063 -47.020 1.00 97.81 1136 GLY A O 1
ATOM 8612 N N . ASN A 1 1137 ? 30.278 -1.760 -47.401 1.00 98.44 1137 ASN A N 1
ATOM 8613 C CA . ASN A 1 1137 ? 31.030 -0.929 -48.345 1.00 98.44 1137 ASN A CA 1
ATOM 8614 C C . ASN A 1 1137 ? 30.554 0.481 -48.076 1.00 98.44 1137 ASN A C 1
ATOM 8616 O O . ASN A 1 1137 ? 29.667 0.996 -48.774 1.00 98.44 1137 ASN A O 1
ATOM 8620 N N . ASP A 1 1138 ? 31.110 1.011 -46.999 1.00 98.75 1138 ASP A N 1
ATOM 8621 C CA . ASP A 1 1138 ? 30.514 2.063 -46.200 1.00 98.75 1138 ASP A CA 1
ATOM 8622 C C . ASP A 1 1138 ? 31.106 3.407 -46.599 1.00 98.75 1138 ASP A C 1
ATOM 8624 O O . ASP A 1 1138 ? 32.166 3.511 -47.231 1.00 98.75 1138 ASP A O 1
ATOM 8628 N N . THR A 1 1139 ? 30.373 4.474 -46.310 1.00 98.81 1139 THR A N 1
ATOM 8629 C CA . THR A 1 1139 ? 30.777 5.830 -46.671 1.00 98.81 1139 THR A CA 1
ATOM 8630 C C . THR A 1 1139 ? 30.743 6.718 -45.440 1.00 98.81 1139 THR A C 1
ATOM 8632 O O . THR A 1 1139 ? 29.674 7.064 -44.948 1.00 98.81 1139 THR A O 1
ATOM 8635 N N . LEU A 1 1140 ? 31.926 7.097 -44.960 1.00 98.81 1140 LEU A N 1
ATOM 8636 C CA . LEU A 1 1140 ? 32.112 7.874 -43.736 1.00 98.81 1140 LEU A CA 1
ATOM 8637 C C . LEU A 1 1140 ? 32.582 9.289 -44.087 1.00 98.81 1140 LEU A C 1
ATOM 8639 O O . LEU A 1 1140 ? 33.566 9.456 -44.815 1.00 98.81 1140 LEU A O 1
ATOM 8643 N N . TYR A 1 1141 ? 31.910 10.297 -43.536 1.00 98.81 1141 TYR A N 1
ATOM 8644 C CA . TYR A 1 1141 ? 32.261 11.711 -43.643 1.00 98.81 1141 TYR A CA 1
ATOM 8645 C C . TYR A 1 1141 ? 32.458 12.309 -42.243 1.00 98.81 1141 TYR A C 1
ATOM 8647 O O . TYR A 1 1141 ? 31.479 12.438 -41.517 1.00 98.81 1141 TYR A O 1
ATOM 8655 N N . GLY A 1 1142 ? 33.681 12.714 -41.888 1.00 98.25 1142 GLY A N 1
ATOM 8656 C CA . GLY A 1 1142 ? 33.956 13.470 -40.655 1.00 98.25 1142 GLY A CA 1
ATOM 8657 C C . GLY A 1 1142 ? 33.299 14.854 -40.703 1.00 98.25 1142 GLY A C 1
ATOM 8658 O O . GLY A 1 1142 ? 32.258 15.073 -40.095 1.00 98.25 1142 GLY A O 1
ATOM 8659 N N . ASN A 1 1143 ? 33.760 15.679 -41.649 1.00 98.31 1143 ASN A N 1
ATOM 8660 C CA . ASN A 1 1143 ? 33.323 17.042 -41.992 1.00 98.31 1143 ASN A CA 1
ATOM 8661 C C . ASN A 1 1143 ? 34.132 18.158 -41.308 1.00 98.31 1143 ASN A C 1
ATOM 8663 O O . ASN A 1 1143 ? 35.223 18.417 -41.803 1.00 98.31 1143 ASN A O 1
ATOM 8667 N N . GLU A 1 1144 ? 33.620 18.889 -40.314 1.00 97.81 1144 GLU A N 1
ATOM 8668 C CA . GLU A 1 1144 ? 34.350 19.971 -39.623 1.00 97.81 1144 GLU A CA 1
ATOM 8669 C C . GLU A 1 1144 ? 34.805 19.513 -38.229 1.00 97.81 1144 GLU A C 1
ATOM 8671 O O . GLU A 1 1144 ? 34.036 19.627 -37.279 1.00 97.81 1144 GLU A O 1
ATOM 8676 N N . GLY A 1 1145 ? 36.058 19.067 -38.072 1.00 97.81 1145 GLY A N 1
ATOM 8677 C CA . GLY A 1 1145 ? 36.446 18.379 -36.840 1.00 97.81 1145 GLY A CA 1
ATOM 8678 C C . GLY A 1 1145 ? 37.926 18.070 -36.621 1.00 97.81 1145 GLY A C 1
ATOM 8679 O O . GLY A 1 1145 ? 38.831 18.875 -36.880 1.00 97.81 1145 GLY A O 1
ATOM 8680 N N . SER A 1 1146 ? 38.184 16.909 -36.028 1.00 98.38 1146 SER A N 1
ATOM 8681 C CA . SER A 1 1146 ? 39.499 16.252 -35.930 1.00 98.38 1146 SER A CA 1
ATOM 8682 C C . SER A 1 1146 ? 39.255 14.780 -35.616 1.00 98.38 1146 SER A C 1
ATOM 8684 O O . SER A 1 1146 ? 39.457 14.313 -34.491 1.00 98.38 1146 SER A O 1
ATOM 8686 N N . ASP A 1 1147 ? 38.766 14.082 -36.633 1.00 98.75 1147 ASP A N 1
ATOM 8687 C CA . ASP A 1 1147 ? 37.853 12.955 -36.444 1.00 98.75 1147 ASP A CA 1
ATOM 8688 C C . ASP A 1 1147 ? 38.570 11.607 -36.459 1.00 98.75 1147 ASP A C 1
ATOM 8690 O O . ASP A 1 1147 ? 39.706 11.474 -36.927 1.00 98.75 1147 ASP A O 1
ATOM 8694 N N . ILE A 1 1148 ? 37.904 10.569 -35.962 1.00 98.81 1148 ILE A N 1
ATOM 8695 C CA . ILE A 1 1148 ? 38.387 9.188 -35.977 1.00 98.81 1148 ILE A CA 1
ATOM 8696 C C . ILE A 1 1148 ? 37.441 8.363 -36.847 1.00 98.81 1148 ILE A C 1
ATOM 8698 O O . ILE A 1 1148 ? 36.338 8.037 -36.431 1.00 98.81 1148 ILE A O 1
ATOM 8702 N N . LEU A 1 1149 ? 37.881 8.002 -38.052 1.00 98.81 1149 LEU A N 1
ATOM 8703 C CA . LEU A 1 1149 ? 37.109 7.210 -39.012 1.00 98.81 1149 LEU A CA 1
ATOM 8704 C C . LEU A 1 1149 ? 37.724 5.811 -39.156 1.00 98.81 1149 LEU A C 1
ATOM 8706 O O . LEU A 1 1149 ? 38.896 5.671 -39.518 1.00 98.81 1149 LEU A O 1
ATOM 8710 N N . ASN A 1 1150 ? 36.921 4.774 -38.946 1.00 98.75 1150 ASN A N 1
ATOM 8711 C CA . ASN A 1 1150 ? 37.275 3.376 -39.176 1.00 98.75 1150 ASN A CA 1
ATOM 8712 C C . ASN A 1 1150 ? 36.309 2.764 -40.202 1.00 98.75 1150 ASN A C 1
ATOM 8714 O O . ASN A 1 1150 ? 35.112 2.764 -39.954 1.00 98.75 1150 ASN A O 1
ATOM 8718 N N . GLY A 1 1151 ? 36.809 2.255 -41.333 1.00 98.12 1151 GLY A N 1
ATOM 8719 C CA . GLY A 1 1151 ? 35.991 1.567 -42.341 1.00 98.12 1151 GLY A CA 1
ATOM 8720 C C . GLY A 1 1151 ? 35.456 0.255 -41.781 1.00 98.12 1151 GLY A C 1
ATOM 8721 O O . GLY A 1 1151 ? 34.315 0.183 -41.336 1.00 98.12 1151 GLY A O 1
ATOM 8722 N N . GLY A 1 1152 ? 36.342 -0.731 -41.648 1.00 98.19 1152 GLY A N 1
ATOM 8723 C CA . GLY A 1 1152 ? 36.034 -2.001 -41.001 1.00 98.19 1152 GLY A CA 1
ATOM 8724 C C . GLY A 1 1152 ? 36.372 -3.175 -41.905 1.00 98.19 1152 GLY A C 1
ATOM 8725 O O . GLY A 1 1152 ? 37.544 -3.445 -42.164 1.00 98.19 1152 GLY A O 1
ATOM 8726 N N . ASN A 1 1153 ? 35.362 -3.924 -42.325 1.00 97.69 1153 ASN A N 1
ATOM 8727 C CA . ASN A 1 1153 ? 35.499 -5.009 -43.285 1.00 97.69 1153 ASN A CA 1
ATOM 8728 C C . ASN A 1 1153 ? 34.806 -4.637 -44.596 1.00 97.69 1153 ASN A C 1
ATOM 8730 O O . ASN A 1 1153 ? 33.730 -4.055 -44.573 1.00 97.69 1153 ASN A O 1
ATOM 8734 N N . ASN A 1 1154 ? 35.349 -5.149 -45.705 1.00 98.19 1154 ASN A N 1
ATOM 8735 C CA . ASN A 1 1154 ? 34.907 -4.933 -47.085 1.00 98.19 1154 ASN A CA 1
ATOM 8736 C C . ASN A 1 1154 ? 35.423 -3.597 -47.682 1.00 98.19 1154 ASN A C 1
ATOM 8738 O O . ASN A 1 1154 ? 36.612 -3.400 -47.536 1.00 98.19 1154 ASN A O 1
ATOM 8742 N N . ASN A 1 1155 ? 34.746 -2.838 -48.565 1.00 98.38 1155 ASN A N 1
ATOM 8743 C CA . ASN A 1 1155 ? 35.455 -1.793 -49.364 1.00 98.38 1155 ASN A CA 1
ATOM 8744 C C . ASN A 1 1155 ? 34.890 -0.388 -49.148 1.00 98.38 1155 ASN A C 1
ATOM 8746 O O . ASN A 1 1155 ? 33.894 -0.019 -49.779 1.00 98.38 1155 ASN A O 1
ATOM 8750 N N . ASP A 1 1156 ? 35.601 0.418 -48.369 1.00 98.75 1156 ASP A N 1
ATOM 8751 C CA . ASP A 1 1156 ? 35.030 1.621 -47.767 1.00 98.75 1156 ASP A CA 1
ATOM 8752 C C . ASP A 1 1156 ? 35.536 2.922 -48.399 1.00 98.75 1156 ASP A C 1
ATOM 8754 O O . ASP A 1 1156 ? 36.538 2.978 -49.124 1.00 98.75 1156 ASP A O 1
ATOM 8758 N N . SER A 1 1157 ? 34.799 4.005 -48.161 1.00 98.62 1157 SER A N 1
ATOM 8759 C CA . SER A 1 1157 ? 35.111 5.356 -48.632 1.00 98.62 1157 SER A CA 1
ATOM 8760 C C . SER A 1 1157 ? 35.104 6.339 -47.465 1.00 98.62 1157 SER A C 1
ATOM 8762 O O . SER A 1 1157 ? 34.051 6.812 -47.046 1.00 98.62 1157 SER A O 1
ATOM 8764 N N . LEU A 1 1158 ? 36.297 6.655 -46.958 1.00 98.81 1158 LEU A N 1
ATOM 8765 C CA . LEU A 1 1158 ? 36.506 7.516 -45.794 1.00 98.81 1158 LEU A CA 1
ATOM 8766 C C . LEU A 1 1158 ? 36.924 8.923 -46.243 1.00 98.81 1158 LEU A C 1
ATOM 8768 O O . LEU A 1 1158 ? 37.892 9.087 -46.997 1.00 98.81 1158 LEU A O 1
ATOM 8772 N N . TYR A 1 1159 ? 36.214 9.931 -45.743 1.00 98.62 1159 TYR A N 1
ATOM 8773 C CA . TYR A 1 1159 ? 36.418 11.349 -46.027 1.00 98.62 1159 TYR A CA 1
ATOM 8774 C C . TYR A 1 1159 ? 36.525 12.137 -44.713 1.00 98.62 1159 TYR A C 1
ATOM 8776 O O . TYR A 1 1159 ? 35.506 12.375 -44.077 1.00 98.62 1159 TYR A O 1
ATOM 8784 N N . GLY A 1 1160 ? 37.724 12.575 -44.322 1.00 98.00 1160 GLY A N 1
ATOM 8785 C CA . GLY A 1 1160 ? 37.904 13.437 -43.141 1.00 98.00 1160 GLY A CA 1
ATOM 8786 C C . GLY A 1 1160 ? 37.276 14.821 -43.348 1.00 98.00 1160 GLY A C 1
ATOM 8787 O O . GLY A 1 1160 ? 36.284 15.165 -42.725 1.00 98.00 1160 GLY A O 1
ATOM 8788 N N . ASN A 1 1161 ? 37.705 15.509 -44.408 1.00 97.75 1161 ASN A N 1
ATOM 8789 C CA . ASN A 1 1161 ? 37.365 16.883 -44.800 1.00 97.75 1161 ASN A CA 1
ATOM 8790 C C . ASN A 1 1161 ? 38.147 17.974 -44.044 1.00 97.75 1161 ASN A C 1
ATOM 8792 O O . ASN A 1 1161 ? 39.308 18.147 -44.377 1.00 97.75 1161 ASN A O 1
ATOM 8796 N N . GLU A 1 1162 ? 37.571 18.810 -43.187 1.00 97.56 1162 GLU A N 1
ATOM 8797 C CA . GLU A 1 1162 ? 38.290 19.909 -42.518 1.00 97.56 1162 GLU A CA 1
ATOM 8798 C C . GLU A 1 1162 ? 38.710 19.488 -41.103 1.00 97.56 1162 GLU A C 1
ATOM 8800 O O . GLU A 1 1162 ? 37.871 19.458 -40.210 1.00 97.56 1162 GLU A O 1
ATOM 8805 N N . GLY A 1 1163 ? 40.001 19.225 -40.857 1.00 97.69 1163 GLY A N 1
ATOM 8806 C CA . GLY A 1 1163 ? 40.420 18.771 -39.527 1.00 97.69 1163 GLY A CA 1
ATOM 8807 C C . GLY A 1 1163 ? 41.903 18.443 -39.336 1.00 97.69 1163 GLY A C 1
ATOM 8808 O O . GLY A 1 1163 ? 42.798 19.090 -39.888 1.00 97.69 1163 GLY A O 1
ATOM 8809 N N . ASN A 1 1164 ? 42.191 17.483 -38.457 1.00 98.31 1164 ASN A N 1
ATOM 8810 C CA . ASN A 1 1164 ? 43.462 16.745 -38.417 1.00 98.31 1164 ASN A CA 1
ATOM 8811 C C . ASN A 1 1164 ? 43.111 15.293 -38.086 1.00 98.31 1164 ASN A C 1
ATOM 8813 O O . ASN A 1 1164 ? 43.216 14.858 -36.936 1.00 98.31 1164 ASN A O 1
ATOM 8817 N N . ASP A 1 1165 ? 42.655 14.577 -39.102 1.00 98.75 1165 ASP A N 1
ATOM 8818 C CA . ASP A 1 1165 ? 41.806 13.403 -38.911 1.00 98.75 1165 ASP A CA 1
ATOM 8819 C C . ASP A 1 1165 ? 42.629 12.116 -38.841 1.00 98.75 1165 ASP A C 1
ATOM 8821 O O . ASP A 1 1165 ? 43.778 12.049 -39.286 1.00 98.75 1165 ASP A O 1
ATOM 8825 N N . THR A 1 1166 ? 42.051 11.058 -38.285 1.00 98.75 1166 THR A N 1
ATOM 8826 C CA . THR A 1 1166 ? 42.633 9.716 -38.218 1.00 98.75 1166 THR A CA 1
ATOM 8827 C C . THR A 1 1166 ? 41.732 8.735 -38.954 1.00 98.75 1166 THR A C 1
ATOM 8829 O O . THR A 1 1166 ? 40.686 8.350 -38.447 1.00 98.75 1166 THR A O 1
ATOM 8832 N N . LEU A 1 1167 ? 42.151 8.310 -40.148 1.00 98.81 1167 LEU A N 1
ATOM 8833 C CA . LEU A 1 1167 ? 41.407 7.384 -41.006 1.00 98.81 1167 LEU A CA 1
ATOM 8834 C C . LEU A 1 1167 ? 42.091 6.009 -41.033 1.00 98.81 1167 LEU A C 1
ATOM 8836 O O . LEU A 1 1167 ? 43.299 5.910 -41.280 1.00 98.81 1167 LEU A O 1
ATOM 8840 N N . ASN A 1 1168 ? 41.310 4.947 -40.849 1.00 98.69 1168 ASN A N 1
ATOM 8841 C CA . ASN A 1 1168 ? 41.740 3.552 -40.917 1.00 98.69 1168 ASN A CA 1
ATOM 8842 C C . ASN A 1 1168 ? 40.788 2.738 -41.813 1.00 98.69 1168 ASN A C 1
ATOM 8844 O O . ASN A 1 1168 ? 39.620 2.615 -41.471 1.00 98.69 1168 ASN A O 1
ATOM 8848 N N . GLY A 1 1169 ? 41.263 2.182 -42.934 1.00 97.94 1169 GLY A N 1
ATOM 8849 C CA . GLY A 1 1169 ? 40.437 1.341 -43.825 1.00 97.94 1169 GLY A CA 1
ATOM 8850 C C . GLY A 1 1169 ? 40.098 -0.020 -43.205 1.00 97.94 1169 GLY A C 1
ATOM 8851 O O . GLY A 1 1169 ? 38.932 -0.344 -43.020 1.00 97.94 1169 GLY A O 1
ATOM 8852 N N . ALA A 1 1170 ? 41.135 -0.717 -42.728 1.00 98.00 1170 ALA A N 1
ATOM 8853 C CA . ALA A 1 1170 ? 41.126 -2.047 -42.105 1.00 98.00 1170 ALA A CA 1
ATOM 8854 C C . ALA A 1 1170 ? 41.143 -3.252 -43.079 1.00 98.00 1170 ALA A C 1
ATOM 8856 O O . ALA A 1 1170 ? 42.234 -3.590 -43.541 1.00 98.00 1170 ALA A O 1
ATOM 8857 N N . GLU A 1 1171 ? 40.056 -3.995 -43.320 1.00 97.12 1171 GLU A N 1
ATOM 8858 C CA . GLU A 1 1171 ? 40.058 -5.184 -44.204 1.00 97.12 1171 GLU A CA 1
ATOM 8859 C C . GLU A 1 1171 ? 39.377 -4.920 -45.561 1.00 97.12 1171 GLU A C 1
ATOM 8861 O O . GLU A 1 1171 ? 38.257 -5.393 -45.785 1.00 97.12 1171 GLU A O 1
ATOM 8866 N N . GLY A 1 1172 ? 40.075 -4.262 -46.503 1.00 97.44 1172 GLY A N 1
ATOM 8867 C CA . GLY A 1 1172 ? 39.397 -3.784 -47.708 1.00 97.44 1172 GLY A CA 1
ATOM 8868 C C . GLY A 1 1172 ? 40.179 -3.475 -48.984 1.00 97.44 1172 GLY A C 1
ATOM 8869 O O . GLY A 1 1172 ? 41.251 -4.003 -49.278 1.00 97.44 1172 GLY A O 1
ATOM 8870 N N . ASN A 1 1173 ? 39.546 -2.703 -49.866 1.00 98.00 1173 ASN A N 1
ATOM 8871 C CA . ASN A 1 1173 ? 40.229 -2.044 -50.987 1.00 98.00 1173 ASN A CA 1
ATOM 8872 C C . ASN A 1 1173 ? 39.795 -0.580 -50.947 1.00 98.00 1173 ASN A C 1
ATOM 8874 O O . ASN A 1 1173 ? 38.991 -0.132 -51.775 1.00 98.00 1173 ASN A O 1
ATOM 8878 N N . ASP A 1 1174 ? 40.283 0.125 -49.936 1.00 98.56 1174 ASP A N 1
ATOM 8879 C CA . ASP A 1 1174 ? 39.580 1.276 -49.381 1.00 98.56 1174 ASP A CA 1
ATOM 8880 C C . ASP A 1 1174 ? 40.018 2.576 -50.040 1.00 98.56 1174 ASP A C 1
ATOM 8882 O O . ASP A 1 1174 ? 41.109 2.694 -50.601 1.00 98.56 1174 ASP A O 1
ATOM 8886 N N . THR A 1 1175 ? 39.152 3.583 -50.014 1.00 98.38 1175 THR A N 1
ATOM 8887 C CA . THR A 1 1175 ? 39.464 4.922 -50.520 1.00 98.38 1175 THR A CA 1
ATOM 8888 C C . THR A 1 1175 ? 39.515 5.897 -49.358 1.00 98.38 1175 THR A C 1
ATOM 8890 O O . THR A 1 1175 ? 38.482 6.343 -48.870 1.00 98.38 1175 THR A O 1
ATOM 8893 N N . LEU A 1 1176 ? 40.731 6.253 -48.944 1.00 98.62 1176 LEU A N 1
ATOM 8894 C CA . LEU A 1 1176 ? 40.975 7.181 -47.845 1.00 98.62 1176 LEU A CA 1
ATOM 8895 C C . LEU A 1 1176 ? 41.325 8.558 -48.401 1.00 98.62 1176 LEU A C 1
ATOM 8897 O O . LEU A 1 1176 ? 42.309 8.729 -49.129 1.00 98.62 1176 LEU A O 1
ATOM 8901 N N . ARG A 1 1177 ? 40.549 9.562 -48.017 1.00 98.06 1177 ARG A N 1
ATOM 8902 C CA . ARG A 1 1177 ? 40.819 10.971 -48.278 1.00 98.06 1177 ARG A CA 1
ATOM 8903 C C . ARG A 1 1177 ? 40.747 11.692 -46.940 1.00 98.06 1177 ARG A C 1
ATOM 8905 O O . ARG A 1 1177 ? 39.661 11.761 -46.391 1.00 98.06 1177 ARG A O 1
ATOM 8912 N N . GLY A 1 1178 ? 41.876 12.216 -46.460 1.00 96.81 1178 GLY A N 1
ATOM 8913 C CA . GLY A 1 1178 ? 41.921 13.109 -45.296 1.00 96.81 1178 GLY A CA 1
ATOM 8914 C C . GLY A 1 1178 ? 41.114 14.374 -45.590 1.00 96.81 1178 GLY A C 1
ATOM 8915 O O . GLY A 1 1178 ? 39.894 14.328 -45.691 1.00 96.81 1178 GLY A O 1
ATOM 8916 N N . GLY A 1 1179 ? 41.760 15.471 -45.943 1.00 96.56 1179 GLY A N 1
ATOM 8917 C CA . GLY A 1 1179 ? 41.050 16.630 -46.482 1.00 96.56 1179 GLY A CA 1
ATOM 8918 C C . GLY A 1 1179 ? 41.887 17.877 -46.326 1.00 96.56 1179 GLY A C 1
ATOM 8919 O O . GLY A 1 1179 ? 43.047 17.810 -46.675 1.00 96.56 1179 GLY A O 1
ATOM 8920 N N . GLU A 1 1180 ? 41.347 19.012 -45.892 1.00 96.12 1180 GLU A N 1
ATOM 8921 C CA . GLU A 1 1180 ? 42.159 20.130 -45.404 1.00 96.12 1180 GLU A CA 1
ATOM 8922 C C . GLU A 1 1180 ? 42.633 19.842 -43.968 1.00 96.12 1180 GLU A C 1
ATOM 8924 O O . GLU A 1 1180 ? 41.917 20.132 -43.012 1.00 96.12 1180 GLU A O 1
ATOM 8929 N N . GLY A 1 1181 ? 43.855 19.318 -43.803 1.00 97.06 1181 GLY A N 1
ATOM 8930 C CA . GLY A 1 1181 ? 44.347 18.948 -42.475 1.00 97.06 1181 GLY A CA 1
ATOM 8931 C C . GLY A 1 1181 ? 45.832 18.594 -42.371 1.00 97.06 1181 GLY A C 1
ATOM 8932 O O . GLY A 1 1181 ? 46.703 19.156 -43.045 1.00 97.06 1181 GLY A O 1
ATOM 8933 N N . ASN A 1 1182 ? 46.161 17.704 -41.436 1.00 97.81 1182 ASN A N 1
ATOM 8934 C CA . ASN A 1 1182 ? 47.464 17.033 -41.354 1.00 97.81 1182 ASN A CA 1
ATOM 8935 C C . ASN A 1 1182 ? 47.215 15.602 -40.881 1.00 97.81 1182 ASN A C 1
ATOM 8937 O O . ASN A 1 1182 ? 47.508 15.247 -39.736 1.00 97.81 1182 ASN A O 1
ATOM 8941 N N . ASP A 1 1183 ? 46.648 14.808 -41.776 1.00 98.62 1183 ASP A N 1
ATOM 8942 C CA . ASP A 1 1183 ? 45.852 13.657 -41.367 1.00 98.62 1183 ASP A CA 1
ATOM 8943 C C . ASP A 1 1183 ? 46.710 12.398 -41.195 1.00 98.62 1183 ASP A C 1
ATOM 8945 O O . ASP A 1 1183 ? 47.810 12.272 -41.750 1.00 98.62 1183 ASP A O 1
ATOM 8949 N N . LEU A 1 1184 ? 46.226 11.448 -40.404 1.00 98.62 1184 LEU A N 1
ATOM 8950 C CA . LEU A 1 1184 ? 46.853 10.158 -40.152 1.00 98.62 1184 LEU A CA 1
ATOM 8951 C C . LEU A 1 1184 ? 46.065 9.067 -40.879 1.00 98.62 1184 LEU A C 1
ATOM 8953 O O . LEU A 1 1184 ? 44.980 8.689 -40.457 1.00 98.62 1184 LEU A O 1
ATOM 8957 N N . LEU A 1 1185 ? 46.627 8.542 -41.966 1.00 98.62 1185 LEU A N 1
ATOM 8958 C CA . LEU A 1 1185 ? 45.949 7.590 -42.847 1.00 98.62 1185 LEU A CA 1
ATOM 8959 C C . LEU A 1 1185 ? 46.587 6.198 -42.732 1.00 98.62 1185 LEU A C 1
ATOM 8961 O O . LEU A 1 1185 ? 47.806 6.052 -42.871 1.00 98.62 1185 LEU A O 1
ATOM 8965 N N . THR A 1 1186 ? 45.770 5.171 -42.519 1.00 98.50 1186 THR A N 1
ATOM 8966 C CA . THR A 1 1186 ? 46.179 3.758 -42.441 1.00 98.50 1186 THR A CA 1
ATOM 8967 C C . THR A 1 1186 ? 45.279 2.945 -43.365 1.00 98.50 1186 THR A C 1
ATOM 8969 O O . THR A 1 1186 ? 44.063 3.005 -43.226 1.00 98.50 1186 THR A O 1
ATOM 8972 N N . GLY A 1 1187 ? 45.851 2.236 -44.337 1.00 96.69 1187 GLY A N 1
ATOM 8973 C CA . GLY A 1 1187 ? 45.069 1.438 -45.288 1.00 96.69 1187 GLY A CA 1
ATOM 8974 C C . GLY A 1 1187 ? 44.555 0.158 -44.639 1.00 96.69 1187 GLY A C 1
ATOM 8975 O O . GLY A 1 1187 ? 43.355 -0.023 -44.471 1.00 96.69 1187 GLY A O 1
ATOM 8976 N N . GLY A 1 1188 ? 45.483 -0.659 -44.139 1.00 96.31 1188 GLY A N 1
ATOM 8977 C CA . GLY A 1 1188 ? 45.205 -1.948 -43.522 1.00 96.31 1188 GLY A CA 1
ATOM 8978 C C . GLY A 1 1188 ? 45.650 -3.123 -44.396 1.00 96.31 1188 GLY A C 1
ATOM 8979 O O . GLY A 1 1188 ? 46.844 -3.324 -44.648 1.00 96.31 1188 GLY A O 1
ATOM 8980 N N . LEU A 1 1189 ? 44.704 -3.986 -44.761 1.00 92.38 1189 LEU A N 1
ATOM 8981 C CA . LEU A 1 1189 ? 44.914 -5.165 -45.597 1.00 92.38 1189 LEU A CA 1
ATOM 8982 C C . LEU A 1 1189 ? 44.461 -4.919 -47.045 1.00 92.38 1189 LEU A C 1
ATOM 8984 O O . LEU A 1 1189 ? 43.758 -3.981 -47.365 1.00 92.38 1189 LEU A O 1
ATOM 8988 N N . ASP A 1 1190 ? 44.871 -5.825 -47.931 1.00 96.31 1190 ASP A N 1
ATOM 8989 C CA . ASP A 1 1190 ? 44.536 -5.820 -49.357 1.00 96.31 1190 ASP A CA 1
ATOM 8990 C C . ASP A 1 1190 ? 45.089 -4.646 -50.207 1.00 96.31 1190 ASP A C 1
ATOM 8992 O O . ASP A 1 1190 ? 46.273 -4.739 -50.559 1.00 96.31 1190 ASP A O 1
ATOM 8996 N N . LYS A 1 1191 ? 44.297 -3.674 -50.704 1.00 97.12 1191 LYS A N 1
ATOM 8997 C CA . LYS A 1 1191 ? 44.770 -2.671 -51.707 1.00 97.12 1191 LYS A CA 1
ATOM 8998 C C . LYS A 1 1191 ? 44.021 -1.335 -51.669 1.00 97.12 1191 LYS A C 1
ATOM 9000 O O . LYS A 1 1191 ? 42.991 -1.188 -52.335 1.00 97.12 1191 LYS A O 1
ATOM 9005 N N . ASP A 1 1192 ? 44.682 -0.318 -51.138 1.00 98.25 1192 ASP A N 1
ATOM 9006 C CA . ASP A 1 1192 ? 43.997 0.941 -50.827 1.00 98.25 1192 ASP A CA 1
ATOM 9007 C C . ASP A 1 1192 ? 44.373 2.095 -51.761 1.00 98.25 1192 ASP A C 1
ATOM 9009 O O . ASP A 1 1192 ? 45.360 2.053 -52.508 1.00 98.25 1192 ASP A O 1
ATOM 9013 N N . VAL A 1 1193 ? 43.556 3.145 -51.743 1.00 98.31 1193 VAL A N 1
ATOM 9014 C CA . VAL A 1 1193 ? 43.707 4.376 -52.518 1.00 98.31 1193 VAL A CA 1
ATOM 9015 C C . VAL A 1 1193 ? 43.732 5.570 -51.568 1.00 98.31 1193 VAL A C 1
ATOM 9017 O O . VAL A 1 1193 ? 42.695 6.092 -51.173 1.00 98.31 1193 VAL A O 1
ATOM 9020 N N . PHE A 1 1194 ? 44.931 6.066 -51.271 1.00 98.25 1194 PHE A N 1
ATOM 9021 C CA . PHE A 1 1194 ? 45.117 7.298 -50.503 1.00 98.25 1194 PHE A CA 1
ATOM 9022 C C . PHE A 1 1194 ? 45.032 8.509 -51.441 1.00 98.25 1194 PHE A C 1
ATOM 9024 O O . PHE A 1 1194 ? 45.818 8.629 -52.391 1.00 98.25 1194 PHE A O 1
ATOM 9031 N N . VAL A 1 1195 ? 44.070 9.401 -51.215 1.00 97.75 1195 VAL A N 1
ATOM 9032 C CA . VAL A 1 1195 ? 43.746 10.517 -52.113 1.00 97.75 1195 VAL A CA 1
ATOM 9033 C C . VAL A 1 1195 ? 44.523 11.779 -51.751 1.00 97.75 1195 VAL A C 1
ATOM 9035 O O . VAL A 1 1195 ? 44.315 12.371 -50.702 1.00 97.75 1195 VAL A O 1
ATOM 9038 N N . LEU A 1 1196 ? 45.344 12.256 -52.686 1.00 96.12 1196 LEU A N 1
ATOM 9039 C CA . LEU A 1 1196 ? 46.113 13.493 -52.568 1.00 96.12 1196 LEU A CA 1
ATOM 9040 C C . LEU A 1 1196 ? 45.514 14.599 -53.454 1.00 96.12 1196 LEU A C 1
ATOM 9042 O O . LEU A 1 1196 ? 45.195 14.378 -54.633 1.00 96.12 1196 LEU A O 1
ATOM 9046 N N . ALA A 1 1197 ? 45.439 15.817 -52.918 1.00 94.88 1197 ALA A N 1
ATOM 9047 C CA . ALA A 1 1197 ? 45.131 17.045 -53.655 1.00 94.88 1197 ALA A CA 1
ATOM 9048 C C . ALA A 1 1197 ? 46.041 18.200 -53.205 1.00 94.88 1197 ALA A C 1
ATOM 9050 O O . ALA A 1 1197 ? 46.945 18.010 -52.401 1.00 94.88 1197 ALA A O 1
ATOM 9051 N N . ALA A 1 1198 ? 45.838 19.395 -53.763 1.00 92.94 1198 ALA A N 1
ATOM 9052 C CA . ALA A 1 1198 ? 46.510 20.610 -53.303 1.00 92.94 1198 ALA A CA 1
ATOM 9053 C C . ALA A 1 1198 ? 45.641 21.343 -52.271 1.00 92.94 1198 ALA A C 1
ATOM 9055 O O . ALA A 1 1198 ? 44.429 21.447 -52.459 1.00 92.94 1198 ALA A O 1
ATOM 9056 N N . ASN A 1 1199 ? 46.290 21.928 -51.269 1.00 91.50 1199 ASN A N 1
ATOM 9057 C CA . ASN A 1 1199 ? 45.749 22.502 -50.034 1.00 91.50 1199 ASN A CA 1
ATOM 9058 C C . ASN A 1 1199 ? 45.115 21.485 -49.074 1.00 91.50 1199 ASN A C 1
ATOM 9060 O O . ASN A 1 1199 ? 44.482 21.901 -48.117 1.00 91.50 1199 ASN A O 1
ATOM 9064 N N . PHE A 1 1200 ? 45.348 20.184 -49.278 1.00 94.00 1200 PHE A N 1
ATOM 9065 C CA . PHE A 1 1200 ? 44.974 19.171 -48.286 1.00 94.00 1200 PHE A CA 1
ATOM 9066 C C . PHE A 1 1200 ? 45.908 19.163 -47.055 1.00 94.00 1200 PHE A C 1
ATOM 9068 O O . PHE A 1 1200 ? 45.616 18.588 -46.022 1.00 94.00 1200 PHE A O 1
ATOM 9075 N N . GLY A 1 1201 ? 47.031 19.882 -47.124 1.00 92.44 1201 GLY A N 1
ATOM 9076 C CA . GLY A 1 1201 ? 47.990 19.918 -46.027 1.00 92.44 1201 GLY A CA 1
ATOM 9077 C C . GLY A 1 1201 ? 48.921 18.708 -46.050 1.00 92.44 1201 GLY A C 1
ATOM 9078 O O . GLY A 1 1201 ? 49.331 18.284 -47.131 1.00 92.44 1201 GLY A O 1
ATOM 9079 N N . SER A 1 1202 ? 49.395 18.269 -44.880 1.00 95.44 1202 SER A N 1
ATOM 9080 C CA . SER A 1 1202 ? 50.614 17.450 -44.759 1.00 95.44 1202 SER A CA 1
ATOM 9081 C C . SER A 1 1202 ? 50.379 16.076 -44.124 1.00 95.44 1202 SER A C 1
ATOM 9083 O O . SER A 1 1202 ? 50.930 15.770 -43.060 1.00 95.44 1202 SER A O 1
ATOM 9085 N N . ASP A 1 1203 ? 49.660 15.226 -44.843 1.00 97.81 1203 ASP A N 1
ATOM 9086 C CA . ASP A 1 1203 ? 49.225 13.903 -44.389 1.00 97.81 1203 ASP A CA 1
ATOM 9087 C C . ASP A 1 1203 ? 50.385 12.948 -44.070 1.00 97.81 1203 ASP A C 1
ATOM 9089 O O . ASP A 1 1203 ? 51.499 13.034 -44.609 1.00 97.81 1203 ASP A O 1
ATOM 9093 N N . THR A 1 1204 ? 50.114 11.968 -43.214 1.00 98.00 1204 THR A N 1
ATOM 9094 C CA . THR A 1 1204 ? 51.012 10.869 -42.859 1.00 98.00 1204 THR A CA 1
ATOM 9095 C C . THR A 1 1204 ? 50.329 9.536 -43.130 1.00 98.00 1204 THR A C 1
ATOM 9097 O O . THR A 1 1204 ? 49.429 9.135 -42.403 1.00 98.00 1204 THR A O 1
ATOM 9100 N N . ILE A 1 1205 ? 50.819 8.812 -44.138 1.00 98.44 1205 ILE A N 1
ATOM 9101 C CA . ILE A 1 1205 ? 50.362 7.454 -44.451 1.00 98.44 1205 ILE A CA 1
ATOM 9102 C C . ILE A 1 1205 ? 51.263 6.460 -43.706 1.00 98.44 1205 ILE A C 1
ATOM 9104 O O . ILE A 1 1205 ? 52.495 6.527 -43.827 1.00 98.44 1205 ILE A O 1
ATOM 9108 N N . THR A 1 1206 ? 50.677 5.572 -42.902 1.00 97.44 1206 THR A N 1
ATOM 9109 C CA . THR A 1 1206 ? 51.410 4.790 -41.890 1.00 97.44 1206 THR A CA 1
ATOM 9110 C C . THR A 1 1206 ? 51.993 3.470 -42.406 1.00 97.44 1206 THR A C 1
ATOM 9112 O O . THR A 1 1206 ? 53.058 3.065 -41.927 1.00 97.44 1206 THR A O 1
ATOM 9115 N N . ASP A 1 1207 ? 51.350 2.833 -43.386 1.00 95.88 1207 ASP A N 1
ATOM 9116 C CA . ASP A 1 1207 ? 51.524 1.410 -43.719 1.00 95.88 1207 ASP A CA 1
ATOM 9117 C C . ASP A 1 1207 ? 51.685 1.076 -45.221 1.00 95.88 1207 ASP A C 1
ATOM 9119 O O . ASP A 1 1207 ? 52.027 -0.062 -45.545 1.00 95.88 1207 ASP A O 1
ATOM 9123 N N . PHE A 1 1208 ? 51.550 2.070 -46.112 1.00 96.56 1208 PHE A N 1
ATOM 9124 C CA . PHE A 1 1208 ? 51.605 1.968 -47.585 1.00 96.56 1208 PHE A CA 1
ATOM 9125 C C . PHE A 1 1208 ? 52.451 0.808 -48.168 1.00 96.56 1208 PHE A C 1
ATOM 9127 O O . PHE A 1 1208 ? 53.691 0.804 -48.126 1.00 96.56 1208 PHE A O 1
ATOM 9134 N N . MET A 1 1209 ? 51.786 -0.129 -48.839 1.00 93.06 1209 MET A N 1
ATOM 9135 C CA . MET A 1 1209 ? 52.344 -1.333 -49.449 1.00 93.06 1209 MET A CA 1
ATOM 9136 C C . MET A 1 1209 ? 52.660 -1.162 -50.947 1.00 93.06 1209 MET A C 1
ATOM 9138 O O . MET A 1 1209 ? 51.796 -1.253 -51.823 1.00 93.06 1209 MET A O 1
ATOM 9142 N N . ASP A 1 1210 ? 53.953 -1.015 -51.267 1.00 87.06 1210 ASP A N 1
ATOM 9143 C CA . ASP A 1 1210 ? 54.470 -0.978 -52.649 1.00 87.06 1210 ASP A CA 1
ATOM 9144 C C . ASP A 1 1210 ? 53.948 -2.147 -53.513 1.00 87.06 1210 ASP A C 1
ATOM 9146 O O . ASP A 1 1210 ? 54.068 -3.326 -53.169 1.00 87.06 1210 ASP A O 1
ATOM 9150 N N . GLY A 1 1211 ? 53.388 -1.809 -54.676 1.00 84.00 1211 GLY A N 1
ATOM 9151 C CA . GLY A 1 1211 ? 52.818 -2.758 -55.629 1.00 84.00 1211 GLY A CA 1
ATOM 9152 C C . GLY A 1 1211 ? 51.384 -3.215 -55.336 1.00 84.00 1211 GLY A C 1
ATOM 9153 O O . GLY A 1 1211 ? 50.774 -3.790 -56.243 1.00 84.00 1211 GLY A O 1
ATOM 9154 N N . GLN A 1 1212 ? 50.835 -2.923 -54.154 1.00 91.31 1212 GLN A N 1
ATOM 9155 C CA . GLN A 1 1212 ? 49.416 -3.102 -53.834 1.00 91.31 1212 GLN A CA 1
ATOM 9156 C C . GLN A 1 1212 ? 48.708 -1.746 -53.978 1.00 91.31 1212 GLN A C 1
ATOM 9158 O O . GLN A 1 1212 ? 48.064 -1.491 -55.006 1.00 91.31 1212 GLN A O 1
ATOM 9163 N N . ASP A 1 1213 ? 48.985 -0.836 -53.054 1.00 97.12 1213 ASP A N 1
ATOM 9164 C CA . ASP A 1 1213 ? 48.241 0.406 -52.834 1.00 97.12 1213 ASP A CA 1
ATOM 9165 C C . ASP A 1 1213 ? 48.536 1.479 -53.883 1.00 97.12 1213 ASP A C 1
ATOM 9167 O O . ASP A 1 1213 ? 49.493 1.402 -54.672 1.00 97.12 1213 ASP A O 1
ATOM 9171 N N . LYS A 1 1214 ? 47.688 2.503 -53.921 1.00 97.44 1214 LYS A N 1
ATOM 9172 C CA . LYS A 1 1214 ? 47.744 3.612 -54.869 1.00 97.44 1214 LYS A CA 1
ATOM 9173 C C . LYS A 1 1214 ? 47.640 4.958 -54.167 1.00 97.44 1214 LYS A C 1
ATOM 9175 O O . LYS A 1 1214 ? 46.897 5.151 -53.219 1.00 97.44 1214 LYS A O 1
ATOM 9180 N N . LEU A 1 1215 ? 48.360 5.921 -54.722 1.00 97.44 1215 LEU A N 1
ATOM 9181 C CA . LEU A 1 1215 ? 48.238 7.337 -54.425 1.00 97.44 1215 LEU A CA 1
ATOM 9182 C C . LEU A 1 1215 ? 47.347 7.959 -55.508 1.00 97.44 1215 LEU A C 1
ATOM 9184 O O . LEU A 1 1215 ? 47.767 8.132 -56.661 1.00 97.44 1215 LEU A O 1
ATOM 9188 N N . GLY A 1 1216 ? 46.092 8.222 -55.154 1.00 96.50 1216 GLY A N 1
ATOM 9189 C CA . GLY A 1 1216 ? 45.086 8.821 -56.023 1.00 96.50 1216 GLY A CA 1
ATOM 9190 C C . GLY A 1 1216 ? 45.322 10.321 -56.175 1.00 96.50 1216 GLY A C 1
ATOM 9191 O O . GLY A 1 1216 ? 45.232 11.073 -55.216 1.00 96.50 1216 GLY A O 1
ATOM 9192 N N . LEU A 1 1217 ? 45.636 10.778 -57.383 1.00 96.00 1217 LEU A N 1
ATOM 9193 C CA . LEU A 1 1217 ? 45.873 12.186 -57.690 1.00 96.00 1217 LEU A CA 1
ATOM 9194 C C . LEU A 1 1217 ? 44.582 12.824 -58.194 1.00 96.00 1217 LEU A C 1
ATOM 9196 O O . LEU A 1 1217 ? 44.210 12.640 -59.355 1.00 96.00 1217 LEU A O 1
ATOM 9200 N N . SER A 1 1218 ? 43.925 13.573 -57.313 1.00 94.06 1218 SER A N 1
ATOM 9201 C CA . SER A 1 1218 ? 42.662 14.261 -57.589 1.00 94.06 1218 SER A CA 1
ATOM 9202 C C . SER A 1 1218 ? 42.885 15.727 -58.009 1.00 94.06 1218 SER A C 1
ATOM 9204 O O . SER A 1 1218 ? 44.017 16.165 -58.238 1.00 94.06 1218 SER A O 1
ATOM 9206 N N . ALA A 1 1219 ? 41.801 16.495 -58.179 1.00 88.06 1219 ALA A N 1
ATOM 9207 C CA . ALA A 1 1219 ? 41.814 17.940 -58.465 1.00 88.06 1219 ALA A CA 1
ATOM 9208 C C . ALA A 1 1219 ? 42.689 18.385 -59.668 1.00 88.06 1219 ALA A C 1
ATOM 9210 O O . ALA A 1 1219 ? 43.108 19.540 -59.769 1.00 88.06 1219 ALA A O 1
ATOM 9211 N N . GLY A 1 1220 ? 42.961 17.481 -60.617 1.00 86.62 1220 GLY A N 1
ATOM 9212 C CA . GLY A 1 1220 ? 43.813 17.747 -61.783 1.00 86.62 1220 GLY A CA 1
ATOM 9213 C C . GLY A 1 1220 ? 45.323 17.661 -61.521 1.00 86.62 1220 GLY A C 1
ATOM 9214 O O . GLY A 1 1220 ? 46.108 18.129 -62.354 1.00 86.62 1220 GLY A O 1
ATOM 9215 N N . LEU A 1 1221 ? 45.749 17.071 -60.400 1.00 92.81 1221 LEU A N 1
ATOM 9216 C CA . LEU A 1 1221 ? 47.141 16.686 -60.176 1.00 92.81 1221 LEU A CA 1
ATOM 9217 C C . LEU A 1 1221 ? 47.578 15.555 -61.123 1.00 92.81 1221 LEU A C 1
ATOM 9219 O O . LEU A 1 1221 ? 46.791 14.762 -61.634 1.00 92.81 1221 LEU A O 1
ATOM 9223 N N . SER A 1 1222 ? 48.886 15.473 -61.358 1.00 93.06 1222 SER A N 1
ATOM 9224 C CA . SER A 1 1222 ? 49.513 14.379 -62.095 1.00 93.06 1222 SER A CA 1
ATOM 9225 C C . SER A 1 1222 ? 50.935 14.148 -61.594 1.00 93.06 1222 SER A C 1
ATOM 9227 O O . SER A 1 1222 ? 51.589 15.072 -61.109 1.00 93.06 1222 SER A O 1
ATOM 9229 N N . PHE A 1 1223 ? 51.461 12.933 -61.770 1.00 93.88 1223 PHE A N 1
ATOM 9230 C CA . PHE A 1 1223 ? 52.804 12.558 -61.305 1.00 93.88 1223 PHE A CA 1
ATOM 9231 C C . PHE A 1 1223 ? 53.920 13.506 -61.795 1.00 93.88 1223 PHE A C 1
ATOM 9233 O O . PHE A 1 1223 ? 54.917 13.711 -61.110 1.00 93.88 1223 PHE A O 1
ATOM 9240 N N . ALA A 1 1224 ? 53.748 14.144 -62.959 1.00 92.88 1224 ALA A N 1
ATOM 9241 C CA . ALA A 1 1224 ? 54.709 15.107 -63.503 1.00 92.88 1224 ALA A CA 1
ATOM 9242 C C . ALA A 1 1224 ? 54.780 16.445 -62.732 1.00 92.88 1224 ALA A C 1
ATOM 9244 O O . ALA A 1 1224 ? 55.688 17.239 -62.982 1.00 92.88 1224 ALA A O 1
ATOM 9245 N N . GLN A 1 1225 ? 53.832 16.709 -61.827 1.00 95.38 1225 GLN A N 1
ATOM 9246 C CA . GLN A 1 1225 ? 53.790 17.889 -60.958 1.00 95.38 1225 GLN A CA 1
ATOM 9247 C C . GLN A 1 1225 ? 54.373 17.614 -59.563 1.00 95.38 1225 GLN A C 1
ATOM 9249 O O . GLN A 1 1225 ? 54.457 18.544 -58.762 1.00 95.38 1225 GLN A O 1
ATOM 9254 N N . LEU A 1 1226 ? 54.823 16.391 -59.264 1.00 96.31 1226 LEU A N 1
ATOM 9255 C CA . LEU A 1 1226 ? 55.286 15.992 -57.932 1.00 96.31 1226 LEU A CA 1
ATOM 9256 C C . LEU A 1 1226 ? 56.817 15.930 -57.836 1.00 96.31 1226 LEU A C 1
ATOM 9258 O O . LEU A 1 1226 ? 57.505 15.487 -58.756 1.00 96.31 1226 LEU A O 1
ATOM 9262 N N . THR A 1 1227 ? 57.350 16.350 -56.691 1.00 96.00 1227 THR A N 1
ATOM 9263 C CA . THR A 1 1227 ? 58.760 16.229 -56.310 1.00 96.00 1227 THR A CA 1
ATOM 9264 C C . THR A 1 1227 ? 58.853 15.315 -55.095 1.00 96.00 1227 THR A C 1
ATOM 9266 O O . THR A 1 1227 ? 58.456 15.696 -53.999 1.00 96.00 1227 THR A O 1
ATOM 9269 N N . LEU A 1 1228 ? 59.388 14.107 -55.275 1.00 96.25 1228 LEU A N 1
ATOM 9270 C CA . LEU A 1 1228 ? 59.564 13.150 -54.184 1.00 96.25 1228 LEU A CA 1
ATOM 9271 C C . LEU A 1 1228 ? 60.968 13.277 -53.574 1.00 96.25 1228 LEU A C 1
ATOM 9273 O O . LEU A 1 1228 ? 61.965 13.391 -54.293 1.00 96.25 1228 LEU A O 1
ATOM 9277 N N . THR A 1 1229 ? 61.055 13.232 -52.246 1.00 94.81 1229 THR A N 1
ATOM 9278 C CA . THR A 1 1229 ? 62.315 13.283 -51.486 1.00 94.81 1229 THR A CA 1
ATOM 9279 C C . THR A 1 1229 ? 62.317 12.256 -50.349 1.00 94.81 1229 THR A C 1
ATOM 9281 O O . THR A 1 1229 ? 61.298 11.636 -50.063 1.00 94.81 1229 THR A O 1
ATOM 9284 N N . SER A 1 1230 ? 63.467 12.042 -49.707 1.00 91.88 1230 SER A N 1
ATOM 9285 C CA . SER A 1 1230 ? 63.620 11.087 -48.600 1.00 91.88 1230 SER A CA 1
ATOM 9286 C C . SER A 1 1230 ? 64.019 11.788 -47.303 1.00 91.88 1230 SER A C 1
ATOM 9288 O O . SER A 1 1230 ? 65.017 12.518 -47.297 1.00 91.88 1230 SER A O 1
ATOM 9290 N N . ASN A 1 1231 ? 63.338 11.485 -46.198 1.00 89.88 1231 ASN A N 1
ATOM 9291 C CA . ASN A 1 1231 ? 63.733 11.892 -44.848 1.00 89.88 1231 ASN A CA 1
ATOM 9292 C C . ASN A 1 1231 ? 63.884 10.644 -43.967 1.00 89.88 1231 ASN A C 1
ATOM 9294 O O . ASN A 1 1231 ? 62.902 9.991 -43.634 1.00 89.88 1231 ASN A O 1
ATOM 9298 N N . GLN A 1 1232 ? 65.120 10.307 -43.590 1.00 88.12 1232 GLN A N 1
ATOM 9299 C CA . GLN A 1 1232 ? 65.446 9.070 -42.865 1.00 88.12 1232 GLN A CA 1
ATOM 9300 C C . GLN A 1 1232 ? 64.929 7.814 -43.601 1.00 88.12 1232 GLN A C 1
ATOM 9302 O O . GLN A 1 1232 ? 65.449 7.487 -44.668 1.00 88.12 1232 GLN A O 1
ATOM 9307 N N . SER A 1 1233 ? 63.947 7.111 -43.033 1.00 87.75 1233 SER A N 1
ATOM 9308 C CA . SER A 1 1233 ? 63.262 5.948 -43.611 1.00 87.75 1233 SER A CA 1
ATOM 9309 C C . SER A 1 1233 ? 62.055 6.301 -44.482 1.00 87.75 1233 SER A C 1
ATOM 9311 O O . SER A 1 1233 ? 61.572 5.419 -45.178 1.00 87.75 1233 SER A O 1
ATOM 9313 N N . ASN A 1 1234 ? 61.588 7.551 -44.455 1.00 95.12 1234 ASN A N 1
ATOM 9314 C CA . ASN A 1 1234 ? 60.291 7.961 -44.991 1.00 95.12 1234 ASN A CA 1
ATOM 9315 C C . ASN A 1 1234 ? 60.431 8.633 -46.368 1.00 95.12 1234 ASN A C 1
ATOM 9317 O O . ASN A 1 1234 ? 61.465 9.247 -46.678 1.00 95.12 1234 ASN A O 1
ATOM 9321 N N . THR A 1 1235 ? 59.363 8.581 -47.164 1.00 96.19 1235 THR A N 1
ATOM 9322 C CA . THR A 1 1235 ? 59.251 9.268 -48.462 1.00 96.19 1235 THR A CA 1
ATOM 9323 C C . THR A 1 1235 ? 58.304 10.453 -48.344 1.00 96.19 1235 THR A C 1
ATOM 9325 O O . THR A 1 1235 ? 57.188 10.296 -47.872 1.00 96.19 1235 THR A O 1
ATOM 9328 N N . LEU A 1 1236 ? 58.748 11.638 -48.762 1.00 97.06 1236 LEU A N 1
ATOM 9329 C CA . LEU A 1 1236 ? 57.977 12.883 -48.695 1.00 97.06 1236 LEU A CA 1
ATOM 9330 C C . LEU A 1 1236 ? 57.612 13.336 -50.108 1.00 97.06 1236 LEU A C 1
ATOM 9332 O O . LEU A 1 1236 ? 58.495 13.436 -50.970 1.00 97.06 1236 LEU A O 1
ATOM 9336 N N . ILE A 1 1237 ? 56.334 13.630 -50.332 1.00 97.06 1237 ILE A N 1
ATOM 9337 C CA . ILE A 1 1237 ? 55.754 13.949 -51.639 1.00 97.06 1237 ILE A CA 1
ATOM 9338 C C . ILE A 1 1237 ? 55.372 15.430 -51.665 1.00 97.06 1237 ILE A C 1
ATOM 9340 O O . ILE A 1 1237 ? 54.444 15.841 -50.981 1.00 97.06 1237 ILE A O 1
ATOM 9344 N N . TYR A 1 1238 ? 56.073 16.237 -52.463 1.00 96.62 1238 TYR A N 1
ATOM 9345 C CA . TYR A 1 1238 ? 55.819 17.677 -52.574 1.00 96.62 1238 TYR A CA 1
ATOM 9346 C C . TYR A 1 1238 ? 55.142 18.058 -53.892 1.00 96.62 1238 TYR A C 1
ATOM 9348 O O . TYR A 1 1238 ? 55.503 17.540 -54.954 1.00 96.62 1238 TYR A O 1
ATOM 9356 N N . LEU A 1 1239 ? 54.264 19.062 -53.868 1.00 95.94 1239 LEU A N 1
ATOM 9357 C CA . LEU A 1 1239 ? 53.782 19.730 -55.077 1.00 95.94 1239 LEU A CA 1
ATOM 9358 C C . LEU A 1 1239 ? 54.860 20.686 -55.614 1.00 95.94 1239 LEU A C 1
ATOM 9360 O O . LEU A 1 1239 ? 55.237 21.671 -54.979 1.00 95.94 1239 LEU A O 1
ATOM 9364 N N . THR A 1 1240 ? 55.364 20.423 -56.821 1.00 93.94 1240 THR A N 1
ATOM 9365 C CA . THR A 1 1240 ? 56.550 21.107 -57.383 1.00 93.94 1240 THR A CA 1
ATOM 9366 C C . THR A 1 1240 ? 56.345 22.612 -57.598 1.00 93.94 1240 THR A C 1
ATOM 9368 O O . THR A 1 1240 ? 57.313 23.371 -57.605 1.00 93.94 1240 THR A O 1
ATOM 9371 N N . SER A 1 1241 ? 55.104 23.068 -57.801 1.00 93.12 1241 SER A N 1
ATOM 9372 C CA . SER A 1 1241 ? 54.784 24.483 -58.039 1.00 93.12 1241 SER A CA 1
ATOM 9373 C C . SER A 1 1241 ? 54.733 25.341 -56.773 1.00 93.12 1241 SER A C 1
ATOM 9375 O O . SER A 1 1241 ? 55.088 26.517 -56.850 1.00 93.12 1241 SER A O 1
ATOM 9377 N N . SER A 1 1242 ? 54.295 24.781 -55.642 1.00 93.31 1242 SER A N 1
ATOM 9378 C CA . SER A 1 1242 ? 54.137 25.478 -54.354 1.00 93.31 1242 SER A CA 1
ATOM 9379 C C . SER A 1 1242 ? 55.245 25.148 -53.343 1.00 93.31 1242 SER A C 1
ATOM 9381 O O . SER A 1 1242 ? 55.507 25.958 -52.458 1.00 93.31 1242 SER A O 1
ATOM 9383 N N . ASN A 1 1243 ? 55.934 24.006 -53.493 1.00 93.50 1243 ASN A N 1
ATOM 9384 C CA . ASN A 1 1243 ? 56.796 23.393 -52.466 1.00 93.50 1243 ASN A CA 1
ATOM 9385 C C . ASN A 1 1243 ? 56.028 23.051 -51.167 1.00 93.50 1243 ASN A C 1
ATOM 9387 O O . ASN A 1 1243 ? 56.586 22.993 -50.074 1.00 93.50 1243 ASN A O 1
ATOM 9391 N N . GLU A 1 1244 ? 54.735 22.819 -51.313 1.00 94.88 1244 GLU A N 1
ATOM 9392 C CA . GLU A 1 1244 ? 53.832 22.249 -50.320 1.00 94.88 1244 GLU A CA 1
ATOM 9393 C C . GLU A 1 1244 ? 54.109 20.749 -50.176 1.00 94.88 1244 GLU A C 1
ATOM 9395 O O . GLU A 1 1244 ? 54.369 20.082 -51.181 1.00 94.88 1244 GLU A O 1
ATOM 9400 N N . LEU A 1 1245 ? 54.119 20.241 -48.945 1.00 96.19 1245 LEU A N 1
ATOM 9401 C CA . LEU A 1 1245 ? 54.215 18.811 -48.646 1.00 96.19 1245 LEU A CA 1
ATOM 9402 C C . LEU A 1 1245 ? 52.792 18.262 -48.657 1.00 96.19 1245 LEU A C 1
ATOM 9404 O O . LEU A 1 1245 ? 51.999 18.774 -47.889 1.00 96.19 1245 LEU A O 1
ATOM 9408 N N . LEU A 1 1246 ? 52.504 17.287 -49.524 1.00 95.69 1246 LEU A N 1
ATOM 9409 C CA . LEU A 1 1246 ? 51.176 16.677 -49.663 1.00 95.69 1246 LEU A CA 1
ATOM 9410 C C . LEU A 1 1246 ? 51.023 15.408 -48.819 1.00 95.69 1246 LEU A C 1
ATOM 9412 O O . LEU A 1 1246 ? 49.938 15.102 -48.367 1.00 95.69 1246 LEU A O 1
ATOM 9416 N N . ALA A 1 1247 ? 52.099 14.626 -48.673 1.00 96.88 1247 ALA A N 1
ATOM 9417 C CA . ALA A 1 1247 ? 52.075 13.405 -47.870 1.00 96.88 1247 ALA A CA 1
ATOM 9418 C C . ALA A 1 1247 ? 53.478 12.944 -47.455 1.00 96.88 1247 ALA A C 1
ATOM 9420 O O . ALA A 1 1247 ? 54.465 13.111 -48.190 1.00 96.88 1247 ALA A O 1
ATOM 9421 N N . THR A 1 1248 ? 53.542 12.274 -46.308 1.00 97.38 1248 THR A N 1
ATOM 9422 C CA . THR A 1 1248 ? 54.687 11.512 -45.806 1.00 97.38 1248 THR A CA 1
ATOM 9423 C C . THR A 1 1248 ? 54.326 10.031 -45.729 1.00 97.38 1248 THR A C 1
ATOM 9425 O O . THR A 1 1248 ? 53.515 9.632 -44.903 1.00 97.38 1248 THR A O 1
ATOM 9428 N N . LEU A 1 1249 ? 54.982 9.192 -46.533 1.00 97.38 1249 LEU A N 1
ATOM 9429 C CA . LEU A 1 1249 ? 54.896 7.735 -46.409 1.00 97.38 1249 LEU A CA 1
ATOM 9430 C C . LEU A 1 1249 ? 55.858 7.276 -45.307 1.00 97.38 1249 LEU A C 1
ATOM 9432 O O . LEU A 1 1249 ? 57.087 7.357 -45.469 1.00 97.38 1249 LEU A O 1
ATOM 9436 N N . SER A 1 1250 ? 55.314 6.832 -44.178 1.00 95.38 1250 SER A N 1
ATOM 9437 C CA . SER A 1 1250 ? 56.081 6.388 -43.016 1.00 95.38 1250 SER A CA 1
ATOM 9438 C C . SER A 1 1250 ? 56.803 5.070 -43.299 1.00 95.38 1250 SER A C 1
ATOM 9440 O O . SER A 1 1250 ? 56.246 4.153 -43.886 1.00 95.38 1250 SER A O 1
ATOM 9442 N N . GLY A 1 1251 ? 58.089 4.966 -42.953 1.00 92.81 1251 GLY A N 1
ATOM 9443 C CA . GLY A 1 1251 ? 58.881 3.740 -43.146 1.00 92.81 1251 GLY A CA 1
ATOM 9444 C C . GLY A 1 1251 ? 59.217 3.353 -44.600 1.00 92.81 1251 GLY A C 1
ATOM 9445 O O . GLY A 1 1251 ? 60.113 2.527 -44.804 1.00 92.81 1251 GLY A O 1
ATOM 9446 N N . ILE A 1 1252 ? 58.570 3.953 -45.607 1.00 93.44 1252 ILE A N 1
ATOM 9447 C CA . ILE A 1 1252 ? 58.746 3.599 -47.021 1.00 93.44 1252 ILE A CA 1
ATOM 9448 C C . ILE A 1 1252 ? 59.914 4.347 -47.665 1.00 93.44 1252 ILE A C 1
ATOM 9450 O O . ILE A 1 1252 ? 59.963 5.578 -47.727 1.00 93.44 1252 ILE A O 1
ATOM 9454 N N . ASN A 1 1253 ? 60.848 3.584 -48.238 1.00 90.38 1253 ASN A N 1
ATOM 9455 C CA . ASN A 1 1253 ? 62.023 4.130 -48.904 1.00 90.38 1253 ASN A CA 1
ATOM 9456 C C . ASN A 1 1253 ? 61.717 4.641 -50.324 1.00 90.38 1253 ASN A C 1
ATOM 9458 O O . ASN A 1 1253 ? 61.186 3.905 -51.153 1.00 90.38 1253 ASN A O 1
ATOM 9462 N N . LEU A 1 1254 ? 62.207 5.844 -50.646 1.00 90.69 1254 LEU A N 1
ATOM 9463 C CA . LEU A 1 1254 ? 62.031 6.523 -51.940 1.00 90.69 1254 LEU A CA 1
ATOM 9464 C C . LEU A 1 1254 ? 62.396 5.674 -53.174 1.00 90.69 1254 LEU A C 1
ATOM 9466 O O . LEU A 1 1254 ? 61.913 5.944 -54.267 1.00 90.69 1254 LEU A O 1
ATOM 9470 N N . SER A 1 1255 ? 63.266 4.668 -53.033 1.00 89.75 1255 SER A N 1
ATOM 9471 C CA . SER A 1 1255 ? 63.645 3.786 -54.147 1.00 89.75 1255 SER A CA 1
ATOM 9472 C C . SER A 1 1255 ? 62.585 2.755 -54.557 1.00 89.75 1255 SER A C 1
ATOM 9474 O O . SER A 1 1255 ? 62.756 2.136 -55.609 1.00 89.75 1255 SER A O 1
ATOM 9476 N N . LEU A 1 1256 ? 61.527 2.578 -53.760 1.00 89.06 1256 LEU A N 1
ATOM 9477 C CA . LEU A 1 1256 ? 60.386 1.707 -54.061 1.00 89.06 1256 LEU A CA 1
ATOM 9478 C C . LEU A 1 1256 ? 59.334 2.458 -54.900 1.00 89.06 1256 LEU A C 1
ATOM 9480 O O . LEU A 1 1256 ? 58.902 1.980 -55.948 1.00 89.06 1256 LEU A O 1
ATOM 9484 N N . ILE A 1 1257 ? 59.035 3.700 -54.507 1.00 93.75 1257 ILE A N 1
ATOM 9485 C CA . ILE A 1 1257 ? 57.985 4.521 -55.118 1.00 93.75 1257 ILE A CA 1
ATOM 9486 C C . ILE A 1 1257 ? 58.349 4.992 -56.535 1.00 93.75 1257 ILE A C 1
ATOM 9488 O O . ILE A 1 1257 ? 59.406 5.575 -56.796 1.00 93.75 1257 ILE A O 1
ATOM 9492 N N . ASN A 1 1258 ? 57.430 4.776 -57.472 1.00 89.44 1258 ASN A N 1
ATOM 9493 C CA . ASN A 1 1258 ? 57.548 5.097 -58.886 1.00 89.44 1258 ASN A CA 1
ATOM 9494 C C . ASN A 1 1258 ? 56.184 5.495 -59.496 1.00 89.44 1258 ASN A C 1
ATOM 9496 O O . ASN A 1 1258 ? 55.147 5.485 -58.847 1.00 89.44 1258 ASN A O 1
ATOM 9500 N N . SER A 1 1259 ? 56.155 5.846 -60.785 1.00 90.06 1259 SER A N 1
ATOM 9501 C CA . SER A 1 1259 ? 54.946 6.379 -61.438 1.00 90.06 1259 SER A CA 1
ATOM 9502 C C . SER A 1 1259 ? 53.790 5.378 -61.625 1.00 90.06 1259 SER A C 1
ATOM 9504 O O . SER A 1 1259 ? 52.815 5.726 -62.285 1.00 90.06 1259 SER A O 1
ATOM 9506 N N . ARG A 1 1260 ? 53.924 4.121 -61.184 1.00 91.44 1260 ARG A N 1
ATOM 9507 C CA . ARG A 1 1260 ? 52.852 3.104 -61.201 1.00 91.44 1260 ARG A CA 1
ATOM 9508 C C . ARG A 1 1260 ? 52.049 3.065 -59.909 1.00 91.44 1260 ARG A C 1
ATOM 9510 O O . ARG A 1 1260 ? 50.952 2.515 -59.905 1.00 91.44 1260 ARG A O 1
ATOM 9517 N N . ASP A 1 1261 ? 52.605 3.647 -58.859 1.00 94.12 1261 ASP A N 1
ATOM 9518 C CA . ASP A 1 1261 ? 52.006 3.687 -57.529 1.00 94.12 1261 ASP A CA 1
ATOM 9519 C C . ASP A 1 1261 ? 51.094 4.914 -57.406 1.00 94.12 1261 ASP A C 1
ATOM 9521 O O . ASP A 1 1261 ? 50.365 5.056 -56.440 1.00 94.12 1261 ASP A O 1
ATOM 9525 N N . PHE A 1 1262 ? 51.078 5.762 -58.439 1.00 95.62 1262 PHE A N 1
ATOM 9526 C CA . PHE A 1 1262 ? 50.154 6.872 -58.613 1.00 95.62 1262 PHE A CA 1
ATOM 9527 C C . PHE A 1 1262 ? 49.129 6.550 -59.697 1.00 95.62 1262 PHE A C 1
ATOM 9529 O O . PHE A 1 1262 ? 49.473 6.017 -60.759 1.00 95.62 1262 PHE A O 1
ATOM 9536 N N . MET A 1 1263 ? 47.892 6.977 -59.480 1.00 94.69 1263 MET A N 1
ATOM 9537 C CA . MET A 1 1263 ? 46.843 7.016 -60.499 1.00 94.69 1263 MET A CA 1
ATOM 9538 C C . MET A 1 1263 ? 46.169 8.387 -60.495 1.00 94.69 1263 MET A C 1
ATOM 9540 O O . MET A 1 1263 ? 46.228 9.092 -59.500 1.00 94.69 1263 MET A O 1
ATOM 9544 N N . VAL A 1 1264 ? 45.573 8.793 -61.615 1.00 91.75 1264 VAL A N 1
ATOM 9545 C CA . VAL A 1 1264 ? 44.694 9.974 -61.646 1.00 91.75 1264 VAL A CA 1
ATOM 9546 C C . VAL A 1 1264 ? 43.275 9.468 -61.445 1.00 91.75 1264 VAL A C 1
ATOM 9548 O O . VAL A 1 1264 ? 42.895 8.511 -62.130 1.00 91.75 1264 VAL A O 1
ATOM 9551 N N . ILE A 1 1265 ? 42.546 10.094 -60.524 1.00 87.75 1265 ILE A N 1
ATOM 9552 C CA . ILE A 1 1265 ? 41.151 9.782 -60.185 1.00 87.75 1265 ILE A CA 1
ATOM 9553 C C . ILE A 1 1265 ? 40.223 10.930 -60.597 1.00 87.75 1265 ILE A C 1
ATOM 9555 O O . ILE A 1 1265 ? 40.660 12.102 -60.499 1.00 87.75 1265 ILE A O 1
#

Nearest PDB structures (foldseek):
  3vv3-assembly1_A  TM=9.818E-01  e=5.870E-33  Pseudoalteromonas sp. SM9913
  8qkg-assembly1_A  TM=9.128E-01  e=9.106E-20  Plasmodium vivax
  8qkg-assembly2_B  TM=9.009E-01  e=3.644E-19  Plasmodium vivax
  8pol-assembly1_B  TM=7.330E-01  e=6.503E-21  Plasmodium falciparum
  4bwg-assembly2_G  TM=7.439E-01  e=1.643E-11  Escherichia coli 98NK2

Secondary structure (DSSP, 8-state):
------------SS--PEEEEEEEEEE-TT--HHHHHHHHHHHTEEEEEE-TTT--EEEEE-SS-HHHHHHHHHH-TTEEEEEEEE----PPPP--TTGGG-TTT--SSTTSS-TT-S--HHHHTTT---TT-EEEEEES---TT-TTTGGGB---TT--TTSSS-SS-SS-TT-BTEEETTTTBS----SSSHHHHHHHHHHPPTTSSSS---SSTT-EEEEEE-S-TTS---HHHHHHHHHHHHHHHHTS---EEEEEE----SS--HHHHHHHHHHHHTT-EEEEE--SS--BTTTS--TTTT---TTEEEEEEE-TTSPBPTT--B-TTT--EEEE-SSEEEEETTTEEEEE-SHHHHHHHHHHHHHHHHHH-TT--HHHHHHHHHHSPEE-TTTBTTBSS-EE--HHHHHH-TTBEEEEEEEEE-SS-SSS--TTPPB--SPEEEEESSSSSS--TT--EEE--TTSEEEEEEE-SEEEEEEE---TTEEESS-SSSSEEEEE-TT-EEEEEEEEEEE---EEEEEEEEE-TTSSSS--TTPPB-TT-EEEEESSSSSS--TTS-EEE--TTSEEEEEEEPSEEEEEEE-PPTTEEEEESTTSSEEEEE-TT-EEEEEEEEEEEPPPEEEEEEEEE-SSSSSS--TTPPBPTT-EEEE-SSSSSS--TT-EEEE--TTSEEEEEEEPTT-EEEEEE-PPTT-EE-SSPP-B----B-TTSSB--TTEEE-TT--S-EEE-SSSTTSBTB-SS--EEEES--SSS---------EEEEEEE--EE-TT-TTEEEEEEEEEE--S-----EEEEEEEETT---EE--SS-SSB---TTS-EE--EE-GGGTTSEEEEEEEEEE----SS---EEEEEEEEEEES--SS-EEEE--TT-EE----EEEE-SEEE--SS--EEE-BSB--EEE--SSS-EEEEEESS-EEE--SSS-EEEEEESS-EEEEEESS-EEEEEESS-EEEEEESS-EEEEEESS-EEEEEESS-EEEEEESS-EEEEEESS-EEEEEES--EEEEEESS-EEEEEES--EEEEEESS-EEEEEESS-EEE--SSS-EEEEEESS-EEEEEEE--EEEEEES--EEEEEEE--EEEEEES--EEEEEEES-EEEEEES--EEEEEEE--EEEEEES--EEEEEEE--EEEEEEB--EEEEEEE--EEEE-SSSB-EEESS--TTT-EEEE-TT--GGGEEEEEETTEEEEEETTTTEEEEEESS--TTT--TTSEEE-

Organism: Gloeothece verrucosa (strain PCC 7822) (NCBI:txid497965)

Radius of gyration: 47.82 Å; Cα contacts (8 Å, |Δi|>4): 3769; chains: 1; bounding box: 127×95×142 Å

Sequence (1265 aa):
MITMNATIYRNTNADSRPVSNQLIVKLKPEVQSTQALDLQKSLGASVIETTKQWGYQLWSVTGMSIQAALAELKKNPNVEYAELNYLLETSSIPNDVNFNKLWAINNTGQTGGTPDADIDGLEAYNLANGEGVVVGVIDTGVDYTHPDLVNNMWTNPGEVPNNGIDDDGNGYIDDYYGYDFVNEDSDPLDENYHGTHVAGIIAAEGNNLQGVIGVAPKTKIMALKFLNGQETGNIFDAIQAIEYATMMKLNYGVNVQILNNSWSGGQYSQALHDAIAAANAAGQLFTASAGNGHNNNDLLPVYPASYDLENIISVAATDDQDQLADFSNYGATTVDLAAPGVQIYSTWPGNNYASSSGTSMSTAYVSGVASLIYSLNPNLTPAQVKSYILSGVEPVSSLQGITVSGGRLNAYKALLSPLAAKITGSLWNDLDQNGVRDAGEPGLAGWKIYLDQNNNGTFDPGERSTVTNKQGDYAFLLLSPGNYTVREVKQLGWTQTNQTDLYYTVQVAESQTVSGINWGNFLAQPATISGTKWNDLNQNAVLDSGEPGLAGWTIYLDENGNSQLDTGELSTVTDEQGKYSFTNLAPGNYQVNVVNQNGWQQTQPVSGSYSVALSPDEVVNNINFGHYELKKGEIRGIKWNDLDGDGIRDQGEPGLPGMTIYLDQNQNGRLDNGEISALTDKDGNYAFTNLTPGITYTVAEVLQANWAQTTPRFLFNADFSDAQGNASLDGFTIDNNYNGLWHLSTGRGNQAGHSADDSLYFGTKEGIDGGGNYDVGSTSGRITSSEISLIGLEDAQLSFNYFLQTEGGGFYDQAKVLLSQNGGDFFQIASNQQSLQDPTPGWTNLTLDLTAYTGSKIKIRFDFDSIDYYANNFEGWYIDDITVTNAAGQGIYTVKLDPGQIVNNINFGNYQPVKNGTWRNDELIGTKLKDIINGLAGNDNLYGKEDNDVLNGGGGNDNLYGNEGNDELNGNEGKDYLEGNQGNDSLNGGSESDNLLGNEGNDTLKGGTHNDTLWGNQGNDILNGDEGNDLLYGNEGQDTLKGGSNNDTLYGNEDNDLLSGDESNDQLYGDQGNDILNGDAGNDALYGSTGNDTLSGGVGRDTLYGNENNDLLNGDDDHDLLYGNQDNDTLNGGNGNDTLYGNEGSDILNGGNNNDSLYGNEGNDTLNGAEGNDTLRGGEGNDLLTGGLDKDVFVLAANFGSDTITDFMDGQDKLGLSAGLSFAQLTLTSNQSNTLIYLTSSNELLATLSGINLSLINSRDFMVI

Foldseek 3Di:
DDDDDDDDDDDDDDDKDFDFQKKWFAFDPPDDPVNVVVLCVVQQKDFPDADPPRGTTIIGGDRDGPVVNQVVLVVDPRTPDMDTHIDDDDDDDWLAPCQLVQCQLFNPCSVVFDGVQHQVLSLLVVQFQLAQAEEEEEFAFAQCVQPQCVQQQQFQPQADAPQQAPRVPLPQGNLGRHHALAVSHNHSHRPAFQSNQLSFQQARAINPNYHYGHSRPNYHYRIQRQAHNVRDGDPVSVLVSLVSLLCCVPPVVRNHAEYQALDKDDDDDPSSLVSVVSCLVSQHAYQHEQFFAQEACQVVPIPPQQRPDLRYAYEFEDESHLAGPPRTYFYQERHAEYEHFFQRWGDGPPNDIGGHGGSSNRSSNLNNLLSRVCRVPVPDGSNLLSQLQLLQFDQGCNQPSRHNSNGYHHSSSSSLRLFQAKEKEFEWAQPPLQQDDDDPTAADWQWKKWWPPVPPLADFPPTDIWTAHRRRITMDHTHHQDWTWIATHDDFQKDWRNDDPRTDGDRIGRNYYHYHPYTHMHGHFFEKEKAFEWEPPPLPQDDDDPTATDWQWKKWWDPPPPQADTDNTDIDTAHRRRMDMDTGHDQAKTKIATHDDQQKDWSPPPVRIDIDGGDPHYYYYHRYTYMHGFFAEKEKEFEWAPAFLQQDDDDPIATDWQWKKWFDPPPPQDDDDPTDIWTAHRRRMTMDPRHGAPDKTKMHTDADPLKDWSPVHFFDWFFQDFLQLWGDGVQKDKDPPAPDFWIWDQDPQPRPDAHNRGKIKGKDDDPDDDDDDDDDDWGKTKMKGHKGFLEPFQWKKKKKKKAKDDDDDDDAKFKFKWKDWQPDDTDGAPDDDDTDDHDPHDIHMDMGTCNVRHRIIMMIMIIIGDDDDDPDDIIMMIMHTTTMGGPDNSNMDMDHGDGHYYHYHRYIYMHRLEAEADQEAEEAEAHLEEHEHANQHYQYEYEHDHEEYEAHNHYEEYEYEDHGYAYEAHQAHYQYEAEDQRHQYEEANADDEYEEEPAGEAYEYEQHAEEYEYEDHRYQYEEEDAHYQYHYEDHHDEYEYEDHHDEYEYECAAEEYEEEDADDEYEEEDHHYQYEYEPADEEYEEEDHEHQYEYENHAYAYEYEDAYEEYEYEPAHEEYEEEDAAEEYEYADHAYAYEYEDHHYAYEAEQHAEEYEYEQAHHAYEYEDAHYQYEDENHQHAYEYEDHDFEYEYEWEPNNAEYEYEHDDQPGYADEYEPPDAPVQWDWDDDDQKIWIARNVPRTTGYIYPNHDPVRDDRVRYDYD

InterPro domains:
  IPR000209 Peptidase S8/S53 domain [PF00082] (130-391)
  IPR001343 RTX calcium-binding nonapeptide repeat [PF00353] (917-951)
  IPR001343 RTX calcium-binding nonapeptide repeat [PF00353] (953-987)
  IPR001343 RTX calcium-binding nonapeptide repeat [PF00353] (1015-1050)
  IPR001343 RTX calcium-binding nonapeptide repeat [PF00353] (1051-1085)
  IPR001343 RTX calcium-binding nonapeptide repeat [PF00353] (1087-1122)
  IPR001343 RTX calcium-binding nonapeptide repeat [PF00353] (1123-1158)
  IPR001343 RTX calcium-binding nonapeptide repeat [PF00353] (1159-1193)
  IPR011049 Serralysin-like metalloprotease, C-terminal [G3DSA:2.150.10.10] (814-977)
  IPR011049 Serralysin-like metalloprotease, C-terminal [G3DSA:2.150.10.10] (991-1055)
  IPR011049 Serralysin-like metalloprotease, C-terminal [G3DSA:2.150.10.10] (1056-1112)
  IPR011049 Serralysin-like metalloprotease, C-terminal [G3DSA:2.150.10.10] (1146-1251)
  IPR011049 Serralysin-like metalloprotease, C-terminal [SSF51120] (733-985)
  IPR011049 Serralysin-like metalloprotease, C-terminal [SSF51120] (969-1052)
  IPR011049 Serralysin-like metalloprotease, C-terminal [SSF51120] (1055-1245)
  IPR013783 Immunoglobulin-like fold [G3DSA:2.60.40.10] (419-521)
  IPR013783 Immunoglobulin-like fold [G3DSA:2.60.40.10] (524-632)
  IPR013783 Immunoglobulin-like fold [G3DSA:2.60.40.10] (633-750)
  IPR015500 Peptidase S8, subtilisin-related [PR00723] (130-149)
  IPR015500 Peptidase S8, subtilisin-related [PR00723] (190-203)

pLDDT: mean 84.34, std 15.96, range [25.05, 98.81]